Protein AF-A0A2E4ZX43-F1 (afdb_monomer_lite)

Structure (mmCIF, N/CA/C/O backbone):
data_AF-A0A2E4ZX43-F1
#
_entry.id   AF-A0A2E4ZX43-F1
#
loop_
_atom_site.group_PDB
_atom_site.id
_atom_site.type_symbol
_atom_site.label_atom_id
_atom_site.label_alt_id
_atom_site.label_comp_id
_atom_site.label_asym_id
_atom_site.label_entity_id
_atom_site.label_seq_id
_atom_site.pdbx_PDB_ins_code
_atom_site.Cartn_x
_atom_site.Cartn_y
_atom_site.Cartn_z
_atom_site.occupancy
_atom_site.B_iso_or_equiv
_atom_site.auth_seq_id
_atom_site.auth_comp_id
_atom_site.auth_asym_id
_atom_site.auth_atom_id
_atom_site.pdbx_PDB_model_num
ATOM 1 N N . MET A 1 1 ? -41.486 46.670 -38.176 1.00 28.69 1 MET A N 1
ATOM 2 C CA . MET A 1 1 ? -41.122 45.996 -39.442 1.00 28.69 1 MET A CA 1
ATOM 3 C C . MET A 1 1 ? -40.554 44.636 -39.029 1.00 28.69 1 MET A C 1
ATOM 5 O O . MET A 1 1 ? -39.597 44.654 -38.273 1.00 28.69 1 MET A O 1
ATOM 9 N N . ILE A 1 2 ? -41.232 43.485 -39.172 1.00 31.11 2 ILE A N 1
ATOM 10 C CA . ILE A 1 2 ? -41.860 42.867 -40.372 1.00 31.11 2 ILE A CA 1
ATOM 11 C C . ILE A 1 2 ? -40.733 42.406 -41.324 1.00 31.11 2 ILE A C 1
ATOM 13 O O . ILE A 1 2 ? -40.114 43.279 -41.915 1.00 31.11 2 ILE A O 1
ATOM 17 N N . GLN A 1 3 ? -40.245 41.152 -41.206 1.00 30.84 3 GLN A N 1
ATOM 18 C CA . GLN A 1 3 ? -40.627 39.916 -41.964 1.00 30.84 3 GLN A CA 1
ATOM 19 C C . GLN A 1 3 ? -39.987 39.871 -43.388 1.00 30.84 3 GLN A C 1
ATOM 21 O O . GLN A 1 3 ? -39.610 40.927 -43.877 1.00 30.84 3 GLN A O 1
ATOM 26 N N . LEU A 1 4 ? -39.759 38.751 -44.108 1.00 30.66 4 LEU A N 1
ATOM 27 C CA . LEU A 1 4 ? -40.326 37.381 -44.086 1.00 30.66 4 LEU A CA 1
ATOM 28 C C . LEU A 1 4 ? -39.347 36.320 -44.729 1.00 30.66 4 LEU A C 1
ATOM 30 O O . LEU A 1 4 ? -38.637 36.652 -45.668 1.00 30.66 4 LEU A O 1
ATOM 34 N N . GLU A 1 5 ? -39.369 35.062 -44.248 1.00 27.83 5 GLU A N 1
ATOM 35 C CA . GLU A 1 5 ? -39.270 33.727 -44.940 1.00 27.83 5 GLU A CA 1
ATOM 36 C C . GLU A 1 5 ? -38.151 33.146 -45.897 1.00 27.83 5 GLU A C 1
ATOM 38 O O . GLU A 1 5 ? -37.749 33.717 -46.900 1.00 27.83 5 GLU A O 1
ATOM 43 N N . MET A 1 6 ? -37.840 31.849 -45.627 1.00 25.09 6 MET A N 1
ATOM 44 C CA . MET A 1 6 ? -37.789 30.602 -46.474 1.00 25.09 6 MET A CA 1
ATOM 45 C C . MET A 1 6 ? -36.751 30.208 -47.591 1.00 25.09 6 MET A C 1
ATOM 47 O O . MET A 1 6 ? -36.843 30.610 -48.740 1.00 25.09 6 MET A O 1
ATOM 51 N N . ASN A 1 7 ? -36.017 29.107 -47.286 1.00 28.45 7 ASN A N 1
ATOM 52 C CA . ASN A 1 7 ? -35.895 27.779 -47.983 1.00 28.45 7 ASN A CA 1
ATOM 53 C C . ASN A 1 7 ? -35.082 27.458 -49.294 1.00 28.45 7 ASN A C 1
ATOM 55 O O . ASN A 1 7 ? -35.450 27.853 -50.392 1.00 28.45 7 ASN A O 1
ATOM 59 N N . ARG A 1 8 ? -34.238 26.398 -49.153 1.00 27.89 8 ARG A N 1
ATOM 60 C CA . ARG A 1 8 ? -34.050 25.155 -49.992 1.00 27.89 8 ARG A CA 1
ATOM 61 C C . ARG A 1 8 ? -32.945 24.984 -51.082 1.00 27.89 8 ARG A C 1
ATOM 63 O O . ARG A 1 8 ? -32.634 25.860 -51.873 1.00 27.89 8 ARG A O 1
ATOM 70 N N . PHE A 1 9 ? -32.418 23.741 -51.111 1.00 34.31 9 PHE A N 1
ATOM 71 C CA . PHE A 1 9 ? -31.457 23.064 -52.033 1.00 34.31 9 PHE A CA 1
ATOM 72 C C . PHE A 1 9 ? -32.093 22.604 -53.376 1.00 34.31 9 PHE A C 1
ATOM 74 O O . PHE A 1 9 ? -33.296 22.314 -53.342 1.00 34.31 9 PHE A O 1
ATOM 81 N N . PRO A 1 10 ? -31.359 22.381 -54.516 1.00 47.62 10 PRO A N 1
ATOM 82 C CA . PRO A 1 10 ? -30.753 21.040 -54.828 1.00 47.62 10 PRO A CA 1
ATOM 83 C C . PRO A 1 10 ? -29.672 20.904 -55.960 1.00 47.62 10 PRO A C 1
ATOM 85 O O . PRO A 1 10 ? -29.466 21.820 -56.745 1.00 47.62 10 PRO A O 1
ATOM 88 N N . THR A 1 11 ? -29.089 19.695 -56.154 1.00 30.86 11 THR A N 1
ATOM 89 C CA . THR A 1 11 ? -28.739 19.045 -57.472 1.00 30.86 11 THR A CA 1
ATOM 90 C C . THR A 1 11 ? -28.130 17.629 -57.286 1.00 30.86 11 THR A C 1
ATOM 92 O O . THR A 1 11 ? -27.439 17.434 -56.296 1.00 30.86 11 THR A O 1
ATOM 95 N N . LEU A 1 12 ? -28.393 16.637 -58.177 1.00 31.52 12 LEU A N 1
ATOM 96 C CA . LEU A 1 12 ? -27.940 15.208 -58.095 1.00 31.52 12 LEU A CA 1
ATOM 97 C C . LEU A 1 12 ? -28.338 14.349 -59.354 1.00 31.52 12 LEU A C 1
ATOM 99 O O . LEU A 1 12 ? -29.380 14.648 -59.934 1.00 31.52 12 LEU A O 1
ATOM 103 N N . PHE A 1 13 ? -27.679 13.210 -59.703 1.00 36.50 13 PHE A N 1
ATOM 104 C CA . PHE A 1 13 ? -28.215 12.173 -60.660 1.00 36.50 13 PHE A CA 1
ATOM 105 C C . PHE A 1 13 ? -27.248 11.479 -61.673 1.00 36.50 13 PHE A C 1
ATOM 107 O O . PHE A 1 13 ? -26.119 11.936 -61.792 1.00 36.50 13 PHE A O 1
ATOM 114 N N . VAL A 1 14 ? -27.763 10.475 -62.451 1.00 31.48 14 VAL A N 1
ATOM 115 C CA . VAL A 1 14 ? -27.136 9.503 -63.432 1.00 31.48 14 VAL A CA 1
ATOM 116 C C . VAL A 1 14 ? -26.656 8.152 -62.801 1.00 31.48 14 VAL A C 1
ATOM 118 O O . VAL A 1 14 ? -25.942 8.216 -61.810 1.00 31.48 14 VAL A O 1
ATOM 121 N N . ILE A 1 15 ? -26.927 6.896 -63.265 1.00 34.97 15 ILE A N 1
ATOM 122 C CA . ILE A 1 15 ? -27.957 6.256 -64.159 1.00 34.97 15 ILE A CA 1
ATOM 123 C C . ILE A 1 15 ? -28.069 4.693 -63.903 1.00 34.97 15 ILE A C 1
ATOM 125 O O . ILE A 1 15 ? -27.802 4.291 -62.772 1.00 34.97 15 ILE A O 1
ATOM 129 N N . LEU A 1 16 ? -28.512 3.811 -64.839 1.00 32.47 16 LEU A N 1
ATOM 130 C CA . LEU A 1 16 ? -29.117 2.455 -64.592 1.00 32.47 16 LEU A CA 1
ATOM 131 C C . LEU A 1 16 ? -28.646 1.253 -65.511 1.00 32.47 16 LEU A C 1
ATOM 133 O O . LEU A 1 16 ? -27.754 1.450 -66.328 1.00 32.47 16 LEU A O 1
ATOM 137 N N . ALA A 1 17 ? -29.321 0.068 -65.424 1.00 31.14 17 ALA A N 1
ATOM 138 C CA . ALA A 1 17 ? -29.287 -1.182 -66.273 1.00 31.14 17 ALA A CA 1
ATOM 139 C C . ALA A 1 17 ? -28.128 -2.220 -66.055 1.00 31.14 17 ALA A C 1
ATOM 141 O O . ALA A 1 17 ? -27.119 -1.830 -65.478 1.00 31.14 17 ALA A O 1
ATOM 142 N N . LEU A 1 18 ? -28.111 -3.525 -66.461 1.00 31.61 18 LEU A N 1
ATOM 143 C CA . LEU A 1 18 ? -29.035 -4.678 -66.802 1.00 31.61 18 LEU A CA 1
ATOM 144 C C . LEU A 1 18 ? -28.157 -5.997 -66.885 1.00 31.61 18 LEU A C 1
ATOM 146 O O . LEU A 1 18 ? -26.940 -5.855 -66.809 1.00 31.61 18 LEU A O 1
ATOM 150 N N . GLY A 1 19 ? -28.568 -7.283 -67.050 1.00 28.08 19 GLY A N 1
ATOM 151 C CA . GLY A 1 19 ? -29.857 -8.030 -67.051 1.00 28.08 19 GLY A CA 1
ATOM 152 C C . GLY A 1 19 ? -29.742 -9.550 -67.470 1.00 28.08 19 GLY A C 1
ATOM 153 O O . GLY A 1 19 ? -28.937 -9.868 -68.332 1.00 28.08 19 GLY A O 1
ATOM 154 N N . LEU A 1 20 ? -30.541 -10.455 -66.851 1.00 29.83 20 LEU A N 1
ATOM 155 C CA . LEU A 1 20 ? -30.989 -11.862 -67.180 1.00 29.83 20 LEU A CA 1
ATOM 156 C C . LEU A 1 20 ? -30.114 -12.960 -67.881 1.00 29.83 20 LEU A C 1
ATOM 158 O O . LEU A 1 20 ? -29.905 -12.897 -69.087 1.00 29.83 20 LEU A O 1
ATOM 162 N N . LEU A 1 21 ? -29.840 -14.100 -67.196 1.00 28.28 21 LEU A N 1
ATOM 163 C CA . LEU A 1 21 ? -30.566 -15.412 -67.283 1.00 28.28 21 LEU A CA 1
ATOM 164 C C . LEU A 1 21 ? -30.070 -16.406 -66.176 1.00 28.28 21 LEU A C 1
ATOM 166 O O . LEU A 1 21 ? -29.290 -15.999 -65.318 1.00 28.28 21 LEU A O 1
ATOM 170 N N . ALA A 1 22 ? -30.550 -17.663 -66.118 1.00 28.88 22 ALA A N 1
ATOM 171 C CA . ALA A 1 22 ? -30.563 -18.504 -64.899 1.00 28.88 22 ALA A CA 1
ATOM 172 C C . ALA A 1 22 ? -29.794 -19.849 -64.956 1.00 28.88 22 ALA A C 1
ATOM 174 O O . ALA A 1 22 ? -29.726 -20.472 -66.009 1.00 28.88 22 ALA A O 1
ATOM 175 N N . PHE A 1 23 ? -29.334 -20.347 -63.792 1.00 28.30 23 PHE A N 1
ATOM 176 C CA . PHE A 1 23 ? -29.848 -21.576 -63.134 1.00 28.30 23 PHE A CA 1
ATOM 177 C C . PHE A 1 23 ? -29.346 -21.677 -61.669 1.00 28.30 23 PHE A C 1
ATOM 179 O O . PHE A 1 23 ? -28.522 -20.868 -61.246 1.00 28.30 23 PHE A O 1
ATOM 186 N N . ALA A 1 24 ? -29.885 -22.603 -60.862 1.00 26.12 24 ALA A N 1
ATOM 187 C CA . ALA A 1 24 ? -29.797 -22.561 -59.392 1.00 26.12 24 ALA A CA 1
ATOM 188 C C . ALA A 1 24 ? -29.148 -23.792 -58.727 1.00 26.12 24 ALA A C 1
ATOM 190 O O . ALA A 1 24 ? -29.326 -24.911 -59.200 1.00 26.12 24 ALA A O 1
ATOM 191 N N . LEU A 1 25 ? -28.516 -23.584 -57.558 1.00 25.02 25 LEU A N 1
ATOM 192 C CA . LEU A 1 25 ? -28.437 -24.559 -56.453 1.00 25.02 25 LEU A CA 1
ATOM 193 C C . LEU A 1 25 ? -28.021 -23.879 -55.122 1.00 25.02 25 LEU A C 1
ATOM 195 O O . LEU A 1 25 ? -26.917 -23.362 -55.007 1.00 25.02 25 LEU A O 1
ATOM 199 N N . GLN A 1 26 ? -28.958 -23.872 -54.163 1.00 27.36 26 GLN A N 1
ATOM 200 C CA . GLN A 1 26 ? -28.878 -23.704 -52.690 1.00 27.36 26 GLN A CA 1
ATOM 201 C C . GLN A 1 26 ? -27.639 -23.060 -52.010 1.00 27.36 26 GLN A C 1
ATOM 203 O O . GLN A 1 26 ? -26.509 -23.501 -52.198 1.00 27.36 26 GLN A O 1
ATOM 208 N N . GLY A 1 27 ? -27.869 -22.192 -51.003 1.00 26.88 27 GLY A N 1
ATOM 209 C CA . GLY A 1 27 ? -26.936 -22.166 -49.857 1.00 26.88 27 GLY A CA 1
ATOM 210 C C . GLY A 1 27 ? -27.012 -21.040 -48.818 1.00 26.88 27 GLY A C 1
ATOM 211 O O . GLY A 1 27 ? -26.812 -21.318 -47.640 1.00 26.88 27 GLY A O 1
ATOM 212 N N . ILE A 1 28 ? -27.249 -19.781 -49.205 1.00 28.11 28 ILE A N 1
ATOM 213 C CA . ILE A 1 28 ? -27.236 -18.621 -48.284 1.00 28.11 28 ILE A CA 1
ATOM 214 C C . ILE A 1 28 ? -28.383 -17.673 -48.674 1.00 28.11 28 ILE A C 1
ATOM 216 O O . ILE A 1 28 ? -28.643 -17.498 -49.863 1.00 28.11 28 ILE A O 1
ATOM 220 N N . ALA A 1 29 ? -29.104 -17.125 -47.688 1.00 31.39 29 ALA A N 1
ATOM 221 C CA . ALA A 1 29 ? -30.361 -16.395 -47.901 1.00 31.39 29 ALA A CA 1
ATOM 222 C C . ALA A 1 29 ? -30.213 -15.147 -48.800 1.00 31.39 29 ALA A C 1
ATOM 224 O O . ALA A 1 29 ? -29.166 -14.502 -48.822 1.00 31.39 29 ALA A O 1
ATOM 225 N N . ALA A 1 30 ? -31.269 -14.832 -49.556 1.00 31.33 30 ALA A N 1
ATOM 226 C CA . ALA A 1 30 ? -31.199 -13.959 -50.726 1.00 31.33 30 ALA A CA 1
ATOM 227 C C . ALA A 1 30 ? -30.960 -12.466 -50.411 1.00 31.33 30 ALA A C 1
ATOM 229 O O . ALA A 1 30 ? -31.838 -11.782 -49.883 1.00 31.33 30 ALA A O 1
ATOM 230 N N . ASP A 1 31 ? -29.814 -11.937 -50.860 1.00 46.31 31 ASP A N 1
ATOM 231 C CA . ASP A 1 31 ? -29.555 -10.496 -51.026 1.00 46.31 31 ASP A CA 1
ATOM 232 C C . ASP A 1 31 ? -30.458 -9.953 -52.166 1.00 46.31 31 ASP A C 1
ATOM 234 O O . ASP A 1 31 ? -30.057 -9.850 -53.327 1.00 46.31 31 ASP A O 1
ATOM 238 N N . THR A 1 32 ? -31.722 -9.652 -51.848 1.00 60.25 32 THR A N 1
ATOM 239 C CA . THR A 1 32 ? -32.711 -9.164 -52.827 1.00 60.25 32 THR A CA 1
ATOM 240 C C . THR A 1 32 ? -32.464 -7.690 -53.154 1.00 60.25 32 THR A C 1
ATOM 242 O O . THR A 1 32 ? -32.556 -6.813 -52.293 1.00 60.25 32 THR A O 1
ATOM 245 N N . TYR A 1 33 ? -32.128 -7.403 -54.412 1.00 67.94 33 TYR A N 1
ATOM 246 C CA . TYR A 1 33 ? -31.902 -6.039 -54.887 1.00 67.94 33 TYR A CA 1
ATOM 247 C C . TYR A 1 33 ? -33.221 -5.334 -55.204 1.00 67.94 33 TYR A C 1
ATOM 249 O O . TYR A 1 33 ? -34.017 -5.820 -56.004 1.00 67.94 33 TYR A O 1
ATOM 257 N N . HIS A 1 34 ? -33.406 -4.147 -54.630 1.00 73.12 34 HIS A N 1
ATOM 258 C CA . HIS A 1 34 ? -34.569 -3.295 -54.860 1.00 73.12 34 HIS A CA 1
ATOM 259 C C . HIS A 1 34 ? -34.166 -2.020 -55.607 1.00 73.12 34 HIS A C 1
ATOM 261 O O . HIS A 1 34 ? -33.033 -1.544 -55.467 1.00 73.12 34 HIS A O 1
ATOM 267 N N . GLN A 1 35 ? -35.089 -1.459 -56.391 1.00 74.94 35 GLN A N 1
ATOM 268 C CA . GLN A 1 35 ? -34.921 -0.131 -56.977 1.00 74.94 35 GLN A CA 1
ATOM 269 C C . GLN A 1 35 ? -35.484 0.931 -56.033 1.00 74.94 35 GLN A C 1
ATOM 271 O O . GLN A 1 35 ? -36.647 0.877 -55.649 1.00 74.94 35 GLN A O 1
ATOM 276 N N . TRP A 1 36 ? -34.636 1.885 -55.658 1.00 74.00 36 TRP A N 1
ATOM 277 C CA . TRP A 1 36 ? -34.964 3.001 -54.778 1.00 74.00 36 TRP A CA 1
ATOM 278 C C . TRP A 1 36 ? -34.951 4.275 -55.611 1.00 74.00 36 TRP A C 1
ATOM 280 O O . TRP A 1 36 ? -33.892 4.708 -56.068 1.00 74.00 36 TRP A O 1
ATOM 290 N N . THR A 1 37 ? -36.125 4.853 -55.821 1.00 81.00 37 THR A N 1
ATOM 291 C CA . THR A 1 37 ? -36.329 6.096 -56.567 1.00 81.00 37 THR A CA 1
ATOM 292 C C . THR A 1 37 ? -36.593 7.229 -55.586 1.00 81.00 37 THR A C 1
ATOM 294 O O . THR A 1 37 ? -37.391 7.075 -54.661 1.00 81.00 37 THR A O 1
ATOM 297 N N . ASP A 1 38 ? -35.937 8.371 -55.767 1.00 79.94 38 ASP A N 1
ATOM 298 C CA . ASP A 1 38 ? -36.185 9.564 -54.952 1.00 79.94 38 ASP A CA 1
ATOM 299 C C . ASP A 1 38 ? -37.315 10.452 -55.509 1.00 79.94 38 ASP A C 1
ATOM 301 O O . ASP A 1 38 ? -37.792 10.250 -56.627 1.00 79.94 38 ASP A O 1
ATOM 305 N N . VAL A 1 39 ? -37.754 11.454 -54.738 1.00 77.25 39 VAL A N 1
ATOM 306 C CA . VAL A 1 39 ? -38.848 12.388 -55.093 1.00 77.25 39 VAL A CA 1
ATOM 307 C C . VAL A 1 39 ? -38.600 13.223 -56.360 1.00 77.25 39 VAL A C 1
ATOM 309 O O . VAL A 1 39 ? -39.428 14.058 -56.711 1.00 77.25 39 VAL A O 1
ATOM 312 N N . LYS A 1 40 ? -37.468 13.042 -57.052 1.00 71.62 40 LYS A N 1
ATOM 313 C CA . LYS A 1 40 ? -37.142 13.712 -58.322 1.00 71.62 40 LYS A CA 1
ATOM 314 C C . LYS A 1 40 ? -36.875 12.689 -59.436 1.00 71.62 40 LYS A C 1
ATOM 316 O O . LYS A 1 40 ? -36.151 12.988 -60.383 1.00 71.62 40 LYS A O 1
ATOM 321 N N . GLY A 1 41 ? -37.422 11.477 -59.300 1.00 66.38 41 GLY A N 1
ATOM 322 C CA . GLY A 1 41 ? -37.432 10.433 -60.329 1.00 66.38 41 GLY A CA 1
ATOM 323 C C . GLY A 1 41 ? -36.088 9.746 -60.576 1.00 66.38 41 GLY A C 1
ATOM 324 O O . GLY A 1 41 ? -35.935 9.053 -61.578 1.00 66.38 41 GLY A O 1
ATOM 325 N N . ARG A 1 42 ? -35.089 9.938 -59.706 1.00 71.56 42 ARG A N 1
ATOM 326 C CA . ARG A 1 42 ? -33.751 9.360 -59.892 1.00 71.56 42 ARG A CA 1
ATOM 327 C C . ARG A 1 42 ? -33.619 8.070 -59.084 1.00 71.56 42 ARG A C 1
ATOM 329 O O . ARG A 1 42 ? -33.868 8.063 -57.881 1.00 71.56 42 ARG A O 1
ATOM 336 N N . THR A 1 43 ? -33.236 6.991 -59.766 1.00 79.00 43 THR A N 1
ATOM 337 C CA . THR A 1 43 ? -33.318 5.611 -59.262 1.00 79.00 43 THR A CA 1
ATOM 338 C C . THR A 1 43 ? -31.940 4.985 -59.069 1.00 79.00 43 THR A C 1
ATOM 340 O O . THR A 1 43 ? -31.087 5.079 -59.950 1.00 79.00 43 THR A O 1
ATOM 343 N N . ILE A 1 44 ? -31.745 4.285 -57.950 1.00 78.62 44 ILE A N 1
ATOM 344 C CA . ILE A 1 44 ? -30.584 3.420 -57.683 1.00 78.62 44 ILE A CA 1
ATOM 345 C C . ILE A 1 44 ? -31.027 1.976 -57.436 1.00 78.62 44 ILE A C 1
ATOM 347 O O . ILE A 1 44 ? -32.161 1.735 -57.039 1.00 78.62 44 ILE A O 1
ATOM 351 N N . THR A 1 45 ? -30.131 1.004 -57.620 1.00 77.69 45 THR A N 1
ATOM 352 C CA . THR A 1 45 ? -30.390 -0.408 -57.276 1.00 77.69 45 THR A CA 1
ATOM 353 C C . THR A 1 45 ? -29.539 -0.824 -56.075 1.00 77.69 45 THR A C 1
ATOM 355 O O . THR A 1 45 ? -28.310 -0.763 -56.134 1.00 77.69 45 THR A O 1
ATOM 358 N N . ALA A 1 46 ? -30.180 -1.228 -54.974 1.00 76.44 46 ALA A N 1
ATOM 359 C CA . ALA A 1 46 ? -29.512 -1.557 -53.714 1.00 76.44 46 ALA A CA 1
ATOM 360 C C . ALA A 1 46 ? -30.318 -2.563 -52.870 1.00 76.44 46 ALA A C 1
ATOM 362 O O . ALA A 1 46 ? -31.549 -2.545 -52.856 1.00 76.44 46 ALA A O 1
ATOM 363 N N . THR A 1 47 ? -29.620 -3.423 -52.129 1.00 71.94 47 THR A N 1
ATOM 364 C CA . THR A 1 47 ? -30.217 -4.308 -51.110 1.00 71.94 47 THR A CA 1
ATOM 365 C C . THR A 1 47 ? -30.631 -3.503 -49.877 1.00 71.94 47 THR A C 1
ATOM 367 O O . THR A 1 47 ? -29.868 -2.645 -49.419 1.00 71.94 47 THR A O 1
ATOM 370 N N . PHE A 1 48 ? -31.805 -3.792 -49.315 1.00 70.50 48 PHE A N 1
ATOM 371 C CA . PHE A 1 48 ? -32.226 -3.272 -48.009 1.00 70.50 48 PHE A CA 1
ATOM 372 C C . PHE A 1 48 ? -31.309 -3.807 -46.892 1.00 70.50 48 PHE A C 1
ATOM 374 O O . PHE A 1 48 ? -30.779 -4.911 -47.004 1.00 70.50 48 PHE A O 1
ATOM 381 N N . VAL A 1 49 ? -31.097 -3.032 -45.823 1.00 62.28 49 VAL A N 1
ATOM 382 C CA . VAL A 1 49 ? -30.323 -3.481 -44.644 1.00 62.28 49 VAL A CA 1
ATOM 383 C C . VAL A 1 49 ? -31.084 -3.220 -43.350 1.00 62.28 49 VAL A C 1
ATOM 385 O O . VAL A 1 49 ? -31.170 -4.108 -42.507 1.00 62.28 49 VAL A O 1
ATOM 388 N N . LYS A 1 50 ? -31.611 -2.004 -43.187 1.00 59.44 50 LYS A N 1
ATOM 389 C CA . LYS A 1 50 ? -32.553 -1.606 -42.132 1.00 59.44 50 LYS A CA 1
ATOM 390 C C . LYS A 1 50 ? -33.156 -0.243 -42.475 1.00 59.44 50 LYS A C 1
ATOM 392 O O . LYS A 1 50 ? -32.639 0.449 -43.349 1.00 59.44 50 LYS A O 1
ATOM 397 N N . ALA A 1 51 ? -34.154 0.192 -41.722 1.00 55.81 51 ALA A N 1
ATOM 398 C CA . ALA A 1 51 ? -34.516 1.602 -41.611 1.00 55.81 51 ALA A CA 1
ATOM 399 C C . ALA A 1 51 ? -34.860 1.940 -40.153 1.00 55.81 51 ALA A C 1
ATOM 401 O O . ALA A 1 51 ? -34.877 1.058 -39.293 1.00 55.81 51 ALA A O 1
ATOM 402 N N . ASP A 1 52 ? -35.108 3.216 -39.909 1.00 64.06 52 ASP A N 1
ATOM 403 C CA . ASP A 1 52 ? -35.823 3.771 -38.764 1.00 64.06 52 ASP A CA 1
ATOM 404 C C . ASP A 1 52 ? -36.828 4.813 -39.287 1.00 64.06 52 ASP A C 1
ATOM 406 O O . ASP A 1 52 ? -36.962 4.992 -40.497 1.00 64.06 52 ASP A O 1
ATOM 410 N N . ASP A 1 53 ? -37.529 5.511 -38.397 1.00 58.75 53 ASP A N 1
ATOM 411 C CA . ASP A 1 53 ? -38.580 6.485 -38.722 1.00 58.75 53 ASP A CA 1
ATOM 412 C C . ASP A 1 53 ? -38.127 7.627 -39.661 1.00 58.75 53 ASP A C 1
ATOM 414 O O . ASP A 1 53 ? -38.963 8.369 -40.184 1.00 58.75 53 ASP A O 1
ATOM 418 N N . LYS A 1 54 ? -36.811 7.827 -39.843 1.00 62.91 54 LYS A N 1
ATOM 419 C CA . LYS A 1 54 ? -36.226 8.980 -40.547 1.00 62.91 54 LYS A CA 1
ATOM 420 C C . LYS A 1 54 ? -35.316 8.575 -41.709 1.00 62.91 54 LYS A C 1
ATOM 422 O O . LYS A 1 54 ? -35.327 9.265 -42.733 1.00 62.91 54 LYS A O 1
ATOM 427 N N . ILE A 1 55 ? -34.552 7.485 -41.599 1.00 66.06 55 ILE A N 1
ATOM 428 C CA . ILE A 1 55 ? -33.605 7.032 -42.634 1.00 66.06 55 ILE A CA 1
ATOM 429 C C . ILE A 1 55 ? -33.753 5.546 -42.984 1.00 66.06 55 ILE A C 1
ATOM 431 O O . ILE A 1 55 ? -33.907 4.694 -42.115 1.00 66.06 55 ILE A O 1
ATOM 435 N N . VAL A 1 56 ? -33.585 5.210 -44.267 1.00 74.25 56 VAL A N 1
ATOM 436 C CA . VAL A 1 56 ? -33.290 3.839 -44.710 1.00 74.25 56 VAL A CA 1
ATOM 437 C C . VAL A 1 56 ? -31.788 3.669 -44.936 1.00 74.25 56 VAL A C 1
ATOM 439 O O . VAL A 1 56 ? -31.154 4.467 -45.626 1.00 74.25 56 VAL A O 1
ATOM 442 N N . THR A 1 57 ? -31.207 2.612 -44.371 1.00 74.56 57 THR A N 1
ATOM 443 C CA . THR A 1 57 ? -29.861 2.139 -44.703 1.00 74.56 57 THR A CA 1
ATOM 444 C C . THR A 1 57 ? -29.967 1.077 -45.796 1.00 74.56 57 THR A C 1
ATOM 446 O O . THR A 1 57 ? -30.495 -0.015 -45.573 1.00 74.56 57 THR A O 1
ATOM 449 N N . VAL A 1 58 ? -29.402 1.369 -46.966 1.00 71.94 58 VAL A N 1
ATOM 450 C CA . VAL A 1 58 ? -29.279 0.431 -48.091 1.00 71.94 58 VAL A CA 1
ATOM 451 C C . VAL A 1 58 ? -27.814 0.067 -48.334 1.00 71.94 58 VAL A C 1
ATOM 453 O O . VAL A 1 58 ? -26.899 0.819 -47.992 1.00 71.94 58 VAL A O 1
ATOM 456 N N . ARG A 1 59 ? -27.563 -1.094 -48.944 1.00 63.16 59 ARG A N 1
ATOM 457 C CA . ARG A 1 59 ? -26.226 -1.543 -49.354 1.00 63.16 59 ARG A CA 1
ATOM 458 C C . ARG A 1 59 ? -26.106 -1.488 -50.874 1.00 63.16 59 ARG A C 1
ATOM 460 O O . ARG A 1 59 ? -26.739 -2.268 -51.580 1.00 63.16 59 ARG A O 1
ATOM 467 N N . MET A 1 60 ? -25.247 -0.600 -51.372 1.00 65.12 60 MET A N 1
ATOM 468 C CA . MET A 1 60 ? -24.955 -0.436 -52.798 1.00 65.12 60 MET A CA 1
ATOM 469 C C . MET A 1 60 ? -23.502 -0.842 -53.078 1.00 65.12 60 MET A C 1
ATOM 471 O O . MET A 1 60 ? -22.571 -0.345 -52.444 1.00 65.12 60 MET A O 1
ATOM 475 N N . GLN A 1 61 ? -23.303 -1.804 -53.988 1.00 60.66 61 GLN A N 1
ATOM 476 C CA . GLN A 1 61 ? -21.998 -2.354 -54.418 1.00 60.66 61 GLN A CA 1
ATOM 477 C C . GLN A 1 61 ? -21.051 -2.887 -53.307 1.00 60.66 61 GLN A C 1
ATOM 479 O O . GLN A 1 61 ? -19.910 -3.274 -53.595 1.00 60.66 61 GLN A O 1
ATOM 484 N N . GLY A 1 62 ? -21.522 -2.961 -52.055 1.00 56.19 62 GLY A N 1
ATOM 485 C CA . GLY A 1 62 ? -20.766 -3.384 -50.868 1.00 56.19 62 GLY A CA 1
ATOM 486 C C . GLY A 1 62 ? -20.510 -2.282 -49.829 1.00 56.19 62 GLY A C 1
ATOM 487 O O . GLY A 1 62 ? -19.953 -2.579 -48.776 1.00 56.19 62 GLY A O 1
ATOM 488 N N . LYS A 1 63 ? -20.923 -1.032 -50.081 1.00 52.00 63 LYS A N 1
ATOM 489 C CA . LYS A 1 63 ? -20.939 0.053 -49.082 1.00 52.00 63 LYS A CA 1
ATOM 490 C C . LYS A 1 63 ? -22.358 0.276 -48.558 1.00 52.00 63 LYS A C 1
ATOM 492 O O . LYS A 1 63 ? -23.322 0.042 -49.284 1.00 52.00 63 LYS A O 1
ATOM 497 N N . LEU A 1 64 ? -22.474 0.735 -47.313 1.00 61.03 64 LEU A N 1
ATOM 498 C CA . LEU A 1 64 ? -23.736 1.220 -46.750 1.00 61.03 64 LEU A CA 1
ATOM 499 C C . LEU A 1 64 ? -23.945 2.688 -47.140 1.00 61.03 64 LEU A C 1
ATOM 501 O O . LEU A 1 64 ? -22.991 3.466 -47.130 1.00 61.03 64 LEU A O 1
ATOM 505 N N . ALA A 1 65 ? -25.185 3.051 -47.452 1.00 63.56 65 ALA A N 1
ATOM 506 C CA . ALA A 1 65 ? -25.635 4.418 -47.677 1.00 63.56 65 ALA A CA 1
ATOM 507 C C . ALA A 1 65 ? -26.941 4.645 -46.904 1.00 63.56 65 ALA A C 1
ATOM 509 O O . ALA A 1 65 ? -27.813 3.777 -46.907 1.00 63.56 65 ALA A O 1
ATOM 510 N N . ASN A 1 66 ? -27.070 5.803 -46.255 1.00 74.62 66 ASN A N 1
ATOM 511 C CA . ASN A 1 66 ? -28.304 6.220 -45.594 1.00 74.62 66 ASN A CA 1
ATOM 512 C C . ASN A 1 66 ? -29.042 7.208 -46.500 1.00 74.62 66 ASN A C 1
ATOM 514 O O . ASN A 1 66 ? -28.429 8.152 -46.997 1.00 74.62 66 ASN A O 1
ATOM 518 N N . ILE A 1 67 ? -30.340 6.995 -46.693 1.00 72.38 67 ILE A N 1
ATOM 519 C CA . ILE A 1 67 ? -31.220 7.841 -47.502 1.00 72.38 67 ILE A CA 1
ATOM 520 C C . ILE A 1 67 ? -32.367 8.297 -46.592 1.00 72.38 67 ILE A C 1
ATOM 522 O O . ILE A 1 67 ? -33.018 7.436 -45.993 1.00 72.38 67 ILE A O 1
ATOM 526 N N . PRO A 1 68 ? -32.636 9.606 -46.443 1.00 77.25 68 PRO A N 1
ATOM 527 C CA . PRO A 1 68 ? -33.807 10.073 -45.711 1.00 77.25 68 PRO A CA 1
ATOM 528 C C . PRO A 1 68 ? -35.092 9.552 -46.356 1.00 77.25 68 PRO A C 1
ATOM 530 O O . PRO A 1 68 ? -35.281 9.669 -47.565 1.00 77.25 68 PRO A O 1
ATOM 533 N N . ILE A 1 69 ? -36.014 9.013 -45.558 1.00 73.75 69 ILE A N 1
ATOM 534 C CA . ILE A 1 69 ? -37.301 8.511 -46.075 1.00 73.75 69 ILE A CA 1
ATOM 535 C C . ILE A 1 69 ? -38.124 9.669 -46.665 1.00 73.75 69 ILE A C 1
ATOM 537 O O . ILE A 1 69 ? -38.852 9.494 -47.643 1.00 73.75 69 ILE A O 1
ATOM 541 N N . ALA A 1 70 ? -37.932 10.884 -46.142 1.00 75.38 70 ALA A N 1
ATOM 542 C CA . ALA A 1 70 ? -38.469 12.120 -46.704 1.00 75.38 70 ALA A CA 1
ATOM 543 C C . ALA A 1 70 ? -38.038 12.375 -48.165 1.00 75.38 70 ALA A C 1
ATOM 545 O O . ALA A 1 70 ? -38.820 12.956 -48.914 1.00 75.38 70 ALA A O 1
ATOM 546 N N . ASP A 1 71 ? -36.876 11.882 -48.606 1.00 77.19 71 ASP A N 1
ATOM 547 C CA . ASP A 1 71 ? -36.389 12.049 -49.982 1.00 77.19 71 ASP A CA 1
ATOM 548 C C . ASP A 1 71 ? -36.842 10.929 -50.938 1.00 77.19 71 ASP A C 1
ATOM 550 O O . ASP A 1 71 ? -36.692 11.077 -52.147 1.00 77.19 71 ASP A O 1
ATOM 554 N N . LEU A 1 72 ? -37.424 9.825 -50.454 1.00 79.38 72 LEU A N 1
ATOM 555 C CA . LEU A 1 72 ? -37.906 8.727 -51.309 1.00 79.38 72 LEU A CA 1
ATOM 556 C C . LEU A 1 72 ? -39.215 9.063 -52.046 1.00 79.38 72 LEU A C 1
ATOM 558 O O . LEU A 1 72 ? -40.104 9.709 -51.498 1.00 79.38 72 LEU A O 1
ATOM 562 N N . SER A 1 73 ? -39.362 8.559 -53.271 1.00 80.75 73 SER A N 1
ATOM 563 C CA . SER A 1 73 ? -40.629 8.548 -54.022 1.00 80.75 73 SER A CA 1
ATOM 564 C C . SER A 1 73 ? -41.748 7.809 -53.260 1.00 80.75 73 SER A C 1
ATOM 566 O O . SER A 1 73 ? -41.438 6.913 -52.465 1.00 80.75 73 SER A O 1
ATOM 568 N N . PRO A 1 74 ? -43.040 8.134 -53.476 1.00 73.75 74 PRO A N 1
ATOM 569 C CA . PRO A 1 74 ? -44.161 7.423 -52.851 1.00 73.75 74 PRO A CA 1
ATOM 570 C C . PRO A 1 74 ? -44.085 5.900 -53.019 1.00 73.75 74 PRO A C 1
ATOM 572 O O . PRO A 1 74 ? -44.275 5.164 -52.055 1.00 73.75 74 PRO A O 1
ATOM 575 N N . GLU A 1 75 ? -43.706 5.437 -54.207 1.00 71.12 75 GLU A N 1
ATOM 576 C CA . GLU A 1 75 ? -43.581 4.027 -54.578 1.00 71.12 75 GLU A CA 1
ATOM 577 C C . GLU A 1 75 ? -42.443 3.353 -53.798 1.00 71.12 75 GLU A C 1
ATOM 579 O O . GLU A 1 75 ? -42.590 2.240 -53.295 1.00 71.12 75 GLU A O 1
ATOM 584 N N . SER A 1 76 ? -41.317 4.054 -53.617 1.00 75.94 76 SER A N 1
ATOM 585 C CA . SER A 1 76 ? -40.203 3.559 -52.798 1.00 75.94 76 SER A CA 1
ATOM 586 C C . SER A 1 76 ? -40.497 3.612 -51.296 1.00 75.94 76 SER A C 1
ATOM 588 O O . SER A 1 76 ? -39.940 2.807 -50.551 1.00 75.94 76 SER A O 1
ATOM 590 N N . ARG A 1 77 ? -41.381 4.510 -50.831 1.00 72.31 77 ARG A N 1
ATOM 591 C CA . ARG A 1 77 ? -41.870 4.519 -49.439 1.00 72.31 77 ARG A CA 1
ATOM 592 C C . ARG A 1 77 ? -42.871 3.395 -49.170 1.00 72.31 77 ARG A C 1
ATOM 594 O O . ARG A 1 77 ? -42.793 2.781 -48.114 1.00 72.31 77 ARG A O 1
ATOM 601 N N . ASP A 1 78 ? -43.764 3.090 -50.108 1.00 67.81 78 ASP A N 1
ATOM 602 C CA . ASP A 1 78 ? -44.684 1.948 -50.012 1.00 67.81 78 ASP A CA 1
ATOM 603 C C . ASP A 1 78 ? -43.928 0.608 -50.092 1.00 67.81 78 ASP A C 1
ATOM 605 O O . ASP A 1 78 ? -44.131 -0.272 -49.254 1.00 67.81 78 ASP A O 1
ATOM 609 N N . MET A 1 79 ? -42.954 0.484 -51.002 1.00 74.88 79 MET A N 1
ATOM 610 C CA . MET A 1 79 ? -42.026 -0.653 -51.020 1.00 74.88 79 MET A CA 1
ATOM 611 C C . MET A 1 79 ? -41.247 -0.770 -49.700 1.00 74.88 79 MET A C 1
ATOM 613 O O . MET A 1 79 ? -41.136 -1.869 -49.158 1.00 74.88 79 MET A O 1
ATOM 617 N N . LEU A 1 80 ? -40.740 0.340 -49.148 1.00 62.38 80 LEU A N 1
ATOM 618 C CA . LEU A 1 80 ? -40.091 0.344 -47.835 1.00 62.38 80 LEU A CA 1
ATOM 619 C C . LEU A 1 80 ? -41.053 -0.116 -46.734 1.00 62.38 80 LEU A C 1
ATOM 621 O O . LEU A 1 80 ? -40.675 -0.961 -45.932 1.00 62.38 80 LEU A O 1
ATOM 625 N N . GLY A 1 81 ? -42.294 0.376 -46.725 1.00 59.38 81 GLY A N 1
ATOM 626 C CA . GLY A 1 81 ? -43.338 -0.040 -45.789 1.00 59.38 81 GLY A CA 1
ATOM 627 C C . GLY A 1 81 ? -43.638 -1.537 -45.870 1.00 59.38 81 GLY A C 1
ATOM 628 O O . GLY A 1 81 ? -43.772 -2.188 -44.835 1.00 59.38 81 GLY A O 1
ATOM 629 N N . LYS A 1 82 ? -43.650 -2.113 -47.077 1.00 61.91 82 LYS A N 1
ATOM 630 C CA . LYS A 1 82 ? -43.804 -3.559 -47.313 1.00 61.91 82 LYS A CA 1
ATOM 631 C C . LYS A 1 82 ? -42.583 -4.364 -46.863 1.00 61.91 82 LYS A C 1
ATOM 633 O O . LYS A 1 82 ? -42.756 -5.423 -46.274 1.00 61.91 82 LYS A O 1
ATOM 638 N N . LEU A 1 83 ? -41.366 -3.847 -47.045 1.00 52.25 83 LEU A N 1
ATOM 639 C CA . LEU A 1 83 ? -40.137 -4.458 -46.513 1.00 52.25 83 LEU A CA 1
ATOM 640 C C . LEU A 1 83 ? -40.038 -4.353 -44.980 1.00 52.25 83 LEU A C 1
ATOM 642 O O . LEU A 1 83 ? -39.482 -5.243 -44.345 1.00 52.25 83 LEU A O 1
ATOM 646 N N . PHE A 1 84 ? -40.618 -3.311 -44.378 1.00 48.44 84 PHE A N 1
ATOM 647 C CA . PHE A 1 84 ? -40.754 -3.162 -42.924 1.00 48.44 84 PHE A CA 1
ATOM 648 C C . PHE A 1 84 ? -41.854 -4.052 -42.332 1.00 48.44 84 PHE A C 1
ATOM 650 O O . PHE A 1 84 ? -41.717 -4.564 -41.226 1.00 48.44 84 PHE A O 1
ATOM 657 N N . SER A 1 85 ? -42.940 -4.251 -43.082 1.00 45.78 85 SER A N 1
ATOM 658 C CA . SER A 1 85 ? -44.110 -5.044 -42.675 1.00 45.78 85 SER A CA 1
ATOM 659 C C . SER A 1 85 ? -44.027 -6.513 -43.099 1.00 45.78 85 SER A C 1
ATOM 661 O O . SER A 1 85 ? -44.946 -7.275 -42.811 1.00 45.78 85 SER A O 1
ATOM 663 N N . GLY A 1 86 ? -42.944 -6.918 -43.772 1.00 37.88 86 GLY A N 1
ATOM 664 C CA . GLY A 1 86 ? -42.752 -8.221 -44.422 1.00 37.88 86 GLY A CA 1
ATOM 665 C C . GLY A 1 86 ? -42.572 -9.415 -43.480 1.00 37.88 86 GLY A C 1
ATOM 666 O O . GLY A 1 86 ? -41.864 -10.356 -43.823 1.00 37.88 86 GLY A O 1
ATOM 667 N N . ASN A 1 87 ? -43.165 -9.362 -42.286 1.00 32.53 87 ASN A N 1
ATOM 668 C CA . ASN A 1 87 ? -43.217 -10.467 -41.336 1.00 32.53 87 ASN A CA 1
ATOM 669 C C . ASN A 1 87 ? -44.466 -10.348 -40.432 1.00 32.53 87 ASN A C 1
ATOM 671 O O . ASN A 1 87 ? -44.368 -10.207 -39.212 1.00 32.53 87 ASN A O 1
ATOM 675 N N . LYS A 1 88 ? -45.656 -10.351 -41.049 1.00 28.58 88 LYS A N 1
ATOM 676 C CA . LYS A 1 88 ? -46.953 -10.468 -40.366 1.00 28.58 88 LYS A CA 1
ATOM 677 C C . LYS A 1 88 ? -47.911 -11.351 -41.157 1.00 28.58 88 LYS A C 1
ATOM 679 O O . LYS A 1 88 ? -48.145 -11.087 -42.329 1.00 28.58 88 LYS A O 1
ATOM 684 N N . ASP A 1 89 ? -48.555 -12.268 -40.445 1.00 27.48 89 ASP A N 1
ATOM 685 C CA . ASP A 1 89 ? -49.893 -12.760 -40.762 1.00 27.48 89 ASP A CA 1
ATOM 686 C C . ASP A 1 89 ? -50.740 -12.726 -39.481 1.00 27.48 89 ASP A C 1
ATOM 688 O O . ASP A 1 89 ? -50.237 -12.965 -38.383 1.00 27.48 89 ASP A O 1
ATOM 692 N N . THR A 1 90 ? -52.028 -12.406 -39.626 1.00 27.02 90 THR A N 1
ATOM 693 C CA . THR A 1 90 ? -53.009 -12.056 -38.567 1.00 27.02 90 THR A CA 1
ATOM 694 C C . THR A 1 90 ? -52.697 -10.828 -37.668 1.00 27.02 90 THR A C 1
ATOM 696 O O . THR A 1 90 ? -51.555 -10.581 -37.273 1.00 27.02 90 THR A O 1
ATOM 699 N N . PRO A 1 91 ? -53.714 -10.004 -37.324 1.00 38.88 91 PRO A N 1
ATOM 700 C CA . PRO A 1 91 ? -53.509 -8.725 -36.641 1.00 38.88 91 PRO A CA 1
ATOM 701 C C . PRO A 1 91 ? -53.500 -8.845 -35.107 1.00 38.88 91 PRO A C 1
ATOM 703 O O . PRO A 1 91 ? -54.522 -8.666 -34.448 1.00 38.88 91 PRO A O 1
ATOM 706 N N . SER A 1 92 ? -52.321 -9.044 -34.516 1.00 33.88 92 SER A N 1
ATOM 707 C CA . SER A 1 92 ? -52.109 -8.703 -33.101 1.00 33.88 92 SER A CA 1
ATOM 708 C C . SER A 1 92 ? -51.896 -7.191 -32.940 1.00 33.88 92 SER A C 1
ATOM 710 O O . SER A 1 92 ? -51.003 -6.615 -33.574 1.00 33.88 92 SER A O 1
ATOM 712 N N . LEU A 1 93 ? -52.683 -6.555 -32.066 1.00 43.03 93 LEU A N 1
ATOM 713 C CA . LEU A 1 93 ? -52.450 -5.191 -31.576 1.00 43.03 93 LEU A CA 1
ATOM 714 C C . LEU A 1 93 ? -51.311 -5.223 -30.546 1.00 43.03 93 LEU A C 1
ATOM 716 O O . LEU A 1 93 ? -51.526 -5.443 -29.356 1.00 43.03 93 LEU A O 1
ATOM 720 N N . ASP A 1 94 ? -50.078 -5.060 -31.027 1.00 46.75 94 ASP A N 1
ATOM 721 C CA . ASP A 1 94 ? -48.885 -5.027 -30.179 1.00 46.75 94 ASP A CA 1
ATOM 722 C C . ASP A 1 94 ? -48.916 -3.812 -29.238 1.00 46.75 94 ASP A C 1
ATOM 724 O O . ASP A 1 94 ? -48.897 -2.664 -29.684 1.00 46.75 94 ASP A O 1
ATOM 728 N N . ARG A 1 95 ? -48.927 -4.070 -27.924 1.00 43.00 95 ARG A N 1
ATOM 729 C CA . ARG A 1 95 ? -48.889 -3.028 -26.886 1.00 43.00 95 ARG A CA 1
ATOM 730 C C . ARG A 1 95 ? -47.605 -2.186 -26.947 1.00 43.00 95 ARG A C 1
ATOM 732 O O . ARG A 1 95 ? -47.629 -1.042 -26.511 1.00 43.00 95 ARG A O 1
ATOM 739 N N . ASN A 1 96 ? -46.519 -2.708 -27.527 1.00 46.91 96 ASN A N 1
ATOM 740 C CA . ASN A 1 96 ? -45.249 -1.991 -27.683 1.00 46.91 96 ASN A CA 1
ATOM 741 C C . ASN A 1 96 ? -45.209 -1.058 -28.911 1.00 46.91 96 ASN A C 1
ATOM 743 O O . ASN A 1 96 ? -44.192 -0.398 -29.143 1.00 46.91 96 ASN A O 1
ATOM 747 N N . ALA A 1 97 ? -46.278 -0.999 -29.710 1.00 52.16 97 ALA A N 1
ATOM 748 C CA . ALA A 1 97 ? -46.384 -0.053 -30.813 1.00 52.16 97 ALA A CA 1
ATOM 749 C C . ALA A 1 97 ? -46.534 1.392 -30.305 1.00 52.16 97 ALA A C 1
ATOM 751 O O . ALA A 1 97 ? -47.138 1.652 -29.263 1.00 52.16 97 ALA A O 1
ATOM 752 N N . PHE A 1 98 ? -46.019 2.352 -31.076 1.00 51.84 98 PHE A N 1
ATOM 753 C CA . PHE A 1 98 ? -46.339 3.764 -30.878 1.00 51.84 98 PHE A CA 1
ATOM 754 C C . PHE A 1 98 ? -47.790 4.025 -31.299 1.00 51.84 98 PHE A C 1
ATOM 756 O O . PHE A 1 98 ? -48.167 3.746 -32.437 1.00 51.84 98 PHE A O 1
ATOM 763 N N . LEU A 1 99 ? -48.583 4.575 -30.384 1.00 61.00 99 LEU A N 1
ATOM 764 C CA . LEU A 1 99 ? -50.002 4.875 -30.559 1.00 61.00 99 LEU A CA 1
ATOM 765 C C . LEU A 1 99 ? -50.255 6.375 -30.377 1.00 61.00 99 LEU A C 1
ATOM 767 O O . LEU A 1 99 ? -49.507 7.053 -29.670 1.00 61.00 99 LEU A O 1
ATOM 771 N N . ASP A 1 100 ? -51.308 6.878 -31.017 1.00 65.00 100 ASP A N 1
ATOM 772 C CA . ASP A 1 100 ? -51.734 8.272 -30.907 1.00 65.00 100 ASP A CA 1
ATOM 773 C C . ASP A 1 100 ? -52.736 8.438 -29.756 1.00 65.00 100 ASP A C 1
ATOM 775 O O . ASP A 1 100 ? -53.816 7.843 -29.747 1.00 65.00 100 ASP A O 1
ATOM 779 N N . TRP A 1 101 ? -52.368 9.260 -28.775 1.00 68.62 101 TRP A N 1
ATOM 780 C CA . TRP A 1 101 ? -53.161 9.560 -27.586 1.00 68.62 101 TRP A CA 1
ATOM 781 C C . TRP A 1 101 ? -53.640 11.009 -27.660 1.00 68.62 101 TRP A C 1
ATOM 783 O O . TRP A 1 101 ? -52.825 11.933 -27.638 1.00 68.62 101 TRP A O 1
ATOM 793 N N . THR A 1 102 ? -54.955 11.212 -27.743 1.00 70.69 102 THR A N 1
ATOM 794 C CA . THR A 1 102 ? -55.573 12.536 -27.910 1.00 70.69 102 THR A CA 1
ATOM 795 C C . THR A 1 102 ? -56.307 12.953 -26.640 1.00 70.69 102 THR A C 1
ATOM 797 O O . THR A 1 102 ? -57.036 12.153 -26.050 1.00 70.69 102 THR A O 1
ATOM 800 N N . ASP A 1 103 ? -56.146 14.205 -26.207 1.00 71.88 103 ASP A N 1
ATOM 801 C CA . ASP A 1 103 ? -56.858 14.760 -25.050 1.00 71.88 103 ASP A CA 1
ATOM 802 C C . ASP A 1 103 ? -58.256 15.311 -25.402 1.00 71.88 103 ASP A C 1
ATOM 804 O O . ASP A 1 103 ? -58.615 15.492 -26.567 1.00 71.88 103 ASP A O 1
ATOM 808 N N . LYS A 1 104 ? -59.065 15.632 -24.384 1.00 73.62 104 LYS A N 1
ATOM 809 C CA . LYS A 1 104 ? -60.384 16.281 -24.557 1.00 73.62 104 LYS A CA 1
ATOM 810 C C . LYS A 1 104 ? -60.345 17.684 -25.191 1.00 73.62 104 LYS A C 1
ATOM 812 O O . LYS A 1 104 ? -61.401 18.278 -25.384 1.00 73.62 104 LYS A O 1
ATOM 817 N N . LYS A 1 105 ? -59.163 18.227 -25.499 1.00 67.00 105 LYS A N 1
ATOM 818 C CA . LYS A 1 105 ? -58.955 19.509 -26.191 1.00 67.00 105 LYS A CA 1
ATOM 819 C C . LYS A 1 105 ? -58.429 19.314 -27.624 1.00 67.00 105 LYS A C 1
ATOM 821 O O . LYS A 1 105 ? -58.051 20.294 -28.259 1.00 67.00 105 LYS A O 1
ATOM 826 N N . GLY A 1 106 ? -58.401 18.077 -28.132 1.00 51.16 106 GLY A N 1
ATOM 827 C CA . GLY A 1 106 ? -57.967 17.743 -29.493 1.00 51.16 106 GLY A CA 1
ATOM 828 C C . GLY A 1 106 ? -56.448 17.710 -29.694 1.00 51.16 106 GLY A C 1
ATOM 829 O O . GLY A 1 106 ? -55.984 17.683 -30.832 1.00 51.16 106 GLY A O 1
ATOM 830 N N . ARG A 1 107 ? -55.651 17.722 -28.618 1.00 55.91 107 ARG A N 1
ATOM 831 C CA . ARG A 1 107 ? -54.182 17.676 -28.693 1.00 55.91 107 ARG A CA 1
ATOM 832 C C . ARG A 1 107 ? -53.716 16.225 -28.678 1.00 55.91 107 ARG A C 1
ATOM 834 O O . ARG A 1 107 ? -54.069 15.491 -27.760 1.00 55.91 107 ARG A O 1
ATOM 841 N N . THR A 1 108 ? -52.914 15.832 -29.665 1.00 60.91 108 THR A N 1
ATOM 842 C CA . THR A 1 108 ? -52.473 14.440 -29.867 1.00 60.91 108 THR A CA 1
ATOM 843 C C . THR A 1 108 ? -50.968 14.294 -29.668 1.00 60.91 108 THR A C 1
ATOM 845 O O . THR A 1 108 ? -50.201 15.117 -30.166 1.00 60.91 108 THR A O 1
ATOM 848 N N . ILE A 1 109 ? -50.548 13.234 -28.973 1.00 55.84 109 ILE A N 1
ATOM 849 C CA . ILE A 1 109 ? -49.144 12.824 -28.813 1.00 55.84 109 ILE A CA 1
ATOM 850 C C . ILE A 1 109 ? -48.963 11.363 -29.238 1.00 55.84 109 ILE A C 1
ATOM 852 O O . ILE A 1 109 ? -49.857 10.547 -29.027 1.00 55.84 109 ILE A O 1
ATOM 856 N N . ARG A 1 110 ? -47.799 11.017 -29.802 1.00 56.69 110 ARG A N 1
ATOM 857 C CA . ARG A 1 110 ? -47.483 9.652 -30.247 1.00 56.69 110 ARG A CA 1
ATOM 858 C C . ARG A 1 110 ? -46.510 8.977 -29.281 1.00 56.69 110 ARG A C 1
ATOM 860 O O . ARG A 1 110 ? -45.351 9.372 -29.209 1.00 56.69 110 ARG A O 1
ATOM 867 N N . ALA A 1 111 ? -46.974 7.970 -28.546 1.00 60.53 111 ALA A N 1
ATOM 868 C CA . ALA A 1 111 ? -46.231 7.331 -27.454 1.00 60.53 111 ALA A CA 1
ATOM 869 C C . ALA A 1 111 ? -46.571 5.834 -27.340 1.00 60.53 111 ALA A C 1
ATOM 871 O O . ALA A 1 111 ? -47.650 5.413 -27.762 1.00 60.53 111 ALA A O 1
ATOM 872 N N . LYS A 1 112 ? -45.681 5.012 -26.775 1.00 62.06 112 LYS A N 1
ATOM 873 C CA . LYS A 1 112 ? -45.978 3.581 -26.551 1.00 62.06 112 LYS A CA 1
ATOM 874 C C . LYS A 1 112 ? -46.776 3.367 -25.275 1.00 62.06 112 LYS A C 1
ATOM 876 O O . LYS A 1 112 ? -46.569 4.088 -24.302 1.00 62.06 112 LYS A O 1
ATOM 881 N N . LEU A 1 113 ? -47.605 2.325 -25.240 1.00 63.03 113 LEU A N 1
ATOM 882 C CA . LEU A 1 113 ? -48.255 1.866 -24.014 1.00 63.03 113 LEU A CA 1
ATOM 883 C C . LEU A 1 113 ? -47.289 1.014 -23.173 1.00 63.03 113 LEU A C 1
ATOM 885 O O . LEU A 1 113 ? -46.838 -0.032 -23.626 1.00 63.03 113 LEU A O 1
ATOM 889 N N . VAL A 1 114 ? -47.032 1.412 -21.924 1.00 62.16 114 VAL A N 1
ATOM 890 C CA . VAL A 1 114 ? -46.205 0.627 -20.986 1.00 62.16 114 VAL A CA 1
ATOM 891 C C . VAL A 1 114 ? -47.076 -0.195 -20.036 1.00 62.16 114 VAL A C 1
ATOM 893 O O . VAL A 1 114 ? -46.833 -1.384 -19.843 1.00 62.16 114 VAL A O 1
ATOM 896 N N . LYS A 1 115 ? -48.119 0.413 -19.457 1.00 64.38 115 LYS A N 1
ATOM 897 C CA . LYS A 1 115 ? -49.125 -0.274 -18.625 1.00 64.38 115 LYS A CA 1
ATOM 898 C C . LYS A 1 115 ? -50.408 0.557 -18.510 1.00 64.38 115 LYS A C 1
ATOM 900 O O . LYS A 1 115 ? -50.393 1.770 -18.697 1.00 64.38 115 LYS A O 1
ATOM 905 N N . ILE A 1 116 ? -51.505 -0.106 -18.154 1.00 62.94 116 ILE A N 1
ATOM 906 C CA . ILE A 1 116 ? -52.760 0.522 -17.715 1.00 62.94 116 ILE A CA 1
ATOM 907 C C . ILE A 1 116 ? -53.004 0.055 -16.279 1.00 62.94 116 ILE A C 1
ATOM 909 O O . ILE A 1 116 ? -52.905 -1.144 -16.012 1.00 62.94 116 ILE A O 1
ATOM 913 N N . VAL A 1 117 ? -53.277 0.978 -15.355 1.00 58.97 117 VAL A N 1
ATOM 914 C CA . VAL A 1 117 ? -53.514 0.674 -13.935 1.00 58.97 117 VAL A CA 1
ATOM 915 C C . VAL A 1 117 ? -54.662 1.539 -13.422 1.00 58.97 117 VAL A C 1
ATOM 917 O O . VAL A 1 117 ? -54.518 2.754 -13.300 1.00 58.97 117 VAL A O 1
ATOM 920 N N . ALA A 1 118 ? -55.794 0.897 -13.113 1.00 70.12 118 ALA A N 1
ATOM 921 C CA . ALA A 1 118 ? -57.054 1.566 -12.779 1.00 70.12 118 ALA A CA 1
ATOM 922 C C . ALA A 1 118 ? -57.388 2.674 -13.804 1.00 70.12 118 ALA A C 1
ATOM 924 O O . ALA A 1 118 ? -57.439 2.396 -15.003 1.00 70.12 118 ALA A O 1
ATOM 925 N N . ASP A 1 119 ? -57.576 3.913 -13.351 1.00 72.38 119 ASP A N 1
ATOM 926 C CA . ASP A 1 119 ? -57.957 5.059 -14.185 1.00 72.38 119 ASP A CA 1
ATOM 927 C C . ASP A 1 119 ? -56.774 5.768 -14.877 1.00 72.38 119 ASP A C 1
ATOM 929 O O . ASP A 1 119 ? -56.977 6.780 -15.554 1.00 72.38 119 ASP A O 1
ATOM 933 N N . ASN A 1 120 ? -55.544 5.255 -14.730 1.00 65.44 120 ASN A N 1
ATOM 934 C CA . ASN A 1 120 ? -54.323 5.853 -15.275 1.00 65.44 120 ASN A CA 1
ATOM 935 C C . ASN A 1 120 ? -53.643 4.977 -16.344 1.00 65.44 120 ASN A C 1
ATOM 937 O O . ASN A 1 120 ? -53.611 3.744 -16.287 1.00 65.44 120 ASN A O 1
ATOM 941 N N . LEU A 1 121 ? -53.055 5.666 -17.317 1.00 74.06 121 LEU A N 1
ATOM 942 C CA . LEU A 1 121 ? -52.330 5.150 -18.473 1.00 74.06 121 LEU A CA 1
ATOM 943 C C . LEU A 1 121 ? -50.852 5.552 -18.353 1.00 74.06 121 LEU A C 1
ATOM 945 O O . LEU A 1 121 ? -50.560 6.743 -18.387 1.00 74.06 121 LEU A O 1
ATOM 949 N N . THR A 1 122 ? -49.924 4.596 -18.274 1.00 72.31 122 THR A N 1
ATOM 950 C CA . THR A 1 122 ? -48.481 4.888 -18.354 1.00 72.31 122 THR A CA 1
ATOM 951 C C . THR A 1 122 ? -47.996 4.732 -19.790 1.00 72.31 122 THR A C 1
ATOM 953 O O . THR A 1 122 ? -48.106 3.643 -20.368 1.00 72.31 122 THR A O 1
ATOM 956 N N . ILE A 1 123 ? -47.402 5.788 -20.341 1.00 67.31 123 ILE A N 1
ATOM 957 C CA . ILE A 1 123 ? -46.802 5.804 -21.680 1.00 67.31 123 ILE A CA 1
ATOM 958 C C . ILE A 1 123 ? -45.290 6.052 -21.650 1.00 67.31 123 ILE A C 1
ATOM 960 O O . ILE A 1 123 ? -44.783 6.723 -20.754 1.00 67.31 123 ILE A O 1
ATOM 964 N N . GLU A 1 124 ? -44.586 5.543 -22.663 1.00 58.94 124 GLU A N 1
ATOM 965 C CA . GLU A 1 124 ? -43.194 5.898 -22.979 1.00 58.94 124 GLU A CA 1
ATOM 966 C C . GLU A 1 124 ? -43.184 6.924 -24.124 1.00 58.94 124 GLU A C 1
ATOM 968 O O . GLU A 1 124 ? -43.625 6.623 -25.240 1.00 58.94 124 GLU A O 1
ATOM 973 N N . LEU A 1 125 ? -42.658 8.121 -23.855 1.00 48.75 125 LEU A N 1
ATOM 974 C CA . LEU A 1 125 ? -42.434 9.186 -24.833 1.00 48.75 125 LEU A CA 1
ATOM 975 C C . LEU A 1 125 ? -40.965 9.622 -24.758 1.00 48.75 125 LEU A C 1
ATOM 977 O O . LEU A 1 125 ? -40.478 9.980 -23.689 1.00 48.75 125 LEU A O 1
ATOM 981 N N . GLU A 1 126 ? -40.253 9.541 -25.885 1.00 46.34 126 GLU A N 1
ATOM 982 C CA . GLU A 1 126 ? -38.823 9.891 -26.015 1.00 46.34 126 GLU A CA 1
ATOM 983 C C . GLU A 1 126 ? -37.900 9.246 -24.949 1.00 46.34 126 GLU A C 1
ATOM 985 O O . GLU A 1 126 ? -36.884 9.810 -24.550 1.00 46.34 126 GLU A O 1
ATOM 990 N N . GLY A 1 127 ? -38.244 8.032 -24.495 1.00 47.88 127 GLY A N 1
ATOM 991 C CA . GLY A 1 127 ? -37.497 7.275 -23.480 1.00 47.88 127 GLY A CA 1
ATOM 992 C C . GLY A 1 127 ? -37.820 7.639 -22.024 1.00 47.88 127 GLY A C 1
ATOM 993 O O . GLY A 1 127 ? -37.211 7.082 -21.114 1.00 47.88 127 GLY A O 1
ATOM 994 N N . SER A 1 128 ? -38.775 8.545 -21.788 1.00 49.47 128 SER A N 1
ATOM 995 C CA . SER A 1 128 ? -39.275 8.911 -20.455 1.00 49.47 128 SER A CA 1
ATOM 996 C C . SER A 1 128 ? -40.696 8.387 -20.225 1.00 49.47 128 SER A C 1
ATOM 998 O O . SER A 1 128 ? -41.493 8.281 -21.160 1.00 49.47 128 SER A O 1
ATOM 1000 N N . LEU A 1 129 ? -41.011 8.040 -18.973 1.00 60.81 129 LEU A N 1
ATOM 1001 C CA . LEU A 1 129 ? -42.316 7.504 -18.575 1.00 60.81 129 LEU A CA 1
ATOM 1002 C C . LEU A 1 129 ? -43.233 8.610 -18.042 1.00 60.81 129 LEU A C 1
ATOM 1004 O O . LEU A 1 129 ? -42.823 9.390 -17.184 1.00 60.81 129 LEU A O 1
ATOM 1008 N N . TYR A 1 130 ? -44.484 8.627 -18.505 1.00 60.16 130 TYR A N 1
ATOM 1009 C CA . TYR A 1 130 ? -45.507 9.586 -18.080 1.00 60.16 130 TYR A CA 1
ATOM 1010 C C . TYR A 1 130 ? -46.829 8.879 -17.774 1.00 60.16 130 TYR A C 1
ATOM 1012 O O . TYR A 1 130 ? -47.287 8.061 -18.572 1.00 60.16 130 TYR A O 1
ATOM 1020 N N . ASP A 1 131 ? -47.460 9.231 -16.652 1.00 71.81 131 ASP A N 1
ATOM 1021 C CA . ASP A 1 131 ? -48.803 8.772 -16.287 1.00 71.81 131 ASP A CA 1
ATOM 1022 C C . ASP A 1 131 ? -49.866 9.803 -16.706 1.00 71.81 131 ASP A C 1
ATOM 1024 O O . ASP A 1 131 ? -49.764 10.990 -16.392 1.00 71.81 131 ASP A O 1
ATOM 1028 N N . LEU A 1 132 ? -50.902 9.343 -17.411 1.00 66.19 132 LEU A N 1
ATOM 1029 C CA . LEU A 1 132 ? -52.010 10.145 -17.930 1.00 66.19 132 LEU A CA 1
ATOM 1030 C C . LEU A 1 132 ? -53.357 9.649 -17.372 1.00 66.19 132 LEU A C 1
ATOM 1032 O O . LEU A 1 132 ? -53.680 8.470 -17.547 1.00 66.19 132 LEU A O 1
ATOM 1036 N N . PRO A 1 133 ? -54.196 10.519 -16.779 1.00 76.19 133 PRO A N 1
ATOM 1037 C CA . PRO A 1 133 ? -55.548 10.143 -16.375 1.00 76.19 133 PRO A CA 1
ATOM 1038 C C . PRO A 1 133 ? -56.441 9.876 -17.589 1.00 76.19 133 PRO A C 1
ATOM 1040 O O . PRO A 1 133 ? -56.712 10.775 -18.390 1.00 76.19 133 PRO A O 1
ATOM 1043 N N . ILE A 1 134 ? -56.967 8.654 -17.703 1.00 75.06 134 ILE A N 1
ATOM 1044 C CA . ILE A 1 134 ? -57.782 8.202 -18.845 1.00 75.06 134 ILE A CA 1
ATOM 1045 C C . ILE A 1 134 ? -59.029 9.086 -19.009 1.00 75.06 134 ILE A C 1
ATOM 1047 O O . ILE A 1 134 ? -59.423 9.417 -20.127 1.00 75.06 134 ILE A O 1
ATOM 1051 N N . ALA A 1 135 ? -59.589 9.574 -17.898 1.00 77.12 135 ALA A N 1
ATOM 1052 C CA . ALA A 1 135 ? -60.724 10.496 -17.874 1.00 77.12 135 ALA A CA 1
ATOM 1053 C C . ALA A 1 135 ? -60.469 11.865 -18.550 1.00 77.12 135 ALA A C 1
ATOM 1055 O O . ALA A 1 135 ? -61.434 12.583 -18.830 1.00 77.12 135 ALA A O 1
ATOM 1056 N N . GLN A 1 136 ? -59.215 12.245 -18.831 1.00 72.38 136 GLN A N 1
ATOM 1057 C CA . GLN A 1 136 ? -58.862 13.480 -19.554 1.00 72.38 136 GLN A CA 1
ATOM 1058 C C . GLN A 1 136 ? -58.657 13.267 -21.068 1.00 72.38 136 GLN A C 1
ATOM 1060 O O . GLN A 1 136 ? -58.551 14.243 -21.816 1.00 72.38 136 GLN A O 1
ATOM 1065 N N . LEU A 1 137 ? -58.646 12.013 -21.531 1.00 77.75 137 LEU A N 1
ATOM 1066 C CA . LEU A 1 137 ? -58.451 11.640 -22.935 1.00 77.75 137 LEU A CA 1
ATOM 1067 C C . LEU A 1 137 ? -59.754 11.740 -23.748 1.00 77.75 137 LEU A C 1
ATOM 1069 O O . LEU A 1 137 ? -60.853 11.738 -23.184 1.00 77.75 137 LEU A O 1
ATOM 1073 N N . SER A 1 138 ? -59.635 11.826 -25.074 1.00 77.06 138 SER A N 1
ATOM 1074 C CA . SER A 1 138 ? -60.762 11.830 -26.015 1.00 77.06 138 SER A CA 1
ATOM 1075 C C . SER A 1 138 ? -61.574 10.527 -25.935 1.00 77.06 138 SER A C 1
ATOM 1077 O O . SER A 1 138 ? -61.070 9.499 -25.480 1.00 77.06 138 SER A O 1
ATOM 1079 N N . ALA A 1 139 ? -62.831 10.540 -26.391 1.00 69.12 139 ALA A N 1
ATOM 1080 C CA . ALA A 1 139 ? -63.686 9.347 -26.357 1.00 69.12 139 ALA A CA 1
ATOM 1081 C C . ALA A 1 139 ? -63.102 8.172 -27.170 1.00 69.12 139 ALA A C 1
ATOM 1083 O O . ALA A 1 139 ? -63.175 7.024 -26.735 1.00 69.12 139 ALA A O 1
ATOM 1084 N N . GLU A 1 140 ? -62.460 8.464 -28.304 1.00 63.53 140 GLU A N 1
ATOM 1085 C CA . GLU A 1 140 ? -61.792 7.481 -29.165 1.00 63.53 140 GLU A CA 1
ATOM 1086 C C . GLU A 1 140 ? -60.562 6.885 -28.465 1.00 63.53 140 GLU A C 1
ATOM 1088 O O . GLU A 1 140 ? -60.405 5.666 -28.376 1.00 63.53 140 GLU A O 1
ATOM 1093 N N . THR A 1 141 ? -59.732 7.735 -27.855 1.00 75.56 141 THR A N 1
ATOM 1094 C CA . THR A 1 141 ? -58.564 7.302 -27.077 1.00 75.56 141 THR A CA 1
ATOM 1095 C C . THR A 1 141 ? -58.971 6.481 -25.836 1.00 75.56 141 THR A C 1
ATOM 1097 O O . THR A 1 141 ? -58.294 5.514 -25.486 1.00 75.56 141 THR A O 1
ATOM 1100 N N . GLN A 1 142 ? -60.114 6.785 -25.208 1.00 74.81 142 GLN A N 1
ATOM 1101 C CA . GLN A 1 142 ? -60.698 5.975 -24.123 1.00 74.81 142 GLN A CA 1
ATOM 1102 C C . GLN A 1 142 ? -61.317 4.642 -24.592 1.00 74.81 142 GLN A C 1
ATOM 1104 O O . GLN A 1 142 ? -61.523 3.743 -23.774 1.00 74.81 142 GLN A O 1
ATOM 1109 N N . ALA A 1 143 ? -61.631 4.484 -25.881 1.00 70.44 143 ALA A N 1
ATOM 1110 C CA . ALA A 1 143 ? -62.018 3.195 -26.459 1.00 70.44 143 ALA A CA 1
ATOM 1111 C C . ALA A 1 143 ? -60.781 2.332 -26.779 1.00 70.44 143 ALA A C 1
ATOM 1113 O O . ALA A 1 143 ? -60.798 1.111 -26.579 1.00 70.44 143 ALA A O 1
ATOM 1114 N N . LEU A 1 144 ? -59.681 2.969 -27.198 1.00 68.69 144 LEU A N 1
ATOM 1115 C CA . LEU A 1 144 ? -58.396 2.317 -27.462 1.00 68.69 144 LEU A CA 1
ATOM 1116 C C . LEU A 1 144 ? -57.778 1.700 -26.192 1.00 68.69 144 LEU A C 1
ATOM 1118 O O . LEU A 1 144 ? -57.320 0.559 -26.223 1.00 68.69 144 LEU A O 1
ATOM 1122 N N . THR A 1 145 ? -57.827 2.386 -25.041 1.00 66.69 145 THR A N 1
ATOM 1123 C CA . THR A 1 145 ? -57.351 1.803 -23.766 1.00 66.69 145 THR A CA 1
ATOM 1124 C C . THR A 1 145 ? -58.129 0.543 -23.371 1.00 66.69 145 THR A C 1
ATOM 1126 O O . THR A 1 145 ? -57.530 -0.427 -22.908 1.00 66.69 145 THR A O 1
ATOM 1129 N N . LYS A 1 146 ? -59.450 0.512 -23.597 1.00 66.75 146 LYS A N 1
ATOM 1130 C CA . LYS A 1 146 ? -60.317 -0.635 -23.264 1.00 66.75 146 LYS A CA 1
ATOM 1131 C C . LYS A 1 146 ? -60.072 -1.848 -24.163 1.00 66.75 146 LYS A C 1
ATOM 1133 O O . LYS A 1 146 ? -60.018 -2.973 -23.667 1.00 66.75 146 LYS A O 1
ATOM 1138 N N . THR A 1 147 ? -59.877 -1.636 -25.465 1.00 63.69 147 THR A N 1
ATOM 1139 C CA . THR A 1 147 ? -59.522 -2.724 -26.397 1.00 63.69 147 THR A CA 1
ATOM 1140 C C . THR A 1 147 ? -58.138 -3.297 -26.096 1.00 63.69 147 THR A C 1
ATOM 1142 O O . THR A 1 147 ? -57.978 -4.515 -26.089 1.00 63.69 147 THR A O 1
ATOM 1145 N N . LEU A 1 148 ? -57.164 -2.458 -25.726 1.00 63.47 148 LEU A N 1
ATOM 1146 C CA . LEU A 1 148 ? -55.827 -2.909 -25.319 1.00 63.47 148 LEU A CA 1
ATOM 1147 C C . LEU A 1 148 ? -55.790 -3.624 -23.954 1.00 63.47 148 LEU A C 1
ATOM 1149 O O . LEU A 1 148 ? -54.798 -4.294 -23.661 1.00 63.47 148 LEU A O 1
ATOM 1153 N N . ALA A 1 149 ? -56.836 -3.524 -23.126 1.00 59.12 149 ALA A N 1
ATOM 1154 C CA . ALA A 1 149 ? -56.891 -4.127 -21.790 1.00 59.12 149 ALA A CA 1
ATOM 1155 C C . ALA A 1 149 ? -57.361 -5.601 -21.760 1.00 59.12 149 ALA A C 1
ATOM 1157 O O . ALA A 1 149 ? -57.051 -6.311 -20.803 1.00 59.12 149 ALA A O 1
ATOM 1158 N N . SER A 1 150 ? -58.078 -6.083 -22.781 1.00 41.31 150 SER A N 1
ATOM 1159 C CA . SER A 1 150 ? -58.762 -7.392 -22.740 1.00 41.31 150 SER A CA 1
ATOM 1160 C C . SER A 1 150 ? -57.862 -8.585 -23.142 1.00 41.31 150 SER A C 1
ATOM 1162 O O . SER A 1 150 ? -57.157 -8.486 -24.145 1.00 41.31 150 SER A O 1
ATOM 1164 N N . PRO A 1 151 ? -57.883 -9.729 -22.419 1.00 43.25 151 PRO A N 1
ATOM 1165 C CA . PRO A 1 151 ? -57.124 -10.940 -22.766 1.00 43.25 151 PRO A CA 1
ATOM 1166 C C . PRO A 1 151 ? -57.948 -11.984 -23.552 1.00 43.25 151 PRO A C 1
ATOM 1168 O O . PRO A 1 151 ? -59.147 -12.141 -23.330 1.00 43.25 151 PRO A O 1
ATOM 1171 N N . THR A 1 152 ? -57.300 -12.750 -24.439 1.00 29.55 152 THR A N 1
ATOM 1172 C CA . THR A 1 152 ? -57.931 -13.807 -25.271 1.00 29.55 152 THR A CA 1
ATOM 1173 C C . THR A 1 152 ? -57.666 -15.225 -24.722 1.00 29.55 152 THR A C 1
ATOM 1175 O O . THR A 1 152 ? -56.807 -15.417 -23.864 1.00 29.55 152 THR A O 1
ATOM 1178 N N . GLN A 1 153 ? -58.454 -16.224 -25.144 1.00 28.05 153 GLN A N 1
ATOM 1179 C CA . GLN A 1 153 ? -58.687 -17.460 -24.379 1.00 28.05 153 GLN A CA 1
ATOM 1180 C C . GLN A 1 153 ? -57.771 -18.673 -24.670 1.00 28.05 153 GLN A C 1
ATOM 1182 O O . GLN A 1 153 ? -57.527 -19.063 -25.807 1.00 28.05 153 GLN A O 1
ATOM 1187 N N . LYS A 1 154 ? -57.400 -19.325 -23.560 1.00 32.06 154 LYS A N 1
ATOM 1188 C CA . LYS A 1 154 ? -57.113 -20.755 -23.296 1.00 32.06 154 LYS A CA 1
ATOM 1189 C C . LYS A 1 154 ? -57.486 -21.787 -24.389 1.00 32.06 154 LYS A C 1
ATOM 1191 O O . LYS A 1 154 ? -58.665 -21.962 -24.692 1.00 32.06 154 LYS A O 1
ATOM 1196 N N . PRO A 1 155 ? -56.516 -22.627 -24.793 1.00 28.56 155 PRO A N 1
ATOM 1197 C CA . PRO A 1 155 ? -56.588 -24.085 -24.547 1.00 28.56 155 PRO A CA 1
ATOM 1198 C C . PRO A 1 155 ? -55.279 -24.620 -23.906 1.00 28.56 155 PRO A C 1
ATOM 1200 O O . PRO A 1 155 ? -54.246 -23.973 -24.010 1.00 28.56 155 PRO A O 1
ATOM 1203 N N . ALA A 1 156 ? -55.189 -25.769 -23.221 1.00 24.36 156 ALA A N 1
ATOM 1204 C CA . ALA A 1 156 ? -56.173 -26.772 -22.783 1.00 24.36 156 ALA A CA 1
ATOM 1205 C C . ALA A 1 156 ? -55.844 -27.230 -21.328 1.00 24.36 156 ALA A C 1
ATOM 1207 O O . ALA A 1 156 ? -55.181 -26.504 -20.590 1.00 24.36 156 ALA A O 1
ATOM 1208 N N . ALA A 1 157 ? -56.334 -28.392 -20.873 1.00 29.47 157 ALA A N 1
ATOM 1209 C CA . ALA A 1 157 ? -56.080 -28.911 -19.518 1.00 29.47 157 ALA A CA 1
ATOM 1210 C C . ALA A 1 157 ? -54.624 -29.419 -19.321 1.00 29.47 157 ALA A C 1
ATOM 1212 O O 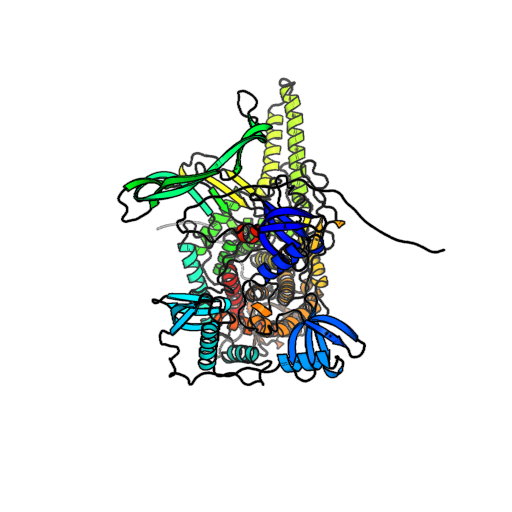. ALA A 1 157 ? -54.013 -29.884 -20.286 1.00 29.47 157 ALA A O 1
ATOM 1213 N N . PRO A 1 158 ? -54.054 -29.348 -18.098 1.00 30.19 158 PRO A N 1
ATOM 1214 C CA . PRO A 1 158 ? -52.646 -29.671 -17.852 1.00 30.19 158 PRO A CA 1
ATOM 1215 C C . PRO A 1 158 ? -52.355 -31.180 -17.850 1.00 30.19 158 PRO A C 1
ATOM 1217 O O . PRO A 1 158 ? -53.175 -31.988 -17.415 1.00 30.19 158 PRO A O 1
ATOM 1220 N N . LYS A 1 159 ? -51.135 -31.549 -18.263 1.00 29.08 159 LYS A N 1
ATOM 1221 C CA . LYS A 1 159 ? -50.541 -32.867 -17.975 1.00 29.08 159 LYS A CA 1
ATOM 1222 C C . LYS A 1 159 ? -49.918 -32.887 -16.558 1.00 29.08 159 LYS A C 1
ATOM 1224 O O . LYS A 1 159 ? -49.714 -31.812 -15.991 1.00 29.08 159 LYS A O 1
ATOM 1229 N N . PRO A 1 160 ? -49.654 -34.072 -15.965 1.00 31.75 160 PRO A N 1
ATOM 1230 C CA . PRO A 1 160 ? -49.219 -34.189 -14.569 1.00 31.75 160 PRO A CA 1
ATOM 1231 C C . PRO A 1 160 ? -47.873 -33.525 -14.242 1.00 31.75 160 PRO A C 1
ATOM 1233 O O . PRO A 1 160 ? -47.074 -33.218 -15.122 1.00 31.75 160 PRO A O 1
ATOM 1236 N N . VAL A 1 161 ? -47.642 -33.314 -12.944 1.00 41.34 161 VAL A N 1
ATOM 1237 C CA . VAL A 1 161 ? -46.508 -32.553 -12.396 1.00 41.34 161 VAL A CA 1
ATOM 1238 C C . VAL A 1 161 ? -45.207 -33.361 -12.434 1.00 41.34 161 VAL A C 1
ATOM 1240 O O . VAL A 1 161 ? -45.043 -34.292 -11.650 1.00 41.34 161 VAL A O 1
ATOM 1243 N N . THR A 1 162 ? -44.260 -32.942 -13.272 1.00 39.00 162 THR A N 1
ATOM 1244 C CA . THR A 1 162 ? -42.844 -33.334 -13.185 1.00 39.00 162 THR A CA 1
ATOM 1245 C C . THR A 1 162 ? -42.216 -32.740 -11.922 1.00 39.00 162 THR A C 1
ATOM 1247 O O . THR A 1 162 ? -42.475 -31.576 -11.591 1.00 39.00 162 THR A O 1
ATOM 1250 N N . LYS A 1 163 ? -41.385 -33.502 -11.202 1.00 50.94 163 LYS A N 1
ATOM 1251 C CA . LYS A 1 163 ? -40.661 -32.978 -10.026 1.00 50.94 163 LYS A CA 1
ATOM 1252 C C . LYS A 1 163 ? -39.421 -32.181 -10.457 1.00 50.94 163 LYS A C 1
ATOM 1254 O O . LYS A 1 163 ? -38.931 -32.327 -11.575 1.00 50.94 163 LYS A O 1
ATOM 1259 N N . ALA A 1 164 ? -38.895 -31.341 -9.560 1.00 53.88 164 ALA A N 1
ATOM 1260 C CA . ALA A 1 164 ? -37.682 -30.556 -9.826 1.00 53.88 164 ALA A CA 1
ATOM 1261 C C . ALA A 1 164 ? -36.444 -31.437 -10.105 1.00 53.88 164 ALA A C 1
ATOM 1263 O O . ALA A 1 164 ? -35.572 -31.036 -10.869 1.00 53.88 164 ALA A O 1
ATOM 1264 N N . ASP A 1 165 ? -36.411 -32.644 -9.530 1.00 54.94 165 ASP A N 1
ATOM 1265 C CA . ASP A 1 165 ? -35.305 -33.604 -9.642 1.00 54.94 165 ASP A CA 1
ATOM 1266 C C . ASP A 1 165 ? -35.292 -34.445 -10.934 1.00 54.94 165 ASP A C 1
ATOM 1268 O O . ASP A 1 165 ? -34.361 -35.212 -11.171 1.00 54.94 165 ASP A O 1
ATOM 1272 N N . GLU A 1 166 ? -36.311 -34.329 -11.785 1.00 65.62 166 GLU A N 1
ATOM 1273 C CA . GLU A 1 166 ? -36.407 -35.091 -13.036 1.00 65.62 166 GLU A CA 1
ATOM 1274 C C . GLU A 1 166 ? -35.882 -34.267 -14.233 1.00 65.62 166 GLU A C 1
ATOM 1276 O O . GLU A 1 166 ? -36.014 -33.039 -14.242 1.00 65.62 166 GLU A O 1
ATOM 1281 N N . PRO A 1 167 ? -35.298 -34.897 -15.275 1.00 72.06 167 PRO A N 1
ATOM 1282 C CA . PRO A 1 167 ? -34.908 -34.197 -16.498 1.00 72.06 167 PRO A CA 1
ATOM 1283 C C . PRO A 1 167 ? -36.122 -33.617 -17.236 1.00 72.06 167 PRO A C 1
ATOM 1285 O O . PRO A 1 167 ? -37.089 -34.322 -17.523 1.00 72.06 167 PRO A O 1
ATOM 1288 N N . GLN A 1 168 ? -36.057 -32.334 -17.586 1.00 74.56 168 GLN A N 1
ATOM 1289 C CA . GLN A 1 168 ? -37.146 -31.584 -18.217 1.00 74.56 168 GLN A CA 1
ATOM 1290 C C . GLN A 1 168 ? -36.735 -31.075 -19.601 1.00 74.56 168 GLN A C 1
ATOM 1292 O O . GLN A 1 168 ? -35.555 -30.825 -19.852 1.00 74.56 168 GLN A O 1
ATOM 1297 N N . GLU A 1 169 ? -37.706 -30.918 -20.506 1.00 76.94 169 GLU A N 1
ATOM 1298 C CA . GLU A 1 169 ? -37.479 -30.379 -21.851 1.00 76.94 169 GLU A CA 1
ATOM 1299 C C . GLU A 1 169 ? -37.594 -28.847 -21.858 1.00 76.94 169 GLU A C 1
ATOM 1301 O O . GLU A 1 169 ? -38.685 -28.274 -21.883 1.00 76.94 169 GLU A O 1
ATOM 1306 N N . TRP A 1 170 ? -36.442 -28.186 -21.880 1.00 78.38 170 TRP A N 1
ATOM 1307 C CA . TRP A 1 170 ? -36.301 -26.752 -22.112 1.00 78.38 170 TRP A CA 1
ATOM 1308 C C . TRP A 1 170 ? -36.209 -26.483 -23.614 1.00 78.38 170 TRP A C 1
ATOM 1310 O O . TRP A 1 170 ? -35.645 -27.284 -24.355 1.00 78.38 170 TRP A O 1
ATOM 1320 N N . LYS A 1 171 ? -36.706 -25.339 -24.080 1.00 81.06 171 LYS A N 1
ATOM 1321 C CA . LYS A 1 171 ? -36.570 -24.887 -25.472 1.00 81.06 171 LYS A CA 1
ATOM 1322 C C . LYS A 1 171 ? -35.894 -23.532 -25.518 1.00 81.06 171 LYS A C 1
ATOM 1324 O O . LYS A 1 171 ? -36.231 -22.659 -24.718 1.00 81.06 171 LYS A O 1
ATOM 1329 N N . ASP A 1 172 ? -34.966 -23.345 -26.453 1.00 74.31 172 ASP A N 1
ATOM 1330 C CA . ASP A 1 172 ? -34.372 -22.031 -26.711 1.00 74.31 172 ASP A CA 1
ATOM 1331 C C . ASP A 1 172 ? -35.364 -21.080 -27.421 1.00 74.31 172 ASP A C 1
ATOM 1333 O O . ASP A 1 172 ? -36.460 -21.480 -27.822 1.00 74.31 172 ASP A O 1
ATOM 1337 N N . VAL A 1 173 ? -34.997 -19.805 -27.584 1.00 65.19 173 VAL A N 1
ATOM 1338 C CA . VAL A 1 173 ? -35.799 -18.807 -28.330 1.00 65.19 173 VAL A CA 1
ATOM 1339 C C . VAL A 1 173 ? -36.031 -19.156 -29.809 1.00 65.19 173 VAL A C 1
ATOM 1341 O O . VAL A 1 173 ? -36.885 -18.545 -30.443 1.00 65.19 173 VAL A O 1
ATOM 1344 N N . ASN A 1 174 ? -35.313 -20.140 -30.357 1.00 62.47 174 ASN A N 1
ATOM 1345 C CA . ASN A 1 174 ? -35.486 -20.653 -31.718 1.00 62.47 174 ASN A CA 1
ATOM 1346 C C . ASN A 1 174 ? -36.345 -21.939 -31.746 1.00 62.47 174 ASN A C 1
ATOM 1348 O O . ASN A 1 174 ? -36.488 -22.562 -32.796 1.00 62.47 174 ASN A O 1
ATOM 1352 N N . GLY A 1 175 ? -36.889 -22.363 -30.597 1.00 61.38 175 GLY A N 1
ATOM 1353 C CA . GLY A 1 175 ? -37.705 -23.569 -30.441 1.00 61.38 175 GLY A CA 1
ATOM 1354 C C . GLY A 1 175 ? -36.917 -24.878 -30.307 1.00 61.38 175 GLY A C 1
ATOM 1355 O O . GLY A 1 175 ? -37.530 -25.946 -30.265 1.00 61.38 175 GLY A O 1
ATOM 1356 N N . LYS A 1 176 ? -35.580 -24.841 -30.228 1.00 69.38 176 LYS A N 1
ATOM 1357 C CA . LYS A 1 176 ? -34.745 -26.049 -30.160 1.00 69.38 176 LYS A CA 1
ATOM 1358 C C . LYS A 1 176 ? -34.811 -26.690 -28.761 1.00 69.38 176 LYS A C 1
ATOM 1360 O O . LYS A 1 176 ? -34.480 -26.003 -27.794 1.00 69.38 176 LYS A O 1
ATOM 1365 N N . PRO A 1 177 ? -35.148 -27.991 -28.636 1.00 76.44 177 PRO A N 1
ATOM 1366 C CA . PRO A 1 177 ? -35.237 -28.672 -27.347 1.00 76.44 177 PRO A CA 1
ATOM 1367 C C . PRO A 1 177 ? -33.867 -29.023 -26.739 1.00 76.44 177 PRO A C 1
ATOM 1369 O O . PRO A 1 177 ? -32.884 -29.270 -27.446 1.00 76.44 177 PRO A O 1
ATOM 1372 N N . ILE A 1 178 ? -33.836 -29.069 -25.407 1.00 79.94 178 ILE A N 1
ATOM 1373 C CA . ILE A 1 178 ? -32.711 -29.387 -24.521 1.00 79.94 178 ILE A CA 1
ATOM 1374 C C . ILE A 1 178 ? -33.294 -30.170 -23.334 1.00 79.94 178 ILE A C 1
ATOM 1376 O O . ILE A 1 178 ? -34.130 -29.628 -22.617 1.00 79.94 178 ILE A O 1
ATOM 1380 N N . GLN A 1 179 ? -32.862 -31.410 -23.085 1.00 81.44 179 GLN A N 1
ATOM 1381 C CA . GLN A 1 179 ? -33.237 -32.122 -21.854 1.00 81.44 179 GLN A CA 1
ATOM 1382 C C . GLN A 1 179 ? -32.194 -31.907 -20.754 1.00 81.44 179 GLN A C 1
ATOM 1384 O O . GLN A 1 179 ? -31.010 -32.172 -20.964 1.00 81.44 179 GLN A O 1
ATOM 1389 N N . ALA A 1 180 ? -32.635 -31.409 -19.595 1.00 80.19 180 ALA A N 1
ATOM 1390 C CA . ALA A 1 180 ? -31.781 -31.110 -18.445 1.00 80.19 180 ALA A CA 1
ATOM 1391 C C . ALA A 1 180 ? -32.592 -31.012 -17.139 1.00 80.19 180 ALA A C 1
ATOM 1393 O O . ALA A 1 180 ? -33.762 -30.625 -17.166 1.00 80.19 180 ALA A O 1
ATOM 1394 N N . ARG A 1 181 ? -31.977 -31.324 -15.994 1.00 80.00 181 ARG A N 1
ATOM 1395 C CA . ARG A 1 181 ? -32.589 -31.191 -14.657 1.00 80.00 181 ARG A CA 1
ATOM 1396 C C . ARG A 1 181 ? -32.546 -29.728 -14.191 1.00 80.00 181 ARG A C 1
ATOM 1398 O O . ARG A 1 181 ? -31.576 -29.021 -14.471 1.00 80.00 181 ARG A O 1
ATOM 1405 N N . PHE A 1 182 ? -33.584 -29.261 -13.495 1.00 82.62 182 PHE A N 1
ATOM 1406 C CA . PHE A 1 182 ? -33.593 -27.929 -12.878 1.00 82.62 182 PHE A CA 1
ATOM 1407 C C . PHE A 1 182 ? -32.678 -27.921 -11.647 1.00 82.62 182 PHE A C 1
ATOM 1409 O O . PHE A 1 182 ? -32.811 -28.794 -10.796 1.00 82.62 182 PHE A O 1
ATOM 1416 N N . ILE A 1 183 ? -31.787 -26.931 -11.517 1.00 76.75 183 ILE A N 1
ATOM 1417 C CA . ILE A 1 183 ? -30.950 -26.774 -10.313 1.00 76.75 183 ILE A CA 1
ATOM 1418 C C . ILE A 1 183 ? -31.368 -25.542 -9.508 1.00 76.75 183 ILE A C 1
ATOM 1420 O O . ILE A 1 183 ? -31.609 -25.650 -8.309 1.00 76.75 183 ILE A O 1
ATOM 1424 N N . LYS A 1 184 ? -31.465 -24.368 -10.143 1.00 78.88 184 LYS A N 1
ATOM 1425 C CA . LYS A 1 184 ? -31.976 -23.140 -9.507 1.00 78.88 184 LYS A CA 1
ATOM 1426 C C . LYS A 1 184 ? -32.313 -22.061 -10.530 1.00 78.88 184 LYS A C 1
ATOM 1428 O O . LYS A 1 184 ? -31.749 -22.034 -11.621 1.00 78.88 184 LYS A O 1
ATOM 1433 N N . LEU A 1 185 ? -33.131 -21.097 -10.117 1.00 76.31 185 LEU A N 1
ATOM 1434 C CA . LEU A 1 185 ? -33.294 -19.813 -10.795 1.00 76.31 185 LEU A CA 1
ATOM 1435 C C . LEU A 1 185 ? -32.708 -18.699 -9.912 1.00 76.31 185 LEU A C 1
ATOM 1437 O O . LEU A 1 185 ? -32.862 -18.717 -8.692 1.00 76.31 185 LEU A O 1
ATOM 1441 N N . SER A 1 186 ? -31.987 -17.744 -10.494 1.00 67.38 186 SER A N 1
ATOM 1442 C CA . SER A 1 186 ? -31.385 -16.619 -9.766 1.00 67.38 186 SER A CA 1
ATOM 1443 C C . SER A 1 186 ? -31.426 -15.359 -10.630 1.00 67.38 186 SER A C 1
ATOM 1445 O O . SER A 1 186 ? -30.642 -15.202 -11.568 1.00 67.38 186 SER A O 1
ATOM 1447 N N . GLY A 1 187 ? -32.381 -14.472 -10.334 1.00 77.12 187 GLY A N 1
ATOM 1448 C CA . GLY A 1 187 ? -32.717 -13.348 -11.210 1.00 77.12 187 GLY A CA 1
ATOM 1449 C C . GLY A 1 187 ? -33.124 -13.851 -12.597 1.00 77.12 187 GLY A C 1
ATOM 1450 O O . GLY A 1 187 ? -33.978 -14.724 -12.724 1.00 77.12 187 GLY A O 1
ATOM 1451 N N . GLU A 1 188 ? -32.470 -13.342 -13.640 1.00 79.56 188 GLU A N 1
ATOM 1452 C CA . GLU A 1 188 ? -32.700 -13.778 -15.022 1.00 79.56 188 GLU A CA 1
ATOM 1453 C C . GLU A 1 188 ? -31.838 -14.976 -15.463 1.00 79.56 188 GLU A C 1
ATOM 1455 O O . GLU A 1 188 ? -31.810 -15.286 -16.650 1.00 79.56 188 GLU A O 1
ATOM 1460 N N . THR A 1 189 ? -31.115 -15.655 -14.563 1.00 74.94 189 THR A N 1
ATOM 1461 C CA . THR A 1 189 ? -30.270 -16.813 -14.920 1.00 74.94 189 THR A CA 1
ATOM 1462 C C . THR A 1 189 ? -30.816 -18.109 -14.330 1.00 74.94 189 THR A C 1
ATOM 1464 O O . THR A 1 189 ? -30.947 -18.239 -13.113 1.00 74.94 189 THR A O 1
ATOM 1467 N N . LEU A 1 190 ? -31.112 -19.074 -15.201 1.00 81.75 190 LEU A N 1
ATOM 1468 C CA . LEU A 1 190 ? -31.477 -20.447 -14.867 1.00 81.75 190 LEU A CA 1
ATOM 1469 C C . LEU A 1 190 ? -30.219 -21.325 -14.886 1.00 81.75 190 LEU A C 1
ATOM 1471 O O . LEU A 1 190 ? -29.572 -21.438 -15.925 1.00 81.75 190 LEU A O 1
ATOM 1475 N N . THR A 1 191 ? -29.907 -21.992 -13.778 1.00 82.06 191 THR A N 1
ATOM 1476 C CA . THR A 1 191 ? -28.921 -23.079 -13.753 1.00 82.06 191 THR A CA 1
ATOM 1477 C C . THR A 1 191 ? -29.641 -24.405 -14.010 1.00 82.06 191 THR A C 1
ATOM 1479 O O . THR A 1 191 ? -30.547 -24.778 -13.257 1.00 82.06 191 THR A O 1
ATOM 1482 N N . ILE A 1 192 ? -29.213 -25.130 -15.043 1.00 81.62 192 ILE A N 1
ATOM 1483 C CA . ILE A 1 192 ? -29.655 -26.499 -15.356 1.00 81.62 192 ILE A CA 1
ATOM 1484 C C . ILE A 1 192 ? -28.483 -27.481 -15.287 1.00 81.62 192 ILE A C 1
ATOM 1486 O O . ILE A 1 192 ? -27.343 -27.098 -15.540 1.00 81.62 192 ILE A O 1
ATOM 1490 N N . GLU A 1 193 ? -28.754 -28.753 -15.013 1.00 75.69 193 GLU A N 1
ATOM 1491 C CA . GLU A 1 193 ? -27.770 -29.836 -15.103 1.00 75.69 193 GLU A CA 1
ATOM 1492 C C . GLU A 1 193 ? -28.045 -30.705 -16.336 1.00 75.69 193 GLU A C 1
ATOM 1494 O O . GLU A 1 193 ? -29.135 -31.254 -16.507 1.00 75.69 193 GLU A O 1
ATOM 1499 N N . MET A 1 194 ? -27.037 -30.853 -17.194 1.00 74.81 194 MET A N 1
ATOM 1500 C CA . MET A 1 194 ? -27.091 -31.663 -18.410 1.00 74.81 194 MET A CA 1
ATOM 1501 C C . MET A 1 194 ? -25.848 -32.555 -18.460 1.00 74.81 194 MET A C 1
ATOM 1503 O O . MET A 1 194 ? -24.724 -32.063 -18.378 1.00 74.81 194 MET A O 1
ATOM 1507 N N . ASN A 1 195 ? -26.037 -33.871 -18.590 1.00 73.38 195 ASN A N 1
ATOM 1508 C CA . ASN A 1 195 ? -24.956 -34.872 -18.597 1.00 73.38 195 ASN A CA 1
ATOM 1509 C C . ASN A 1 195 ? -24.004 -34.784 -17.377 1.00 73.38 195 ASN A C 1
ATOM 1511 O O . ASN A 1 195 ? -22.799 -34.990 -17.517 1.00 73.38 195 ASN A O 1
ATOM 1515 N N . GLY A 1 196 ? -24.528 -34.444 -16.192 1.00 61.97 196 GLY A N 1
ATOM 1516 C CA . GLY A 1 196 ? -23.735 -34.298 -14.962 1.00 61.97 196 GLY A CA 1
ATOM 1517 C C . GLY A 1 196 ? -22.863 -33.035 -14.899 1.00 61.97 196 GLY A C 1
ATOM 1518 O O . GLY A 1 196 ? -21.916 -32.984 -14.118 1.00 61.97 196 GLY A O 1
ATOM 1519 N N . GLN A 1 197 ? -23.144 -32.022 -15.727 1.00 57.59 197 GLN A N 1
ATOM 1520 C CA . GLN A 1 197 ? -22.508 -30.704 -15.657 1.00 57.59 197 GLN A CA 1
ATOM 1521 C C . GLN A 1 197 ? -23.557 -29.594 -15.567 1.00 57.59 197 GLN A C 1
ATOM 1523 O O . GLN A 1 197 ? -24.580 -29.635 -16.252 1.00 57.59 197 GLN A O 1
ATOM 1528 N N . ASN A 1 198 ? -23.276 -28.584 -14.741 1.00 77.94 198 ASN A N 1
ATOM 1529 C CA . ASN A 1 198 ? -24.149 -27.428 -14.550 1.00 77.94 198 ASN A CA 1
ATOM 1530 C C . ASN A 1 198 ? -23.877 -26.350 -15.609 1.00 77.94 198 ASN A C 1
ATOM 1532 O O . ASN A 1 198 ? -22.729 -25.968 -15.838 1.00 77.94 198 ASN A O 1
ATOM 1536 N N . PHE A 1 199 ? -24.944 -25.828 -16.211 1.00 73.56 199 PHE A N 1
ATOM 1537 C CA . PHE A 1 199 ? -24.922 -24.777 -17.223 1.00 73.56 199 PHE A CA 1
ATOM 1538 C C . PHE A 1 199 ? -25.843 -23.626 -16.814 1.00 73.56 199 PHE A C 1
ATOM 1540 O O . PHE A 1 199 ? -27.034 -23.827 -16.577 1.00 73.56 199 PHE A O 1
ATOM 1547 N N . ASP A 1 200 ? -25.296 -22.412 -16.788 1.00 79.44 200 ASP A N 1
ATOM 1548 C CA . ASP A 1 200 ? -26.054 -21.182 -16.558 1.00 79.44 200 ASP A CA 1
ATOM 1549 C C . ASP A 1 200 ? -26.591 -20.623 -17.887 1.00 79.44 200 ASP A C 1
ATOM 1551 O O . ASP A 1 200 ? -25.829 -20.257 -18.788 1.00 79.44 200 ASP A O 1
ATOM 1555 N N . LEU A 1 201 ? -27.917 -20.539 -18.005 1.00 75.94 201 LEU A N 1
ATOM 1556 C CA . LEU A 1 201 ? -28.637 -20.009 -19.160 1.00 75.94 201 LEU A CA 1
ATOM 1557 C C . LEU A 1 201 ? -29.423 -18.742 -18.780 1.00 75.94 201 LEU A C 1
ATOM 1559 O O . LEU A 1 201 ? -30.287 -18.797 -17.905 1.00 75.94 201 LEU A O 1
ATOM 1563 N N . PRO A 1 202 ? -29.212 -17.603 -19.466 1.00 79.81 202 PRO A N 1
ATOM 1564 C CA . PRO A 1 202 ? -30.112 -16.459 -19.353 1.00 79.81 202 PRO A CA 1
ATOM 1565 C C . PRO A 1 202 ? -31.529 -16.833 -19.814 1.00 79.81 202 PRO A C 1
ATOM 1567 O O . PRO A 1 202 ? -31.689 -17.356 -20.919 1.00 79.81 202 PRO A O 1
ATOM 1570 N N . LEU A 1 203 ? -32.556 -16.508 -19.023 1.00 77.12 203 LEU A N 1
ATOM 1571 C CA . LEU A 1 203 ? -33.970 -16.736 -19.349 1.00 77.12 203 LEU A CA 1
ATOM 1572 C C . LEU A 1 203 ? -34.342 -16.156 -20.718 1.00 77.12 203 LEU A C 1
ATOM 1574 O O . LEU A 1 203 ? -35.051 -16.803 -21.480 1.00 77.12 203 LEU A O 1
ATOM 1578 N N . ALA A 1 204 ? -33.790 -14.994 -21.078 1.00 74.50 204 ALA A N 1
ATOM 1579 C CA . ALA A 1 204 ? -33.983 -14.349 -22.379 1.00 74.50 204 ALA A CA 1
ATOM 1580 C C . ALA A 1 204 ? -33.451 -15.154 -23.592 1.00 74.50 204 ALA A C 1
ATOM 1582 O O . ALA A 1 204 ? -33.622 -14.726 -24.731 1.00 74.50 204 ALA A O 1
ATOM 1583 N N . ARG A 1 205 ? -32.794 -16.306 -23.379 1.00 73.94 205 ARG A N 1
ATOM 1584 C CA . ARG A 1 205 ? -32.422 -17.275 -24.429 1.00 73.94 205 ARG A CA 1
ATOM 1585 C C . ARG A 1 205 ? -33.333 -18.502 -24.489 1.00 73.94 205 ARG A C 1
ATOM 1587 O O . ARG A 1 205 ? -33.154 -19.324 -25.384 1.00 73.94 205 ARG A O 1
ATOM 1594 N N . LEU A 1 206 ? -34.297 -18.620 -23.580 1.00 76.44 206 LEU A N 1
ATOM 1595 C CA . LEU A 1 206 ? -35.303 -19.677 -23.551 1.00 76.44 206 LEU A CA 1
ATOM 1596 C C . LEU A 1 206 ? -36.634 -19.187 -24.134 1.00 76.44 206 LEU A C 1
ATOM 1598 O O . LEU A 1 206 ? -36.953 -17.998 -24.077 1.00 76.44 206 LEU A O 1
ATOM 1602 N N . SER A 1 207 ? -37.424 -20.115 -24.670 1.00 77.81 207 SER A N 1
ATOM 1603 C CA . SER A 1 207 ? -38.804 -19.864 -25.095 1.00 77.81 207 SER A CA 1
ATOM 1604 C C . SER A 1 207 ? -39.668 -19.346 -23.930 1.00 77.81 207 SER A C 1
ATOM 1606 O O . SER A 1 207 ? -39.375 -19.676 -22.775 1.00 77.81 207 SER A O 1
ATOM 1608 N N . PRO A 1 208 ? -40.750 -18.584 -24.187 1.00 70.38 208 PRO A N 1
ATOM 1609 C CA . PRO A 1 208 ? -41.659 -18.121 -23.136 1.00 70.38 208 PRO A CA 1
ATOM 1610 C C . PRO A 1 208 ? -42.185 -19.257 -22.247 1.00 70.38 208 PRO A C 1
ATOM 1612 O O . PRO A 1 208 ? -42.206 -19.111 -21.027 1.00 70.38 208 PRO A O 1
ATOM 1615 N N . ASP A 1 209 ? -42.503 -20.413 -22.836 1.00 70.31 209 ASP A N 1
ATOM 1616 C CA . ASP A 1 209 ? -42.959 -21.612 -22.121 1.00 70.31 209 ASP A CA 1
ATOM 1617 C C . ASP A 1 209 ? -41.895 -22.127 -21.143 1.00 70.31 209 ASP A C 1
ATOM 1619 O O . ASP A 1 209 ? -42.187 -22.441 -19.992 1.00 70.31 209 ASP A O 1
ATOM 1623 N N . SER A 1 210 ? -40.631 -22.173 -21.574 1.00 80.44 210 SER A N 1
ATOM 1624 C CA . SER A 1 210 ? -39.506 -22.594 -20.733 1.00 80.44 210 SER A CA 1
ATOM 1625 C C . SER A 1 210 ? -39.121 -21.552 -19.679 1.00 80.44 210 SER A C 1
ATOM 1627 O O . SER A 1 210 ? -38.686 -21.928 -18.594 1.00 80.44 210 SER A O 1
ATOM 1629 N N . GLN A 1 211 ? -39.327 -20.257 -19.942 1.00 80.50 211 GLN A N 1
ATOM 1630 C CA . GLN A 1 211 ? -39.208 -19.213 -18.918 1.00 80.50 211 GLN A CA 1
ATOM 1631 C C . GLN A 1 211 ? -40.323 -19.323 -17.866 1.00 80.50 211 GLN A C 1
ATOM 1633 O O . GLN A 1 211 ? -40.065 -19.154 -16.674 1.00 80.50 211 GLN A O 1
ATOM 1638 N N . ALA A 1 212 ? -41.553 -19.626 -18.291 1.00 76.44 212 ALA A N 1
ATOM 1639 C CA . ALA A 1 212 ? -42.686 -19.854 -17.400 1.00 76.44 212 ALA A CA 1
ATOM 1640 C C . ALA A 1 212 ? -42.493 -21.125 -16.557 1.00 76.44 212 ALA A C 1
ATOM 1642 O O . ALA A 1 212 ? -42.713 -21.079 -15.351 1.00 76.44 212 ALA A O 1
ATOM 1643 N N . LEU A 1 213 ? -42.004 -22.217 -17.155 1.00 78.25 213 LEU A N 1
ATOM 1644 C CA . LEU A 1 213 ? -41.653 -23.457 -16.458 1.00 78.25 213 LEU A CA 1
ATOM 1645 C C . LEU A 1 213 ? -40.543 -23.230 -15.417 1.00 78.25 213 LEU A C 1
ATOM 1647 O O . LEU A 1 213 ? -40.689 -23.633 -14.266 1.00 78.25 213 LEU A O 1
ATOM 1651 N N . ALA A 1 214 ? -39.473 -22.518 -15.791 1.00 76.50 214 ALA A N 1
ATOM 1652 C CA . ALA A 1 214 ? -38.372 -22.171 -14.889 1.00 76.50 214 ALA A CA 1
ATOM 1653 C C . ALA A 1 214 ? -38.849 -21.387 -13.656 1.00 76.50 214 ALA A C 1
ATOM 1655 O O . ALA A 1 214 ? -38.420 -21.675 -12.539 1.00 76.50 214 ALA A O 1
ATOM 1656 N N . ARG A 1 215 ? -39.752 -20.417 -13.857 1.00 78.50 215 ARG A N 1
ATOM 1657 C CA . ARG A 1 215 ? -40.385 -19.658 -12.770 1.00 78.50 215 ARG A CA 1
ATOM 1658 C C . ARG A 1 215 ? -41.303 -20.551 -11.940 1.00 78.50 215 ARG A C 1
ATOM 1660 O O . ARG A 1 215 ? -41.071 -20.681 -10.751 1.00 78.50 215 ARG A O 1
ATOM 1667 N N . GLN A 1 216 ? -42.226 -21.285 -12.563 1.00 78.25 216 GLN A N 1
ATOM 1668 C CA . GLN A 1 216 ? -43.182 -22.156 -11.868 1.00 78.25 216 GLN A CA 1
ATOM 1669 C C . GLN A 1 216 ? -42.516 -23.233 -10.990 1.00 78.25 216 GLN A C 1
ATOM 1671 O O . GLN A 1 216 ? -43.095 -23.650 -9.986 1.00 78.25 216 GLN A O 1
ATOM 1676 N N . ILE A 1 217 ? -41.321 -23.705 -11.356 1.00 75.56 217 ILE A N 1
ATOM 1677 C CA . ILE A 1 217 ? -40.544 -24.643 -10.535 1.00 75.56 217 ILE A CA 1
ATOM 1678 C C . ILE A 1 217 ? -39.827 -23.913 -9.398 1.00 75.56 217 ILE A C 1
ATOM 1680 O O . ILE A 1 217 ? -39.858 -24.403 -8.273 1.00 75.56 217 ILE A O 1
ATOM 1684 N N . ALA A 1 218 ? -39.255 -22.729 -9.641 1.00 73.62 218 ALA A N 1
ATOM 1685 C CA . ALA A 1 218 ? -38.689 -21.892 -8.581 1.00 73.62 218 ALA A CA 1
ATOM 1686 C C . ALA A 1 218 ? -39.754 -21.482 -7.539 1.00 73.62 218 ALA A C 1
ATOM 1688 O O . ALA A 1 218 ? -39.531 -21.646 -6.343 1.00 73.62 218 ALA A O 1
ATOM 1689 N N . ASP A 1 219 ? -40.938 -21.066 -7.998 1.00 66.38 219 ASP A N 1
ATOM 1690 C CA . ASP A 1 219 ? -42.106 -20.679 -7.189 1.00 66.38 219 ASP A CA 1
ATOM 1691 C C . ASP A 1 219 ? -42.703 -21.859 -6.389 1.00 66.38 219 ASP A C 1
ATOM 1693 O O . ASP A 1 219 ? -43.461 -21.660 -5.442 1.00 66.38 219 ASP A O 1
ATOM 1697 N N . LYS A 1 220 ? -42.383 -23.105 -6.772 1.00 59.50 220 LYS A N 1
ATOM 1698 C CA . LYS A 1 220 ? -42.731 -24.328 -6.023 1.00 59.50 220 LYS A CA 1
ATOM 1699 C C . LYS A 1 220 ? -41.593 -24.853 -5.149 1.00 59.50 220 LYS A C 1
ATOM 1701 O O . LYS A 1 220 ? -41.866 -25.581 -4.200 1.00 59.50 220 LYS A O 1
ATOM 1706 N N . ALA A 1 221 ? -40.346 -24.508 -5.462 1.00 56.47 221 ALA A N 1
ATOM 1707 C CA . ALA A 1 221 ? -39.178 -24.821 -4.643 1.00 56.47 221 ALA A CA 1
ATOM 1708 C C . ALA A 1 221 ? -39.042 -23.866 -3.442 1.00 56.47 221 ALA A C 1
ATOM 1710 O O . ALA A 1 221 ? -38.506 -24.269 -2.416 1.00 56.47 221 ALA A O 1
ATOM 1711 N N . ASN A 1 222 ? -39.571 -22.641 -3.550 1.00 40.50 222 ASN A N 1
ATOM 1712 C CA . ASN A 1 222 ? -39.702 -21.676 -2.459 1.00 40.50 222 ASN A CA 1
ATOM 1713 C C . ASN A 1 222 ? -41.166 -21.207 -2.332 1.00 40.50 222 ASN A C 1
ATOM 1715 O O . ASN A 1 222 ? -41.593 -20.385 -3.147 1.00 40.50 222 ASN A O 1
ATOM 1719 N N . PRO A 1 223 ? -41.940 -21.648 -1.318 1.00 30.88 223 PRO A N 1
ATOM 1720 C CA . PRO A 1 223 ? -43.196 -20.983 -0.982 1.00 30.88 223 PRO A CA 1
ATOM 1721 C C . PRO A 1 223 ? -42.916 -19.525 -0.580 1.00 30.88 223 PRO A C 1
ATOM 1723 O O . PRO A 1 223 ? -41.970 -19.241 0.155 1.00 30.88 223 PRO A O 1
ATOM 1726 N N . ALA A 1 224 ? -43.712 -18.591 -1.102 1.00 30.06 224 ALA A N 1
ATOM 1727 C CA . ALA A 1 224 ? -43.413 -17.163 -1.011 1.00 30.06 224 ALA A CA 1
ATOM 1728 C C . ALA A 1 224 ? -43.490 -16.613 0.433 1.00 30.06 224 ALA A C 1
ATOM 1730 O O . ALA A 1 224 ? -44.467 -16.899 1.130 1.00 30.06 224 ALA A O 1
ATOM 1731 N N . PRO A 1 225 ? -42.534 -15.763 0.864 1.00 30.38 225 PRO A N 1
ATOM 1732 C CA . PRO A 1 225 ? -42.661 -14.990 2.096 1.00 30.38 225 PRO A CA 1
ATOM 1733 C C . PRO A 1 225 ? -43.829 -14.000 2.029 1.00 30.38 225 PRO A C 1
ATOM 1735 O O . PRO A 1 225 ? -44.122 -13.426 0.976 1.00 30.38 225 PRO A O 1
ATOM 1738 N N . ASP A 1 226 ? -44.472 -13.775 3.173 1.00 27.88 226 ASP A N 1
ATOM 1739 C CA . ASP A 1 226 ? -45.590 -12.840 3.298 1.00 27.88 226 ASP A CA 1
ATOM 1740 C C . ASP A 1 226 ? -45.160 -11.366 3.111 1.00 27.88 226 ASP A C 1
ATOM 1742 O O . ASP A 1 226 ? -44.035 -10.967 3.428 1.00 27.88 226 ASP A O 1
ATOM 1746 N N . LYS A 1 227 ? -46.080 -10.524 2.619 1.00 31.58 227 LYS A N 1
ATOM 1747 C CA . LYS A 1 227 ? -45.859 -9.092 2.340 1.00 31.58 227 LYS A CA 1
ATOM 1748 C C . LYS A 1 227 ? -45.956 -8.222 3.598 1.00 31.58 227 LYS A C 1
ATOM 1750 O O . LYS A 1 227 ? -46.645 -7.205 3.619 1.00 31.58 227 LYS A O 1
ATOM 1755 N N . SER A 1 228 ? -45.209 -8.613 4.621 1.00 28.78 228 SER A N 1
ATOM 1756 C CA . SER A 1 228 ? -45.073 -7.908 5.899 1.00 28.78 228 SER A CA 1
ATOM 1757 C C . SER A 1 228 ? -43.612 -7.735 6.349 1.00 28.78 228 SER A C 1
ATOM 1759 O O . SER A 1 228 ? -43.360 -7.104 7.372 1.00 28.78 228 SER A O 1
ATOM 1761 N N . GLN A 1 229 ? -42.630 -8.235 5.583 1.00 29.80 229 GLN A N 1
ATOM 1762 C CA . GLN A 1 229 ? -41.199 -8.139 5.916 1.00 29.80 229 GLN A CA 1
ATOM 1763 C C . GLN A 1 229 ? -40.417 -7.172 5.012 1.00 29.80 229 GLN A C 1
ATOM 1765 O O . GLN A 1 229 ? -39.685 -7.581 4.114 1.00 29.80 229 GLN A O 1
ATOM 1770 N N . SER A 1 230 ? -40.529 -5.875 5.301 1.00 35.88 230 SER A N 1
ATOM 1771 C CA . SER A 1 230 ? -39.658 -4.827 4.746 1.00 35.88 230 SER A CA 1
ATOM 1772 C C . SER A 1 230 ? -38.599 -4.378 5.767 1.00 35.88 230 SER A C 1
ATOM 1774 O O . SER A 1 230 ? -38.515 -3.190 6.042 1.00 35.88 230 SER A O 1
ATOM 1776 N N . GLU A 1 231 ? -37.830 -5.319 6.340 1.00 35.38 231 GLU A N 1
ATOM 1777 C CA . GLU A 1 231 ? -36.603 -5.041 7.137 1.00 35.38 231 GLU A CA 1
ATOM 1778 C C . GLU A 1 231 ? -35.855 -6.331 7.550 1.00 35.38 231 GLU A C 1
ATOM 1780 O O . GLU A 1 231 ? -34.636 -6.407 7.459 1.00 35.38 231 GLU A O 1
ATOM 1785 N N . LYS A 1 232 ? -36.583 -7.399 7.908 1.00 34.22 232 LYS A N 1
ATOM 1786 C CA . LYS A 1 232 ? -36.045 -8.552 8.666 1.00 34.22 232 LYS A CA 1
ATOM 1787 C C . LYS A 1 232 ? -34.840 -9.364 8.131 1.00 34.22 232 LYS A C 1
ATOM 1789 O O . LYS A 1 232 ? -34.170 -9.946 8.982 1.00 34.22 232 LYS A O 1
ATOM 1794 N N . PRO A 1 233 ? -34.512 -9.472 6.824 1.00 35.78 233 PRO A N 1
ATOM 1795 C CA . PRO A 1 233 ? -33.414 -10.348 6.385 1.00 35.78 233 PRO A CA 1
ATOM 1796 C C . PRO A 1 233 ? -32.017 -9.967 6.900 1.00 35.78 233 PRO A C 1
ATOM 1798 O O . PRO A 1 233 ? -31.175 -10.851 7.045 1.00 35.78 233 PRO A O 1
ATOM 1801 N N . SER A 1 234 ? -31.756 -8.681 7.174 1.00 48.34 234 SER A N 1
ATOM 1802 C CA . SER A 1 234 ? -30.534 -8.255 7.875 1.00 48.34 234 SER A CA 1
ATOM 1803 C C . SER A 1 234 ? -30.585 -8.648 9.342 1.00 48.34 234 SER A C 1
ATOM 1805 O O . SER A 1 234 ? -29.625 -9.195 9.876 1.00 48.34 234 SER A O 1
ATOM 1807 N N . ASP A 1 235 ? -31.723 -8.397 9.978 1.00 44.84 235 ASP A N 1
ATOM 1808 C CA . ASP A 1 235 ? -31.892 -8.507 11.421 1.00 44.84 235 ASP A CA 1
ATOM 1809 C C . ASP A 1 235 ? -31.825 -9.963 11.875 1.00 44.84 235 ASP A C 1
ATOM 1811 O O . ASP A 1 235 ? -31.276 -10.239 12.931 1.00 44.84 235 ASP A O 1
ATOM 1815 N N . GLU A 1 236 ? -32.301 -10.908 11.060 1.00 48.78 236 GLU A N 1
ATOM 1816 C CA . GLU A 1 236 ? -32.185 -12.346 11.324 1.00 48.78 236 GLU A CA 1
ATOM 1817 C C . GLU A 1 236 ? -30.738 -12.856 11.169 1.00 48.78 236 GLU A C 1
ATOM 1819 O O . GLU A 1 236 ? -30.302 -13.709 11.940 1.00 48.78 236 GLU A O 1
ATOM 1824 N N . GLN A 1 237 ? -29.947 -12.301 10.239 1.00 49.53 237 GLN A N 1
ATOM 1825 C CA . GLN A 1 237 ? -28.520 -12.643 10.105 1.00 49.53 237 GLN A CA 1
ATOM 1826 C C . GLN A 1 237 ? -27.666 -12.003 11.206 1.00 49.53 237 GLN A C 1
ATOM 1828 O O . GLN A 1 237 ? -26.797 -12.669 11.768 1.00 49.53 237 GLN A O 1
ATOM 1833 N N . ILE A 1 238 ? -27.945 -10.745 11.557 1.00 50.53 238 ILE A N 1
ATOM 1834 C CA . ILE A 1 238 ? -27.311 -10.035 12.674 1.00 50.53 238 ILE A CA 1
ATOM 1835 C C . ILE A 1 238 ? -27.667 -10.726 13.996 1.00 50.53 238 ILE A C 1
ATOM 1837 O O . ILE A 1 238 ? -26.769 -11.030 14.777 1.00 50.53 238 ILE A O 1
ATOM 1841 N N . ALA A 1 239 ? -28.946 -11.043 14.225 1.00 53.44 239 ALA A N 1
ATOM 1842 C CA . ALA A 1 239 ? -29.391 -11.767 15.411 1.00 53.44 239 ALA A CA 1
ATOM 1843 C C . ALA A 1 239 ? -28.719 -13.136 15.509 1.00 53.44 239 ALA A C 1
ATOM 1845 O O . ALA A 1 239 ? -28.188 -13.446 16.565 1.00 53.44 239 ALA A O 1
ATOM 1846 N N . LYS A 1 240 ? -28.649 -13.914 14.422 1.00 54.56 240 LYS A N 1
ATOM 1847 C CA . LYS A 1 240 ? -28.007 -15.236 14.438 1.00 54.56 240 LYS A CA 1
ATOM 1848 C C . LYS A 1 240 ? -26.491 -15.179 14.665 1.00 54.56 240 LYS A C 1
ATOM 1850 O O . LYS A 1 240 ? -25.944 -16.019 15.374 1.00 54.56 240 LYS A O 1
ATOM 1855 N N . ALA A 1 241 ? -25.807 -14.172 14.120 1.00 49.41 241 ALA A N 1
ATOM 1856 C CA . ALA A 1 241 ? -24.401 -13.923 14.439 1.00 49.41 241 ALA A CA 1
ATOM 1857 C C . ALA A 1 241 ? -24.214 -13.523 15.918 1.00 49.41 241 ALA A C 1
ATOM 1859 O O . ALA A 1 241 ? -23.235 -13.913 16.545 1.00 49.41 241 ALA A O 1
ATOM 1860 N N . MET A 1 242 ? -25.162 -12.784 16.502 1.00 51.19 242 MET A N 1
ATOM 1861 C CA . MET A 1 242 ? -25.147 -12.423 17.925 1.00 51.19 242 MET A CA 1
ATOM 1862 C C . MET A 1 242 ? -25.610 -13.566 18.854 1.00 51.19 242 MET A C 1
ATOM 1864 O O . MET A 1 242 ? -25.193 -13.607 20.007 1.00 51.19 242 MET A O 1
ATOM 1868 N N . GLU A 1 243 ? -26.423 -14.503 18.360 1.00 55.00 243 GLU A N 1
ATOM 1869 C CA . GLU A 1 243 ? -26.936 -15.693 19.060 1.00 55.00 243 GLU A CA 1
ATOM 1870 C C . GLU A 1 243 ? -25.836 -16.741 19.286 1.00 55.00 243 GLU A C 1
ATOM 1872 O O . GLU A 1 243 ? -25.777 -17.346 20.353 1.00 55.00 243 GLU A O 1
ATOM 1877 N N . ASN A 1 244 ? -24.903 -16.874 18.336 1.00 61.06 244 ASN A N 1
ATOM 1878 C CA . ASN A 1 244 ? -23.675 -17.667 18.486 1.00 61.06 244 ASN A CA 1
ATOM 1879 C C . ASN A 1 244 ? -22.691 -17.099 19.538 1.00 61.06 244 ASN A C 1
ATOM 1881 O O . ASN A 1 244 ? -21.707 -17.760 19.863 1.00 61.06 244 ASN A O 1
ATOM 1885 N N . GLY A 1 245 ? -22.914 -15.881 20.047 1.00 63.34 245 GLY A N 1
ATOM 1886 C CA . GLY A 1 245 ? -22.021 -15.213 20.997 1.00 63.34 245 GLY A CA 1
ATOM 1887 C C . GLY A 1 245 ? -20.697 -14.701 20.395 1.00 63.34 245 GLY A C 1
ATOM 1888 O O . GLY A 1 245 ? -20.431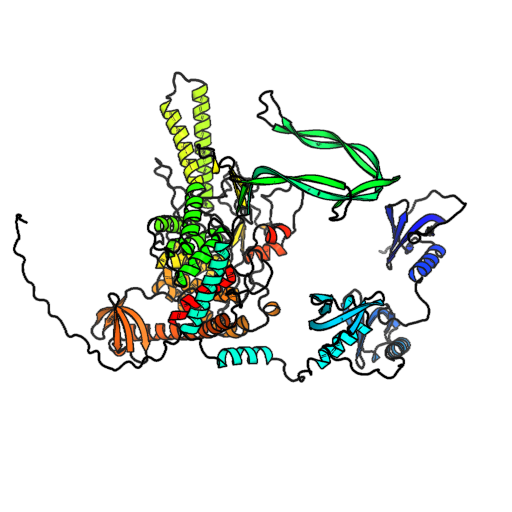 -14.856 19.197 1.00 63.34 245 GLY A O 1
ATOM 1889 N N . PRO A 1 246 ? -19.851 -14.038 21.210 1.00 68.81 246 PRO A N 1
ATOM 1890 C CA . PRO A 1 246 ? -18.493 -13.682 20.808 1.00 68.81 246 PRO A CA 1
ATOM 1891 C C . PRO A 1 246 ? -17.652 -14.957 20.615 1.00 68.81 246 PRO A C 1
ATOM 1893 O O . PRO A 1 246 ? -17.690 -15.813 21.498 1.00 68.81 246 PRO A O 1
ATOM 1896 N N . PRO A 1 247 ? -16.875 -15.092 19.522 1.00 76.50 247 PRO A N 1
ATOM 1897 C CA . PRO A 1 247 ? -15.995 -16.243 19.352 1.00 76.50 247 PRO A CA 1
ATOM 1898 C C . PRO A 1 247 ? -14.956 -16.358 20.468 1.00 76.50 247 PRO A C 1
ATOM 1900 O O . PRO A 1 247 ? -14.396 -15.346 20.907 1.00 76.50 247 PRO A O 1
ATOM 1903 N N . ASP A 1 248 ? -14.676 -17.587 20.894 1.00 81.31 248 ASP A N 1
ATOM 1904 C CA . ASP A 1 248 ? -13.615 -17.861 21.862 1.00 81.31 248 ASP A CA 1
ATOM 1905 C C . ASP A 1 248 ? -12.212 -17.849 21.214 1.00 81.31 248 ASP A C 1
ATOM 1907 O O . ASP A 1 248 ? -12.040 -17.764 19.990 1.00 81.31 248 ASP A O 1
ATOM 1911 N N . GLN A 1 249 ? -11.171 -17.916 22.048 1.00 80.75 249 GLN A N 1
ATOM 1912 C CA . GLN A 1 249 ? -9.783 -17.936 21.575 1.00 80.75 249 GLN A CA 1
ATOM 1913 C C . GLN A 1 249 ? -9.444 -19.174 20.719 1.00 80.75 249 GLN A C 1
ATOM 1915 O O . GLN A 1 249 ? -8.539 -19.098 19.883 1.00 80.75 249 GLN A O 1
ATOM 1920 N N . ALA A 1 250 ? -10.153 -20.297 20.874 1.00 85.75 250 ALA A N 1
ATOM 1921 C CA . ALA A 1 250 ? -9.941 -21.509 20.088 1.00 85.75 250 ALA A CA 1
ATOM 1922 C C . ALA A 1 250 ? -10.579 -21.407 18.692 1.00 85.75 250 ALA A C 1
ATOM 1924 O O . ALA A 1 250 ? -9.906 -21.736 17.715 1.00 85.75 250 ALA A O 1
ATOM 1925 N N . GLU A 1 251 ? -11.803 -20.878 18.558 1.00 88.00 251 GLU A N 1
ATOM 1926 C CA . GLU A 1 251 ? -12.420 -20.547 17.262 1.00 88.00 251 GLU A CA 1
ATOM 1927 C C . GLU A 1 251 ? -11.508 -19.622 16.441 1.00 88.00 251 GLU A C 1
ATOM 1929 O O . GLU A 1 251 ? -11.216 -19.896 15.273 1.00 88.00 251 GLU A O 1
ATOM 1934 N N . ILE A 1 252 ? -10.995 -18.558 17.071 1.00 87.88 252 ILE A N 1
ATOM 1935 C CA . ILE A 1 252 ? -10.078 -17.598 16.440 1.00 87.88 252 ILE A CA 1
ATOM 1936 C C . ILE A 1 252 ? -8.768 -18.283 16.024 1.00 87.88 252 ILE A C 1
ATOM 1938 O O . ILE A 1 252 ? -8.328 -18.126 14.884 1.00 87.88 252 ILE A O 1
ATOM 1942 N N . THR A 1 253 ? -8.167 -19.089 16.903 1.00 90.06 253 THR A N 1
ATOM 1943 C CA . THR A 1 253 ? -6.917 -19.817 16.614 1.00 90.06 253 THR A CA 1
ATOM 1944 C C . THR A 1 253 ? -7.092 -20.829 15.475 1.00 90.06 253 THR A C 1
ATOM 1946 O O . THR A 1 253 ? -6.236 -20.935 14.596 1.00 90.06 253 THR A O 1
ATOM 1949 N N . ILE A 1 254 ? -8.222 -21.543 15.430 1.00 93.12 254 ILE A N 1
ATOM 1950 C CA . ILE A 1 254 ? -8.568 -22.463 14.338 1.00 93.12 254 ILE A CA 1
ATOM 1951 C C . ILE A 1 254 ? -8.703 -21.700 13.014 1.00 93.12 254 ILE A C 1
ATOM 1953 O O . ILE A 1 254 ? -8.157 -22.144 12.000 1.00 93.12 254 ILE A O 1
ATOM 1957 N N . ALA A 1 255 ? -9.372 -20.544 13.015 1.00 93.56 255 ALA A N 1
ATOM 1958 C CA . ALA A 1 255 ? -9.539 -19.723 11.819 1.00 93.56 255 ALA A CA 1
ATOM 1959 C C . ALA A 1 255 ? -8.200 -19.158 11.303 1.00 93.56 255 ALA A C 1
ATOM 1961 O O . ALA A 1 255 ? -7.917 -19.224 10.101 1.00 93.56 255 ALA A O 1
ATOM 1962 N N . LEU A 1 256 ? -7.340 -18.667 12.205 1.00 93.94 256 LEU A N 1
ATOM 1963 C CA . LEU A 1 256 ? -5.985 -18.205 11.881 1.00 93.94 256 LEU A CA 1
ATOM 1964 C C . LEU A 1 256 ? -5.139 -19.327 11.263 1.00 93.94 256 LEU A C 1
ATOM 1966 O O . LEU A 1 256 ? -4.578 -19.136 10.183 1.00 93.94 256 LEU A O 1
ATOM 1970 N N . ASN A 1 257 ? -5.118 -20.514 11.878 1.00 94.88 257 ASN A N 1
ATOM 1971 C CA . ASN A 1 257 ? -4.382 -21.675 11.367 1.00 94.88 257 ASN A CA 1
ATOM 1972 C C . ASN A 1 257 ? -4.857 -22.103 9.968 1.00 94.88 257 ASN A C 1
ATOM 1974 O O . ASN A 1 257 ? -4.035 -22.362 9.090 1.00 94.88 257 ASN A O 1
ATOM 1978 N N . GLN A 1 258 ? -6.168 -22.101 9.701 1.00 96.12 258 GLN A N 1
ATOM 1979 C CA . GLN A 1 258 ? -6.688 -22.367 8.353 1.00 96.12 258 GLN A CA 1
ATOM 1980 C C . GLN A 1 258 ? -6.224 -21.314 7.326 1.00 96.12 258 GLN A C 1
ATOM 1982 O O . GLN A 1 258 ? -5.914 -21.660 6.182 1.00 96.12 258 GLN A O 1
ATOM 1987 N N . GLY A 1 259 ? -6.102 -20.045 7.732 1.00 96.38 259 GLY A N 1
ATOM 1988 C CA . GLY A 1 259 ? -5.511 -18.983 6.911 1.00 96.38 259 GLY A CA 1
ATOM 1989 C C . GLY A 1 259 ? -4.016 -19.193 6.628 1.00 96.38 259 GLY A C 1
ATOM 1990 O O . GLY A 1 259 ? -3.566 -18.977 5.498 1.00 96.38 259 GLY A O 1
ATOM 1991 N N . VAL A 1 260 ? -3.253 -19.682 7.614 1.00 96.62 260 VAL A N 1
ATOM 1992 C CA . VAL A 1 260 ? -1.839 -20.072 7.449 1.00 96.62 260 VAL A CA 1
ATOM 1993 C C . VAL A 1 260 ? -1.703 -21.221 6.446 1.00 96.62 260 VAL A C 1
ATOM 1995 O O . VAL A 1 260 ? -0.920 -21.101 5.503 1.00 96.62 260 VAL A O 1
ATOM 1998 N N . GLU A 1 261 ? -2.492 -22.297 6.571 1.00 96.94 261 GLU A N 1
ATOM 1999 C CA . GLU A 1 261 ? -2.432 -23.426 5.626 1.00 96.94 261 GLU A CA 1
ATOM 2000 C C . GLU A 1 261 ? -2.819 -23.023 4.200 1.00 96.94 261 GLU A C 1
ATOM 2002 O O . GLU A 1 261 ? -2.200 -23.481 3.236 1.00 96.94 261 GLU A O 1
ATOM 2007 N N . TYR A 1 262 ? -3.786 -22.117 4.035 1.00 96.81 262 TYR A N 1
ATOM 2008 C CA . TYR A 1 262 ? -4.114 -21.556 2.726 1.00 96.81 262 TYR A CA 1
ATOM 2009 C C . TYR A 1 262 ? -2.914 -20.837 2.088 1.00 96.81 262 TYR A C 1
ATOM 2011 O O . TYR A 1 262 ? -2.608 -21.058 0.910 1.00 96.81 262 TYR A O 1
ATOM 2019 N N . PHE A 1 263 ? -2.199 -20.008 2.854 1.00 97.38 263 PHE A N 1
ATOM 2020 C CA . PHE A 1 263 ? -1.013 -19.314 2.356 1.00 97.38 263 PHE A CA 1
ATOM 2021 C C . PHE A 1 263 ? 0.179 -20.254 2.139 1.00 97.38 263 PHE A C 1
ATOM 2023 O O . PHE A 1 263 ? 0.846 -20.129 1.110 1.00 97.38 263 PHE A O 1
ATOM 2030 N N . ARG A 1 264 ? 0.388 -21.264 2.993 1.00 95.62 264 ARG A N 1
ATOM 2031 C CA . ARG A 1 264 ? 1.364 -22.346 2.762 1.00 95.62 264 ARG A CA 1
ATOM 2032 C C . ARG A 1 264 ? 1.058 -23.103 1.469 1.00 95.62 264 ARG A C 1
ATOM 2034 O O . ARG A 1 264 ? 1.947 -23.316 0.645 1.00 95.62 264 ARG A O 1
ATOM 2041 N N . ALA A 1 265 ? -0.214 -23.408 1.218 1.00 95.62 265 ALA A N 1
ATOM 2042 C CA . ALA A 1 265 ? -0.669 -24.023 -0.021 1.00 95.62 265 ALA A CA 1
ATOM 2043 C C . ALA A 1 265 ? -0.553 -23.098 -1.248 1.00 95.62 265 ALA A C 1
ATOM 2045 O O . ALA A 1 265 ? -0.586 -23.607 -2.370 1.00 95.62 265 ALA A O 1
ATOM 2046 N N . LEU A 1 266 ? -0.426 -21.773 -1.099 1.00 94.69 266 LEU A N 1
ATOM 2047 C CA . LEU A 1 266 ? -0.049 -20.864 -2.192 1.00 94.69 266 LEU A CA 1
ATOM 2048 C C . LEU A 1 266 ? 1.469 -20.834 -2.406 1.00 94.69 266 LEU A C 1
ATOM 2050 O O . LEU A 1 266 ? 1.902 -21.057 -3.534 1.00 94.69 266 LEU A O 1
ATOM 2054 N N . ALA A 1 267 ? 2.258 -20.635 -1.347 1.00 92.19 267 ALA A N 1
ATOM 2055 C CA . ALA A 1 267 ? 3.720 -20.591 -1.402 1.00 92.19 267 ALA A CA 1
ATOM 2056 C C . ALA A 1 267 ? 4.327 -21.871 -2.000 1.00 92.19 267 ALA A C 1
ATOM 2058 O O . ALA A 1 267 ? 5.194 -21.797 -2.864 1.00 92.19 267 ALA A O 1
ATOM 2059 N N . ALA A 1 268 ? 3.795 -23.048 -1.645 1.00 90.69 268 ALA A N 1
ATOM 2060 C CA . ALA A 1 268 ? 4.222 -24.344 -2.183 1.00 90.69 268 ALA A CA 1
ATOM 2061 C C . ALA A 1 268 ? 3.978 -24.533 -3.701 1.00 90.69 268 ALA A C 1
ATOM 2063 O O . ALA A 1 268 ? 4.362 -25.556 -4.267 1.00 90.69 268 ALA A O 1
ATOM 2064 N N . LYS A 1 269 ? 3.327 -23.573 -4.377 1.00 89.94 269 LYS A N 1
ATOM 2065 C CA . LYS A 1 269 ? 3.177 -23.544 -5.842 1.00 89.94 269 LYS A CA 1
ATOM 2066 C C . LYS A 1 269 ? 4.287 -22.746 -6.538 1.00 89.94 269 LYS A C 1
ATOM 2068 O O . LYS A 1 269 ? 4.272 -22.674 -7.767 1.00 89.94 269 LYS A O 1
ATOM 2073 N N . ASP A 1 270 ? 5.215 -22.153 -5.785 1.00 86.88 270 ASP A N 1
ATOM 2074 C CA . ASP A 1 270 ? 6.279 -21.303 -6.305 1.00 86.88 270 ASP A CA 1
ATOM 2075 C C . ASP A 1 270 ? 7.670 -21.659 -5.759 1.00 86.88 270 ASP A C 1
ATOM 2077 O O . ASP A 1 270 ? 7.851 -21.955 -4.583 1.00 86.88 270 ASP A O 1
ATOM 2081 N N . GLU A 1 271 ? 8.674 -21.582 -6.629 1.00 76.75 271 GLU A N 1
ATOM 2082 C CA . GLU A 1 271 ? 10.079 -21.875 -6.309 1.00 76.75 271 GLU A CA 1
ATOM 2083 C C . GLU A 1 271 ? 10.711 -20.883 -5.313 1.00 76.75 271 GLU A C 1
ATOM 2085 O O . GLU A 1 271 ? 11.549 -21.285 -4.513 1.00 76.75 271 GLU A O 1
ATOM 2090 N N . GLU A 1 272 ? 10.281 -19.615 -5.315 1.00 74.38 272 GLU A N 1
ATOM 2091 C CA . GLU A 1 272 ? 10.747 -18.566 -4.389 1.00 74.38 272 GLU A CA 1
ATOM 2092 C C . GLU A 1 272 ? 9.811 -18.440 -3.159 1.00 74.38 272 GLU A C 1
ATOM 2094 O O . GLU A 1 272 ? 9.913 -17.487 -2.389 1.00 74.38 272 GLU A O 1
ATOM 2099 N N . GLY A 1 273 ? 8.856 -19.367 -2.977 1.00 82.81 273 GLY A N 1
ATOM 2100 C CA . GLY A 1 273 ? 7.867 -19.337 -1.887 1.00 82.81 273 GLY A CA 1
ATOM 2101 C C . GLY A 1 273 ? 6.799 -18.238 -2.009 1.00 82.81 273 GLY A C 1
ATOM 2102 O O . GLY A 1 273 ? 6.075 -17.966 -1.054 1.00 82.81 273 GLY A O 1
ATOM 2103 N N . MET A 1 274 ? 6.681 -17.581 -3.166 1.00 92.31 274 MET A N 1
ATOM 2104 C CA . MET A 1 274 ? 5.809 -16.416 -3.346 1.00 92.31 274 MET A CA 1
ATOM 2105 C C . MET A 1 274 ? 4.318 -16.782 -3.401 1.00 92.31 274 MET A C 1
ATOM 2107 O O . MET A 1 274 ? 3.873 -17.526 -4.274 1.00 92.31 274 MET A O 1
ATOM 2111 N N . PHE A 1 275 ? 3.510 -16.149 -2.548 1.00 94.25 275 PHE A N 1
ATOM 2112 C CA . PHE A 1 275 ? 2.043 -16.276 -2.521 1.00 94.25 275 PHE A CA 1
ATOM 2113 C C . PHE A 1 275 ? 1.363 -15.745 -3.796 1.00 94.25 275 PHE A C 1
ATOM 2115 O O . PHE A 1 275 ? 0.306 -16.227 -4.208 1.00 94.25 275 PHE A O 1
ATOM 2122 N N . TYR A 1 276 ? 1.972 -14.737 -4.426 1.00 92.62 276 TYR A N 1
ATOM 2123 C CA . TYR A 1 276 ? 1.595 -14.175 -5.720 1.00 92.62 276 TYR A CA 1
ATOM 2124 C C . TYR A 1 276 ? 2.861 -13.943 -6.562 1.00 92.62 276 TYR A C 1
ATOM 2126 O O . TYR A 1 276 ? 3.407 -12.833 -6.556 1.00 92.62 276 TYR A O 1
ATOM 2134 N N . PRO A 1 277 ? 3.344 -14.969 -7.285 1.00 90.00 277 PRO A N 1
ATOM 2135 C CA . PRO A 1 277 ? 4.643 -14.931 -7.949 1.00 90.00 277 PRO A CA 1
ATOM 2136 C C . PRO A 1 277 ? 4.684 -14.030 -9.192 1.00 90.00 277 PRO A C 1
ATOM 2138 O O . PRO A 1 277 ? 3.674 -13.878 -9.895 1.00 90.00 277 PRO A O 1
ATOM 2141 N N . PRO A 1 278 ? 5.849 -13.433 -9.508 1.00 87.81 278 PRO A N 1
ATOM 2142 C CA . PRO A 1 278 ? 6.044 -12.642 -10.718 1.00 87.81 278 PRO A CA 1
ATOM 2143 C C . PRO A 1 278 ? 5.890 -13.493 -11.983 1.00 87.81 278 PRO A C 1
ATOM 2145 O O . PRO A 1 278 ? 6.065 -14.712 -11.985 1.00 87.81 278 PRO A O 1
ATOM 2148 N N . ILE A 1 279 ? 5.612 -12.848 -13.117 1.00 84.75 279 ILE A N 1
ATOM 2149 C CA . ILE A 1 279 ? 5.474 -13.555 -14.395 1.00 84.75 279 ILE A CA 1
ATOM 2150 C C . ILE A 1 279 ? 6.876 -13.901 -14.925 1.00 84.75 279 ILE A C 1
ATOM 2152 O O . ILE A 1 279 ? 7.495 -13.109 -15.640 1.00 84.75 279 ILE A O 1
ATOM 2156 N N . ARG A 1 280 ? 7.385 -15.091 -14.573 1.00 80.81 280 ARG A N 1
ATOM 2157 C CA . ARG A 1 280 ? 8.698 -15.607 -15.006 1.00 80.81 280 ARG A CA 1
ATOM 2158 C C . ARG A 1 280 ? 8.621 -16.265 -16.398 1.00 80.81 280 ARG A C 1
ATOM 2160 O O . ARG A 1 280 ? 8.202 -17.408 -16.560 1.00 80.81 280 ARG A O 1
ATOM 2167 N N . LYS A 1 281 ? 9.050 -15.541 -17.434 1.00 78.56 281 LYS A N 1
ATOM 2168 C CA . LYS A 1 281 ? 9.182 -15.990 -18.836 1.00 78.56 281 LYS A CA 1
ATOM 2169 C C . LYS A 1 281 ? 10.583 -16.560 -19.077 1.00 78.56 281 LYS A C 1
ATOM 2171 O O . LYS A 1 281 ? 11.483 -15.830 -19.494 1.00 78.56 281 LYS A O 1
ATOM 2176 N N . ARG A 1 282 ? 10.748 -17.855 -18.805 1.00 73.25 282 ARG A N 1
ATOM 2177 C CA . ARG A 1 282 ? 12.013 -18.605 -18.918 1.00 73.25 282 ARG A CA 1
ATOM 2178 C C . ARG A 1 282 ? 12.641 -18.581 -20.323 1.00 73.25 282 ARG A C 1
ATOM 2180 O O . ARG A 1 282 ? 11.939 -18.470 -21.331 1.00 73.25 282 ARG A O 1
ATOM 2187 N N . LYS A 1 283 ? 13.969 -18.723 -20.387 1.00 69.00 283 LYS A N 1
ATOM 2188 C CA . LYS A 1 283 ? 14.766 -18.837 -21.626 1.00 69.00 283 LYS A CA 1
ATOM 2189 C C . LYS A 1 283 ? 14.467 -20.165 -22.328 1.00 69.00 283 LYS A C 1
ATOM 2191 O O . LYS A 1 283 ? 14.322 -21.189 -21.666 1.00 69.00 283 LYS A O 1
ATOM 2196 N N . VAL A 1 284 ? 14.396 -20.173 -23.661 1.00 65.50 284 VAL A N 1
ATOM 2197 C CA . VAL A 1 284 ? 14.316 -21.425 -24.436 1.00 65.50 284 VAL A CA 1
ATOM 2198 C C . VAL A 1 284 ? 15.720 -22.018 -24.538 1.00 65.50 284 VAL A C 1
ATOM 2200 O O . VAL A 1 284 ? 16.591 -21.402 -25.148 1.00 65.50 284 VAL A O 1
ATOM 2203 N N . ILE A 1 285 ? 15.930 -23.193 -23.943 1.00 74.25 285 ILE A N 1
ATOM 2204 C CA . ILE A 1 285 ? 17.229 -23.893 -23.900 1.00 74.25 285 ILE A CA 1
ATOM 2205 C C . ILE A 1 285 ? 17.319 -25.065 -24.889 1.00 74.25 285 ILE A C 1
ATOM 2207 O O . ILE A 1 285 ? 18.410 -25.510 -25.224 1.00 74.25 285 ILE A O 1
ATOM 2211 N N . GLY A 1 286 ? 16.181 -25.558 -25.381 1.00 75.50 286 GLY A N 1
ATOM 2212 C CA . GLY A 1 286 ? 16.099 -26.721 -26.265 1.00 75.50 286 GLY A CA 1
ATOM 2213 C C . GLY A 1 286 ? 14.727 -26.823 -26.926 1.00 75.50 286 GLY A C 1
ATOM 2214 O O . GLY A 1 286 ? 13.907 -25.914 -26.797 1.00 75.50 286 GLY A O 1
ATOM 2215 N N . HIS A 1 287 ? 14.459 -27.918 -27.636 1.00 76.62 287 HIS A N 1
ATOM 2216 C CA . HIS A 1 287 ? 13.132 -28.215 -28.182 1.00 76.62 287 HIS A CA 1
ATOM 2217 C C . HIS A 1 287 ? 12.854 -29.724 -28.151 1.00 76.62 287 HIS A C 1
ATOM 2219 O O . HIS A 1 287 ? 13.658 -30.498 -28.664 1.00 76.62 287 HIS A O 1
ATOM 2225 N N . VAL A 1 288 ? 11.683 -30.134 -27.649 1.00 76.38 288 VAL A N 1
ATOM 2226 C CA . VAL A 1 288 ? 11.179 -31.510 -27.808 1.00 76.38 288 VAL A CA 1
ATOM 2227 C C . VAL A 1 288 ? 10.375 -31.613 -29.099 1.00 76.38 288 VAL A C 1
ATOM 2229 O O . VAL A 1 288 ? 9.457 -30.824 -29.336 1.00 76.38 288 VAL A O 1
ATOM 2232 N N . ASP A 1 289 ? 10.667 -32.628 -29.904 1.00 80.88 289 ASP A N 1
ATOM 2233 C CA . ASP A 1 289 ? 9.887 -32.987 -31.086 1.00 80.88 289 ASP A CA 1
ATOM 2234 C C . ASP A 1 289 ? 8.584 -33.704 -30.685 1.00 80.88 289 ASP A C 1
ATOM 2236 O O . ASP A 1 289 ? 8.519 -34.928 -30.566 1.00 80.88 289 ASP A O 1
ATOM 2240 N N . LYS A 1 290 ? 7.500 -32.942 -30.478 1.00 70.88 290 LYS A N 1
ATOM 2241 C CA . LYS A 1 290 ? 6.175 -33.519 -30.209 1.00 70.88 290 LYS A CA 1
ATOM 2242 C C . LYS A 1 290 ? 5.479 -33.883 -31.517 1.00 70.88 290 LYS A C 1
ATOM 2244 O O . LYS A 1 290 ? 5.043 -33.002 -32.261 1.00 70.88 290 LYS A O 1
ATOM 2249 N N . LYS A 1 291 ? 5.304 -35.183 -31.764 1.00 78.19 291 LYS A N 1
ATOM 2250 C CA . LYS A 1 291 ? 4.386 -35.701 -32.790 1.00 78.19 291 LYS A CA 1
ATOM 2251 C C . LYS A 1 291 ? 2.964 -35.191 -32.518 1.00 78.19 291 LYS A C 1
ATOM 2253 O O . LYS A 1 291 ? 2.453 -35.308 -31.403 1.00 78.19 291 LYS A O 1
ATOM 2258 N N . VAL A 1 292 ? 2.325 -34.607 -33.528 1.00 63.06 292 VAL A N 1
ATOM 2259 C CA . VAL A 1 292 ? 0.923 -34.175 -33.494 1.00 63.06 292 VAL A CA 1
ATOM 2260 C C . VAL A 1 292 ? 0.247 -34.631 -34.778 1.00 63.06 292 VAL A C 1
ATOM 2262 O O . VAL A 1 292 ? 0.722 -34.332 -35.873 1.00 63.06 292 VAL A O 1
ATOM 2265 N N . MET A 1 293 ? -0.879 -35.324 -34.638 1.00 66.62 293 MET A N 1
ATOM 2266 C CA . MET A 1 293 ? -1.672 -35.795 -35.768 1.00 66.62 293 MET A CA 1
ATOM 2267 C C . MET A 1 293 ? -2.592 -34.686 -36.303 1.00 66.62 293 MET A C 1
ATOM 2269 O O . MET A 1 293 ? -3.096 -33.830 -35.563 1.00 66.62 293 MET A O 1
ATOM 2273 N N . TYR A 1 294 ? -2.772 -34.676 -37.621 1.00 64.56 294 TYR A N 1
ATOM 2274 C CA . TYR A 1 294 ? -3.572 -33.708 -38.362 1.00 64.56 294 TYR A CA 1
ATOM 2275 C C . TYR A 1 294 ? -4.465 -34.414 -39.378 1.00 64.56 294 TYR A C 1
ATOM 2277 O O . TYR A 1 294 ? -4.048 -35.371 -40.030 1.00 64.56 294 TYR A O 1
ATOM 2285 N N . ARG A 1 295 ? -5.664 -33.869 -39.602 1.00 69.31 295 ARG A N 1
ATOM 2286 C CA . ARG A 1 295 ? -6.447 -34.155 -40.809 1.00 69.31 295 ARG A CA 1
ATOM 2287 C C . ARG A 1 295 ? -6.385 -32.989 -41.792 1.00 69.31 295 ARG A C 1
ATOM 2289 O O . ARG A 1 295 ? -6.296 -31.821 -41.405 1.00 69.31 295 ARG A O 1
ATOM 2296 N N . LYS A 1 296 ? -6.435 -33.315 -43.082 1.00 79.06 296 LYS A N 1
ATOM 2297 C CA . LYS A 1 296 ? -6.515 -32.359 -44.193 1.00 79.06 296 LYS A CA 1
ATOM 2298 C C . LYS A 1 296 ? -7.983 -32.022 -44.437 1.00 79.06 296 LYS A C 1
ATOM 2300 O O . LYS A 1 296 ? -8.753 -32.904 -44.793 1.00 79.06 296 LYS A O 1
ATOM 2305 N N . ILE A 1 297 ? -8.359 -30.758 -44.263 1.00 68.19 297 ILE A N 1
ATOM 2306 C CA . ILE A 1 297 ? -9.673 -30.246 -44.668 1.00 68.19 297 ILE A CA 1
ATOM 2307 C C . ILE A 1 297 ? -9.507 -29.232 -45.800 1.00 68.19 297 ILE A C 1
ATOM 2309 O O . ILE A 1 297 ? -8.529 -28.480 -45.839 1.00 68.19 297 ILE A O 1
ATOM 2313 N N . VAL A 1 298 ? -10.465 -29.193 -46.723 1.00 73.69 298 VAL A N 1
ATOM 2314 C CA . VAL A 1 298 ? -10.542 -28.134 -47.733 1.00 73.69 298 VAL A CA 1
ATOM 2315 C C . VAL A 1 298 ? -11.299 -26.965 -47.115 1.00 73.69 298 VAL A C 1
ATOM 2317 O O . VAL A 1 298 ? -12.458 -27.106 -46.741 1.00 73.69 298 VAL A O 1
ATOM 2320 N N . VAL A 1 299 ? -10.645 -25.811 -46.989 1.00 58.09 299 VAL A N 1
ATOM 2321 C CA . VAL A 1 299 ? -11.277 -24.575 -46.512 1.00 58.09 299 VAL A CA 1
ATOM 2322 C C . VAL A 1 299 ? -11.350 -23.603 -47.677 1.00 58.09 299 VAL A C 1
ATOM 2324 O O . VAL A 1 299 ? -10.336 -23.330 -48.319 1.00 58.09 299 VAL A O 1
ATOM 2327 N N . GLN A 1 300 ? -12.536 -23.060 -47.942 1.00 71.06 300 GLN A N 1
ATOM 2328 C CA . GLN A 1 300 ? -12.695 -21.966 -48.895 1.00 71.06 300 GLN A CA 1
ATOM 2329 C C . GLN A 1 300 ? -12.108 -20.693 -48.282 1.00 71.06 300 GLN A C 1
ATOM 2331 O O . GLN A 1 300 ? -12.669 -20.127 -47.346 1.00 71.06 300 GLN A O 1
ATOM 2336 N N . ILE A 1 301 ? -10.942 -20.266 -48.770 1.00 57.28 301 ILE A N 1
ATOM 2337 C CA . ILE A 1 301 ? -10.267 -19.062 -48.279 1.00 57.28 301 ILE A CA 1
ATOM 2338 C C . ILE A 1 301 ? -10.611 -17.890 -49.206 1.00 57.28 301 ILE A C 1
ATOM 2340 O O . ILE A 1 301 ? -10.429 -18.016 -50.421 1.00 57.28 301 ILE A O 1
ATOM 2344 N N . PRO A 1 302 ? -11.094 -16.753 -48.669 1.00 57.97 302 PRO A N 1
ATOM 2345 C CA . PRO A 1 302 ? -11.426 -15.582 -49.471 1.00 57.97 302 PRO A CA 1
ATOM 2346 C C . PRO A 1 302 ? -10.191 -15.034 -50.193 1.00 57.97 302 PRO A C 1
ATOM 2348 O O . PRO A 1 302 ? -9.152 -14.761 -49.583 1.00 57.97 302 PRO A O 1
ATOM 2351 N N . VAL A 1 303 ? -10.322 -14.879 -51.509 1.00 65.75 303 VAL A N 1
ATOM 2352 C CA . VAL A 1 303 ? -9.338 -14.222 -52.368 1.00 65.75 303 VAL A CA 1
ATOM 2353 C C . VAL A 1 303 ? -9.706 -12.750 -52.435 1.00 65.75 303 VAL A C 1
ATOM 2355 O O . VAL A 1 303 ? -10.859 -12.399 -52.677 1.00 65.75 303 VAL A O 1
ATOM 2358 N N . PHE A 1 304 ? -8.723 -11.890 -52.201 1.00 67.81 304 PHE A N 1
ATOM 2359 C CA . PHE A 1 304 ? -8.882 -10.446 -52.272 1.00 67.81 304 PHE A CA 1
ATOM 2360 C C . PHE A 1 304 ? -7.987 -9.890 -53.364 1.00 67.81 304 PHE A C 1
ATOM 2362 O O . PHE A 1 304 ? -6.886 -10.399 -53.592 1.00 67.81 304 PHE A O 1
ATOM 2369 N N . GLU A 1 305 ? -8.437 -8.805 -53.973 1.00 72.00 305 GLU A N 1
ATOM 2370 C CA . GLU A 1 305 ? -7.577 -7.926 -54.747 1.00 72.00 305 GLU A CA 1
ATOM 2371 C C . GLU A 1 305 ? -6.547 -7.248 -53.823 1.00 72.00 305 GLU A C 1
ATOM 2373 O O . GLU A 1 305 ? -6.824 -6.995 -52.645 1.00 72.00 305 GLU A O 1
ATOM 2378 N N . TRP A 1 306 ? -5.344 -6.960 -54.326 1.00 63.97 306 TRP A N 1
ATOM 2379 C CA . TRP A 1 306 ? -4.263 -6.363 -53.531 1.00 63.97 306 TRP A CA 1
ATOM 2380 C C . TRP A 1 306 ? -3.636 -5.175 -54.253 1.00 63.97 306 TRP A C 1
ATOM 2382 O O . TRP A 1 306 ? -2.659 -5.321 -54.988 1.00 63.97 306 TRP A O 1
ATOM 2392 N N . THR A 1 307 ? -4.159 -3.981 -53.994 1.00 66.31 307 THR A N 1
ATOM 2393 C CA . THR A 1 307 ? -3.567 -2.731 -54.478 1.00 66.31 307 THR A CA 1
ATOM 2394 C C . THR A 1 307 ? -2.351 -2.363 -53.629 1.00 66.31 307 THR A C 1
ATOM 2396 O O . THR A 1 307 ? -2.454 -2.187 -52.409 1.00 66.31 307 THR A O 1
ATOM 2399 N N . THR A 1 308 ? -1.187 -2.231 -54.261 1.00 66.81 308 THR A N 1
ATOM 2400 C CA . THR A 1 308 ? 0.022 -1.708 -53.614 1.00 66.81 308 THR A CA 1
ATOM 2401 C C . THR A 1 308 ? -0.080 -0.190 -53.511 1.00 66.81 308 THR A C 1
ATOM 2403 O O . THR A 1 308 ? -0.081 0.485 -54.535 1.00 66.81 308 THR A O 1
ATOM 2406 N N . ILE A 1 309 ? -0.125 0.355 -52.293 1.00 70.88 309 ILE A N 1
ATOM 2407 C CA . ILE A 1 309 ? -0.047 1.804 -52.071 1.00 70.88 309 ILE A CA 1
ATOM 2408 C C . ILE A 1 309 ? 1.180 2.162 -51.235 1.00 70.88 309 ILE A C 1
ATOM 2410 O O . ILE A 1 309 ? 1.513 1.489 -50.258 1.00 70.88 309 ILE A O 1
ATOM 2414 N N . ASN A 1 310 ? 1.860 3.241 -51.616 1.00 72.88 310 ASN A N 1
ATOM 2415 C CA . ASN A 1 310 ? 3.034 3.733 -50.905 1.00 72.88 310 ASN A CA 1
ATOM 2416 C C . ASN A 1 310 ? 2.596 4.481 -49.641 1.00 72.88 310 ASN A C 1
ATOM 2418 O O . ASN A 1 310 ? 2.221 5.650 -49.705 1.00 72.88 310 ASN A O 1
ATOM 2422 N N . LYS A 1 311 ? 2.644 3.810 -48.485 1.00 56.75 311 LYS A N 1
ATOM 2423 C CA . LYS A 1 311 ? 2.404 4.455 -47.188 1.00 56.75 311 LYS A CA 1
ATOM 2424 C C . LYS A 1 311 ? 3.713 4.985 -46.625 1.00 56.75 311 LYS A C 1
ATOM 2426 O O . LYS A 1 311 ? 4.696 4.251 -46.541 1.00 56.75 311 LYS A O 1
ATOM 2431 N N . GLU A 1 312 ? 3.707 6.237 -46.178 1.00 60.00 312 GLU A N 1
ATOM 2432 C CA . GLU A 1 312 ? 4.749 6.722 -45.278 1.00 60.00 312 GLU A CA 1
ATOM 2433 C C . GLU A 1 312 ? 4.622 6.001 -43.938 1.00 60.00 312 GLU A C 1
ATOM 2435 O O . GLU A 1 312 ? 3.611 6.102 -43.243 1.00 60.00 312 GLU A O 1
ATOM 2440 N N . VAL A 1 313 ? 5.661 5.253 -43.583 1.00 51.88 313 VAL A N 1
ATOM 2441 C CA . VAL A 1 313 ? 5.807 4.625 -42.274 1.00 51.88 313 VAL A CA 1
ATOM 2442 C C . VAL A 1 313 ? 7.110 5.094 -41.651 1.00 51.88 313 VAL A C 1
ATOM 2444 O O . VAL A 1 313 ? 8.158 5.116 -42.297 1.00 51.88 313 VAL A O 1
ATOM 2447 N N . VAL A 1 314 ? 7.046 5.483 -40.381 1.00 53.34 314 VAL A N 1
ATOM 2448 C CA . VAL A 1 314 ? 8.245 5.797 -39.605 1.00 53.34 314 VAL A CA 1
ATOM 2449 C C . VAL A 1 314 ? 8.955 4.480 -39.305 1.00 53.34 314 VAL A C 1
ATOM 2451 O O . VAL A 1 314 ? 8.409 3.625 -38.608 1.00 53.34 314 VAL A O 1
ATOM 2454 N N . ARG A 1 315 ? 10.157 4.304 -39.856 1.00 55.12 315 ARG A N 1
ATOM 2455 C CA . ARG A 1 315 ? 11.033 3.163 -39.572 1.00 55.12 315 ARG A CA 1
ATOM 2456 C C . ARG A 1 315 ? 12.287 3.642 -38.857 1.00 55.12 315 ARG A C 1
ATOM 2458 O O . ARG A 1 315 ? 12.821 4.703 -39.169 1.00 55.12 315 ARG A O 1
ATOM 2465 N N . ASN A 1 316 ? 12.768 2.818 -37.935 1.00 49.97 316 ASN A N 1
ATOM 2466 C CA . ASN A 1 316 ? 14.112 2.940 -37.391 1.00 49.97 316 ASN A CA 1
ATOM 2467 C C . ASN A 1 316 ? 15.092 2.521 -38.503 1.00 49.97 316 ASN A C 1
ATOM 2469 O O . ASN A 1 316 ? 15.079 1.366 -38.927 1.00 49.97 316 ASN A O 1
ATOM 2473 N N . VAL A 1 317 ? 15.899 3.457 -38.998 1.00 58.12 317 VAL A N 1
ATOM 2474 C CA . VAL A 1 317 ? 16.929 3.237 -40.024 1.00 58.12 317 VAL A CA 1
ATOM 2475 C C . VAL A 1 317 ? 18.296 3.428 -39.370 1.00 58.12 317 VAL A C 1
ATOM 2477 O O . VAL A 1 317 ? 18.513 4.440 -38.703 1.00 58.12 317 VAL A O 1
ATOM 2480 N N . LYS A 1 318 ? 19.201 2.455 -39.530 1.00 55.78 318 LYS A N 1
ATOM 2481 C CA . LYS A 1 318 ? 20.590 2.582 -39.064 1.00 55.78 318 LYS A CA 1
ATOM 2482 C C . LYS A 1 318 ? 21.336 3.617 -39.907 1.00 55.78 318 LYS A C 1
ATOM 2484 O O . LYS A 1 318 ? 21.125 3.673 -41.116 1.00 55.78 318 LYS A O 1
ATOM 2489 N N . VAL A 1 319 ? 22.190 4.415 -39.274 1.00 48.75 319 VAL A N 1
ATOM 2490 C CA . VAL A 1 319 ? 23.043 5.414 -39.935 1.00 48.75 319 VAL A CA 1
ATOM 2491 C C . VAL A 1 319 ? 24.478 5.255 -39.433 1.00 48.75 319 VAL A C 1
ATOM 2493 O O . VAL A 1 319 ? 24.694 5.120 -38.229 1.00 48.75 319 VAL A O 1
ATOM 2496 N N . GLY A 1 320 ? 25.431 5.269 -40.369 1.00 49.16 320 GLY A N 1
ATOM 2497 C CA . GLY A 1 320 ? 26.840 4.940 -40.137 1.00 49.16 320 GLY A CA 1
ATOM 2498 C C . GLY A 1 320 ? 27.107 3.430 -40.139 1.00 49.16 320 GLY A C 1
ATOM 2499 O O . GLY A 1 320 ? 26.278 2.638 -39.684 1.00 49.16 320 GLY A O 1
ATOM 2500 N N . ASP A 1 321 ? 28.278 3.031 -40.638 1.00 47.56 321 ASP A N 1
ATOM 2501 C CA . ASP A 1 321 ? 28.645 1.621 -40.856 1.00 47.56 321 ASP A CA 1
ATOM 2502 C C . ASP A 1 321 ? 28.805 0.825 -39.552 1.00 47.56 321 ASP A C 1
ATOM 2504 O O . ASP A 1 321 ? 28.551 -0.377 -39.508 1.00 47.56 321 ASP A O 1
ATOM 2508 N N . SER A 1 322 ? 29.119 1.510 -38.447 1.00 49.72 322 SER A N 1
ATOM 2509 C CA . SER A 1 322 ? 29.132 0.939 -37.093 1.00 49.72 322 SER A CA 1
ATOM 2510 C C . SER A 1 322 ? 27.736 0.583 -36.559 1.00 49.72 322 SER A C 1
ATOM 2512 O O . SER A 1 322 ? 27.612 -0.092 -35.538 1.00 49.72 322 SER A O 1
ATOM 2514 N N . GLY A 1 323 ? 26.661 1.025 -37.225 1.00 42.06 323 GLY A N 1
ATOM 2515 C CA . GLY A 1 323 ? 25.285 0.599 -36.966 1.00 42.06 323 GLY A CA 1
ATOM 2516 C C . GLY A 1 323 ? 24.723 0.926 -35.576 1.00 42.06 323 GLY A C 1
ATOM 2517 O O . GLY A 1 323 ? 23.685 0.357 -35.219 1.00 42.06 323 GLY A O 1
ATOM 2518 N N . ALA A 1 324 ? 25.399 1.795 -34.814 1.00 45.78 324 ALA A N 1
ATOM 2519 C CA . ALA A 1 324 ? 25.089 2.152 -33.428 1.00 45.78 324 ALA A CA 1
ATOM 2520 C C . ALA A 1 324 ? 23.962 3.195 -33.296 1.00 45.78 324 ALA A C 1
ATOM 2522 O O . ALA A 1 324 ? 23.232 3.197 -32.306 1.00 45.78 324 ALA A O 1
ATOM 2523 N N . VAL A 1 325 ? 23.778 4.058 -34.301 1.00 37.84 325 VAL A N 1
ATOM 2524 C CA . VAL A 1 325 ? 22.724 5.084 -34.314 1.00 37.84 325 VAL A CA 1
ATOM 2525 C C . VAL A 1 325 ? 21.555 4.614 -35.173 1.00 37.84 325 VAL A C 1
ATOM 2527 O O . VAL A 1 325 ? 21.735 4.223 -36.327 1.00 37.84 325 VAL A O 1
ATOM 2530 N N . THR A 1 326 ? 20.336 4.673 -34.626 1.00 41.75 326 THR A N 1
ATOM 2531 C CA . THR A 1 326 ? 19.115 4.303 -35.359 1.00 41.75 326 THR A CA 1
ATOM 2532 C C . THR A 1 326 ? 18.087 5.434 -35.316 1.00 41.75 326 THR A C 1
ATOM 2534 O O . THR A 1 326 ? 17.453 5.668 -34.290 1.00 41.75 326 THR A O 1
ATOM 2537 N N . VAL A 1 327 ? 17.898 6.136 -36.436 1.00 47.62 327 VAL A N 1
ATOM 2538 C CA . VAL A 1 327 ? 17.001 7.300 -36.540 1.00 47.62 327 VAL A CA 1
ATOM 2539 C C . VAL A 1 327 ? 15.637 6.934 -37.123 1.00 47.62 327 VAL A C 1
ATOM 2541 O O . VAL A 1 327 ? 15.514 6.105 -38.025 1.00 47.62 327 VAL A O 1
ATOM 2544 N N . LYS A 1 328 ? 14.585 7.580 -36.613 1.00 44.66 328 LYS A N 1
ATOM 2545 C CA . LYS A 1 328 ? 13.193 7.402 -37.050 1.00 44.66 328 LYS A CA 1
ATOM 2546 C C . LYS A 1 328 ? 12.914 8.206 -38.324 1.00 44.66 328 LYS A C 1
ATOM 2548 O O . LYS A 1 328 ? 12.436 9.334 -38.258 1.00 44.66 328 LYS A O 1
ATOM 2553 N N . LYS A 1 329 ? 13.190 7.628 -39.497 1.00 54.50 329 LYS A N 1
ATOM 2554 C CA . LYS A 1 329 ? 12.922 8.271 -40.796 1.00 54.50 329 LYS A CA 1
ATOM 2555 C C . LYS A 1 329 ? 11.532 7.886 -41.313 1.00 54.50 329 LYS A C 1
ATOM 2557 O O . LYS A 1 329 ? 11.145 6.717 -41.258 1.00 54.50 329 LYS A O 1
ATOM 2562 N N . LYS A 1 330 ? 10.781 8.853 -41.854 1.00 53.06 330 LYS A N 1
ATOM 2563 C CA . LYS A 1 330 ? 9.606 8.568 -42.693 1.00 53.06 330 LYS A CA 1
ATOM 2564 C C . LYS A 1 330 ? 10.094 7.920 -43.990 1.00 53.06 330 LYS A C 1
ATOM 2566 O O . LYS A 1 330 ? 10.823 8.548 -44.753 1.00 53.06 330 LYS A O 1
ATOM 2571 N N . VAL A 1 331 ? 9.704 6.673 -44.235 1.00 66.38 331 VAL A N 1
ATOM 2572 C CA . VAL A 1 331 ? 10.028 5.942 -45.467 1.00 66.38 331 VAL A CA 1
ATOM 2573 C C . VAL A 1 331 ? 8.724 5.588 -46.171 1.00 66.38 331 VAL A C 1
ATOM 2575 O O . VAL A 1 331 ? 7.824 5.014 -45.557 1.00 66.38 331 VAL A O 1
ATOM 2578 N N . LYS A 1 332 ? 8.615 5.918 -47.462 1.00 62.09 332 LYS A N 1
ATOM 2579 C CA . LYS A 1 332 ? 7.519 5.441 -48.314 1.00 62.09 332 LYS A CA 1
ATOM 2580 C C . LYS A 1 332 ? 7.755 3.963 -48.598 1.00 62.09 332 LYS A C 1
ATOM 2582 O O . LYS A 1 332 ? 8.684 3.611 -49.315 1.00 62.09 332 LYS A O 1
ATOM 2587 N N . VAL A 1 333 ? 6.945 3.103 -47.988 1.00 66.94 333 VAL A N 1
ATOM 2588 C CA . VAL A 1 333 ? 7.010 1.650 -48.174 1.00 66.94 333 VAL A CA 1
ATOM 2589 C C . VAL A 1 333 ? 5.803 1.213 -49.008 1.00 66.94 333 VAL A C 1
ATOM 2591 O O . VAL A 1 333 ? 4.676 1.586 -48.660 1.00 66.94 333 VAL A O 1
ATOM 2594 N N . PRO A 1 334 ? 5.993 0.407 -50.069 1.00 58.66 334 PRO A N 1
ATOM 2595 C CA . PRO A 1 334 ? 4.886 -0.204 -50.792 1.00 58.66 334 PRO A CA 1
ATOM 2596 C C . PRO A 1 334 ? 4.169 -1.200 -49.875 1.00 58.66 334 PRO A C 1
ATOM 2598 O O . PRO A 1 334 ? 4.672 -2.283 -49.576 1.00 58.66 334 PRO A O 1
ATOM 2601 N N . VAL A 1 335 ? 2.979 -0.829 -49.407 1.00 59.97 335 VAL A N 1
ATOM 2602 C CA . VAL A 1 335 ? 2.113 -1.683 -48.593 1.00 59.97 335 VAL A CA 1
ATOM 2603 C C . VAL A 1 335 ? 0.996 -2.206 -49.487 1.00 59.97 335 VAL A C 1
ATOM 2605 O O . VAL A 1 335 ? 0.153 -1.442 -49.955 1.00 59.97 335 VAL A O 1
ATOM 2608 N N . ARG A 1 336 ? 0.959 -3.527 -49.696 1.00 59.16 336 ARG A N 1
ATOM 2609 C CA . ARG A 1 336 ? -0.209 -4.201 -50.275 1.00 59.16 336 ARG A CA 1
ATOM 2610 C C . ARG A 1 336 ? -1.388 -4.058 -49.316 1.00 59.16 336 ARG A C 1
ATOM 2612 O O . ARG A 1 336 ? -1.410 -4.676 -48.253 1.00 59.16 336 ARG A O 1
ATOM 2619 N N . VAL A 1 337 ? -2.356 -3.232 -49.693 1.00 60.06 337 VAL A N 1
ATOM 2620 C CA . VAL A 1 337 ? -3.627 -3.089 -48.983 1.00 60.06 337 VAL A CA 1
ATOM 2621 C C . VAL A 1 337 ? -4.634 -4.053 -49.595 1.00 60.06 337 VAL A C 1
ATOM 2623 O O . VAL A 1 337 ? -4.692 -4.226 -50.811 1.00 60.06 337 VAL A O 1
ATOM 2626 N N . ARG A 1 338 ? -5.402 -4.712 -48.727 1.00 54.53 338 ARG A N 1
ATOM 2627 C CA . ARG A 1 338 ? -6.458 -5.643 -49.115 1.00 54.53 338 ARG A CA 1
ATOM 2628 C C . ARG A 1 338 ? -7.642 -4.852 -49.676 1.00 54.53 338 ARG A C 1
ATOM 2630 O O . ARG A 1 338 ? -8.246 -4.073 -48.942 1.00 54.53 338 ARG A O 1
ATOM 2637 N N . GLY A 1 339 ? -7.930 -5.048 -50.958 1.00 65.06 339 GLY A N 1
ATOM 2638 C CA . GLY A 1 339 ? -9.084 -4.492 -51.656 1.00 65.06 339 GLY A CA 1
ATOM 2639 C C . GLY A 1 339 ? -10.347 -5.331 -51.453 1.00 65.06 339 GLY A C 1
ATOM 2640 O O . GLY A 1 339 ? -10.499 -6.033 -50.448 1.00 65.06 339 GLY A O 1
ATOM 2641 N N . LYS A 1 340 ? -11.264 -5.265 -52.424 1.00 64.50 340 LYS A N 1
ATOM 2642 C CA . LYS A 1 340 ? -12.510 -6.042 -52.412 1.00 64.50 340 LYS A CA 1
ATOM 2643 C C . LYS A 1 340 ? -12.202 -7.546 -52.490 1.00 64.50 340 LYS A C 1
ATOM 2645 O O . LYS A 1 340 ? -11.192 -7.964 -53.060 1.00 64.50 340 LYS A O 1
ATOM 2650 N N . GLN A 1 341 ? -13.064 -8.366 -51.892 1.00 71.94 341 GLN A N 1
ATOM 2651 C CA . GLN A 1 341 ? -13.002 -9.814 -52.079 1.00 71.94 341 GLN A CA 1
ATOM 2652 C C . GLN A 1 341 ? -13.435 -10.137 -53.515 1.00 71.94 341 GLN A C 1
ATOM 2654 O O . GLN A 1 341 ? -14.544 -9.788 -53.912 1.00 71.94 341 GLN A O 1
ATOM 2659 N N . THR A 1 342 ? -12.555 -10.774 -54.282 1.00 71.31 342 THR A N 1
ATOM 2660 C CA . THR A 1 342 ? -12.767 -11.137 -55.693 1.00 71.31 342 THR A CA 1
ATOM 2661 C C . THR A 1 342 ? -13.221 -12.585 -55.873 1.00 71.31 342 THR A C 1
ATOM 2663 O O . THR A 1 342 ? -13.630 -12.965 -56.963 1.00 71.31 342 THR A O 1
ATOM 2666 N N . GLY A 1 343 ? -13.201 -13.390 -54.807 1.00 77.94 343 GLY A N 1
ATOM 2667 C CA . GLY A 1 343 ? -13.796 -14.725 -54.792 1.00 77.94 343 GLY A CA 1
ATOM 2668 C C . GLY A 1 343 ? -13.441 -15.516 -53.536 1.00 77.94 343 GLY A C 1
ATOM 2669 O O . GLY A 1 343 ? -13.020 -14.962 -52.517 1.00 77.94 343 GLY A O 1
ATOM 2670 N N . THR A 1 344 ? -13.571 -16.832 -53.617 1.00 71.44 344 THR A N 1
ATOM 2671 C CA . THR A 1 344 ? -12.972 -17.805 -52.694 1.00 71.44 344 THR A CA 1
ATOM 2672 C C . THR A 1 344 ? -12.154 -18.801 -53.506 1.00 71.44 344 THR A C 1
ATOM 2674 O O . THR A 1 344 ? -12.401 -18.998 -54.694 1.00 71.44 344 THR A O 1
ATOM 2677 N N . ARG A 1 345 ? -11.153 -19.427 -52.882 1.00 72.81 345 ARG A N 1
ATOM 2678 C CA . ARG A 1 345 ? -10.455 -20.574 -53.473 1.00 72.81 345 ARG A CA 1
ATOM 2679 C C . ARG A 1 345 ? -10.330 -21.711 -52.459 1.00 72.81 345 ARG A C 1
ATOM 2681 O O . ARG A 1 345 ? -10.051 -21.430 -51.286 1.00 72.81 345 ARG A O 1
ATOM 2688 N N . PRO A 1 346 ? -10.453 -22.978 -52.886 1.00 72.75 346 PRO A N 1
ATOM 2689 C CA . PRO A 1 346 ? -10.214 -24.109 -52.008 1.00 72.75 346 PRO A CA 1
ATOM 2690 C C . PRO A 1 346 ? -8.730 -24.142 -51.635 1.00 72.75 346 PRO A C 1
ATOM 2692 O O . PRO A 1 346 ? -7.856 -24.279 -52.492 1.00 72.75 346 PRO A O 1
ATOM 2695 N N . GLN A 1 347 ? -8.428 -24.025 -50.344 1.00 66.75 347 GLN A N 1
ATOM 2696 C CA . GLN A 1 347 ? -7.088 -24.244 -49.818 1.00 66.75 347 GLN A CA 1
ATOM 2697 C C . GLN A 1 347 ? -7.108 -25.378 -48.796 1.00 66.75 347 GLN A C 1
ATOM 2699 O O . GLN A 1 347 ? -7.838 -25.355 -47.805 1.00 66.75 347 GLN A O 1
ATOM 2704 N N . ASN A 1 348 ? -6.246 -26.366 -49.030 1.00 72.81 348 ASN A N 1
ATOM 2705 C CA . ASN A 1 348 ? -5.987 -27.440 -48.083 1.00 72.81 348 ASN A CA 1
ATOM 2706 C C . ASN A 1 348 ? -5.390 -26.861 -46.793 1.00 72.81 348 ASN A C 1
ATOM 2708 O O . ASN A 1 348 ? -4.295 -26.292 -46.811 1.00 72.81 348 ASN A O 1
ATOM 2712 N N . ARG A 1 349 ? -6.099 -27.021 -45.675 1.00 59.91 349 ARG A N 1
ATOM 2713 C CA . ARG A 1 349 ? -5.651 -26.637 -44.335 1.00 59.91 349 ARG A CA 1
ATOM 2714 C C . ARG A 1 349 ? -5.537 -27.887 -43.473 1.00 59.91 349 ARG A C 1
ATOM 2716 O O . ARG A 1 349 ? -6.450 -28.706 -43.423 1.00 59.91 349 ARG A O 1
ATOM 2723 N N . LEU A 1 350 ? -4.411 -28.024 -42.782 1.00 67.06 350 LEU A N 1
ATOM 2724 C CA . LEU A 1 350 ? -4.238 -29.049 -41.759 1.00 67.06 350 LEU A CA 1
ATOM 2725 C C . LEU A 1 350 ? -4.865 -28.547 -40.452 1.00 67.06 350 LEU A C 1
ATOM 2727 O O . LEU A 1 350 ? -4.548 -27.445 -39.998 1.00 67.06 350 LEU A O 1
ATOM 2731 N N . VAL A 1 351 ? -5.745 -29.349 -39.857 1.00 55.59 351 VAL A N 1
ATOM 2732 C CA . VAL A 1 351 ? -6.338 -29.114 -38.530 1.00 55.59 351 VAL A CA 1
ATOM 2733 C C . VAL A 1 351 ? -5.932 -30.256 -37.605 1.00 55.59 351 VAL A C 1
ATOM 2735 O O . VAL A 1 351 ? -5.906 -31.408 -38.037 1.00 55.59 351 VAL A O 1
ATOM 2738 N N . ARG A 1 352 ? -5.558 -29.926 -36.361 1.00 57.09 352 ARG A N 1
ATOM 2739 C CA . ARG A 1 352 ? -5.144 -30.914 -35.355 1.00 57.09 352 ARG A CA 1
ATOM 2740 C C . ARG A 1 352 ? -6.299 -31.860 -35.067 1.00 57.09 352 ARG A C 1
ATOM 2742 O O . ARG A 1 352 ? -7.397 -31.406 -34.760 1.00 57.09 352 ARG A O 1
ATOM 2749 N N . ASP A 1 353 ? -6.025 -33.150 -35.148 1.00 58.94 353 ASP A N 1
ATOM 2750 C CA . ASP A 1 353 ? -6.992 -34.215 -34.921 1.00 58.94 353 ASP A CA 1
ATOM 2751 C C . ASP A 1 353 ? -6.223 -35.437 -34.422 1.00 58.94 353 ASP A C 1
ATOM 2753 O O . ASP A 1 353 ? -5.296 -35.877 -35.099 1.00 58.94 353 ASP A O 1
ATOM 2757 N N . LYS A 1 354 ? -6.590 -35.975 -33.252 1.00 63.22 354 LYS A N 1
ATOM 2758 C CA . LYS A 1 354 ? -5.922 -37.150 -32.666 1.00 63.22 354 LYS A CA 1
ATOM 2759 C C . LYS A 1 354 ? -5.987 -38.368 -33.595 1.00 63.22 354 LYS A C 1
ATOM 2761 O O . LYS A 1 354 ? -5.055 -39.162 -33.588 1.00 63.22 354 LYS A O 1
ATOM 2766 N N . ASN A 1 355 ? -7.034 -38.457 -34.418 1.00 70.81 355 ASN A N 1
ATOM 2767 C CA . ASN A 1 355 ? -7.285 -39.563 -35.342 1.00 70.81 355 ASN A CA 1
ATOM 2768 C C . ASN A 1 355 ? -6.947 -39.181 -36.800 1.00 70.81 355 ASN A C 1
ATOM 2770 O O . ASN A 1 355 ? -7.321 -39.882 -37.738 1.00 70.81 355 ASN A O 1
ATOM 2774 N N . GLY A 1 356 ? -6.278 -38.042 -37.016 1.00 69.50 356 GLY A N 1
ATOM 2775 C CA . GLY A 1 356 ? -5.899 -37.570 -38.345 1.00 69.50 356 GLY A CA 1
ATOM 2776 C C . GLY A 1 356 ? -4.736 -38.363 -38.947 1.00 69.50 356 GLY A C 1
ATOM 2777 O O . GLY A 1 356 ? -3.765 -38.669 -38.266 1.00 69.50 356 GLY A O 1
ATOM 2778 N N . THR A 1 357 ? -4.797 -38.655 -40.246 1.00 74.81 357 THR A N 1
ATOM 2779 C CA . THR A 1 357 ? -3.832 -39.523 -40.950 1.00 74.81 357 THR A CA 1
ATOM 2780 C C . THR A 1 357 ? -2.494 -38.866 -41.313 1.00 74.81 357 THR A C 1
ATOM 2782 O O . THR A 1 357 ? -1.647 -39.511 -41.925 1.00 74.81 357 THR A O 1
ATOM 2785 N N . ILE A 1 358 ? -2.274 -37.592 -40.971 1.00 73.81 358 ILE A N 1
ATOM 2786 C CA . ILE A 1 358 ? -1.053 -36.849 -41.318 1.00 73.81 358 ILE A CA 1
ATOM 2787 C C . ILE A 1 358 ? -0.293 -36.505 -40.036 1.00 73.81 358 ILE A C 1
ATOM 2789 O O . ILE A 1 358 ? -0.672 -35.582 -39.313 1.00 73.81 358 ILE A O 1
ATOM 2793 N N . GLU A 1 359 ? 0.805 -37.210 -39.767 1.00 76.94 359 GLU A N 1
ATOM 2794 C CA . GLU A 1 359 ? 1.720 -36.832 -38.688 1.00 76.94 359 GLU A CA 1
ATOM 2795 C C . GLU A 1 359 ? 2.458 -35.530 -39.041 1.00 76.94 359 GLU A C 1
ATOM 2797 O O . GLU A 1 359 ? 2.948 -35.350 -40.159 1.00 76.94 359 GLU A O 1
ATOM 2802 N N . LYS A 1 360 ? 2.586 -34.621 -38.069 1.00 67.69 360 LYS A N 1
ATOM 2803 C CA . LYS A 1 360 ? 3.619 -33.583 -38.082 1.00 67.69 360 LYS A CA 1
ATOM 2804 C C . LYS A 1 360 ? 4.340 -33.494 -36.750 1.00 67.69 360 LYS A C 1
ATOM 2806 O O . LYS A 1 360 ? 3.722 -33.370 -35.694 1.00 67.69 360 LYS A O 1
ATOM 2811 N N . ILE A 1 361 ? 5.663 -33.460 -36.827 1.00 75.44 361 ILE A N 1
ATOM 2812 C CA . ILE A 1 361 ? 6.530 -33.144 -35.699 1.00 75.44 361 ILE A CA 1
ATOM 2813 C C . ILE A 1 361 ? 6.479 -31.632 -35.447 1.00 75.44 361 ILE A C 1
ATOM 2815 O O . ILE A 1 361 ? 6.696 -30.823 -36.350 1.00 75.44 361 ILE A O 1
ATOM 2819 N N . HIS A 1 362 ? 6.173 -31.250 -34.209 1.00 59.50 362 HIS A N 1
ATOM 2820 C CA . HIS A 1 362 ? 6.232 -29.878 -33.726 1.00 59.50 362 HIS A CA 1
ATOM 2821 C C . HIS A 1 362 ? 7.324 -29.744 -32.672 1.00 59.50 362 HIS A C 1
ATOM 2823 O O . HIS A 1 362 ? 7.186 -30.280 -31.574 1.00 59.50 362 HIS A O 1
ATOM 2829 N N . LYS A 1 363 ? 8.350 -28.947 -32.981 1.00 68.25 363 LYS A N 1
ATOM 2830 C CA . LYS A 1 363 ? 9.336 -28.483 -32.002 1.00 68.25 363 LYS A CA 1
ATOM 2831 C C . LYS A 1 363 ? 8.644 -27.618 -30.956 1.00 68.25 363 LYS A C 1
ATOM 2833 O O . LYS A 1 363 ? 8.235 -26.495 -31.247 1.00 68.25 363 LYS A O 1
ATOM 2838 N N . ILE A 1 364 ? 8.477 -28.163 -29.755 1.00 60.72 364 ILE A N 1
ATOM 2839 C CA . ILE A 1 364 ? 7.989 -27.446 -28.577 1.00 60.72 364 ILE A CA 1
ATOM 2840 C C . ILE A 1 364 ? 9.211 -26.965 -27.796 1.00 60.72 364 ILE A C 1
ATOM 2842 O O . ILE A 1 364 ? 10.057 -27.799 -27.479 1.00 60.72 364 ILE A O 1
ATOM 2846 N N . PRO A 1 365 ? 9.332 -25.663 -27.484 1.00 60.31 365 PRO A N 1
ATOM 2847 C CA . PRO A 1 365 ? 10.459 -25.150 -26.713 1.00 60.31 365 PRO A CA 1
ATOM 2848 C C . PRO A 1 365 ? 10.553 -25.821 -25.338 1.00 60.31 365 PRO A C 1
ATOM 2850 O O . PRO A 1 365 ? 9.565 -25.914 -24.610 1.00 60.31 365 PRO A O 1
ATOM 2853 N N . GLN A 1 366 ? 11.760 -26.259 -24.986 1.00 62.38 366 GLN A N 1
ATOM 2854 C CA . GLN A 1 366 ? 12.149 -26.569 -23.612 1.00 62.38 366 GLN A CA 1
ATOM 2855 C C . GLN A 1 366 ? 12.647 -25.288 -22.958 1.00 62.38 366 GLN A C 1
ATOM 2857 O O . GLN A 1 366 ? 13.406 -24.530 -23.567 1.00 62.38 366 GLN A O 1
ATOM 2862 N N . TYR A 1 367 ? 12.232 -25.065 -21.719 1.00 64.06 367 TYR A N 1
ATOM 2863 C CA . TYR A 1 367 ? 12.531 -23.858 -20.965 1.00 64.06 367 TYR A CA 1
ATOM 2864 C C . TYR A 1 367 ? 13.526 -24.146 -19.837 1.00 64.06 367 TYR A C 1
ATOM 2866 O O . TYR A 1 367 ? 13.491 -25.226 -19.255 1.00 64.06 367 TYR A O 1
ATOM 2874 N N . GLY A 1 368 ? 14.398 -23.183 -19.540 1.00 59.22 368 GLY A N 1
ATOM 2875 C CA . GLY A 1 368 ? 15.422 -23.279 -18.497 1.00 59.22 368 GLY A CA 1
ATOM 2876 C C . GLY A 1 368 ? 15.783 -21.918 -17.884 1.00 59.22 368 GLY A C 1
ATOM 2877 O O . GLY A 1 368 ? 15.042 -20.951 -18.098 1.00 59.22 368 GLY A O 1
ATOM 2878 N N . PRO A 1 369 ? 16.893 -21.835 -17.123 1.00 55.69 369 PRO A N 1
ATOM 2879 C CA . PRO A 1 369 ? 17.308 -20.632 -16.394 1.00 55.69 369 PRO A CA 1
ATOM 2880 C C . PRO A 1 369 ? 17.449 -19.362 -17.253 1.00 55.69 369 PRO A C 1
ATOM 2882 O O . PRO A 1 369 ? 17.635 -19.412 -18.472 1.00 55.69 369 PRO A O 1
ATOM 2885 N N . GLY A 1 370 ? 17.342 -18.203 -16.599 1.00 60.03 370 GLY A N 1
ATOM 2886 C CA . GLY A 1 370 ? 17.273 -16.886 -17.237 1.00 60.03 370 GLY A CA 1
ATOM 2887 C C . GLY A 1 370 ? 15.921 -16.564 -17.900 1.00 60.03 370 GLY A C 1
ATOM 2888 O O . GLY A 1 370 ? 14.961 -17.337 -17.843 1.00 60.03 370 GLY A O 1
ATOM 2889 N N . GLY A 1 371 ? 15.836 -15.396 -18.549 1.00 67.50 371 GLY A N 1
ATOM 2890 C CA . GLY A 1 371 ? 14.612 -14.882 -19.185 1.00 67.50 371 GLY A CA 1
ATOM 2891 C C . GLY A 1 371 ? 13.978 -13.680 -18.463 1.00 67.50 371 GLY A C 1
ATOM 2892 O O . GLY A 1 371 ? 14.602 -13.048 -17.619 1.00 67.50 371 GLY A O 1
ATOM 2893 N N . THR A 1 372 ? 12.750 -13.292 -18.821 1.00 71.38 372 THR A N 1
ATOM 2894 C CA . THR A 1 372 ? 12.120 -12.079 -18.248 1.00 71.38 372 THR A CA 1
ATOM 2895 C C . THR A 1 372 ? 11.319 -12.396 -16.987 1.00 71.38 372 THR A C 1
ATOM 2897 O O . THR A 1 372 ? 10.367 -13.162 -17.067 1.00 71.38 372 THR A O 1
ATOM 2900 N N . VAL A 1 373 ? 11.638 -11.763 -15.859 1.00 80.38 373 VAL A N 1
ATOM 2901 C CA . VAL A 1 373 ? 10.815 -11.750 -14.640 1.00 80.38 373 VAL A CA 1
ATOM 2902 C C . VAL A 1 373 ? 10.027 -10.442 -14.622 1.00 80.38 373 VAL A C 1
ATOM 2904 O O . VAL A 1 373 ? 10.616 -9.368 -14.701 1.00 80.38 373 VAL A O 1
ATOM 2907 N N . GLU A 1 374 ? 8.698 -10.506 -14.578 1.00 81.88 374 GLU A N 1
ATOM 2908 C CA . GLU A 1 374 ? 7.838 -9.320 -14.673 1.00 81.88 374 GLU A CA 1
ATOM 2909 C C . GLU A 1 374 ? 6.955 -9.164 -13.430 1.00 81.88 374 GLU A C 1
ATOM 2911 O O . GLU A 1 374 ? 6.033 -9.954 -13.209 1.00 81.88 374 GLU A O 1
ATOM 2916 N N . TRP A 1 375 ? 7.262 -8.133 -12.637 1.00 84.38 375 TRP A N 1
ATOM 2917 C CA . TRP A 1 375 ? 6.539 -7.730 -11.430 1.00 84.38 375 TRP A CA 1
ATOM 2918 C C . TRP A 1 375 ? 5.487 -6.671 -11.765 1.00 84.38 375 TRP A C 1
ATOM 2920 O O . TRP A 1 375 ? 5.779 -5.656 -12.410 1.00 84.38 375 TRP A O 1
ATOM 2930 N N . LYS A 1 376 ? 4.256 -6.892 -11.300 1.00 81.56 376 LYS A N 1
ATOM 2931 C CA . LYS A 1 376 ? 3.162 -5.921 -11.397 1.00 81.56 376 LYS A CA 1
ATOM 2932 C C . LYS A 1 376 ? 3.207 -4.913 -10.250 1.00 81.56 376 LYS A C 1
ATOM 2934 O O . LYS A 1 376 ? 3.760 -5.188 -9.188 1.00 81.56 376 LYS A O 1
ATOM 2939 N N . SER A 1 377 ? 2.603 -3.747 -10.456 1.00 77.69 377 SER A N 1
ATOM 2940 C CA . SER A 1 377 ? 2.500 -2.738 -9.399 1.00 77.69 377 SER A CA 1
ATOM 2941 C C . SER A 1 377 ? 1.601 -3.249 -8.266 1.00 77.69 377 SER A C 1
ATOM 2943 O O . SER A 1 377 ? 0.580 -3.891 -8.527 1.00 77.69 377 SER A O 1
ATOM 2945 N N . GLY A 1 378 ? 2.004 -3.029 -7.012 1.00 84.06 378 GLY A N 1
ATOM 2946 C CA . GLY A 1 378 ? 1.316 -3.559 -5.837 1.00 84.06 378 GLY A CA 1
ATOM 2947 C C . GLY A 1 378 ? 1.559 -5.047 -5.554 1.00 84.06 378 GLY A C 1
ATOM 2948 O O . GLY A 1 378 ? 1.028 -5.569 -4.573 1.00 84.06 378 GLY A O 1
ATOM 2949 N N . GLN A 1 379 ? 2.309 -5.762 -6.401 1.00 88.81 379 GLN A N 1
ATOM 2950 C CA . GLN A 1 379 ? 2.542 -7.201 -6.247 1.00 88.81 379 GLN A CA 1
ATOM 2951 C C . GLN A 1 379 ? 3.525 -7.522 -5.114 1.00 88.81 379 GLN A C 1
ATOM 2953 O O . GLN A 1 379 ? 3.359 -8.535 -4.435 1.00 88.81 379 GLN A O 1
ATOM 2958 N N . LEU A 1 380 ? 4.517 -6.661 -4.878 1.00 92.00 380 LEU A N 1
ATOM 2959 C CA . LEU A 1 380 ? 5.485 -6.836 -3.793 1.00 92.00 380 LEU A CA 1
ATOM 2960 C C . LEU A 1 380 ? 4.783 -6.631 -2.447 1.00 92.00 380 LEU A C 1
ATOM 2962 O O . LEU A 1 380 ? 4.804 -7.516 -1.597 1.00 92.00 380 LEU A O 1
ATOM 2966 N N . GLY A 1 381 ? 4.029 -5.537 -2.313 1.00 93.56 381 GLY A N 1
ATOM 2967 C CA . GLY A 1 381 ? 3.219 -5.248 -1.132 1.00 93.56 381 GLY A CA 1
ATOM 2968 C C . GLY A 1 381 ? 2.106 -6.267 -0.890 1.00 93.56 381 GLY A C 1
ATOM 2969 O O . GLY A 1 381 ? 1.784 -6.538 0.257 1.00 93.56 381 GLY A O 1
ATOM 2970 N N . GLN A 1 382 ? 1.539 -6.887 -1.934 1.00 93.06 382 GLN A N 1
ATOM 2971 C CA . GLN A 1 382 ? 0.596 -8.002 -1.756 1.00 93.06 382 GLN A CA 1
ATOM 2972 C C . GLN A 1 382 ? 1.255 -9.234 -1.122 1.00 93.06 382 GLN A C 1
ATOM 2974 O O . GLN A 1 382 ? 0.625 -9.853 -0.274 1.00 93.06 382 GLN A O 1
ATOM 2979 N N . ASN A 1 383 ? 2.496 -9.581 -1.480 1.00 96.31 383 ASN A N 1
ATOM 2980 C CA . ASN A 1 383 ? 3.204 -10.684 -0.820 1.00 96.31 383 ASN A CA 1
ATOM 2981 C C . ASN A 1 383 ? 3.698 -10.278 0.583 1.00 96.31 383 ASN A C 1
ATOM 2983 O O . ASN A 1 383 ? 3.546 -11.049 1.525 1.00 96.31 383 ASN A O 1
ATOM 2987 N N . ALA A 1 384 ? 4.219 -9.060 0.757 1.00 97.38 384 ALA A N 1
ATOM 2988 C CA . ALA A 1 384 ? 4.661 -8.558 2.061 1.00 97.38 384 ALA A CA 1
ATOM 2989 C C . ALA A 1 384 ? 3.503 -8.439 3.075 1.00 97.38 384 ALA A C 1
ATOM 2991 O O . ALA A 1 384 ? 3.674 -8.765 4.245 1.00 97.38 384 ALA A O 1
ATOM 2992 N N . LEU A 1 385 ? 2.298 -8.069 2.627 1.00 96.75 385 LEU A N 1
ATOM 2993 C CA . LEU A 1 385 ? 1.080 -8.100 3.444 1.00 96.75 385 LEU A CA 1
ATOM 2994 C C . LEU A 1 385 ? 0.767 -9.517 3.956 1.00 96.75 385 LEU A C 1
ATOM 2996 O O . LEU A 1 385 ? 0.337 -9.662 5.098 1.00 96.75 385 LEU A O 1
ATOM 3000 N N . VAL A 1 386 ? 1.005 -10.559 3.148 1.00 97.50 386 VAL A N 1
ATOM 3001 C CA . VAL A 1 386 ? 0.864 -11.949 3.610 1.00 97.50 386 VAL A CA 1
ATOM 3002 C C . VAL A 1 386 ? 1.905 -12.264 4.677 1.00 97.50 386 VAL A C 1
ATOM 3004 O O . VAL A 1 386 ? 1.525 -12.738 5.738 1.00 97.50 386 VAL A O 1
ATOM 3007 N N . VAL A 1 387 ? 3.184 -11.943 4.450 1.00 97.38 387 VAL A N 1
ATOM 3008 C CA . VAL A 1 387 ? 4.250 -12.163 5.447 1.00 97.38 387 VAL A CA 1
ATOM 3009 C C . VAL A 1 387 ? 3.921 -11.480 6.779 1.00 97.38 387 VAL A C 1
ATOM 3011 O O . VAL A 1 387 ? 3.996 -12.105 7.833 1.00 97.38 387 VAL A O 1
ATOM 3014 N N . TYR A 1 388 ? 3.488 -10.218 6.738 1.00 97.12 388 TYR A N 1
ATOM 3015 C CA . TYR A 1 388 ? 3.065 -9.476 7.925 1.00 97.12 388 TYR A CA 1
ATOM 3016 C C . TYR A 1 388 ? 1.872 -10.139 8.637 1.00 97.12 388 TYR A C 1
ATOM 3018 O O . TYR A 1 388 ? 1.900 -10.299 9.858 1.00 97.12 388 TYR A O 1
ATOM 3026 N N . ALA A 1 389 ? 0.856 -10.578 7.887 1.00 95.69 389 ALA A N 1
ATOM 3027 C CA . ALA A 1 389 ? -0.295 -11.286 8.443 1.00 95.69 389 ALA A CA 1
ATOM 3028 C C . ALA A 1 389 ? 0.083 -12.645 9.058 1.00 95.69 389 ALA A C 1
ATOM 3030 O O . ALA A 1 389 ? -0.434 -12.977 10.120 1.00 95.69 389 ALA A O 1
ATOM 3031 N N . LEU A 1 390 ? 1.000 -13.403 8.446 1.00 95.88 390 LEU A N 1
ATOM 3032 C CA . LEU A 1 390 ? 1.507 -14.672 8.981 1.00 95.88 390 LEU A CA 1
ATOM 3033 C C . LEU A 1 390 ? 2.232 -14.462 10.317 1.00 95.88 390 LEU A C 1
ATOM 3035 O O . LEU A 1 390 ? 1.859 -15.091 11.305 1.00 95.88 390 LEU A O 1
ATOM 3039 N N . ILE A 1 391 ? 3.184 -13.521 10.375 1.00 92.12 391 ILE A N 1
ATOM 3040 C CA . ILE A 1 391 ? 3.927 -13.189 11.604 1.00 92.12 391 ILE A CA 1
ATOM 3041 C C . ILE A 1 391 ? 2.965 -12.795 12.733 1.00 92.12 391 ILE A C 1
ATOM 3043 O O . ILE A 1 391 ? 3.060 -13.303 13.847 1.00 92.12 391 ILE A O 1
ATOM 3047 N N . LYS A 1 392 ? 1.994 -11.910 12.461 1.00 89.69 392 LYS A N 1
ATOM 3048 C CA . LYS A 1 392 ? 1.014 -11.499 13.483 1.00 89.69 392 LYS A CA 1
ATOM 3049 C C . LYS A 1 392 ? -0.009 -12.593 13.823 1.00 89.69 392 LYS A C 1
ATOM 3051 O O . LYS A 1 392 ? -0.614 -12.522 14.885 1.00 89.69 392 LYS A O 1
ATOM 3056 N N . SER A 1 393 ? -0.147 -13.630 12.996 1.00 89.81 393 SER A N 1
ATOM 3057 C CA . SER A 1 393 ? -0.937 -14.838 13.297 1.00 89.81 393 SER A CA 1
ATOM 3058 C C . SER A 1 393 ? -0.149 -15.916 14.056 1.00 89.81 393 SER A C 1
ATOM 3060 O O . SER A 1 393 ? -0.638 -17.033 14.187 1.00 89.81 393 SER A O 1
ATOM 3062 N N . GLY A 1 394 ? 1.064 -15.613 14.535 1.00 85.31 394 GLY A N 1
ATOM 3063 C CA . GLY A 1 394 ? 1.879 -16.538 15.329 1.00 85.31 394 GLY A CA 1
ATOM 3064 C C . GLY A 1 394 ? 2.777 -17.482 14.523 1.00 85.31 394 GLY A C 1
ATOM 3065 O O . GLY A 1 394 ? 3.352 -18.397 15.107 1.00 85.31 394 GLY A O 1
ATOM 3066 N N . VAL A 1 395 ? 2.933 -17.277 13.209 1.00 86.06 395 VAL A N 1
ATOM 3067 C CA . VAL A 1 395 ? 3.959 -17.989 12.428 1.00 86.06 395 VAL A CA 1
ATOM 3068 C C . VAL A 1 395 ? 5.338 -17.450 12.803 1.00 86.06 395 VAL A C 1
ATOM 3070 O O . VAL A 1 395 ? 5.547 -16.236 12.820 1.00 86.06 395 VAL A O 1
ATOM 3073 N N . ASP A 1 396 ? 6.275 -18.358 13.081 1.00 80.56 396 ASP A N 1
ATOM 3074 C CA . ASP A 1 396 ? 7.654 -18.028 13.442 1.00 80.56 396 ASP A CA 1
ATOM 3075 C C . ASP A 1 396 ? 8.311 -17.142 12.355 1.00 80.56 396 ASP A C 1
ATOM 3077 O O . ASP A 1 396 ? 8.309 -17.522 11.178 1.00 80.56 396 ASP A O 1
ATOM 3081 N N . PRO A 1 397 ? 8.896 -15.975 12.702 1.00 77.12 397 PRO A N 1
ATOM 3082 C CA . PRO A 1 397 ? 9.640 -15.140 11.760 1.00 77.12 397 PRO A CA 1
ATOM 3083 C C . PRO A 1 397 ? 10.836 -15.814 11.065 1.00 77.12 397 PRO A C 1
ATOM 3085 O O . PRO A 1 397 ? 11.384 -15.234 10.123 1.00 77.12 397 PRO A O 1
ATOM 3088 N N . PHE A 1 398 ? 11.251 -17.001 11.515 1.00 76.38 398 PHE A N 1
ATOM 3089 C CA . PHE A 1 398 ? 12.292 -17.832 10.911 1.00 76.38 398 PHE A CA 1
ATOM 3090 C C . PHE A 1 398 ? 11.748 -19.011 10.068 1.00 76.38 398 PHE A C 1
ATOM 3092 O O . PHE A 1 398 ? 12.543 -19.698 9.427 1.00 76.38 398 PHE A O 1
ATOM 3099 N N . ASP A 1 399 ? 10.425 -19.231 9.994 1.00 82.25 399 ASP A N 1
ATOM 3100 C CA . ASP A 1 399 ? 9.803 -20.221 9.089 1.00 82.25 399 ASP A CA 1
ATOM 3101 C C . ASP A 1 399 ? 10.141 -19.894 7.615 1.00 82.25 399 ASP A C 1
ATOM 3103 O O . ASP A 1 399 ? 10.205 -18.726 7.217 1.00 82.25 399 ASP A O 1
ATOM 3107 N N . GLU A 1 400 ? 10.340 -20.912 6.769 1.00 79.69 400 GLU A N 1
ATOM 3108 C CA . GLU A 1 400 ? 10.591 -20.749 5.324 1.00 79.69 400 GLU A CA 1
ATOM 3109 C C . GLU A 1 400 ? 9.490 -19.954 4.600 1.00 79.69 400 GLU A C 1
ATOM 3111 O O . GLU A 1 400 ? 9.751 -19.288 3.594 1.00 79.69 400 GLU A O 1
ATOM 3116 N N . LEU A 1 401 ? 8.262 -20.009 5.124 1.00 85.19 401 LEU A N 1
ATOM 3117 C CA . LEU A 1 401 ? 7.091 -19.274 4.654 1.00 85.19 401 LEU A CA 1
ATOM 3118 C C . LEU A 1 401 ? 7.213 -17.755 4.882 1.00 85.19 401 LEU A C 1
ATOM 3120 O O . LEU A 1 401 ? 6.572 -16.975 4.177 1.00 85.19 401 LEU A O 1
ATOM 3124 N N . VAL A 1 402 ? 8.038 -17.332 5.844 1.00 87.38 402 VAL A N 1
ATOM 3125 C CA . VAL A 1 402 ? 8.334 -15.924 6.153 1.00 87.38 402 VAL A CA 1
ATOM 3126 C C . VAL A 1 402 ? 9.678 -15.497 5.559 1.00 87.38 402 VAL A C 1
ATOM 3128 O O . VAL A 1 402 ? 9.757 -14.447 4.920 1.00 87.38 402 VAL A O 1
ATOM 3131 N N . THR A 1 403 ? 10.726 -16.303 5.728 1.00 80.25 403 THR A N 1
ATOM 3132 C CA . THR A 1 403 ? 12.106 -15.939 5.366 1.00 80.25 403 THR A CA 1
ATOM 3133 C C . THR A 1 403 ? 12.316 -15.812 3.858 1.00 80.25 403 THR A C 1
ATOM 3135 O O . THR A 1 403 ? 12.737 -14.748 3.405 1.00 80.25 403 THR A O 1
ATOM 3138 N N . ARG A 1 404 ? 11.952 -16.819 3.049 1.00 81.06 404 ARG A N 1
ATOM 3139 C CA . ARG A 1 404 ? 12.227 -16.815 1.594 1.00 81.06 404 ARG A CA 1
ATOM 3140 C C . ARG A 1 404 ? 11.614 -15.607 0.848 1.00 81.06 404 ARG A C 1
ATOM 3142 O O . ARG A 1 404 ? 12.307 -15.012 0.011 1.00 81.06 404 ARG A O 1
ATOM 3149 N N . PRO A 1 405 ? 10.372 -15.157 1.146 1.00 88.75 405 PRO A N 1
ATOM 3150 C CA . PRO A 1 405 ? 9.858 -13.897 0.608 1.00 88.75 405 PRO A CA 1
ATOM 3151 C C . PRO A 1 405 ? 10.648 -12.659 1.067 1.00 88.75 405 PRO A C 1
ATOM 3153 O O . PRO A 1 405 ? 10.931 -11.791 0.241 1.00 88.75 405 PRO A O 1
ATOM 3156 N N . LEU A 1 406 ? 11.034 -12.566 2.348 1.00 86.94 406 LEU A N 1
ATOM 3157 C CA . LEU A 1 406 ? 11.789 -11.420 2.881 1.00 86.94 406 LEU A CA 1
ATOM 3158 C C . LEU A 1 406 ? 13.207 -11.327 2.301 1.00 86.94 406 LEU A C 1
ATOM 3160 O O . LEU A 1 406 ? 13.626 -10.238 1.906 1.00 86.94 406 LEU A O 1
ATOM 3164 N N . GLU A 1 407 ? 13.912 -12.452 2.168 1.00 82.56 407 GLU A N 1
ATOM 3165 C CA . GLU A 1 407 ? 15.205 -12.544 1.478 1.00 82.56 407 GLU A CA 1
ATOM 3166 C C . GLU A 1 407 ? 15.090 -12.037 0.038 1.00 82.56 407 GLU A C 1
ATOM 3168 O O . GLU A 1 407 ? 15.867 -11.184 -0.401 1.00 82.56 407 GLU A O 1
ATOM 3173 N N . SER A 1 408 ? 14.059 -12.498 -0.674 1.00 83.44 408 SER A N 1
ATOM 3174 C CA . SER A 1 408 ? 13.771 -12.089 -2.048 1.00 83.44 408 SER A CA 1
ATOM 3175 C C . SER A 1 408 ? 13.493 -10.586 -2.153 1.00 83.44 408 SER A C 1
ATOM 3177 O O . SER A 1 408 ? 14.051 -9.917 -3.026 1.00 83.44 408 SER A O 1
ATOM 3179 N N . PHE A 1 409 ? 12.685 -10.005 -1.258 1.00 91.44 409 PHE A N 1
ATOM 3180 C CA . PHE A 1 409 ? 12.452 -8.555 -1.237 1.00 91.44 409 PHE A CA 1
ATOM 3181 C C . PHE A 1 409 ? 13.721 -7.782 -0.862 1.00 91.44 409 PHE A C 1
ATOM 3183 O O . PHE A 1 409 ? 14.005 -6.754 -1.474 1.00 91.44 409 PHE A O 1
ATOM 3190 N N . SER A 1 410 ? 14.523 -8.282 0.081 1.00 85.12 410 SER A N 1
ATOM 3191 C CA . SER A 1 410 ? 15.785 -7.658 0.487 1.00 85.12 410 SER A CA 1
ATOM 3192 C C . SER A 1 410 ? 16.776 -7.626 -0.678 1.00 85.12 410 SER A C 1
ATOM 3194 O O . SER A 1 410 ? 17.342 -6.571 -0.978 1.00 85.12 410 SER A O 1
ATOM 3196 N N . TYR A 1 411 ? 16.914 -8.733 -1.415 1.00 82.44 411 TYR A N 1
ATOM 3197 C CA . TYR A 1 411 ? 17.692 -8.786 -2.652 1.00 82.44 411 TYR A CA 1
ATOM 3198 C C . TYR A 1 411 ? 17.181 -7.772 -3.684 1.00 82.44 411 TYR A C 1
ATOM 3200 O O . TYR A 1 411 ? 17.968 -6.978 -4.207 1.00 82.44 411 TYR A O 1
ATOM 3208 N N . LEU A 1 412 ? 15.869 -7.745 -3.955 1.00 84.94 412 LEU A N 1
ATOM 3209 C CA . LEU A 1 412 ? 15.279 -6.812 -4.918 1.00 84.94 412 LEU A CA 1
ATOM 3210 C C . LEU A 1 412 ? 15.518 -5.348 -4.521 1.00 84.94 412 LEU A C 1
ATOM 3212 O O . LEU A 1 412 ? 15.877 -4.543 -5.378 1.00 84.94 412 LEU A O 1
ATOM 3216 N N . TYR A 1 413 ? 15.351 -4.987 -3.248 1.00 90.25 413 TYR A N 1
ATOM 3217 C CA . TYR A 1 413 ? 15.392 -3.588 -2.808 1.00 90.25 413 TYR A CA 1
ATOM 3218 C C . TYR A 1 413 ? 16.828 -3.073 -2.670 1.00 90.25 413 TYR A C 1
ATOM 3220 O O . TYR A 1 413 ? 17.098 -1.920 -3.008 1.00 90.25 413 TYR A O 1
ATOM 3228 N N . ASN A 1 414 ? 17.774 -3.926 -2.265 1.00 82.00 414 ASN A N 1
ATOM 3229 C CA . ASN A 1 414 ? 19.198 -3.582 -2.269 1.00 82.00 414 ASN A CA 1
ATOM 3230 C C . ASN A 1 414 ? 19.780 -3.520 -3.696 1.00 82.00 414 ASN A C 1
ATOM 3232 O O . ASN A 1 414 ? 20.613 -2.658 -3.974 1.00 82.00 414 ASN A O 1
ATOM 3236 N N . THR A 1 415 ? 19.319 -4.377 -4.618 1.00 79.81 415 THR A N 1
ATOM 3237 C CA . THR A 1 415 ? 19.804 -4.414 -6.014 1.00 79.81 415 THR A CA 1
ATOM 3238 C C . THR A 1 415 ? 19.179 -3.322 -6.885 1.00 79.81 415 THR A C 1
ATOM 3240 O O . THR A 1 415 ? 19.867 -2.686 -7.687 1.00 79.81 415 THR A O 1
ATOM 3243 N N . PHE A 1 416 ? 17.869 -3.096 -6.757 1.00 81.69 416 PHE A N 1
ATOM 3244 C CA . PHE A 1 416 ? 17.108 -2.214 -7.644 1.00 81.69 416 PHE A CA 1
ATOM 3245 C C . PHE A 1 416 ? 16.624 -0.919 -6.985 1.00 81.69 416 PHE A C 1
ATOM 3247 O O . PHE A 1 416 ? 16.170 -0.049 -7.721 1.00 81.69 416 PHE A O 1
ATOM 3254 N N . GLY A 1 417 ? 16.762 -0.738 -5.671 1.00 88.62 417 GLY A N 1
ATOM 3255 C CA . GLY A 1 417 ? 16.272 0.435 -4.937 1.00 88.62 417 GLY A CA 1
ATOM 3256 C C . GLY A 1 417 ? 14.896 0.219 -4.303 1.00 88.62 417 GLY A C 1
ATOM 3257 O O . GLY A 1 417 ? 14.171 -0.713 -4.648 1.00 88.62 417 GLY A O 1
ATOM 3258 N N . LEU A 1 418 ? 14.532 1.094 -3.361 1.00 92.69 418 LEU A N 1
ATOM 3259 C CA . LEU A 1 418 ? 13.297 0.955 -2.577 1.00 92.69 418 LEU A CA 1
ATOM 3260 C C . LEU A 1 418 ? 12.036 1.109 -3.457 1.00 92.69 418 LEU A C 1
ATOM 3262 O O . LEU A 1 418 ? 12.015 2.019 -4.296 1.00 92.69 418 LEU A O 1
ATOM 3266 N N . PRO A 1 419 ? 10.957 0.322 -3.236 1.00 92.00 419 PRO A N 1
ATOM 3267 C CA . PRO A 1 419 ? 9.702 0.431 -3.987 1.00 92.00 419 PRO A CA 1
ATOM 3268 C C . PRO A 1 419 ? 9.120 1.845 -4.002 1.00 92.00 419 PRO A C 1
ATOM 3270 O O . PRO A 1 419 ? 9.366 2.631 -3.091 1.00 92.00 419 PRO A O 1
ATOM 3273 N N . ASP A 1 420 ? 8.338 2.182 -5.029 1.00 89.69 420 ASP A N 1
ATOM 3274 C CA . ASP A 1 420 ? 7.803 3.542 -5.212 1.00 89.69 420 ASP A CA 1
ATOM 3275 C C . ASP A 1 420 ? 6.275 3.639 -5.183 1.00 89.69 420 ASP A C 1
ATOM 3277 O O . ASP A 1 420 ? 5.740 4.747 -5.223 1.00 89.69 420 ASP A O 1
ATOM 3281 N N . SER A 1 421 ? 5.555 2.515 -5.127 1.00 89.31 421 SER A N 1
ATOM 3282 C CA . SER A 1 421 ? 4.129 2.552 -4.804 1.00 89.31 421 SER A CA 1
ATOM 3283 C C . SER A 1 421 ? 3.968 2.559 -3.287 1.00 89.31 421 SER A C 1
ATOM 3285 O O . SER A 1 421 ? 4.695 1.871 -2.564 1.00 89.31 421 SER A O 1
ATOM 3287 N N . THR A 1 422 ? 3.012 3.342 -2.802 1.00 93.56 422 THR A N 1
ATOM 3288 C CA . THR A 1 422 ? 2.733 3.463 -1.367 1.00 93.56 422 THR A CA 1
ATOM 3289 C C . THR A 1 422 ? 2.306 2.129 -0.761 1.00 93.56 422 THR A C 1
ATOM 3291 O O . THR A 1 422 ? 2.694 1.813 0.359 1.00 93.56 422 THR A O 1
ATOM 3294 N N . TRP A 1 423 ? 1.587 1.307 -1.530 1.00 92.06 423 TRP A N 1
ATOM 3295 C CA . TRP A 1 423 ? 1.204 -0.050 -1.145 1.00 92.06 423 TRP A CA 1
ATOM 3296 C C . TRP A 1 423 ? 2.414 -0.983 -1.004 1.00 92.06 423 TRP A C 1
ATOM 3298 O O . TRP A 1 423 ? 2.522 -1.715 -0.024 1.00 92.06 423 TRP A O 1
ATOM 3308 N N . ASP A 1 424 ? 3.337 -0.950 -1.972 1.00 93.56 424 ASP A N 1
ATOM 3309 C CA . ASP A 1 424 ? 4.533 -1.797 -1.950 1.00 93.56 424 ASP A CA 1
ATOM 3310 C C . ASP A 1 424 ? 5.474 -1.406 -0.797 1.00 93.56 424 ASP A C 1
ATOM 3312 O O . ASP A 1 424 ? 6.012 -2.290 -0.133 1.00 93.56 424 ASP A O 1
ATOM 3316 N N . LEU A 1 425 ? 5.623 -0.108 -0.496 1.00 95.06 425 LEU A N 1
ATOM 3317 C CA . LEU A 1 425 ? 6.391 0.366 0.663 1.00 95.06 425 LEU A CA 1
ATOM 3318 C C . LEU A 1 425 ? 5.730 0.027 2.001 1.00 95.06 425 LEU A C 1
ATOM 3320 O O . LEU A 1 425 ? 6.393 -0.544 2.863 1.00 95.06 425 LEU A O 1
ATOM 3324 N N . ALA A 1 426 ? 4.455 0.382 2.188 1.00 96.88 426 ALA A N 1
ATOM 3325 C CA . ALA A 1 426 ? 3.766 0.255 3.473 1.00 96.88 426 ALA A CA 1
ATOM 3326 C C . ALA A 1 426 ? 3.791 -1.190 3.989 1.00 96.88 426 ALA A C 1
ATOM 3328 O O . ALA A 1 426 ? 4.258 -1.444 5.097 1.00 96.88 426 ALA A O 1
ATOM 3329 N N . TRP A 1 427 ? 3.397 -2.151 3.151 1.00 97.25 427 TRP A N 1
ATOM 3330 C CA . TRP A 1 427 ? 3.387 -3.558 3.550 1.00 97.25 427 TRP A CA 1
ATOM 3331 C C . TRP A 1 427 ? 4.784 -4.166 3.675 1.00 97.25 427 TRP A C 1
ATOM 3333 O O . TRP A 1 427 ? 4.985 -5.032 4.525 1.00 97.25 427 TRP A O 1
ATOM 3343 N N . SER A 1 428 ? 5.771 -3.674 2.915 1.00 98.06 428 SER A N 1
ATOM 3344 C CA . SER A 1 428 ? 7.174 -4.054 3.130 1.00 98.06 428 SER A CA 1
ATOM 3345 C C . SER A 1 428 ? 7.687 -3.589 4.492 1.00 98.06 428 SER A C 1
ATOM 3347 O O . SER A 1 428 ? 8.359 -4.356 5.173 1.00 98.06 428 SER A O 1
ATOM 3349 N N . ILE A 1 429 ? 7.356 -2.364 4.919 1.00 97.81 429 ILE A N 1
ATOM 3350 C CA . ILE A 1 429 ? 7.710 -1.861 6.255 1.00 97.81 429 ILE A CA 1
ATOM 3351 C C . ILE A 1 429 ? 7.071 -2.747 7.324 1.00 97.81 429 ILE A C 1
ATOM 3353 O O . ILE A 1 429 ? 7.789 -3.214 8.201 1.00 97.81 429 ILE A O 1
ATOM 3357 N N . CYS A 1 430 ? 5.769 -3.041 7.226 1.00 96.94 430 CYS A N 1
ATOM 3358 C CA . CYS A 1 430 ? 5.082 -3.909 8.185 1.00 96.94 430 CYS A CA 1
ATOM 3359 C C . CYS A 1 430 ? 5.749 -5.292 8.307 1.00 96.94 430 CYS A C 1
ATOM 3361 O O . CYS A 1 430 ? 6.004 -5.748 9.422 1.00 96.94 430 CYS A O 1
ATOM 3363 N N . ALA A 1 431 ? 6.070 -5.932 7.176 1.00 97.00 431 ALA A N 1
ATOM 3364 C CA . ALA A 1 431 ? 6.687 -7.256 7.135 1.00 97.00 431 ALA A CA 1
ATOM 3365 C C . ALA A 1 431 ? 8.118 -7.262 7.698 1.00 97.00 431 ALA A C 1
ATOM 3367 O O . ALA A 1 431 ? 8.414 -8.014 8.625 1.00 97.00 431 ALA A O 1
ATOM 3368 N N . PHE A 1 432 ? 8.994 -6.390 7.189 1.00 96.81 432 PHE A N 1
ATOM 3369 C CA . PHE A 1 432 ? 10.389 -6.331 7.631 1.00 96.81 432 PHE A CA 1
ATOM 3370 C C . PHE A 1 432 ? 10.526 -5.862 9.084 1.00 96.81 432 PHE A C 1
ATOM 3372 O O . PHE A 1 432 ? 11.326 -6.434 9.820 1.00 96.81 432 PHE A O 1
ATOM 3379 N N . ALA A 1 433 ? 9.732 -4.881 9.528 1.00 94.75 433 ALA A N 1
ATOM 3380 C CA . ALA A 1 433 ? 9.746 -4.425 10.919 1.00 94.75 433 ALA A CA 1
ATOM 3381 C C . ALA A 1 433 ? 9.300 -5.534 11.887 1.00 94.75 433 ALA A C 1
ATOM 3383 O O . ALA A 1 433 ? 9.965 -5.767 12.892 1.00 94.75 433 ALA A O 1
ATOM 3384 N N . SER A 1 434 ? 8.220 -6.252 11.552 1.00 91.81 434 SER A N 1
ATOM 3385 C CA . SER A 1 434 ? 7.669 -7.316 12.405 1.00 91.81 434 SER A CA 1
ATOM 3386 C C . SER A 1 434 ? 8.510 -8.593 12.424 1.00 91.81 434 SER A C 1
ATOM 3388 O O . SER A 1 434 ? 8.301 -9.427 13.296 1.00 91.81 434 SER A O 1
ATOM 3390 N N . SER A 1 435 ? 9.438 -8.769 11.477 1.00 86.12 435 SER A N 1
ATOM 3391 C CA . SER A 1 435 ? 10.283 -9.970 11.395 1.00 86.12 435 SER A CA 1
ATOM 3392 C C . SER A 1 435 ? 11.261 -10.127 12.566 1.00 86.12 435 SER A C 1
ATOM 3394 O O . SER A 1 435 ? 11.799 -11.209 12.767 1.00 86.12 435 SER A O 1
ATOM 3396 N N . GLY A 1 436 ? 11.554 -9.051 13.305 1.00 71.56 436 GLY A N 1
ATOM 3397 C CA . GLY A 1 436 ? 12.557 -9.042 14.377 1.00 71.56 436 GLY A CA 1
ATOM 3398 C C . GLY A 1 436 ? 14.019 -9.160 13.913 1.00 71.56 436 GLY A C 1
ATOM 3399 O O . GLY A 1 436 ? 14.920 -8.883 14.700 1.00 71.56 436 GLY A O 1
ATOM 3400 N N . GLN A 1 437 ? 14.278 -9.509 12.648 1.00 75.81 437 GLN A N 1
ATOM 3401 C CA . GLN A 1 437 ? 15.621 -9.769 12.123 1.00 75.81 437 GLN A CA 1
ATOM 3402 C C . GLN A 1 437 ? 16.417 -8.462 11.934 1.00 75.81 437 GLN A C 1
ATOM 3404 O O . GLN A 1 437 ? 15.994 -7.565 11.201 1.00 75.81 437 GLN A O 1
ATOM 3409 N N . GLU A 1 438 ? 17.585 -8.350 12.578 1.00 73.75 438 GLU A N 1
ATOM 3410 C CA . GLU A 1 438 ? 18.374 -7.105 12.646 1.00 73.75 438 GLU A CA 1
ATOM 3411 C C . GLU A 1 438 ? 18.762 -6.558 11.259 1.00 73.75 438 GLU A C 1
ATOM 3413 O O . GLU A 1 438 ? 18.578 -5.368 10.988 1.00 73.75 438 GLU A O 1
ATOM 3418 N N . ASP A 1 439 ? 19.180 -7.434 10.338 1.00 70.88 439 ASP A N 1
ATOM 3419 C CA . ASP A 1 439 ? 19.538 -7.080 8.954 1.00 70.88 439 ASP A CA 1
ATOM 3420 C C . ASP A 1 439 ? 18.409 -6.341 8.210 1.00 70.88 439 ASP A C 1
ATOM 3422 O O . ASP A 1 439 ? 18.651 -5.501 7.335 1.00 70.88 439 ASP A O 1
ATOM 3426 N N . TYR A 1 440 ? 17.156 -6.610 8.584 1.00 87.75 440 TYR A N 1
ATOM 3427 C CA . TYR A 1 440 ? 15.968 -6.016 7.984 1.00 87.75 440 TYR A CA 1
ATOM 3428 C C . TYR A 1 440 ? 15.477 -4.755 8.704 1.00 87.75 440 TYR A C 1
ATOM 3430 O O . TYR A 1 440 ? 14.835 -3.910 8.069 1.00 87.75 440 TYR A O 1
ATOM 3438 N N . ARG A 1 441 ? 15.826 -4.546 9.983 1.00 89.50 441 ARG A N 1
ATOM 3439 C CA . ARG A 1 441 ? 15.436 -3.345 10.754 1.00 89.50 441 ARG A CA 1
ATOM 3440 C C . ARG A 1 441 ? 15.912 -2.059 10.082 1.00 89.50 441 ARG A C 1
ATOM 3442 O O . ARG A 1 441 ? 15.164 -1.082 9.979 1.00 89.50 441 ARG A O 1
ATOM 3449 N N . LYS A 1 442 ? 17.133 -2.068 9.540 1.00 89.88 442 LYS A N 1
ATOM 3450 C CA . LYS A 1 442 ? 17.685 -0.949 8.762 1.00 89.88 442 LYS A CA 1
ATOM 3451 C C . LYS A 1 442 ? 16.882 -0.678 7.487 1.00 89.88 442 LYS A C 1
ATOM 3453 O O . LYS A 1 442 ? 16.579 0.478 7.198 1.00 89.88 442 LYS A O 1
ATOM 3458 N N . LEU A 1 443 ? 16.524 -1.722 6.737 1.00 92.00 443 LEU A N 1
ATOM 3459 C CA . LEU A 1 443 ? 15.759 -1.594 5.494 1.00 92.00 443 LEU A CA 1
ATOM 3460 C C . LEU A 1 443 ? 14.345 -1.056 5.773 1.00 92.00 443 LEU A C 1
ATOM 3462 O O . LEU A 1 443 ? 13.893 -0.138 5.088 1.00 92.00 443 LEU A O 1
ATOM 3466 N N . ALA A 1 444 ? 13.692 -1.545 6.833 1.00 96.00 444 ALA A N 1
ATOM 3467 C CA . ALA A 1 444 ? 12.423 -1.008 7.324 1.00 96.00 444 ALA A CA 1
ATOM 3468 C C . ALA A 1 444 ? 12.539 0.476 7.725 1.00 96.00 444 ALA A C 1
ATOM 3470 O O . ALA A 1 444 ? 11.687 1.275 7.336 1.00 96.00 444 ALA A O 1
ATOM 3471 N N . THR A 1 445 ? 13.619 0.870 8.411 1.00 95.81 445 THR A N 1
ATOM 3472 C CA . THR A 1 445 ? 13.883 2.273 8.792 1.00 95.81 445 THR A CA 1
ATOM 3473 C C . THR A 1 445 ? 14.061 3.180 7.566 1.00 95.81 445 THR A C 1
ATOM 3475 O O . THR A 1 445 ? 13.454 4.251 7.487 1.00 95.81 445 THR A O 1
ATOM 3478 N N . GLU A 1 446 ? 14.859 2.759 6.574 1.00 94.06 446 GLU A N 1
ATOM 3479 C CA . GLU A 1 446 ? 15.063 3.521 5.330 1.00 94.06 446 GLU A CA 1
ATOM 3480 C C . GLU A 1 446 ? 13.758 3.657 4.515 1.00 94.06 446 GLU A C 1
ATOM 3482 O O . GLU A 1 446 ? 13.476 4.734 3.978 1.00 94.06 446 GLU A O 1
ATOM 3487 N N . MET A 1 447 ? 12.916 2.615 4.474 1.00 96.94 447 MET A N 1
ATOM 3488 C CA . MET A 1 447 ? 11.593 2.676 3.836 1.00 96.94 447 MET A CA 1
ATOM 3489 C C . MET A 1 447 ? 10.593 3.542 4.609 1.00 96.94 447 MET A C 1
ATOM 3491 O O . MET A 1 447 ? 9.876 4.323 3.983 1.00 96.94 447 MET A O 1
ATOM 3495 N N . ALA A 1 448 ? 10.560 3.478 5.942 1.00 97.31 448 ALA A N 1
ATOM 3496 C CA . ALA A 1 448 ? 9.700 4.330 6.766 1.00 97.31 448 ALA A CA 1
ATOM 3497 C C . ALA A 1 448 ? 10.060 5.819 6.607 1.00 97.31 448 ALA A C 1
ATOM 3499 O O . ALA A 1 448 ? 9.169 6.663 6.485 1.00 97.31 448 ALA A O 1
ATOM 3500 N N . ALA A 1 449 ? 11.355 6.141 6.497 1.00 96.50 449 ALA A N 1
ATOM 3501 C CA . ALA A 1 449 ? 11.830 7.498 6.215 1.00 96.50 449 ALA A CA 1
ATOM 3502 C C . ALA A 1 449 ? 11.354 8.001 4.840 1.00 96.50 449 ALA A C 1
ATOM 3504 O O . ALA A 1 449 ? 10.963 9.168 4.710 1.00 96.50 449 ALA A O 1
ATOM 3505 N N . LYS A 1 450 ? 11.351 7.118 3.826 1.00 96.50 450 LYS A N 1
ATOM 3506 C CA . LYS A 1 450 ? 10.868 7.418 2.468 1.00 96.50 450 LYS A CA 1
ATOM 3507 C C . LYS A 1 450 ? 9.355 7.632 2.462 1.00 96.50 450 LYS A C 1
ATOM 3509 O O . LYS A 1 450 ? 8.881 8.616 1.895 1.00 96.50 450 LYS A O 1
ATOM 3514 N N . LEU A 1 451 ? 8.614 6.752 3.134 1.00 97.50 451 LEU A N 1
ATOM 3515 C CA . LEU A 1 451 ? 7.155 6.790 3.205 1.00 97.50 451 LEU A CA 1
ATOM 3516 C C . LEU A 1 451 ? 6.647 8.035 3.948 1.00 97.50 451 LEU A C 1
ATOM 3518 O O . LEU A 1 451 ? 5.736 8.707 3.469 1.00 97.50 451 LEU A O 1
ATOM 3522 N N . ALA A 1 452 ? 7.282 8.410 5.062 1.00 97.19 452 ALA A N 1
ATOM 3523 C CA . ALA A 1 452 ? 6.994 9.665 5.759 1.00 97.19 452 ALA A CA 1
ATOM 3524 C C . ALA A 1 452 ? 7.329 10.903 4.899 1.00 97.19 452 ALA A C 1
ATOM 3526 O O . ALA A 1 452 ? 6.596 11.893 4.922 1.00 97.19 452 ALA A O 1
ATOM 3527 N N . GLY A 1 453 ? 8.405 10.841 4.103 1.00 95.75 453 GLY A N 1
ATOM 3528 C CA . GLY A 1 453 ? 8.778 11.892 3.148 1.00 95.75 453 GLY A CA 1
ATOM 3529 C C . GLY A 1 453 ? 7.715 12.143 2.076 1.00 95.75 453 GLY A C 1
ATOM 3530 O O . GLY A 1 453 ? 7.416 13.301 1.782 1.00 95.75 453 GLY A O 1
ATOM 3531 N N . ALA A 1 454 ? 7.096 11.071 1.569 1.00 95.62 454 ALA A N 1
ATOM 3532 C CA . ALA A 1 454 ? 6.104 11.073 0.488 1.00 95.62 454 ALA A CA 1
ATOM 3533 C C . ALA A 1 454 ? 4.759 11.766 0.802 1.00 95.62 454 ALA A C 1
ATOM 3535 O O . ALA A 1 454 ? 3.883 11.830 -0.060 1.00 95.62 454 ALA A O 1
ATOM 3536 N N . GLN A 1 455 ? 4.571 12.294 2.015 1.00 96.88 455 GLN A N 1
ATOM 3537 C CA . GLN A 1 455 ? 3.397 13.096 2.353 1.00 96.88 455 GLN A CA 1
ATOM 3538 C C . GLN A 1 455 ? 3.388 14.400 1.548 1.00 96.88 455 GLN A C 1
ATOM 3540 O O . GLN A 1 455 ? 4.352 15.171 1.626 1.00 96.88 455 GLN A O 1
ATOM 3545 N N . VAL A 1 456 ? 2.280 14.704 0.865 1.00 95.81 456 VAL A N 1
ATOM 3546 C CA . VAL A 1 456 ? 2.141 15.933 0.073 1.00 95.81 456 VAL A CA 1
ATOM 3547 C C . VAL A 1 456 ? 2.248 17.171 0.973 1.00 95.81 456 VAL A C 1
ATOM 3549 O O . VAL A 1 456 ? 1.655 17.243 2.051 1.00 95.81 456 VAL A O 1
ATOM 3552 N N . LYS A 1 457 ? 3.052 18.146 0.533 1.00 93.25 457 LYS A N 1
ATOM 3553 C CA . LYS A 1 457 ? 3.560 19.258 1.361 1.00 93.25 457 LYS A CA 1
ATOM 3554 C C . LYS A 1 457 ? 2.750 20.555 1.257 1.00 93.25 457 LYS A C 1
ATOM 3556 O O . LYS A 1 457 ? 2.899 21.431 2.104 1.00 93.25 457 LYS A O 1
ATOM 3561 N N . SER A 1 458 ? 1.933 20.704 0.217 1.00 92.44 458 SER A N 1
ATOM 3562 C CA . SER A 1 458 ? 1.275 21.964 -0.154 1.00 92.44 458 SER A CA 1
ATOM 3563 C C . SER A 1 458 ? -0.048 21.719 -0.892 1.00 92.44 458 SER A C 1
ATOM 3565 O O . SER A 1 458 ? -0.355 20.591 -1.277 1.00 92.44 458 SER A O 1
ATOM 3567 N N . GLY A 1 459 ? -0.842 22.776 -1.089 1.00 91.38 459 GLY A N 1
ATOM 3568 C CA . GLY A 1 459 ? -2.141 22.695 -1.766 1.00 91.38 459 GLY A CA 1
ATOM 3569 C C . GLY A 1 459 ? -3.239 22.032 -0.925 1.00 91.38 459 GLY A C 1
ATOM 3570 O O . GLY A 1 459 ? -3.118 21.895 0.292 1.00 91.38 459 GLY A O 1
ATOM 3571 N N . GLN A 1 460 ? -4.329 21.628 -1.581 1.00 89.81 460 GLN A N 1
ATOM 3572 C CA . GLN A 1 460 ? -5.481 20.986 -0.929 1.00 89.81 460 GLN A CA 1
ATOM 3573 C C . GLN A 1 460 ? -5.165 19.582 -0.387 1.00 89.81 460 GLN A C 1
ATOM 3575 O O . GLN A 1 460 ? -5.782 19.141 0.577 1.00 89.81 460 GLN A O 1
ATOM 3580 N N . ALA A 1 461 ? -4.166 18.909 -0.965 1.00 93.00 461 ALA A N 1
ATOM 3581 C CA . ALA A 1 461 ? -3.686 17.598 -0.538 1.00 93.00 461 ALA A CA 1
ATOM 3582 C C . ALA A 1 461 ? -2.686 17.639 0.640 1.00 93.00 461 ALA A C 1
ATOM 3584 O O . ALA A 1 461 ? -2.214 16.586 1.072 1.00 93.00 461 ALA A O 1
ATOM 3585 N N . ALA A 1 462 ? -2.320 18.825 1.146 1.00 96.06 462 ALA A N 1
ATOM 3586 C CA . ALA A 1 462 ? -1.283 18.974 2.167 1.00 96.06 462 ALA A CA 1
ATOM 3587 C C . ALA A 1 462 ? -1.585 18.160 3.440 1.00 96.06 462 ALA A C 1
ATOM 3589 O O . ALA A 1 462 ? -2.627 18.340 4.070 1.00 96.06 462 ALA A O 1
ATOM 3590 N N . GLY A 1 463 ? -0.645 17.297 3.837 1.00 96.31 463 GLY A N 1
ATOM 3591 C CA . GLY A 1 463 ? -0.776 16.396 4.986 1.00 96.31 463 GLY A CA 1
ATOM 3592 C C . GLY A 1 463 ? -1.218 14.965 4.646 1.00 96.31 463 GLY A C 1
ATOM 3593 O O . GLY A 1 463 ? -1.155 14.101 5.518 1.00 96.31 463 GLY A O 1
ATOM 3594 N N . LEU A 1 464 ? -1.616 14.686 3.402 1.00 97.62 464 LEU A N 1
ATOM 3595 C CA . LEU A 1 464 ? -2.117 13.375 2.968 1.00 97.62 464 LEU A CA 1
ATOM 3596 C C . LEU A 1 464 ? -1.115 12.627 2.075 1.00 97.62 464 LEU A C 1
ATOM 3598 O O . LEU A 1 464 ? -0.134 13.199 1.589 1.00 97.62 464 LEU A O 1
ATOM 3602 N N . TRP A 1 465 ? -1.393 11.343 1.841 1.00 97.06 465 TRP A N 1
ATOM 3603 C CA . TRP A 1 465 ? -0.625 10.473 0.950 1.00 97.06 465 TRP A CA 1
ATOM 3604 C C . TRP A 1 465 ? -1.462 9.969 -0.226 1.00 97.06 465 TRP A C 1
ATOM 3606 O O . TRP A 1 465 ? -2.683 9.824 -0.147 1.00 97.06 465 TRP A O 1
ATOM 3616 N N . GLY A 1 466 ? -0.767 9.695 -1.326 1.00 92.81 466 GLY A N 1
ATOM 3617 C CA . GLY A 1 466 ? -1.315 9.126 -2.554 1.00 92.81 466 GLY A CA 1
ATOM 3618 C C . GLY A 1 466 ? -0.725 7.758 -2.875 1.00 92.81 466 GLY A C 1
ATOM 3619 O O . GLY A 1 466 ? 0.158 7.294 -2.153 1.00 92.81 466 GLY A O 1
ATOM 3620 N N . PRO A 1 467 ? -1.130 7.119 -3.987 1.00 88.19 467 PRO A N 1
ATOM 3621 C CA . PRO A 1 467 ? -0.610 5.811 -4.404 1.00 88.19 467 PRO A CA 1
ATOM 3622 C C . PRO A 1 467 ? 0.891 5.811 -4.766 1.00 88.19 467 PRO A C 1
ATOM 3624 O O . PRO A 1 467 ? 1.476 4.743 -4.951 1.00 88.19 467 PRO A O 1
ATOM 3627 N N . VAL A 1 468 ? 1.518 6.989 -4.868 1.00 89.62 468 VAL A N 1
ATOM 3628 C CA . VAL A 1 468 ? 2.950 7.181 -5.133 1.00 89.62 468 VAL A CA 1
ATOM 3629 C C . VAL A 1 468 ? 3.686 7.470 -3.822 1.00 89.62 468 VAL A C 1
ATOM 3631 O O . VAL A 1 468 ? 3.471 8.505 -3.199 1.00 89.62 468 VAL A O 1
ATOM 3634 N N . GLY A 1 469 ? 4.586 6.571 -3.432 1.00 91.69 469 GLY A N 1
ATOM 3635 C CA . GLY A 1 469 ? 5.364 6.628 -2.194 1.00 91.69 469 GLY A CA 1
ATOM 3636 C C . GLY A 1 469 ? 6.719 7.311 -2.381 1.00 91.69 469 GLY A C 1
ATOM 3637 O O . GLY A 1 469 ? 7.750 6.754 -2.008 1.00 91.69 469 GLY A O 1
ATOM 3638 N N . LEU A 1 470 ? 6.736 8.489 -3.008 1.00 91.62 470 LEU A N 1
ATOM 3639 C CA . LEU A 1 470 ? 7.943 9.278 -3.275 1.00 91.62 470 LEU A CA 1
ATOM 3640 C C . LEU A 1 470 ? 7.786 10.710 -2.765 1.00 91.62 470 LEU A C 1
ATOM 3642 O O . LEU A 1 470 ? 6.758 11.344 -2.983 1.00 91.62 470 LEU A O 1
ATOM 3646 N N . ASP A 1 471 ? 8.843 11.242 -2.154 1.00 93.38 471 ASP A N 1
ATOM 3647 C CA . ASP A 1 471 ? 8.983 12.677 -1.922 1.00 93.38 471 ASP A CA 1
ATOM 3648 C C . ASP A 1 471 ? 9.420 13.334 -3.243 1.00 93.38 471 ASP A C 1
ATOM 3650 O O . ASP A 1 471 ? 10.537 13.122 -3.725 1.00 93.38 471 ASP A O 1
ATOM 3654 N N . THR A 1 472 ? 8.516 14.100 -3.853 1.00 90.00 472 THR A N 1
ATOM 3655 C CA . THR A 1 472 ? 8.718 14.748 -5.155 1.00 90.00 472 THR A CA 1
ATOM 3656 C C . THR A 1 472 ? 9.745 15.882 -5.105 1.00 90.00 472 THR A C 1
ATOM 3658 O O . THR A 1 472 ? 10.522 16.019 -6.047 1.00 90.00 472 THR A O 1
ATOM 3661 N N . GLU A 1 473 ? 9.850 16.616 -3.991 1.00 90.12 473 GLU A N 1
ATOM 3662 C CA . GLU A 1 473 ? 10.890 17.637 -3.764 1.00 90.12 473 GLU A CA 1
ATOM 3663 C C . GLU A 1 473 ? 12.279 16.984 -3.673 1.00 90.12 473 GLU A C 1
ATOM 3665 O O . GLU A 1 473 ? 13.236 17.434 -4.308 1.00 90.12 473 GLU A O 1
ATOM 3670 N N . LEU A 1 474 ? 12.395 15.884 -2.916 1.00 90.81 474 LEU A N 1
ATOM 3671 C CA . LEU A 1 474 ? 13.649 15.136 -2.796 1.00 90.81 474 LEU A CA 1
ATOM 3672 C C . LEU A 1 474 ? 14.037 14.488 -4.131 1.00 90.81 474 LEU A C 1
ATOM 3674 O O . LEU A 1 474 ? 15.197 14.574 -4.532 1.00 90.81 474 LEU A O 1
ATOM 3678 N N . LEU A 1 475 ? 13.087 13.890 -4.857 1.00 88.81 475 LEU A N 1
ATOM 3679 C CA . LEU A 1 475 ? 13.345 13.334 -6.187 1.00 88.81 475 LEU A CA 1
ATOM 3680 C C . LEU A 1 475 ? 13.755 14.427 -7.188 1.00 88.81 475 LEU A C 1
ATOM 3682 O O . LEU A 1 475 ? 14.705 14.224 -7.944 1.00 88.81 475 LEU A O 1
ATOM 3686 N N . GLY A 1 476 ? 13.113 15.598 -7.154 1.00 85.38 476 GLY A N 1
ATOM 3687 C CA . GLY A 1 476 ? 13.501 16.773 -7.938 1.00 85.38 476 GLY A CA 1
ATOM 3688 C C . GLY A 1 476 ? 14.931 17.228 -7.636 1.00 85.38 476 GLY A C 1
ATOM 3689 O O . GLY A 1 476 ? 15.713 17.459 -8.561 1.00 85.38 476 GLY A O 1
ATOM 3690 N N . ALA A 1 477 ? 15.323 17.256 -6.358 1.00 85.81 477 ALA A N 1
ATOM 3691 C CA . ALA A 1 477 ? 16.687 17.569 -5.934 1.00 85.81 477 ALA A CA 1
ATOM 3692 C C . ALA A 1 477 ? 17.717 16.512 -6.388 1.00 85.81 477 ALA A C 1
ATOM 3694 O O . ALA A 1 477 ? 18.785 16.876 -6.880 1.00 85.81 477 ALA A O 1
ATOM 3695 N N . ILE A 1 478 ? 17.399 15.213 -6.290 1.00 84.69 478 ILE A N 1
ATOM 3696 C CA . ILE A 1 478 ? 18.256 14.118 -6.789 1.00 84.69 478 ILE A CA 1
ATOM 3697 C C . ILE A 1 478 ? 18.454 14.230 -8.307 1.00 84.69 478 ILE A C 1
ATOM 3699 O O . ILE A 1 478 ? 19.579 14.106 -8.794 1.00 84.69 478 ILE A O 1
ATOM 3703 N N . LEU A 1 479 ? 17.376 14.460 -9.065 1.00 82.06 479 LEU A N 1
ATOM 3704 C CA . LEU A 1 479 ? 17.434 14.576 -10.524 1.00 82.06 479 LEU A CA 1
ATOM 3705 C C . LEU A 1 479 ? 18.195 15.833 -10.966 1.00 82.06 479 LEU A C 1
ATOM 3707 O O . LEU A 1 479 ? 18.992 15.747 -11.898 1.00 82.06 479 LEU A O 1
ATOM 3711 N N . SER A 1 480 ? 18.019 16.957 -10.264 1.00 80.81 480 SER A N 1
ATOM 3712 C CA . SER A 1 480 ? 18.759 18.201 -10.522 1.00 80.81 480 SER A CA 1
ATOM 3713 C C . SER A 1 480 ? 20.258 18.010 -10.278 1.00 80.81 480 SER A C 1
ATOM 3715 O O . SER A 1 480 ? 21.047 18.194 -11.200 1.00 80.81 480 SER A O 1
ATOM 3717 N N . ALA A 1 481 ? 20.653 17.494 -9.107 1.00 80.31 481 ALA A N 1
ATOM 3718 C CA . ALA A 1 481 ? 22.057 17.211 -8.797 1.00 80.31 481 ALA A CA 1
ATOM 3719 C C . ALA A 1 481 ? 22.684 16.186 -9.767 1.00 80.31 481 ALA A C 1
ATOM 3721 O O . ALA A 1 481 ? 23.859 16.290 -10.128 1.00 80.31 481 ALA A O 1
ATOM 3722 N N . SER A 1 482 ? 21.905 15.201 -10.230 1.00 79.62 482 SER A N 1
ATOM 3723 C CA . SER A 1 482 ? 22.340 14.230 -11.243 1.00 79.62 482 SER A CA 1
ATOM 3724 C C . SER A 1 482 ? 22.538 14.854 -12.629 1.00 79.62 482 SER A C 1
ATOM 3726 O O . SER A 1 482 ? 23.386 14.373 -13.381 1.00 79.62 482 SER A O 1
ATOM 3728 N N . ALA A 1 483 ? 21.766 15.882 -12.987 1.00 78.19 483 ALA A N 1
ATOM 3729 C CA . ALA A 1 483 ? 21.921 16.616 -14.240 1.00 78.19 483 ALA A CA 1
ATOM 3730 C C . ALA A 1 483 ? 23.091 17.612 -14.164 1.00 78.19 483 ALA A C 1
ATOM 3732 O O . ALA A 1 483 ? 23.898 17.677 -15.089 1.00 78.19 483 ALA A O 1
ATOM 3733 N N . GLU A 1 484 ? 23.226 18.326 -13.044 1.00 78.94 484 GLU A N 1
ATOM 3734 C CA . GLU A 1 484 ? 24.304 19.283 -12.772 1.00 78.94 484 GLU A CA 1
ATOM 3735 C C . GLU A 1 484 ? 25.679 18.605 -12.776 1.00 78.94 484 GLU A C 1
ATOM 3737 O O . GLU A 1 484 ? 26.541 18.985 -13.567 1.00 78.94 484 GLU A O 1
ATOM 3742 N N . THR A 1 485 ? 25.867 17.544 -11.980 1.00 79.25 485 THR A N 1
ATOM 3743 C CA . THR A 1 485 ? 27.141 16.793 -11.946 1.00 79.25 485 THR A CA 1
ATOM 3744 C C . THR A 1 485 ? 27.459 16.120 -13.285 1.00 79.25 485 THR A C 1
ATOM 3746 O O . THR A 1 485 ? 28.622 16.048 -13.678 1.00 79.25 485 THR A O 1
ATOM 3749 N N . GLY A 1 486 ? 26.441 15.679 -14.034 1.00 80.25 486 GLY A N 1
ATOM 3750 C CA . GLY A 1 486 ? 26.613 15.171 -15.397 1.00 80.25 486 GLY A CA 1
ATOM 3751 C C . GLY A 1 486 ? 27.073 16.250 -16.386 1.00 80.25 486 GLY A C 1
ATOM 3752 O O . GLY A 1 486 ? 27.985 16.011 -17.176 1.00 80.25 486 GLY A O 1
ATOM 3753 N N . ALA A 1 487 ? 26.486 17.447 -16.327 1.00 81.00 487 ALA A N 1
ATOM 3754 C CA . ALA A 1 487 ? 26.857 18.577 -17.179 1.00 81.00 487 ALA A CA 1
ATOM 3755 C C . ALA A 1 487 ? 28.243 19.148 -16.829 1.00 81.00 487 ALA A C 1
ATOM 3757 O O . ALA A 1 487 ? 28.998 19.521 -17.726 1.00 81.00 487 ALA A O 1
ATOM 3758 N N . GLU A 1 488 ? 28.603 19.184 -15.544 1.00 78.19 488 GLU A N 1
ATOM 3759 C CA . GLU A 1 488 ? 29.948 19.542 -15.089 1.00 78.19 488 GLU A CA 1
ATOM 3760 C C . GLU A 1 488 ? 30.990 18.533 -15.588 1.00 78.19 488 GLU A C 1
ATOM 3762 O O . GLU A 1 488 ? 31.979 18.939 -16.196 1.00 78.19 488 GLU A O 1
ATOM 3767 N N . TYR A 1 489 ? 30.732 17.228 -15.439 1.00 82.81 489 TYR A N 1
ATOM 3768 C CA . TYR A 1 489 ? 31.603 16.177 -15.973 1.00 82.81 489 TYR A CA 1
ATOM 3769 C C . TYR A 1 489 ? 31.788 16.278 -17.495 1.00 82.81 489 TYR A C 1
ATOM 3771 O O . TYR A 1 489 ? 32.905 16.111 -17.981 1.00 82.81 489 TYR A O 1
ATOM 3779 N N . LEU A 1 490 ? 30.734 16.593 -18.257 1.00 82.56 490 LEU A N 1
ATOM 3780 C CA . LEU A 1 490 ? 30.841 16.783 -19.708 1.00 82.56 490 LEU A CA 1
ATOM 3781 C C . LEU A 1 490 ? 31.715 17.994 -20.071 1.00 82.56 490 LEU A C 1
ATOM 3783 O O . LEU A 1 490 ? 32.625 17.842 -20.880 1.00 82.56 490 LEU A O 1
ATOM 3787 N N . ARG A 1 491 ? 31.519 19.152 -19.424 1.00 82.62 491 ARG A N 1
ATOM 3788 C CA . ARG A 1 491 ? 32.367 20.352 -19.614 1.00 82.62 491 ARG A CA 1
ATOM 3789 C C . ARG A 1 491 ? 33.820 20.126 -19.191 1.00 82.62 491 ARG A C 1
ATOM 3791 O O . ARG A 1 491 ? 34.737 20.689 -19.780 1.00 82.62 491 ARG A O 1
ATOM 3798 N N . PHE A 1 492 ? 34.031 19.337 -18.139 1.00 80.19 492 PHE A N 1
ATOM 3799 C CA . PHE A 1 492 ? 35.357 18.937 -17.678 1.00 80.19 492 PHE A CA 1
ATOM 3800 C C . PHE A 1 492 ? 36.028 18.019 -18.708 1.00 80.19 492 PHE A C 1
ATOM 3802 O O . PHE A 1 492 ? 37.200 18.200 -19.031 1.00 80.19 492 PHE A O 1
ATOM 3809 N N . LYS A 1 493 ? 35.276 17.054 -19.251 1.00 84.06 493 LYS A N 1
ATOM 3810 C CA . LYS A 1 493 ? 35.763 16.124 -20.268 1.00 84.06 493 LYS A CA 1
ATOM 3811 C C . LYS A 1 493 ? 36.106 16.817 -21.583 1.00 84.06 493 LYS A C 1
ATOM 3813 O O . LYS A 1 493 ? 37.159 16.525 -22.129 1.00 84.06 493 LYS A O 1
ATOM 3818 N N . GLU A 1 494 ? 35.266 17.729 -22.056 1.00 85.88 494 GLU A N 1
ATOM 3819 C CA . GLU A 1 494 ? 35.503 18.521 -23.269 1.00 85.88 494 GLU A CA 1
ATOM 3820 C C . GLU A 1 494 ? 36.885 19.201 -23.214 1.00 85.88 494 GLU A C 1
ATOM 3822 O O . GLU A 1 494 ? 37.743 18.930 -24.049 1.00 85.88 494 GLU A O 1
ATOM 3827 N N . LYS A 1 495 ? 37.172 19.918 -22.119 1.00 82.50 495 LYS A N 1
ATOM 3828 C CA . LYS A 1 495 ? 38.473 20.570 -21.875 1.00 82.50 495 LYS A CA 1
ATOM 3829 C C . LYS A 1 495 ? 39.649 19.605 -21.684 1.00 82.50 495 LYS A C 1
ATOM 3831 O O . LYS A 1 495 ? 40.785 19.946 -22.008 1.00 82.50 495 LYS A O 1
ATOM 3836 N N . PHE A 1 496 ? 39.401 18.418 -21.130 1.00 82.31 496 PHE A N 1
ATOM 3837 C CA . PHE A 1 496 ? 40.417 17.371 -20.982 1.00 82.31 496 PHE A CA 1
ATOM 3838 C C . PHE A 1 496 ? 40.784 16.743 -22.333 1.00 82.31 496 PHE A C 1
ATOM 3840 O O . PHE A 1 496 ? 41.959 16.482 -22.587 1.00 82.31 496 PHE A O 1
ATOM 3847 N N . ASP A 1 497 ? 39.791 16.495 -23.190 1.00 82.25 497 ASP A N 1
ATOM 3848 C CA . ASP A 1 497 ? 39.991 15.934 -24.527 1.00 82.25 497 ASP A CA 1
ATOM 3849 C C . ASP A 1 497 ? 40.654 16.969 -25.469 1.00 82.25 497 ASP A C 1
ATOM 3851 O O . ASP A 1 497 ? 41.427 16.576 -26.341 1.00 82.25 497 ASP A O 1
ATOM 3855 N N . GLU A 1 498 ? 40.440 18.275 -25.241 1.00 82.56 498 GLU A N 1
ATOM 3856 C CA . GLU A 1 498 ? 41.185 19.384 -25.867 1.00 82.56 498 GLU A CA 1
ATOM 3857 C C . GLU A 1 498 ? 42.652 19.465 -25.380 1.00 82.56 498 GLU A C 1
ATOM 3859 O O . GLU A 1 498 ? 43.582 19.240 -26.157 1.00 82.56 498 GLU A O 1
ATOM 3864 N N . ASN A 1 499 ? 42.884 19.748 -24.088 1.00 76.19 499 ASN A N 1
ATOM 3865 C CA . ASN A 1 499 ? 44.212 20.064 -23.528 1.00 76.19 499 ASN A CA 1
ATOM 3866 C C . ASN A 1 499 ? 44.758 18.962 -22.597 1.00 76.19 499 ASN A C 1
ATOM 3868 O O . ASN A 1 499 ? 45.220 19.216 -21.481 1.00 76.19 499 ASN A O 1
ATOM 3872 N N . LYS A 1 500 ? 44.784 17.713 -23.078 1.00 69.94 500 LYS A N 1
ATOM 3873 C CA . LYS A 1 500 ? 45.170 16.514 -22.299 1.00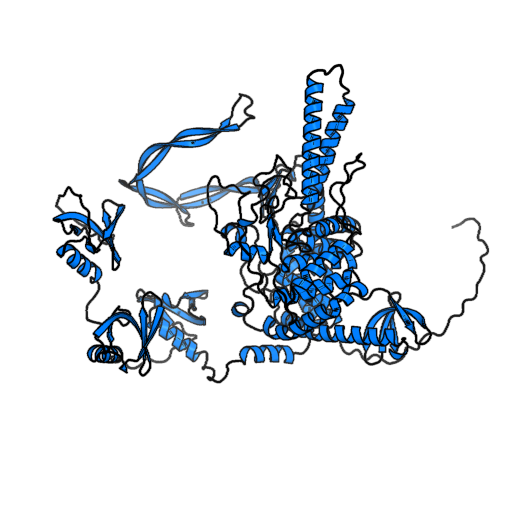 69.94 500 LYS A CA 1
ATOM 3874 C C . LYS A 1 500 ? 46.533 16.576 -21.574 1.00 69.94 500 LYS A C 1
ATOM 3876 O O . LYS A 1 500 ? 46.760 15.805 -20.647 1.00 69.94 500 LYS A O 1
ATOM 3881 N N . LYS A 1 501 ? 47.455 17.466 -21.965 1.00 65.81 501 LYS A N 1
ATOM 3882 C CA . LYS A 1 501 ? 48.761 17.650 -21.289 1.00 65.81 501 LYS A CA 1
ATOM 3883 C C . LYS A 1 501 ? 48.727 18.559 -20.054 1.00 65.81 501 LYS A C 1
ATOM 3885 O O . LYS A 1 501 ? 49.634 18.460 -19.236 1.00 65.81 501 LYS A O 1
ATOM 3890 N N . GLU A 1 502 ? 47.730 19.429 -19.917 1.00 63.88 502 GLU A N 1
ATOM 3891 C CA . GLU A 1 502 ? 47.607 20.360 -18.779 1.00 63.88 502 GLU A CA 1
ATOM 3892 C C . GLU A 1 502 ? 46.649 19.844 -17.694 1.00 63.88 502 GLU A C 1
ATOM 3894 O O . GLU A 1 502 ? 46.540 20.429 -16.615 1.00 63.88 502 GLU A O 1
ATOM 3899 N N . TYR A 1 503 ? 45.931 18.754 -17.978 1.00 66.75 503 TYR A N 1
ATOM 3900 C CA . TYR A 1 503 ? 44.767 18.335 -17.210 1.00 66.75 503 TYR A CA 1
ATOM 3901 C C . TYR A 1 503 ? 45.020 17.087 -16.352 1.00 66.75 503 TYR A C 1
ATOM 3903 O O . TYR A 1 503 ? 45.442 16.036 -16.825 1.00 66.75 503 TYR A O 1
ATOM 3911 N N . ASP A 1 504 ? 44.709 17.203 -15.061 1.00 74.00 504 ASP A N 1
ATOM 3912 C CA . ASP A 1 504 ? 44.934 16.169 -14.048 1.00 74.00 504 ASP A CA 1
ATOM 3913 C C . ASP A 1 504 ? 43.955 14.986 -14.194 1.00 74.00 504 ASP A C 1
ATOM 3915 O O . ASP A 1 504 ? 42.747 15.113 -13.961 1.00 74.00 504 ASP A O 1
ATOM 3919 N N . GLU A 1 505 ? 44.486 13.807 -14.536 1.00 76.69 505 GLU A N 1
ATOM 3920 C CA . GLU A 1 505 ? 43.710 12.567 -14.660 1.00 76.69 505 GLU A CA 1
ATOM 3921 C C . GLU A 1 505 ? 43.023 12.135 -13.357 1.00 76.69 505 GLU A C 1
ATOM 3923 O O . GLU A 1 505 ? 42.052 11.378 -13.399 1.00 76.69 505 GLU A O 1
ATOM 3928 N N . ASN A 1 506 ? 43.492 12.576 -12.188 1.00 81.12 506 ASN A N 1
ATOM 3929 C CA . ASN A 1 506 ? 42.856 12.224 -10.920 1.00 81.12 506 ASN A CA 1
ATOM 3930 C C . ASN A 1 506 ? 41.574 13.029 -10.714 1.00 81.12 506 ASN A C 1
ATOM 3932 O O . ASN A 1 506 ? 40.550 12.442 -10.380 1.00 81.12 506 ASN A O 1
ATOM 3936 N N . LYS A 1 507 ? 41.561 14.313 -11.094 1.00 78.19 507 LYS A N 1
ATOM 3937 C CA . LYS A 1 507 ? 40.327 15.117 -11.142 1.00 78.19 507 LYS A CA 1
ATOM 3938 C C . LYS A 1 507 ? 39.302 14.547 -12.133 1.00 78.19 507 LYS A C 1
ATOM 3940 O O . LYS A 1 507 ? 38.109 14.575 -11.845 1.00 78.19 507 LYS A O 1
ATOM 3945 N N . MET A 1 508 ? 39.744 13.952 -13.250 1.00 78.25 508 MET A N 1
ATOM 3946 C CA . MET A 1 508 ? 38.857 13.200 -14.158 1.00 78.25 508 MET A CA 1
ATOM 3947 C C . MET A 1 508 ? 38.227 11.977 -13.467 1.00 78.25 508 MET A C 1
ATOM 3949 O O . MET A 1 508 ? 37.025 11.735 -13.607 1.00 78.25 508 MET A O 1
ATOM 3953 N N . LYS A 1 509 ? 39.023 11.207 -12.709 1.00 82.00 509 LYS A N 1
ATOM 3954 C CA . LYS A 1 509 ? 38.540 10.049 -11.934 1.00 82.00 509 LYS A CA 1
ATOM 3955 C C . LYS A 1 509 ? 37.560 10.491 -10.844 1.00 82.00 509 LYS A C 1
ATOM 3957 O O . LYS A 1 509 ? 36.492 9.896 -10.741 1.00 82.00 509 LYS A O 1
ATOM 3962 N N . ASP A 1 510 ? 37.875 11.554 -10.104 1.00 80.31 510 ASP A N 1
ATOM 3963 C CA . ASP A 1 510 ? 37.028 12.109 -9.042 1.00 80.31 510 ASP A CA 1
ATOM 3964 C C . ASP A 1 510 ? 35.698 12.658 -9.576 1.00 80.31 510 ASP A C 1
ATOM 3966 O O . ASP A 1 510 ? 34.650 12.393 -8.988 1.00 80.31 510 ASP A O 1
ATOM 3970 N N . ALA A 1 511 ? 35.701 13.353 -10.719 1.00 76.25 511 ALA A N 1
ATOM 3971 C CA . ALA A 1 511 ? 34.479 13.840 -11.361 1.00 76.25 511 ALA A CA 1
ATOM 3972 C C . ALA A 1 511 ? 33.588 12.683 -11.857 1.00 76.25 511 ALA A C 1
ATOM 3974 O O . ALA A 1 511 ? 32.381 12.665 -11.603 1.00 76.25 511 ALA A O 1
ATOM 3975 N N . LEU A 1 512 ? 34.176 11.666 -12.501 1.00 79.81 512 LEU A N 1
ATOM 3976 C CA . LEU A 1 512 ? 33.455 10.455 -12.916 1.00 79.81 512 LEU A CA 1
ATOM 3977 C C . LEU A 1 512 ? 32.877 9.692 -11.710 1.00 79.81 512 LEU A C 1
ATOM 3979 O O . LEU A 1 512 ? 31.760 9.174 -11.755 1.00 79.81 512 LEU A O 1
ATOM 3983 N N . GLU A 1 513 ? 33.631 9.631 -10.618 1.00 81.56 513 GLU A N 1
ATOM 3984 C CA . GLU A 1 513 ? 33.243 8.989 -9.367 1.00 81.56 513 GLU A CA 1
ATOM 3985 C C . GLU A 1 513 ? 32.155 9.780 -8.614 1.00 81.56 513 GLU A C 1
ATOM 3987 O O . GLU A 1 513 ? 31.232 9.181 -8.058 1.00 81.56 513 GLU A O 1
ATOM 3992 N N . LEU A 1 514 ? 32.164 11.116 -8.669 1.00 79.06 514 LEU A N 1
ATOM 3993 C CA . LEU A 1 514 ? 31.068 11.962 -8.186 1.00 79.06 514 LEU A CA 1
ATOM 3994 C C . LEU A 1 514 ? 29.770 11.709 -8.970 1.00 79.06 514 LEU A C 1
ATOM 3996 O O . LEU A 1 514 ? 28.705 11.549 -8.364 1.00 79.06 514 LEU A O 1
ATOM 4000 N N . VAL A 1 515 ? 29.851 11.587 -10.300 1.00 78.44 515 VAL A N 1
ATOM 4001 C CA . VAL A 1 515 ? 28.704 11.218 -11.150 1.00 78.44 515 VAL A CA 1
ATOM 4002 C C . VAL A 1 515 ? 28.177 9.824 -10.789 1.00 78.44 515 VAL A C 1
ATOM 4004 O O . VAL A 1 515 ? 26.962 9.644 -10.667 1.00 78.44 515 VAL A O 1
ATOM 4007 N N . ARG A 1 516 ? 29.050 8.835 -10.544 1.00 79.50 516 ARG A N 1
ATOM 4008 C CA . ARG A 1 516 ? 28.639 7.499 -10.064 1.00 79.50 516 ARG A CA 1
ATOM 4009 C C . ARG A 1 516 ? 27.933 7.565 -8.710 1.00 79.50 516 ARG A C 1
ATOM 4011 O O . ARG A 1 516 ? 26.866 6.973 -8.560 1.00 79.50 516 ARG A O 1
ATOM 4018 N N . ARG A 1 517 ? 28.481 8.307 -7.742 1.00 77.56 517 ARG A N 1
ATOM 4019 C CA . ARG A 1 517 ? 27.902 8.479 -6.395 1.00 77.56 517 ARG A CA 1
ATOM 4020 C C . ARG A 1 517 ? 26.527 9.143 -6.444 1.00 77.56 517 ARG A C 1
ATOM 4022 O O . ARG A 1 517 ? 25.599 8.662 -5.800 1.00 77.56 517 ARG A O 1
ATOM 4029 N N . THR A 1 518 ? 26.366 10.189 -7.250 1.00 75.88 518 THR A N 1
ATOM 4030 C CA . THR A 1 518 ? 25.078 10.887 -7.412 1.00 75.88 518 THR A CA 1
ATOM 4031 C C . THR A 1 518 ? 24.035 9.992 -8.091 1.00 75.88 518 THR A C 1
ATOM 4033 O O . THR A 1 518 ? 22.889 9.926 -7.647 1.00 75.88 518 THR A O 1
ATOM 4036 N N . ASN A 1 519 ? 24.438 9.195 -9.087 1.00 77.56 519 ASN A N 1
ATOM 4037 C CA . ASN A 1 519 ? 23.562 8.179 -9.679 1.00 77.56 519 ASN A CA 1
ATOM 4038 C C . ASN A 1 519 ? 23.223 7.031 -8.708 1.00 77.56 519 ASN A C 1
ATOM 4040 O O . ASN A 1 519 ? 22.106 6.517 -8.757 1.00 77.56 519 ASN A O 1
ATOM 4044 N N . ASN A 1 520 ? 24.126 6.651 -7.796 1.00 81.62 520 ASN A N 1
ATOM 4045 C CA . ASN A 1 520 ? 23.850 5.653 -6.756 1.00 81.62 520 ASN A CA 1
ATOM 4046 C C . ASN A 1 520 ? 22.768 6.133 -5.769 1.00 81.62 520 ASN A C 1
ATOM 4048 O O . ASN A 1 520 ? 21.892 5.345 -5.420 1.00 81.62 520 ASN A O 1
ATOM 4052 N N . LEU A 1 521 ? 22.745 7.425 -5.406 1.00 81.25 521 LEU A N 1
ATOM 4053 C CA . LEU A 1 521 ? 21.659 8.005 -4.598 1.00 81.25 521 LEU A CA 1
ATOM 4054 C C . LEU A 1 521 ? 20.288 7.808 -5.267 1.00 81.25 521 LEU A C 1
ATOM 4056 O O . LEU A 1 521 ? 19.360 7.325 -4.619 1.00 81.25 521 LEU A O 1
ATOM 4060 N N . LYS A 1 522 ? 20.174 8.089 -6.576 1.00 83.06 522 LYS A N 1
ATOM 4061 C CA . LYS A 1 522 ? 18.957 7.786 -7.357 1.00 83.06 522 LYS A CA 1
ATOM 4062 C C . LYS A 1 522 ? 18.667 6.281 -7.396 1.00 83.06 522 LYS A C 1
ATOM 4064 O O . LYS A 1 522 ? 17.520 5.875 -7.252 1.00 83.06 522 LYS A O 1
ATOM 4069 N N . GLY A 1 523 ? 19.708 5.467 -7.580 1.00 81.81 523 GLY A N 1
ATOM 4070 C CA . GLY A 1 523 ? 19.630 4.008 -7.653 1.00 81.81 523 GLY A CA 1
ATOM 4071 C C . GLY A 1 523 ? 19.090 3.342 -6.387 1.00 81.81 523 GLY A C 1
ATOM 4072 O O . GLY A 1 523 ? 18.330 2.389 -6.513 1.00 81.81 523 GLY A O 1
ATOM 4073 N N . ARG A 1 524 ? 19.439 3.860 -5.200 1.00 84.06 524 ARG A N 1
ATOM 4074 C CA . ARG A 1 524 ? 18.916 3.400 -3.903 1.00 84.06 524 ARG A CA 1
ATOM 4075 C C . ARG A 1 524 ? 17.539 3.976 -3.581 1.00 84.06 524 ARG A C 1
ATOM 4077 O O . ARG A 1 524 ? 16.668 3.241 -3.125 1.00 84.06 524 ARG A O 1
ATOM 4084 N N . TYR A 1 525 ? 17.341 5.281 -3.791 1.00 89.12 525 TYR A N 1
ATOM 4085 C CA . TYR A 1 525 ? 16.133 5.972 -3.330 1.00 89.12 525 TYR A CA 1
ATOM 4086 C C . TYR A 1 525 ? 14.856 5.486 -4.022 1.00 89.12 525 TYR A C 1
ATOM 4088 O O . TYR A 1 525 ? 13.815 5.377 -3.377 1.00 89.12 525 TYR A O 1
ATOM 4096 N N . THR A 1 526 ? 14.920 5.189 -5.320 1.00 87.81 526 THR A N 1
ATOM 4097 C CA . THR A 1 526 ? 13.759 4.788 -6.122 1.00 87.81 526 THR A CA 1
ATOM 4098 C C . THR A 1 526 ? 14.047 3.529 -6.926 1.00 87.81 526 THR A C 1
ATOM 4100 O O . THR A 1 526 ? 15.163 3.348 -7.406 1.00 87.81 526 THR A O 1
ATOM 4103 N N . MET A 1 527 ? 13.044 2.667 -7.099 1.00 86.44 527 MET A N 1
ATOM 4104 C CA . MET A 1 527 ? 13.144 1.461 -7.920 1.00 86.44 527 MET A CA 1
ATOM 4105 C C . MET A 1 527 ? 12.895 1.759 -9.406 1.00 86.44 527 MET A C 1
ATOM 4107 O O . MET A 1 527 ? 13.619 1.259 -10.270 1.00 86.44 527 MET A O 1
ATOM 4111 N N . THR A 1 528 ? 11.909 2.615 -9.692 1.00 78.44 528 THR A N 1
ATOM 4112 C CA . THR A 1 528 ? 11.266 2.800 -11.004 1.00 78.44 528 THR A CA 1
ATOM 4113 C C . THR A 1 528 ? 11.240 4.248 -11.511 1.00 78.44 528 THR A C 1
ATOM 4115 O O . THR A 1 528 ? 11.297 4.437 -12.723 1.00 78.44 528 THR A O 1
ATOM 4118 N N . ALA A 1 529 ? 11.253 5.283 -10.654 1.00 76.75 529 ALA A N 1
ATOM 4119 C CA . ALA A 1 529 ? 11.218 6.703 -11.066 1.00 76.75 529 ALA A CA 1
ATOM 4120 C C . ALA A 1 529 ? 12.571 7.237 -11.589 1.00 76.75 529 ALA A C 1
ATOM 4122 O O . ALA A 1 529 ? 12.967 8.379 -11.338 1.00 76.75 529 ALA A O 1
ATOM 4123 N N . LYS A 1 530 ? 13.322 6.389 -12.298 1.00 67.94 530 LYS A N 1
ATOM 4124 C CA . LYS A 1 530 ? 14.686 6.662 -12.778 1.00 67.94 530 LYS A CA 1
ATOM 4125 C C . LYS A 1 530 ? 14.718 7.372 -14.131 1.00 67.94 530 LYS A C 1
ATOM 4127 O O . LYS A 1 530 ? 15.744 7.986 -14.441 1.00 67.94 530 LYS A O 1
ATOM 4132 N N . GLU A 1 531 ? 13.628 7.278 -14.891 1.00 60.66 531 GLU A N 1
ATOM 4133 C CA . GLU A 1 531 ? 13.418 7.777 -16.256 1.00 60.66 531 GLU A CA 1
ATOM 4134 C C . GLU A 1 531 ? 11.935 8.157 -16.458 1.00 60.66 531 GLU A C 1
ATOM 4136 O O . GLU A 1 531 ? 11.073 7.678 -15.725 1.00 60.66 531 GLU A O 1
ATOM 4141 N N . ASN A 1 532 ? 11.615 8.940 -17.497 1.00 54.28 532 ASN A N 1
ATOM 4142 C CA . ASN A 1 532 ? 10.244 9.375 -17.832 1.00 54.28 532 ASN A CA 1
ATOM 4143 C C . ASN A 1 532 ? 9.374 8.246 -18.454 1.00 54.28 532 ASN A C 1
ATOM 4145 O O . ASN A 1 532 ? 8.687 8.466 -19.454 1.00 54.28 532 ASN A O 1
ATOM 4149 N N . SER A 1 533 ? 9.439 7.013 -17.939 1.00 52.41 533 SER A N 1
ATOM 4150 C CA . SER A 1 533 ? 8.834 5.821 -18.549 1.00 52.41 533 SER A CA 1
ATOM 4151 C C . SER A 1 533 ? 7.844 5.100 -17.622 1.00 52.41 533 SER A C 1
ATOM 4153 O O . SER A 1 533 ? 8.079 4.908 -16.435 1.00 52.41 533 SER A O 1
ATOM 4155 N N . VAL A 1 534 ? 6.717 4.644 -18.185 1.00 51.16 534 VAL A N 1
ATOM 4156 C CA . VAL A 1 534 ? 5.674 3.874 -17.461 1.00 51.16 534 VAL A CA 1
ATOM 4157 C C . VAL A 1 534 ? 6.078 2.392 -17.270 1.00 51.16 534 VAL A C 1
ATOM 4159 O O . VAL A 1 534 ? 5.361 1.596 -16.666 1.00 51.16 534 VAL A O 1
ATOM 4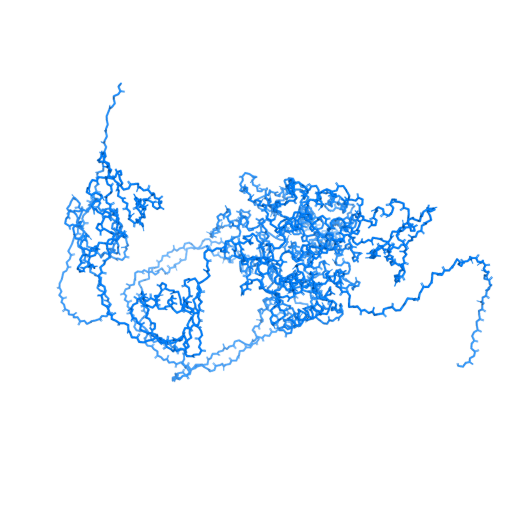162 N N . TYR A 1 535 ? 7.235 1.996 -17.803 1.00 51.78 535 TYR A N 1
ATOM 4163 C CA . TYR A 1 535 ? 7.740 0.625 -17.817 1.00 51.78 535 TYR A CA 1
ATOM 4164 C C . TYR A 1 535 ? 9.255 0.657 -17.620 1.00 51.78 535 TYR A C 1
ATOM 4166 O O . TYR A 1 535 ? 9.981 1.096 -18.515 1.00 51.78 535 TYR A O 1
ATOM 4174 N N . PHE A 1 536 ? 9.732 0.169 -16.477 1.00 54.50 536 PHE A N 1
ATOM 4175 C CA . PHE A 1 536 ? 11.158 0.100 -16.177 1.00 54.50 536 PHE A CA 1
ATOM 4176 C C . PHE A 1 536 ? 11.690 -1.312 -16.459 1.00 54.50 536 PHE A C 1
ATOM 4178 O O . PHE A 1 536 ? 11.058 -2.309 -16.102 1.00 54.50 536 PHE A O 1
ATOM 4185 N N . ARG A 1 537 ? 12.833 -1.414 -17.149 1.00 52.69 537 ARG A N 1
ATOM 4186 C CA . ARG A 1 537 ? 13.383 -2.686 -17.647 1.00 52.69 537 ARG A CA 1
ATOM 4187 C C . ARG A 1 537 ? 14.878 -2.783 -17.370 1.00 52.69 537 ARG A C 1
ATOM 4189 O O . ARG A 1 537 ? 15.670 -2.119 -18.035 1.00 52.69 537 ARG A O 1
ATOM 4196 N N . VAL A 1 538 ? 15.260 -3.664 -16.450 1.00 54.31 538 VAL A N 1
ATOM 4197 C CA . VAL A 1 538 ? 16.654 -3.886 -16.048 1.00 54.31 538 VAL A CA 1
ATOM 4198 C C . VAL A 1 538 ? 17.132 -5.247 -16.555 1.00 54.31 538 VAL A C 1
ATOM 4200 O O . VAL A 1 538 ? 16.704 -6.271 -16.021 1.00 54.31 538 VAL A O 1
ATOM 4203 N N . PRO A 1 539 ? 18.006 -5.318 -17.574 1.00 51.56 539 PRO A N 1
ATOM 4204 C CA . PRO A 1 539 ? 18.777 -6.531 -17.808 1.00 51.56 539 PRO A CA 1
ATOM 4205 C C . PRO A 1 539 ? 19.790 -6.698 -16.669 1.00 51.56 539 PRO A C 1
ATOM 4207 O O . PRO A 1 539 ? 20.500 -5.743 -16.345 1.00 51.56 539 PRO A O 1
ATOM 4210 N N . LEU A 1 540 ? 19.888 -7.895 -16.086 1.00 43.47 540 LEU A N 1
ATOM 4211 C CA . LEU A 1 540 ? 21.058 -8.216 -15.272 1.00 43.47 540 LEU A CA 1
ATOM 4212 C C . LEU A 1 540 ? 22.293 -8.199 -16.180 1.00 43.47 540 LEU A C 1
ATOM 4214 O O . LEU A 1 540 ? 22.250 -8.679 -17.319 1.00 43.47 540 LEU A O 1
ATOM 4218 N N . LYS A 1 541 ? 23.387 -7.613 -15.688 1.00 42.62 541 LYS A N 1
ATOM 4219 C CA . LYS A 1 541 ? 24.692 -7.760 -16.331 1.00 42.62 541 LYS A CA 1
ATOM 4220 C C . LYS A 1 541 ? 25.243 -9.143 -16.011 1.00 42.62 541 LYS A C 1
ATOM 4222 O O . LYS A 1 541 ? 25.019 -9.668 -14.926 1.00 42.62 541 LYS A O 1
ATOM 4227 N N . ASP A 1 542 ? 25.940 -9.715 -16.980 1.00 41.00 542 ASP A N 1
ATOM 4228 C CA . ASP A 1 542 ? 26.588 -11.009 -16.827 1.00 41.00 542 ASP A CA 1
ATOM 4229 C C . ASP A 1 542 ? 27.900 -10.818 -16.054 1.00 41.00 542 ASP A C 1
ATOM 4231 O O . ASP A 1 542 ? 28.886 -10.328 -16.605 1.00 41.00 542 ASP A O 1
ATOM 4235 N N . GLU A 1 543 ? 27.878 -11.136 -14.759 1.00 35.84 543 GLU A N 1
ATOM 4236 C CA . GLU A 1 543 ? 29.056 -11.122 -13.876 1.00 35.84 543 GLU A CA 1
ATOM 4237 C C . GLU A 1 543 ? 29.680 -12.529 -13.735 1.00 35.84 543 GLU A C 1
ATOM 4239 O O . GLU A 1 543 ? 30.431 -12.791 -12.801 1.00 35.84 543 GLU A O 1
ATOM 4244 N N . GLY A 1 544 ? 29.390 -13.442 -14.676 1.00 33.41 544 GLY A N 1
ATOM 4245 C CA . GLY A 1 544 ? 29.999 -14.776 -14.772 1.00 33.41 544 GLY A CA 1
ATOM 4246 C C . GLY A 1 544 ? 29.135 -15.933 -14.252 1.00 33.41 544 GLY A C 1
ATOM 4247 O O . GLY A 1 544 ? 29.494 -17.096 -14.436 1.00 33.41 544 GLY A O 1
ATOM 4248 N N . PHE A 1 545 ? 27.978 -15.648 -13.651 1.00 36.41 545 PHE A N 1
ATOM 4249 C CA . PHE A 1 545 ? 27.038 -16.666 -13.175 1.00 36.41 545 PHE A CA 1
ATOM 4250 C C . PHE A 1 545 ? 26.123 -17.144 -14.313 1.00 36.41 545 PHE A C 1
ATOM 4252 O O . PHE A 1 545 ? 25.174 -16.464 -14.704 1.00 36.41 545 PHE A O 1
ATOM 4259 N N . SER A 1 546 ? 26.388 -18.344 -14.842 1.00 46.12 546 SER A N 1
ATOM 4260 C CA . SER A 1 546 ? 25.722 -18.850 -16.058 1.00 46.12 546 SER A CA 1
ATOM 4261 C C . SER A 1 546 ? 24.186 -18.966 -15.975 1.00 46.12 546 SER A C 1
ATOM 4263 O O . SER A 1 546 ? 23.506 -18.907 -17.001 1.00 46.12 546 SER A O 1
ATOM 4265 N N . GLU A 1 547 ? 23.626 -19.084 -14.769 1.00 41.53 547 GLU A N 1
ATOM 4266 C CA . GLU A 1 547 ? 22.196 -19.323 -14.530 1.00 41.53 547 GLU A CA 1
ATOM 4267 C C . GLU A 1 547 ? 21.332 -18.058 -14.668 1.00 41.53 547 GLU A C 1
ATOM 4269 O O . GLU A 1 547 ? 20.188 -18.131 -15.127 1.00 41.53 547 GLU A O 1
ATOM 4274 N N . THR A 1 548 ? 21.889 -16.882 -14.356 1.00 42.19 548 THR A N 1
ATOM 4275 C CA . THR A 1 548 ? 21.218 -15.578 -14.514 1.00 42.19 548 THR A CA 1
ATOM 4276 C C . THR A 1 548 ? 21.456 -14.957 -15.897 1.00 42.19 548 THR A C 1
ATOM 4278 O O . THR A 1 548 ? 20.916 -13.892 -16.212 1.00 42.19 548 THR A O 1
ATOM 4281 N N . GLN A 1 549 ? 22.221 -15.621 -16.776 1.00 43.62 549 GLN A N 1
ATOM 4282 C CA . GLN A 1 549 ? 22.641 -15.074 -18.066 1.00 43.62 549 GLN A CA 1
ATOM 4283 C C . GLN A 1 549 ? 21.462 -14.735 -18.998 1.00 43.62 549 GLN A C 1
ATOM 4285 O O . GLN A 1 549 ? 20.815 -15.604 -19.606 1.00 43.62 549 GLN A O 1
ATOM 4290 N N . GLY A 1 550 ? 21.261 -13.430 -19.205 1.00 49.25 550 GLY A N 1
ATOM 4291 C CA . GLY A 1 550 ? 20.173 -12.879 -20.015 1.00 49.25 550 GLY A CA 1
ATOM 4292 C C . GLY A 1 550 ? 18.846 -12.762 -19.261 1.00 49.25 550 GLY A C 1
ATOM 4293 O O . GLY A 1 550 ? 17.795 -12.646 -19.895 1.00 49.25 550 GLY A O 1
ATOM 4294 N N . GLN A 1 551 ? 18.872 -12.809 -17.927 1.00 55.59 551 GLN A N 1
ATOM 4295 C CA . GLN A 1 551 ? 17.724 -12.489 -17.089 1.00 55.59 551 GLN A CA 1
ATOM 4296 C C . GLN A 1 551 ? 17.419 -10.986 -17.120 1.00 55.59 551 GLN A C 1
ATOM 4298 O O . GLN A 1 551 ? 18.316 -10.142 -17.147 1.00 55.59 551 GLN A O 1
ATOM 4303 N N . VAL A 1 552 ? 16.132 -10.640 -17.157 1.00 58.44 552 VAL A N 1
ATOM 4304 C CA . VAL A 1 552 ? 15.663 -9.254 -17.271 1.00 58.44 552 VAL A CA 1
ATOM 4305 C C . VAL A 1 552 ? 14.485 -9.031 -16.339 1.00 58.44 552 VAL A C 1
ATOM 4307 O O . VAL A 1 552 ? 13.470 -9.707 -16.472 1.00 58.44 552 VAL A O 1
ATOM 4310 N N . PHE A 1 553 ? 14.587 -8.055 -15.445 1.00 58.38 553 PHE A N 1
ATOM 4311 C CA . PHE A 1 553 ? 13.480 -7.638 -14.594 1.00 58.38 553 PHE A CA 1
ATOM 4312 C C . PHE A 1 553 ? 12.682 -6.518 -15.271 1.00 58.38 553 PHE A C 1
ATOM 4314 O O . PHE A 1 553 ? 13.234 -5.491 -15.669 1.00 58.38 553 PHE A O 1
ATOM 4321 N N . ASN A 1 554 ? 11.375 -6.729 -15.412 1.00 68.62 554 ASN A N 1
ATOM 4322 C CA . ASN A 1 554 ? 10.400 -5.720 -15.811 1.00 68.62 554 ASN A CA 1
ATOM 4323 C C . ASN A 1 554 ? 9.617 -5.286 -14.564 1.00 68.62 554 ASN A C 1
ATOM 4325 O O . ASN A 1 554 ? 8.994 -6.128 -13.915 1.00 68.62 554 ASN A O 1
ATOM 4329 N N . PHE A 1 555 ? 9.575 -3.983 -14.294 1.00 63.00 555 PHE A N 1
ATOM 4330 C CA . PHE A 1 555 ? 8.705 -3.380 -13.286 1.00 63.00 555 PHE A CA 1
ATOM 4331 C C . PHE A 1 555 ? 7.721 -2.431 -13.974 1.00 63.00 555 PHE A C 1
ATOM 4333 O O . PHE A 1 555 ? 8.118 -1.529 -14.719 1.00 63.00 555 PHE A O 1
ATOM 4340 N N . ILE A 1 556 ? 6.428 -2.640 -13.734 1.00 64.31 556 ILE A N 1
ATOM 4341 C CA . ILE A 1 556 ? 5.371 -1.726 -14.180 1.00 64.31 556 ILE A CA 1
ATOM 4342 C C . ILE A 1 556 ? 5.297 -0.553 -13.199 1.00 64.31 556 ILE A C 1
ATOM 4344 O O . ILE A 1 556 ? 5.205 -0.765 -11.990 1.00 64.31 556 ILE A O 1
ATOM 4348 N N . ALA A 1 557 ? 5.363 0.672 -13.721 1.00 64.69 557 ALA A N 1
ATOM 4349 C CA . ALA A 1 557 ? 5.468 1.878 -12.908 1.00 64.69 557 ALA A CA 1
ATOM 4350 C C . ALA A 1 557 ? 4.086 2.472 -12.538 1.00 64.69 557 ALA A C 1
ATOM 4352 O O . ALA A 1 557 ? 3.063 1.785 -12.452 1.00 64.69 557 ALA A O 1
ATOM 4353 N N . PHE A 1 558 ? 4.083 3.771 -12.257 1.00 68.00 558 PHE A N 1
ATOM 4354 C CA . PHE A 1 558 ? 3.010 4.520 -11.608 1.00 68.00 558 PHE A CA 1
ATOM 4355 C C . PHE A 1 558 ? 1.670 4.542 -12.369 1.00 68.00 558 PHE A C 1
ATOM 4357 O O . PHE A 1 558 ? 1.664 4.632 -13.597 1.00 68.00 558 PHE A O 1
ATOM 4364 N N . PRO A 1 559 ? 0.527 4.591 -11.652 1.00 61.06 559 PRO A N 1
ATOM 4365 C CA . PRO A 1 559 ? -0.798 4.803 -12.248 1.00 61.06 559 PRO A CA 1
ATOM 4366 C C . PRO A 1 559 ? -1.068 6.264 -12.680 1.00 61.06 559 PRO A C 1
ATOM 4368 O O . PRO A 1 559 ? -2.169 6.615 -13.117 1.00 61.06 559 PRO A O 1
ATOM 4371 N N . LEU A 1 560 ? -0.079 7.148 -12.533 1.00 71.62 560 LEU A N 1
ATOM 4372 C CA . LEU A 1 560 ? -0.140 8.573 -12.855 1.00 71.62 560 LEU A CA 1
ATOM 4373 C C . LEU A 1 560 ? 1.267 9.098 -13.185 1.00 71.62 560 LEU A C 1
ATOM 4375 O O . LEU A 1 560 ? 2.258 8.560 -12.694 1.00 71.62 560 LEU A O 1
ATOM 4379 N N . TYR A 1 561 ? 1.371 10.151 -13.997 1.00 78.12 561 TYR A N 1
ATOM 4380 C CA . TYR A 1 561 ? 2.662 10.754 -14.340 1.00 78.12 561 TYR A CA 1
ATOM 4381 C C . TYR A 1 561 ? 3.140 11.678 -13.205 1.00 78.12 561 TYR A C 1
ATOM 4383 O O . TYR A 1 561 ? 2.824 12.865 -13.176 1.00 78.12 561 TYR A O 1
ATOM 4391 N N . LEU A 1 562 ? 3.879 11.110 -12.243 1.00 82.06 562 LEU A N 1
ATOM 4392 C CA . LEU A 1 562 ? 4.215 11.750 -10.954 1.00 82.06 562 LEU A CA 1
ATOM 4393 C C . LEU A 1 562 ? 4.896 13.121 -11.069 1.00 82.06 562 LEU A C 1
ATOM 4395 O O . LEU A 1 562 ? 4.862 13.909 -10.129 1.00 82.06 562 LEU A O 1
ATOM 4399 N N . TYR A 1 563 ? 5.540 13.394 -12.204 1.00 81.50 563 TYR A N 1
ATOM 4400 C CA . TYR A 1 563 ? 6.362 14.582 -12.380 1.00 81.50 563 TYR A CA 1
ATOM 4401 C C . TYR A 1 563 ? 5.567 15.869 -12.635 1.00 81.50 563 TYR A C 1
ATOM 4403 O O . TYR A 1 563 ? 6.166 16.938 -12.620 1.00 81.50 563 TYR A O 1
ATOM 4411 N N . ASN A 1 564 ? 4.253 15.795 -12.885 1.00 81.31 564 ASN A N 1
ATOM 4412 C CA . ASN A 1 564 ? 3.419 16.987 -13.088 1.00 81.31 564 ASN A CA 1
ATOM 4413 C C . ASN A 1 564 ? 2.105 17.007 -12.297 1.00 81.31 564 ASN A C 1
ATOM 4415 O O . ASN A 1 564 ? 1.463 18.054 -12.225 1.00 81.31 564 ASN A O 1
ATOM 4419 N N . GLN A 1 565 ? 1.700 15.884 -11.703 1.00 83.69 565 GLN A N 1
ATOM 4420 C CA . GLN A 1 565 ? 0.437 15.744 -10.984 1.00 83.69 565 GLN A CA 1
ATOM 4421 C C . GLN A 1 565 ? 0.542 14.712 -9.863 1.00 83.69 565 GLN A C 1
ATOM 4423 O O . GLN A 1 565 ? 1.319 13.763 -9.946 1.00 83.69 565 GLN A O 1
ATOM 4428 N N . THR A 1 566 ? -0.308 14.853 -8.850 1.00 88.19 566 THR A N 1
ATOM 4429 C CA . THR A 1 566 ? -0.495 13.855 -7.795 1.00 88.19 566 THR A CA 1
ATOM 4430 C C . THR A 1 566 ? -1.964 13.767 -7.390 1.00 88.19 566 THR A C 1
ATOM 4432 O O . THR A 1 566 ? -2.713 14.742 -7.517 1.00 88.19 566 THR A O 1
ATOM 4435 N N . THR A 1 567 ? -2.383 12.603 -6.896 1.00 89.50 567 THR A N 1
ATOM 4436 C CA . THR A 1 567 ? -3.649 12.451 -6.170 1.00 89.50 567 THR A CA 1
ATOM 4437 C C . THR A 1 567 ? -3.388 11.919 -4.775 1.00 89.50 567 THR A C 1
ATOM 4439 O O . THR A 1 567 ? -2.389 11.242 -4.549 1.00 89.50 567 THR A O 1
ATOM 4442 N N . VAL A 1 568 ? -4.297 12.206 -3.850 1.00 94.06 568 VAL A N 1
ATOM 4443 C CA . VAL A 1 568 ? -4.285 11.668 -2.484 1.00 94.06 568 VAL A CA 1
ATOM 4444 C C . VAL A 1 568 ? -5.676 11.188 -2.100 1.00 94.06 568 VAL A C 1
ATOM 4446 O O . VAL A 1 568 ? -6.668 11.631 -2.685 1.00 94.06 568 VAL A O 1
ATOM 4449 N N . ASP A 1 569 ? -5.734 10.301 -1.112 1.00 93.88 569 ASP A N 1
ATOM 4450 C CA . ASP A 1 569 ? -6.976 9.839 -0.501 1.00 93.88 569 ASP A CA 1
ATOM 4451 C C . ASP A 1 569 ? -6.766 9.304 0.926 1.00 93.88 569 ASP A C 1
ATOM 4453 O O . ASP A 1 569 ? -5.646 9.019 1.366 1.00 93.88 569 ASP A O 1
ATOM 4457 N N . LEU A 1 570 ? -7.872 9.191 1.666 1.00 93.06 570 LEU A N 1
ATOM 4458 C CA . LEU A 1 570 ? -7.912 8.674 3.033 1.00 93.06 570 LEU A CA 1
ATOM 4459 C C . LEU A 1 570 ? -7.600 7.169 3.092 1.00 93.06 570 LEU A C 1
ATOM 4461 O O . LEU A 1 570 ? -6.980 6.718 4.049 1.00 93.06 570 LEU A O 1
ATOM 4465 N N . GLU A 1 571 ? -7.953 6.414 2.050 1.00 89.94 571 GLU A N 1
ATOM 4466 C CA . GLU A 1 571 ? -7.641 4.986 1.903 1.00 89.94 571 GLU A CA 1
ATOM 4467 C C . GLU A 1 571 ? -6.128 4.740 1.925 1.00 89.94 571 GLU A C 1
ATOM 4469 O O . GLU A 1 571 ? -5.627 3.967 2.742 1.00 89.94 571 GLU A O 1
ATOM 4474 N N . THR A 1 572 ? -5.382 5.463 1.090 1.00 92.38 572 THR A N 1
ATOM 4475 C CA . THR A 1 572 ? -3.922 5.355 1.043 1.00 92.38 572 THR A CA 1
ATOM 4476 C C . THR A 1 572 ? -3.262 5.985 2.272 1.00 92.38 572 THR A C 1
ATOM 4478 O O . THR A 1 572 ? -2.279 5.452 2.787 1.00 92.38 572 THR A O 1
ATOM 4481 N N . THR A 1 573 ? -3.822 7.082 2.793 1.00 95.94 573 THR A N 1
ATOM 4482 C CA . THR A 1 573 ? -3.346 7.732 4.027 1.00 95.94 573 THR A CA 1
ATOM 4483 C C . THR A 1 573 ? -3.448 6.802 5.243 1.00 95.94 573 THR A C 1
ATOM 4485 O O . THR A 1 573 ? -2.485 6.702 6.002 1.00 95.94 573 THR A O 1
ATOM 4488 N N . ALA A 1 574 ? -4.550 6.061 5.404 1.00 92.75 574 ALA A N 1
ATOM 4489 C CA . ALA A 1 574 ? -4.720 5.102 6.497 1.00 92.75 574 ALA A CA 1
ATOM 4490 C C . ALA A 1 574 ? -3.698 3.952 6.425 1.00 92.75 574 ALA A C 1
ATOM 4492 O O . ALA A 1 574 ? -3.101 3.598 7.440 1.00 92.75 574 ALA A O 1
ATOM 4493 N N . VAL A 1 575 ? -3.427 3.420 5.224 1.00 92.69 575 VAL A N 1
ATOM 4494 C CA . VAL A 1 575 ? -2.402 2.377 5.007 1.00 92.69 575 VAL A CA 1
ATOM 4495 C C . VAL A 1 575 ? -0.993 2.879 5.355 1.00 92.69 575 VAL A C 1
ATOM 4497 O O . VAL A 1 575 ? -0.211 2.141 5.956 1.00 92.69 575 VAL A O 1
ATOM 4500 N N . VAL A 1 576 ? -0.663 4.140 5.047 1.00 96.38 576 VAL A N 1
ATOM 4501 C CA . VAL A 1 576 ? 0.620 4.737 5.460 1.00 96.38 576 VAL A CA 1
ATOM 4502 C C . VAL A 1 576 ? 0.717 4.879 6.974 1.00 96.38 576 VAL A C 1
ATOM 4504 O O . VAL A 1 576 ? 1.732 4.505 7.558 1.00 96.38 576 VAL A O 1
ATOM 4507 N N . LEU A 1 577 ? -0.323 5.406 7.619 1.00 94.69 577 LEU A N 1
ATOM 4508 C CA . LEU A 1 577 ? -0.320 5.610 9.065 1.00 94.69 577 LEU A CA 1
ATOM 4509 C C . LEU A 1 577 ? -0.265 4.278 9.821 1.00 94.69 577 LEU A C 1
ATOM 4511 O O . LEU A 1 577 ? 0.476 4.179 10.796 1.00 94.69 577 LEU A O 1
ATOM 4515 N N . HIS A 1 578 ? -0.929 3.233 9.317 1.00 92.75 578 HIS A N 1
ATOM 4516 C CA . HIS A 1 578 ? -0.747 1.864 9.796 1.00 92.75 578 HIS A CA 1
ATOM 4517 C C . HIS A 1 578 ? 0.728 1.434 9.733 1.00 92.75 578 HIS A C 1
ATOM 4519 O O . HIS A 1 578 ? 1.303 1.107 10.770 1.00 92.75 578 HIS A O 1
ATOM 4525 N N . ALA A 1 579 ? 1.380 1.523 8.567 1.00 95.81 579 ALA A N 1
ATOM 4526 C CA . ALA A 1 579 ? 2.786 1.135 8.425 1.00 95.81 579 ALA A CA 1
ATOM 4527 C C . ALA A 1 579 ? 3.753 1.955 9.302 1.00 95.81 579 ALA A C 1
ATOM 4529 O O . ALA A 1 579 ? 4.720 1.404 9.828 1.00 95.81 579 ALA A O 1
ATOM 4530 N N . LEU A 1 580 ? 3.484 3.249 9.517 1.00 95.69 580 LEU A N 1
ATOM 4531 C CA . LEU A 1 580 ? 4.259 4.080 10.445 1.00 95.69 580 LEU A CA 1
ATOM 4532 C C . LEU A 1 580 ? 3.992 3.714 11.918 1.00 95.69 580 LEU A C 1
ATOM 4534 O O . LEU A 1 580 ? 4.919 3.773 12.722 1.00 95.69 580 LEU A O 1
ATOM 4538 N N . SER A 1 581 ? 2.777 3.282 12.275 1.00 91.69 581 SER A N 1
ATOM 4539 C CA . SER A 1 581 ? 2.460 2.799 13.629 1.00 91.69 581 SER A CA 1
ATOM 4540 C C . SER A 1 581 ? 3.147 1.467 13.942 1.00 91.69 581 SER A C 1
ATOM 4542 O O . SER A 1 581 ? 3.757 1.347 15.001 1.00 91.69 581 SER A O 1
ATOM 4544 N N . VAL A 1 582 ? 3.196 0.534 12.982 1.00 91.50 582 VAL A N 1
ATOM 4545 C CA . VAL A 1 582 ? 3.999 -0.699 13.089 1.00 91.50 582 VAL A CA 1
ATOM 4546 C C . VAL A 1 582 ? 5.493 -0.371 13.188 1.00 91.50 582 VAL A C 1
ATOM 4548 O O . VAL A 1 582 ? 6.170 -0.859 14.086 1.00 91.50 582 VAL A O 1
ATOM 4551 N N . ALA A 1 583 ? 6.020 0.522 12.343 1.00 93.81 583 ALA A N 1
ATOM 4552 C CA . ALA A 1 583 ? 7.411 0.971 12.464 1.00 93.81 583 ALA A CA 1
ATOM 4553 C C . ALA A 1 583 ? 7.717 1.589 13.844 1.00 93.81 583 ALA A C 1
ATOM 4555 O O . ALA A 1 583 ? 8.825 1.431 14.355 1.00 93.81 583 ALA A O 1
ATOM 4556 N N . SER A 1 584 ? 6.741 2.268 14.458 1.00 92.56 584 SER A N 1
ATOM 4557 C CA . SER A 1 584 ? 6.844 2.814 15.816 1.00 92.56 584 SER A CA 1
ATOM 4558 C C . SER A 1 584 ? 6.891 1.703 16.868 1.00 92.56 584 SER A C 1
ATOM 4560 O O . SER A 1 584 ? 7.825 1.669 17.667 1.00 92.56 584 SER A O 1
ATOM 4562 N N . SER A 1 585 ? 5.946 0.753 16.837 1.00 87.62 585 SER A N 1
ATOM 4563 C CA . SER A 1 585 ? 5.862 -0.328 17.829 1.00 87.62 585 SER A CA 1
ATOM 4564 C C . SER A 1 585 ? 7.028 -1.316 17.770 1.00 87.62 585 SER A C 1
ATOM 4566 O O . SER A 1 585 ? 7.413 -1.848 18.804 1.00 87.62 585 SER A O 1
ATOM 4568 N N . GLU A 1 586 ? 7.606 -1.544 16.588 1.00 89.50 586 GLU A N 1
ATOM 4569 C CA . GLU A 1 586 ? 8.786 -2.408 16.409 1.00 89.50 586 GLU A CA 1
ATOM 4570 C C . GLU A 1 586 ? 10.120 -1.642 16.590 1.00 89.50 586 GLU A C 1
ATOM 4572 O O . GLU A 1 586 ? 11.204 -2.205 16.409 1.00 89.50 586 GLU A O 1
ATOM 4577 N N . GLY A 1 587 ? 10.082 -0.343 16.923 1.00 90.12 587 GLY A N 1
ATOM 4578 C CA . GLY A 1 587 ? 11.267 0.473 17.216 1.00 90.12 587 GLY A CA 1
ATOM 4579 C C . GLY A 1 587 ? 12.157 0.802 16.007 1.00 90.12 587 GLY A C 1
ATOM 4580 O O . GLY A 1 587 ? 13.370 0.938 16.165 1.00 90.12 587 GLY A O 1
ATOM 4581 N N . VAL A 1 588 ? 11.580 0.900 14.804 1.00 93.25 588 VAL A N 1
ATOM 4582 C CA . VAL A 1 588 ? 12.273 1.234 13.536 1.00 93.25 588 VAL A CA 1
ATOM 4583 C C . VAL A 1 588 ? 11.770 2.535 12.885 1.00 93.25 588 VAL A C 1
ATOM 4585 O O . VAL A 1 588 ? 12.151 2.867 11.762 1.00 93.25 588 VAL A O 1
ATOM 4588 N N . LEU A 1 589 ? 10.917 3.304 13.568 1.00 93.62 589 LEU A N 1
ATOM 4589 C CA . LEU A 1 589 ? 10.462 4.611 13.091 1.00 93.62 589 LEU A CA 1
ATOM 4590 C C . LEU A 1 589 ? 11.605 5.651 13.163 1.00 93.62 589 LEU A C 1
ATOM 4592 O O . LEU A 1 589 ? 12.172 5.875 14.237 1.00 93.62 589 LEU A O 1
ATOM 4596 N N . PRO A 1 590 ? 11.944 6.336 12.055 1.00 93.06 590 PRO A N 1
ATOM 4597 C CA . PRO A 1 590 ? 12.991 7.351 12.043 1.00 93.06 590 PRO A CA 1
ATOM 4598 C C . PRO A 1 590 ? 12.532 8.667 12.693 1.00 93.06 590 PRO A C 1
ATOM 4600 O O . PRO A 1 590 ? 11.347 8.986 12.761 1.00 93.06 590 PRO A O 1
ATOM 4603 N N . LYS A 1 591 ? 13.498 9.488 13.124 1.00 91.94 591 LYS A N 1
ATOM 4604 C CA . LYS A 1 591 ? 13.237 10.819 13.708 1.00 91.94 591 LYS A CA 1
ATOM 4605 C C . LYS A 1 591 ? 12.817 11.862 12.659 1.00 91.94 591 LYS A C 1
ATOM 4607 O O . LYS A 1 591 ? 12.061 12.785 12.970 1.00 91.94 591 LYS A O 1
ATOM 4612 N N . GLU A 1 592 ? 13.289 11.704 11.423 1.00 93.88 592 GLU A N 1
ATOM 4613 C CA . GLU A 1 592 ? 13.030 12.593 10.287 1.00 93.88 592 GLU A CA 1
ATOM 4614 C C . GLU A 1 592 ? 12.751 11.812 8.991 1.00 93.88 592 GLU A C 1
ATOM 4616 O O . GLU A 1 592 ? 13.064 10.626 8.871 1.00 93.88 592 GLU A O 1
ATOM 4621 N N . THR A 1 593 ? 12.152 12.491 8.013 1.00 93.94 593 THR A N 1
ATOM 4622 C CA . THR A 1 593 ? 12.004 12.010 6.628 1.00 93.94 593 THR A CA 1
ATOM 4623 C C . THR A 1 593 ? 13.365 11.835 5.944 1.00 93.94 593 THR A C 1
ATOM 4625 O O . THR A 1 593 ? 14.299 12.554 6.289 1.00 93.94 593 THR A O 1
ATOM 4628 N N . THR A 1 594 ? 13.474 10.965 4.928 1.00 89.75 594 THR A N 1
ATOM 4629 C CA . THR A 1 594 ? 14.749 10.646 4.243 1.00 89.75 594 THR A CA 1
ATOM 4630 C C . THR A 1 594 ? 15.615 11.873 3.934 1.00 89.75 594 THR A C 1
ATOM 4632 O O . THR A 1 594 ? 15.254 12.707 3.106 1.00 89.75 594 THR A O 1
ATOM 4635 N N . THR A 1 595 ? 16.815 11.919 4.512 1.00 78.88 595 THR A N 1
ATOM 4636 C CA . THR A 1 595 ? 17.882 12.846 4.128 1.00 78.88 595 THR A CA 1
ATOM 4637 C C . THR A 1 595 ? 18.929 12.131 3.278 1.00 78.88 595 THR A C 1
ATOM 4639 O O . THR A 1 595 ? 19.438 11.072 3.640 1.00 78.88 595 THR A O 1
ATOM 4642 N N . LEU A 1 596 ? 19.275 12.709 2.122 1.00 80.38 596 LEU A N 1
ATOM 4643 C CA . LEU A 1 596 ? 20.372 12.225 1.278 1.00 80.38 596 LEU A CA 1
ATOM 4644 C C . LEU A 1 596 ? 21.470 13.283 1.194 1.00 80.38 596 LEU A C 1
ATOM 4646 O O . LEU A 1 596 ? 21.199 14.471 1.024 1.00 80.38 596 LEU A O 1
ATOM 4650 N N . ARG A 1 597 ? 22.730 12.851 1.278 1.00 74.75 597 ARG A N 1
ATOM 4651 C CA . ARG A 1 597 ? 23.900 13.734 1.216 1.00 74.75 597 ARG A CA 1
ATOM 4652 C C . ARG A 1 597 ? 24.914 13.187 0.208 1.00 74.75 597 ARG A C 1
ATOM 4654 O O . ARG A 1 597 ? 25.432 12.091 0.426 1.00 74.75 597 ARG A O 1
ATOM 4661 N N . PRO A 1 598 ? 25.233 13.913 -0.878 1.00 67.94 598 PRO A N 1
ATOM 4662 C CA . PRO A 1 598 ? 26.333 13.545 -1.764 1.00 67.94 598 PRO A CA 1
ATOM 4663 C C . PRO A 1 598 ? 27.643 13.474 -0.968 1.00 67.94 598 PRO A C 1
ATOM 4665 O O . PRO A 1 598 ? 27.980 14.408 -0.239 1.00 67.94 598 PRO A O 1
ATOM 4668 N N . LYS A 1 599 ? 28.383 12.362 -1.073 1.00 56.50 599 LYS A N 1
ATOM 4669 C CA . LYS A 1 599 ? 29.610 12.132 -0.289 1.00 56.50 599 LYS A CA 1
ATOM 4670 C C . LYS A 1 599 ? 30.681 13.167 -0.661 1.00 56.50 599 LYS A C 1
ATOM 4672 O O . LYS A 1 599 ? 31.256 13.088 -1.742 1.00 56.50 599 LYS A O 1
ATOM 4677 N N . GLY A 1 600 ? 30.934 14.108 0.251 1.00 57.62 600 GLY A N 1
ATOM 4678 C CA . GLY A 1 600 ? 31.817 15.268 0.060 1.00 57.62 600 GLY A CA 1
ATOM 4679 C C . GLY A 1 600 ? 31.086 16.619 0.105 1.00 57.62 600 GLY A C 1
ATOM 4680 O O . GLY A 1 600 ? 31.706 17.633 0.409 1.00 57.62 600 GLY A O 1
ATOM 4681 N N . SER A 1 601 ? 29.765 16.645 -0.107 1.00 63.75 601 SER A N 1
ATOM 4682 C CA . SER A 1 601 ? 28.966 17.870 -0.006 1.00 63.75 601 SER A CA 1
ATOM 4683 C C . SER A 1 601 ? 28.589 18.197 1.439 1.00 63.75 601 SER A C 1
ATOM 4685 O O . SER A 1 601 ? 28.123 17.344 2.203 1.00 63.75 601 SER A O 1
ATOM 4687 N N . ARG A 1 602 ? 28.709 19.477 1.810 1.00 61.66 602 ARG A N 1
ATOM 4688 C CA . ARG A 1 602 ? 28.135 19.995 3.062 1.00 61.66 602 ARG A CA 1
ATOM 4689 C C . ARG A 1 602 ? 26.608 20.119 2.990 1.00 61.66 602 ARG A C 1
ATOM 4691 O O . ARG A 1 602 ? 25.976 20.083 4.041 1.00 61.66 602 ARG A O 1
ATOM 4698 N N . GLN A 1 603 ? 26.023 20.194 1.797 1.00 69.44 603 GLN A N 1
ATOM 4699 C CA . GLN A 1 603 ? 24.587 20.370 1.575 1.00 69.44 603 GLN A CA 1
ATOM 4700 C C . GLN A 1 603 ? 23.849 19.024 1.475 1.00 69.44 603 GLN A C 1
ATOM 4702 O O . GLN A 1 603 ? 24.318 18.087 0.826 1.00 69.44 603 GLN A O 1
ATOM 4707 N N . THR A 1 604 ? 22.687 18.934 2.121 1.00 77.31 604 THR A N 1
ATOM 4708 C CA . THR A 1 604 ? 21.720 17.836 1.966 1.00 77.31 604 THR A CA 1
ATOM 4709 C C . THR A 1 604 ? 20.802 18.085 0.769 1.00 77.31 604 THR A C 1
ATOM 4711 O O . THR A 1 604 ? 20.473 19.230 0.462 1.00 77.31 604 THR A O 1
ATOM 4714 N N . LEU A 1 605 ? 20.367 17.014 0.108 1.00 81.19 605 LEU A N 1
ATOM 4715 C CA . LEU A 1 605 ? 19.294 17.049 -0.886 1.00 81.19 605 LEU A CA 1
ATOM 4716 C C . LEU A 1 605 ? 17.938 16.956 -0.176 1.00 81.19 605 LEU A C 1
ATOM 4718 O O . LEU A 1 605 ? 17.791 16.185 0.773 1.00 81.19 605 LEU A O 1
ATOM 4722 N N . GLY A 1 606 ? 16.960 17.728 -0.656 1.00 74.69 606 GLY A N 1
ATOM 4723 C CA . GLY A 1 606 ? 15.657 17.884 -0.006 1.00 74.69 606 GLY A CA 1
ATOM 4724 C C . GLY A 1 606 ? 15.723 18.640 1.328 1.00 74.69 606 GLY A C 1
ATOM 4725 O O . GLY A 1 606 ? 16.784 19.085 1.777 1.00 74.69 606 GLY A O 1
ATOM 4726 N N . ARG A 1 607 ? 14.558 18.793 1.964 1.00 83.94 607 ARG A N 1
ATOM 4727 C CA . ARG A 1 607 ? 14.397 19.408 3.288 1.00 83.94 607 ARG A CA 1
ATOM 4728 C C . ARG A 1 607 ? 13.850 18.364 4.269 1.00 83.94 607 ARG A C 1
ATOM 4730 O O . ARG A 1 607 ? 12.714 17.931 4.070 1.00 83.94 607 ARG A O 1
ATOM 4737 N N . PRO A 1 608 ? 14.601 17.951 5.310 1.00 86.56 608 PRO A N 1
ATOM 4738 C CA . PRO A 1 608 ? 14.051 17.074 6.338 1.00 86.56 608 PRO A CA 1
ATOM 4739 C C . PRO A 1 608 ? 12.849 17.714 7.033 1.00 86.56 608 PRO A C 1
ATOM 4741 O O . PRO A 1 608 ? 12.852 18.907 7.342 1.00 86.56 608 PRO A O 1
ATOM 4744 N N . ARG A 1 609 ? 11.845 16.888 7.323 1.00 93.62 609 ARG A N 1
ATOM 4745 C CA . ARG A 1 609 ? 10.765 17.182 8.268 1.00 93.62 609 ARG A CA 1
ATOM 4746 C C . ARG A 1 609 ? 10.870 16.204 9.429 1.00 93.62 609 ARG A C 1
ATOM 4748 O O . ARG A 1 609 ? 11.148 15.025 9.205 1.00 93.62 609 ARG A O 1
ATOM 4755 N N . SER A 1 610 ? 10.619 16.659 10.654 1.00 94.38 610 SER A N 1
ATOM 4756 C CA . SER A 1 610 ? 10.496 15.731 11.783 1.00 94.38 610 SER A CA 1
ATOM 4757 C C . SER A 1 610 ? 9.231 14.885 11.624 1.00 94.38 610 SER A C 1
ATOM 4759 O O . SER A 1 610 ? 8.221 15.358 11.092 1.00 94.38 610 SER A O 1
ATOM 4761 N N . LEU A 1 611 ? 9.232 13.651 12.135 1.00 92.44 611 LEU A N 1
ATOM 4762 C CA . LEU A 1 611 ? 8.019 12.822 12.104 1.00 92.44 611 LEU A CA 1
ATOM 4763 C C . LEU A 1 611 ? 6.848 13.493 12.847 1.00 92.44 611 LEU A C 1
ATOM 4765 O O . LEU A 1 611 ? 5.710 13.418 12.393 1.00 92.44 611 LEU A O 1
ATOM 4769 N N . SER A 1 612 ? 7.120 14.274 13.898 1.00 90.50 612 SER A N 1
ATOM 4770 C CA . SER A 1 612 ? 6.107 15.093 14.580 1.00 90.50 612 SER A CA 1
ATOM 4771 C C . SER A 1 612 ? 5.453 16.157 13.681 1.00 90.50 612 SER A C 1
ATOM 4773 O O . SER A 1 612 ? 4.249 16.384 13.798 1.00 90.50 612 SER A O 1
ATOM 4775 N N . GLN A 1 613 ? 6.187 16.775 12.745 1.00 93.44 613 GLN A N 1
ATOM 4776 C CA . GLN A 1 613 ? 5.619 17.708 11.759 1.00 93.44 613 GLN A CA 1
ATOM 4777 C C . GLN A 1 613 ? 4.760 16.980 10.716 1.00 93.44 613 GLN A C 1
ATOM 4779 O O . GLN A 1 613 ? 3.688 17.469 10.351 1.00 93.44 613 GLN A O 1
ATOM 4784 N N . VAL A 1 614 ? 5.205 15.804 10.260 1.00 95.56 614 VAL A N 1
ATOM 4785 C CA . VAL A 1 614 ? 4.460 14.949 9.319 1.00 95.56 614 VAL A CA 1
ATOM 4786 C C . VAL A 1 614 ? 3.130 14.508 9.942 1.00 95.56 614 VAL A C 1
ATOM 4788 O O . VAL A 1 614 ? 2.069 14.731 9.358 1.00 95.56 614 VAL A O 1
ATOM 4791 N N . LEU A 1 615 ? 3.154 13.980 11.168 1.00 93.62 615 LEU A N 1
ATOM 4792 C CA . LEU A 1 615 ? 1.963 13.510 11.887 1.00 93.62 615 LEU A CA 1
ATOM 4793 C C . LEU A 1 615 ? 0.999 14.653 12.244 1.00 93.62 615 LEU A C 1
ATOM 4795 O O . LEU A 1 615 ? -0.210 14.509 12.076 1.00 93.62 615 LEU A O 1
ATOM 4799 N N . ALA A 1 616 ? 1.507 15.818 12.664 1.00 91.62 616 ALA A N 1
ATOM 4800 C CA . ALA A 1 616 ? 0.669 16.996 12.909 1.00 91.62 616 ALA A CA 1
ATOM 4801 C C . ALA A 1 616 ? -0.036 17.493 11.632 1.00 91.62 616 ALA A C 1
ATOM 4803 O O . ALA A 1 616 ? -1.212 17.863 11.676 1.00 91.62 616 ALA A O 1
ATOM 4804 N N . SER A 1 617 ? 0.660 17.448 10.490 1.00 94.81 617 SER A N 1
ATOM 4805 C CA . SER A 1 617 ? 0.085 17.780 9.179 1.00 94.81 617 SER A CA 1
ATOM 4806 C C . SER A 1 617 ? -1.005 16.779 8.780 1.00 94.81 617 SER A C 1
ATOM 4808 O O . SER A 1 617 ? -2.078 17.193 8.341 1.00 94.81 617 SER A O 1
ATOM 4810 N N . ALA A 1 618 ? -0.773 15.482 9.015 1.00 95.56 618 ALA A N 1
ATOM 4811 C CA . ALA A 1 618 ? -1.747 14.420 8.767 1.00 95.56 618 ALA A CA 1
ATOM 4812 C C . ALA A 1 618 ? -3.018 14.595 9.610 1.00 95.56 618 ALA A C 1
ATOM 4814 O O . ALA A 1 618 ? -4.109 14.665 9.047 1.00 95.56 618 ALA A O 1
ATOM 4815 N N . MET A 1 619 ? -2.894 14.764 10.935 1.00 91.31 619 MET A N 1
ATOM 4816 C CA . MET A 1 619 ? -4.049 15.008 11.815 1.00 91.31 619 MET A CA 1
ATOM 4817 C C . MET A 1 619 ? -4.862 16.225 11.367 1.00 91.31 619 MET A C 1
ATOM 4819 O O . MET A 1 619 ? -6.087 16.157 11.312 1.00 91.31 619 MET A O 1
ATOM 4823 N N . SER A 1 620 ? -4.196 17.326 10.993 1.00 93.25 620 SER A N 1
ATOM 4824 C CA . SER A 1 620 ? -4.884 18.532 10.519 1.00 93.25 620 SER A CA 1
ATOM 4825 C C . SER A 1 620 ? -5.640 18.310 9.205 1.00 93.25 620 SER A C 1
ATOM 4827 O O . SER A 1 620 ? -6.683 18.928 8.998 1.00 93.25 620 SER A O 1
ATOM 4829 N N . ALA A 1 621 ? -5.142 17.456 8.308 1.00 95.38 621 ALA A N 1
ATOM 4830 C CA . ALA A 1 621 ? -5.823 17.114 7.060 1.00 95.38 621 ALA A CA 1
ATOM 4831 C C . ALA A 1 621 ? -7.000 16.149 7.289 1.00 95.38 621 ALA A C 1
ATOM 4833 O O . ALA A 1 621 ? -8.103 16.396 6.805 1.00 95.38 621 ALA A O 1
ATOM 4834 N N . ILE A 1 622 ? -6.794 15.102 8.092 1.00 94.81 622 ILE A N 1
ATOM 4835 C CA . ILE A 1 622 ? -7.806 14.089 8.428 1.00 94.81 622 ILE A CA 1
ATOM 4836 C C . ILE A 1 622 ? -8.976 14.711 9.201 1.00 94.81 622 ILE A C 1
ATOM 4838 O O . ILE A 1 622 ? -10.130 14.483 8.846 1.00 94.81 622 ILE A O 1
ATOM 4842 N N . ALA A 1 623 ? -8.703 15.570 10.190 1.00 93.62 623 ALA A N 1
ATOM 4843 C CA . ALA A 1 623 ? -9.742 16.248 10.968 1.00 93.62 623 ALA A CA 1
ATOM 4844 C C . ALA A 1 623 ? -10.625 17.186 10.118 1.00 93.62 623 ALA A C 1
ATOM 4846 O O . ALA A 1 623 ? -11.811 17.329 10.404 1.00 93.62 623 ALA A O 1
ATOM 4847 N N . LYS A 1 624 ? -10.089 17.783 9.038 1.00 93.12 624 LYS A N 1
ATOM 4848 C CA . LYS A 1 624 ? -10.879 18.560 8.056 1.00 93.12 624 LYS A CA 1
ATOM 4849 C C . LYS A 1 624 ? -11.762 17.676 7.168 1.00 93.12 624 LYS A C 1
ATOM 4851 O O . LYS A 1 624 ? -12.706 18.181 6.569 1.00 93.12 624 LYS A O 1
ATOM 4856 N N . GLY A 1 625 ? -11.456 16.382 7.068 1.00 92.75 625 GLY A N 1
ATOM 4857 C CA . GLY A 1 625 ? -12.258 15.390 6.352 1.00 92.75 625 GLY A CA 1
ATOM 4858 C C . GLY A 1 625 ? -13.456 14.855 7.131 1.00 92.75 625 GLY A C 1
ATOM 4859 O O . GLY A 1 625 ? -14.257 14.123 6.548 1.00 92.75 625 GLY A O 1
ATOM 4860 N N . GLN A 1 626 ? -13.582 15.195 8.418 1.00 95.56 626 GLN A N 1
ATOM 4861 C CA . GLN A 1 626 ? -14.638 14.686 9.284 1.00 95.56 626 GLN A CA 1
ATOM 4862 C C . GLN A 1 626 ? -15.867 15.609 9.302 1.00 95.56 626 GLN A C 1
ATOM 4864 O O . GLN A 1 626 ? -15.773 16.816 9.524 1.00 95.56 626 GLN A O 1
ATOM 4869 N N . SER A 1 627 ? -17.041 15.017 9.109 1.00 94.25 627 SER A N 1
ATOM 4870 C CA . SER A 1 627 ? -18.345 15.654 9.275 1.00 94.25 627 SER A CA 1
ATOM 4871 C C . SER A 1 627 ? -18.765 15.730 10.749 1.00 94.25 627 SER A C 1
ATOM 4873 O O . SER A 1 627 ? -18.268 15.000 11.606 1.00 94.25 627 SER A O 1
ATOM 4875 N N . LYS A 1 628 ? -19.726 16.612 11.061 1.00 90.12 628 LYS A N 1
ATOM 4876 C CA . LYS A 1 628 ? -20.224 16.836 12.437 1.00 90.12 628 LYS A CA 1
ATOM 4877 C C . LYS A 1 628 ? -20.864 15.601 13.089 1.00 90.12 628 LYS A C 1
ATOM 4879 O O . LYS A 1 628 ? -20.988 15.571 14.307 1.00 90.12 628 LYS A O 1
ATOM 4884 N N . ASP A 1 629 ? -21.279 14.615 12.297 1.00 89.94 629 ASP A N 1
ATOM 4885 C CA . ASP A 1 629 ? -21.821 13.333 12.763 1.00 89.94 629 ASP A CA 1
ATOM 4886 C C . ASP A 1 629 ? -20.731 12.287 13.070 1.00 89.94 629 ASP A C 1
ATOM 4888 O O . ASP A 1 629 ? -21.056 11.163 13.432 1.00 89.94 629 ASP A O 1
ATOM 4892 N N . GLY A 1 630 ? -19.450 12.635 12.901 1.00 89.50 630 GLY A N 1
ATOM 4893 C CA . GLY A 1 630 ? -18.305 11.746 13.092 1.00 89.50 630 GLY A CA 1
ATOM 4894 C C . GLY A 1 630 ? -17.861 10.981 11.842 1.00 89.50 630 GLY A C 1
ATOM 4895 O O . GLY A 1 630 ? -16.787 10.379 11.869 1.00 89.50 630 GLY A O 1
ATOM 4896 N N . SER A 1 631 ? -18.636 11.017 10.752 1.00 90.94 631 SER A N 1
ATOM 4897 C CA . SER A 1 631 ? -18.309 10.335 9.491 1.00 90.94 631 SER A CA 1
ATOM 4898 C C . SER A 1 631 ? -17.219 11.061 8.691 1.00 90.94 631 SER A C 1
ATOM 4900 O O . SER A 1 631 ? -16.966 12.242 8.921 1.00 90.94 631 SER A O 1
ATOM 4902 N N . PHE A 1 632 ? -16.567 10.380 7.742 1.00 92.62 632 PHE A N 1
ATOM 4903 C CA . PHE A 1 632 ? -15.473 10.969 6.950 1.00 92.62 632 PHE A CA 1
ATOM 4904 C C . PHE A 1 632 ? -15.698 10.897 5.441 1.00 92.62 632 PHE A C 1
ATOM 4906 O O . PHE A 1 632 ? -16.107 9.862 4.902 1.00 92.62 632 PHE A O 1
ATOM 4913 N N . HIS A 1 633 ? -15.309 11.968 4.751 1.00 92.12 633 HIS A N 1
ATOM 4914 C CA . HIS A 1 633 ? -15.087 11.980 3.306 1.00 92.12 633 HIS A CA 1
ATOM 4915 C C . HIS A 1 633 ? -13.862 11.134 2.923 1.00 92.12 633 HIS A C 1
ATOM 4917 O O . HIS A 1 633 ? -12.908 11.029 3.690 1.00 92.12 633 HIS A O 1
ATOM 4923 N N . GLN A 1 634 ? -13.828 10.599 1.701 1.00 90.69 634 GLN A N 1
ATOM 4924 C CA . GLN A 1 634 ? -12.665 9.862 1.172 1.00 90.69 634 GLN A CA 1
ATOM 4925 C C . GLN A 1 634 ? -11.385 10.703 0.975 1.00 90.69 634 GLN A C 1
ATOM 4927 O O . GLN A 1 634 ? -10.343 10.145 0.644 1.00 90.69 634 GLN A O 1
ATOM 4932 N N . LEU A 1 635 ? -11.442 12.028 1.159 1.00 94.44 635 LEU A N 1
ATOM 4933 C CA . LEU A 1 635 ? -10.339 12.976 0.922 1.00 94.44 635 LEU A CA 1
ATOM 4934 C C . LEU A 1 635 ? -9.686 12.846 -0.472 1.00 94.44 635 LEU A C 1
ATOM 4936 O O . LEU A 1 635 ? -8.499 13.113 -0.635 1.00 94.44 635 LEU A O 1
ATOM 4940 N N . ASN A 1 636 ? -10.477 12.462 -1.481 1.00 93.25 636 ASN A N 1
ATOM 4941 C CA . ASN A 1 636 ? -10.028 12.342 -2.867 1.00 93.25 636 ASN A CA 1
ATOM 4942 C C . ASN A 1 636 ? -9.675 13.733 -3.423 1.00 93.25 636 ASN A C 1
ATOM 4944 O O . ASN A 1 636 ? -10.570 14.507 -3.767 1.00 93.25 636 ASN A O 1
ATOM 4948 N N . PHE A 1 637 ? -8.384 14.038 -3.559 1.00 92.25 637 PHE A N 1
ATOM 4949 C CA . PHE A 1 637 ? -7.907 15.271 -4.196 1.00 92.25 637 PHE A CA 1
ATOM 4950 C C . PHE A 1 637 ? -6.972 14.970 -5.370 1.00 92.25 637 PHE A C 1
ATOM 4952 O O . PHE A 1 637 ? -6.261 13.968 -5.374 1.00 92.25 637 PHE A O 1
ATOM 4959 N N . HIS A 1 638 ? -6.944 15.878 -6.348 1.00 89.00 638 HIS A N 1
ATOM 4960 C CA . HIS A 1 638 ? -6.017 15.904 -7.488 1.00 89.00 638 HIS A CA 1
ATOM 4961 C C . HIS A 1 638 ? -5.412 17.311 -7.543 1.00 89.00 638 HIS A C 1
ATOM 4963 O O . HIS A 1 638 ? -6.135 18.289 -7.343 1.00 89.00 638 HIS A O 1
ATOM 4969 N N . GLN A 1 639 ? -4.102 17.435 -7.736 1.00 89.44 639 GLN A N 1
ATOM 4970 C CA . GLN A 1 639 ? -3.425 18.733 -7.855 1.00 89.44 639 GLN A CA 1
ATOM 4971 C C . GLN A 1 639 ? -2.125 18.600 -8.673 1.00 89.44 639 GLN A C 1
ATOM 4973 O O . GLN A 1 639 ? -1.625 17.477 -8.823 1.00 89.44 639 GLN A O 1
ATOM 4978 N N . PRO A 1 640 ? -1.557 19.703 -9.202 1.00 88.56 640 PRO A N 1
ATOM 4979 C CA . PRO A 1 640 ? -0.270 19.646 -9.884 1.00 88.56 640 PRO A CA 1
ATOM 4980 C C . PRO A 1 640 ? 0.878 19.348 -8.913 1.00 88.56 640 PRO A C 1
ATOM 4982 O O . PRO A 1 640 ? 0.760 19.515 -7.695 1.00 88.56 640 PRO A O 1
ATOM 4985 N N . VAL A 1 641 ? 2.001 18.917 -9.482 1.00 88.25 641 VAL A N 1
ATOM 4986 C CA . VAL A 1 641 ? 3.294 18.791 -8.806 1.00 88.25 641 VAL A CA 1
ATOM 4987 C C . VAL A 1 641 ? 4.257 19.760 -9.478 1.00 88.25 641 VAL A C 1
ATOM 4989 O O . VAL A 1 641 ? 4.548 19.613 -10.663 1.00 88.25 641 VAL A O 1
ATOM 4992 N N . ASN A 1 642 ? 4.744 20.727 -8.699 1.00 87.69 642 ASN A N 1
ATOM 4993 C CA . ASN A 1 642 ? 5.596 21.822 -9.176 1.00 87.69 642 ASN A CA 1
ATOM 4994 C C . ASN A 1 642 ? 7.083 21.619 -8.805 1.00 87.69 642 ASN A C 1
ATOM 4996 O O . ASN A 1 642 ? 7.949 22.428 -9.134 1.00 87.69 642 ASN A O 1
ATOM 5000 N N . ASP A 1 643 ? 7.405 20.527 -8.104 1.00 86.50 643 ASP A N 1
ATOM 5001 C CA . ASP A 1 643 ? 8.762 20.223 -7.619 1.00 86.50 643 ASP A CA 1
ATOM 5002 C C . ASP A 1 643 ? 9.775 19.985 -8.755 1.00 86.50 643 ASP A C 1
ATOM 5004 O O . ASP A 1 643 ? 10.989 19.995 -8.541 1.00 86.50 643 ASP A O 1
ATOM 5008 N N . PHE A 1 644 ? 9.274 19.789 -9.978 1.00 84.38 644 PHE A N 1
ATOM 5009 C CA . PHE A 1 644 ? 10.052 19.496 -11.176 1.00 84.38 644 PHE A CA 1
ATOM 5010 C C . PHE A 1 644 ? 10.099 20.664 -12.181 1.00 84.38 644 PHE A C 1
ATOM 5012 O O . PHE A 1 644 ? 10.754 20.519 -13.210 1.00 84.38 644 PHE A O 1
ATOM 5019 N N . ASP A 1 645 ? 9.491 21.826 -11.890 1.00 80.62 645 ASP A N 1
ATOM 5020 C CA . ASP A 1 645 ? 9.349 22.984 -12.808 1.00 80.62 645 ASP A CA 1
ATOM 5021 C C . ASP A 1 645 ? 10.679 23.505 -13.387 1.00 80.62 645 ASP A C 1
ATOM 5023 O O . ASP A 1 645 ? 10.718 24.132 -14.443 1.00 80.62 645 ASP A O 1
ATOM 5027 N N . LYS A 1 646 ? 11.793 23.252 -12.691 1.00 70.56 646 LYS A N 1
ATOM 5028 C CA . LYS A 1 646 ? 13.150 23.657 -13.101 1.00 70.56 646 LYS A CA 1
ATOM 5029 C C . LYS A 1 646 ? 13.882 22.593 -13.931 1.00 70.56 646 LYS A C 1
ATOM 5031 O O . LYS A 1 646 ? 15.016 22.818 -14.350 1.00 70.56 646 LYS A O 1
ATOM 5036 N N . SER A 1 647 ? 13.276 21.425 -14.150 1.00 70.06 647 SER A N 1
ATOM 5037 C CA . SER A 1 647 ? 13.922 20.286 -14.799 1.00 70.06 647 SER A CA 1
ATOM 5038 C C . SER A 1 647 ? 13.781 20.331 -16.318 1.00 70.06 647 SER A C 1
ATOM 5040 O O . SER A 1 647 ? 12.774 19.916 -16.887 1.00 70.06 647 SER A O 1
ATOM 5042 N N . LEU A 1 648 ? 14.855 20.739 -16.996 1.00 61.16 648 LEU A N 1
ATOM 5043 C CA . LEU A 1 648 ? 14.953 20.774 -18.465 1.00 61.16 648 LEU A CA 1
ATOM 5044 C C . LEU A 1 648 ? 14.852 19.387 -19.147 1.00 61.16 648 LEU A C 1
ATOM 5046 O O . LEU A 1 648 ? 14.894 19.301 -20.373 1.00 61.16 648 LEU A O 1
ATOM 5050 N N . LEU A 1 649 ? 14.756 18.299 -18.373 1.00 66.00 649 LEU A N 1
ATOM 5051 C CA . LEU A 1 649 ? 14.726 16.910 -18.850 1.00 66.00 649 LEU A CA 1
ATOM 5052 C C . LEU A 1 649 ? 13.339 16.252 -18.751 1.00 66.00 649 LEU A C 1
ATOM 5054 O O . LEU A 1 649 ? 13.182 15.095 -19.152 1.00 66.00 649 LEU A O 1
ATOM 5058 N N . ILE A 1 650 ? 12.336 16.949 -18.211 1.00 71.88 650 ILE A N 1
ATOM 5059 C CA . ILE A 1 650 ? 11.000 16.397 -17.967 1.00 71.88 650 ILE A CA 1
ATOM 5060 C C . ILE A 1 650 ? 9.967 17.196 -18.767 1.00 71.88 650 ILE A C 1
ATOM 5062 O O . ILE A 1 650 ? 10.012 18.420 -18.833 1.00 71.88 650 ILE A O 1
ATOM 5066 N N . GLN A 1 651 ? 9.055 16.488 -19.434 1.00 65.56 651 GLN A N 1
ATOM 5067 C CA . GLN A 1 651 ? 8.059 17.084 -20.329 1.00 65.56 651 GLN A CA 1
ATOM 5068 C C . GLN A 1 651 ? 6.713 17.262 -19.617 1.00 65.56 651 GLN A C 1
ATOM 5070 O O . GLN A 1 651 ? 6.359 16.452 -18.759 1.00 65.56 651 GLN A O 1
ATOM 5075 N N . GLY A 1 652 ? 5.975 18.315 -19.991 1.00 66.50 652 GLY A N 1
ATOM 5076 C CA . GLY A 1 652 ? 4.621 18.596 -19.499 1.00 66.50 652 GLY A CA 1
ATOM 5077 C C . GLY A 1 652 ? 4.539 19.017 -18.028 1.00 66.50 652 GLY A C 1
ATOM 5078 O O . GLY A 1 652 ? 3.578 18.640 -17.363 1.00 66.50 652 GLY A O 1
ATOM 5079 N N . VAL A 1 653 ? 5.539 19.739 -17.514 1.00 75.75 653 VAL A N 1
ATOM 5080 C CA . VAL A 1 653 ? 5.638 20.165 -16.106 1.00 75.75 653 VAL A CA 1
ATOM 5081 C C . VAL A 1 653 ? 5.557 21.698 -15.989 1.00 75.75 653 VAL A C 1
ATOM 5083 O O . VAL A 1 653 ? 6.232 22.371 -16.772 1.00 75.75 653 VAL A O 1
ATOM 5086 N N . PRO A 1 654 ? 4.804 22.255 -15.018 1.00 73.38 654 PRO A N 1
ATOM 5087 C CA . PRO A 1 654 ? 3.758 21.592 -14.233 1.00 73.38 654 PRO A CA 1
ATOM 5088 C C . PRO A 1 654 ? 2.510 21.339 -15.098 1.00 73.38 654 PRO A C 1
ATOM 5090 O O . PRO A 1 654 ? 2.368 21.882 -16.194 1.00 73.38 654 PRO A O 1
ATOM 5093 N N . ALA A 1 655 ? 1.577 20.521 -14.610 1.00 76.31 655 ALA A N 1
ATOM 5094 C CA . ALA A 1 655 ? 0.268 20.382 -15.245 1.00 76.31 655 ALA A CA 1
ATOM 5095 C C . ALA A 1 655 ? -0.619 21.601 -14.929 1.00 76.31 655 ALA A C 1
ATOM 5097 O O . ALA A 1 655 ? -0.578 22.138 -13.820 1.00 76.31 655 ALA A O 1
ATOM 5098 N N . ALA A 1 656 ? -1.437 22.038 -15.890 1.00 78.38 656 ALA A N 1
ATOM 5099 C CA . ALA A 1 656 ? -2.247 23.246 -15.745 1.00 78.38 656 ALA A CA 1
ATOM 5100 C C . ALA A 1 656 ? -3.384 23.036 -14.707 1.00 78.38 656 ALA A C 1
ATOM 5102 O O . ALA A 1 656 ? -4.175 22.099 -14.871 1.00 78.38 656 ALA A O 1
ATOM 5103 N N . PRO A 1 657 ? -3.488 23.847 -13.628 1.00 77.81 657 PRO A N 1
ATOM 5104 C CA . PRO A 1 657 ? -4.402 23.579 -12.508 1.00 77.81 657 PRO A CA 1
ATOM 5105 C C . PRO A 1 657 ? -5.891 23.501 -12.882 1.00 77.81 657 PRO A C 1
ATOM 5107 O O . PRO A 1 657 ? -6.661 22.789 -12.247 1.00 77.81 657 PRO A O 1
ATOM 5110 N N . ASP A 1 658 ? -6.285 24.235 -13.917 1.00 77.81 658 ASP A N 1
ATOM 5111 C CA . ASP A 1 658 ? -7.625 24.316 -14.499 1.00 77.81 658 ASP A CA 1
ATOM 5112 C C . ASP A 1 658 ? -8.030 23.066 -15.299 1.00 77.81 658 ASP A C 1
ATOM 5114 O O . ASP A 1 658 ? -9.216 22.835 -15.526 1.00 77.81 658 ASP A O 1
ATOM 5118 N N . THR A 1 659 ? -7.062 22.231 -15.689 1.00 71.94 659 THR A N 1
ATOM 5119 C CA . THR A 1 659 ? -7.313 20.988 -16.440 1.00 71.94 659 THR A CA 1
ATOM 5120 C C . THR A 1 659 ? -7.526 19.750 -15.554 1.00 71.94 659 THR A C 1
ATOM 5122 O O . THR A 1 659 ? -7.848 18.676 -16.066 1.00 71.94 659 THR A O 1
ATOM 5125 N N . PHE A 1 660 ? -7.444 19.887 -14.223 1.00 75.75 660 PHE A N 1
ATOM 5126 C CA . PHE A 1 660 ? -7.858 18.839 -13.281 1.00 75.75 660 PHE A CA 1
ATOM 5127 C C . PHE A 1 660 ? -9.382 18.847 -13.062 1.00 75.75 660 PHE A C 1
ATOM 5129 O O . PHE A 1 660 ? -9.928 19.862 -12.625 1.00 75.75 660 PHE A O 1
ATOM 5136 N N . PRO A 1 661 ? -10.095 17.722 -13.262 1.00 73.38 661 PRO A N 1
ATOM 5137 C CA . PRO A 1 661 ? -11.486 17.620 -12.843 1.00 73.38 661 PRO A CA 1
ATOM 5138 C C . PRO A 1 661 ? -11.570 17.548 -11.316 1.00 73.38 661 PRO A C 1
ATOM 5140 O O . PRO A 1 661 ? -10.727 16.941 -10.648 1.00 73.38 661 PRO A O 1
ATOM 5143 N N . LYS A 1 662 ? -12.640 18.106 -10.747 1.00 83.31 662 LYS A N 1
ATOM 5144 C CA . LYS A 1 662 ? -12.940 17.924 -9.326 1.00 83.31 662 LYS A CA 1
ATOM 5145 C C . LYS A 1 662 ? -13.317 16.463 -9.072 1.00 83.31 662 LYS A C 1
ATOM 5147 O O . LYS A 1 662 ? -14.362 16.010 -9.531 1.00 83.31 662 LYS A O 1
ATOM 5152 N N . LEU A 1 663 ? -12.492 15.742 -8.315 1.00 87.06 663 LEU A N 1
ATOM 5153 C CA . LEU A 1 663 ? -12.827 14.389 -7.878 1.00 87.06 663 LEU A CA 1
ATOM 5154 C C . LEU A 1 663 ? -13.982 14.427 -6.865 1.00 87.06 663 LEU A C 1
ATOM 5156 O O . LEU A 1 663 ? -13.993 15.234 -5.933 1.00 87.06 663 LEU A O 1
ATOM 5160 N N . GLU A 1 664 ? -14.943 13.522 -7.025 1.00 88.69 664 GLU A N 1
ATOM 5161 C CA . GLU A 1 664 ? -15.906 13.198 -5.975 1.00 88.69 664 GLU A CA 1
ATOM 5162 C C . GLU A 1 664 ? -15.196 12.578 -4.767 1.00 88.69 664 GLU A C 1
ATOM 5164 O O . GLU A 1 664 ? -14.345 11.695 -4.900 1.00 88.69 664 GLU A O 1
ATOM 5169 N N . SER A 1 665 ? -15.574 13.034 -3.575 1.00 90.88 665 SER A N 1
ATOM 5170 C CA . SER A 1 665 ? -15.006 12.617 -2.291 1.00 90.88 665 SER A CA 1
ATOM 5171 C C . SER A 1 665 ? -16.148 12.223 -1.343 1.00 90.88 665 SER A C 1
ATOM 5173 O O . SER A 1 665 ? -16.466 12.959 -0.404 1.00 90.88 665 SER A O 1
ATOM 5175 N N . PRO A 1 666 ? -16.867 11.121 -1.640 1.00 88.94 666 PRO A N 1
ATOM 5176 C CA . PRO A 1 666 ? -18.077 10.756 -0.915 1.00 88.94 666 PRO A CA 1
ATOM 5177 C C . PRO A 1 666 ? -17.779 10.408 0.545 1.00 88.94 666 PRO A C 1
ATOM 5179 O O . PRO A 1 666 ? -16.705 9.901 0.880 1.00 88.94 666 PRO A O 1
ATOM 5182 N N . THR A 1 667 ? -18.762 10.647 1.410 1.00 88.12 667 THR A N 1
ATOM 5183 C CA . THR A 1 667 ? -18.799 10.061 2.752 1.00 88.12 667 THR A CA 1
ATOM 5184 C C . THR A 1 667 ? -19.260 8.616 2.637 1.00 88.12 667 THR A C 1
ATOM 5186 O O . THR A 1 667 ? -20.282 8.338 2.013 1.00 88.12 667 THR A O 1
ATOM 5189 N N . THR A 1 668 ? -18.510 7.684 3.219 1.00 82.62 668 THR A N 1
ATOM 5190 C CA . THR A 1 668 ? -18.805 6.246 3.160 1.00 82.62 668 THR A CA 1
ATOM 5191 C C . THR A 1 668 ? -18.497 5.587 4.502 1.00 82.62 668 THR A C 1
ATOM 5193 O O . THR A 1 668 ? -17.758 6.142 5.322 1.00 82.62 668 THR A O 1
ATOM 5196 N N . ILE A 1 669 ? -19.031 4.386 4.738 1.00 80.81 669 ILE A N 1
ATOM 5197 C CA . ILE A 1 669 ? -18.717 3.634 5.961 1.00 80.81 669 ILE A CA 1
ATOM 5198 C C . ILE A 1 669 ? -17.218 3.290 5.993 1.00 80.81 669 ILE A C 1
ATOM 5200 O O . ILE A 1 669 ? -16.559 3.498 7.006 1.00 80.81 669 ILE A O 1
ATOM 5204 N N . VAL A 1 670 ? -16.646 2.855 4.861 1.00 80.88 670 VAL A N 1
ATOM 5205 C CA . VAL A 1 670 ? -15.218 2.495 4.763 1.00 80.88 670 VAL A CA 1
ATOM 5206 C C . VAL A 1 670 ? -14.306 3.703 4.983 1.00 80.88 670 VAL A C 1
ATOM 5208 O O . VAL A 1 670 ? -13.357 3.596 5.751 1.00 80.88 670 VAL A O 1
ATOM 5211 N N . SER A 1 671 ? -14.614 4.874 4.413 1.00 86.25 671 SER A N 1
ATOM 5212 C CA . SER A 1 671 ? -13.845 6.093 4.713 1.00 86.25 671 SER A CA 1
ATOM 5213 C C . SER A 1 671 ? -13.990 6.532 6.172 1.00 86.25 671 SER A C 1
ATOM 5215 O O . SER A 1 671 ? -13.032 7.034 6.751 1.00 86.25 671 SER A O 1
ATOM 5217 N N . THR A 1 672 ? -15.142 6.282 6.804 1.00 87.88 672 THR A N 1
ATOM 5218 C CA . THR A 1 672 ? -15.330 6.534 8.243 1.00 87.88 672 THR A CA 1
ATOM 5219 C C . THR A 1 672 ? -14.445 5.623 9.098 1.00 87.88 672 THR A C 1
ATOM 5221 O O . THR A 1 672 ? -13.760 6.112 9.996 1.00 87.88 672 THR A O 1
ATOM 5224 N N . ALA A 1 673 ? -14.373 4.331 8.767 1.00 84.56 673 ALA A N 1
ATOM 5225 C CA . ALA A 1 673 ? -13.467 3.384 9.414 1.00 84.56 673 ALA A CA 1
ATOM 5226 C C . ALA A 1 673 ? -11.985 3.755 9.191 1.00 84.56 673 ALA A C 1
ATOM 5228 O O . ALA A 1 673 ? -11.203 3.762 10.136 1.00 84.56 673 ALA A O 1
ATOM 5229 N N . GLN A 1 674 ? -11.601 4.149 7.972 1.00 88.50 674 GLN A N 1
ATOM 5230 C CA . GLN A 1 674 ? -10.241 4.611 7.649 1.00 88.50 674 GLN A CA 1
ATOM 5231 C C . GLN A 1 674 ? -9.855 5.893 8.408 1.00 88.50 674 GLN A C 1
ATOM 5233 O O . GLN A 1 674 ? -8.706 6.035 8.826 1.00 88.50 674 GLN A O 1
ATOM 5238 N N . GLY A 1 675 ? -10.799 6.816 8.625 1.00 90.75 675 GLY A N 1
ATOM 5239 C CA . GLY A 1 675 ? -10.597 8.021 9.435 1.00 90.75 675 GLY A CA 1
ATOM 5240 C C . GLY A 1 675 ? -10.379 7.716 10.920 1.00 90.75 675 GLY A C 1
ATOM 5241 O O . GLY A 1 675 ? -9.441 8.241 11.520 1.00 90.75 675 GLY A O 1
ATOM 5242 N N . LEU A 1 676 ? -11.185 6.809 11.487 1.00 86.81 676 LEU A N 1
ATOM 5243 C CA . LEU A 1 676 ? -11.005 6.275 12.843 1.00 86.81 676 LEU A CA 1
ATOM 5244 C C . LEU A 1 676 ? -9.632 5.600 13.004 1.00 86.81 676 LEU A C 1
ATOM 5246 O O . LEU A 1 676 ? -8.841 5.993 13.861 1.00 86.81 676 LEU A O 1
ATOM 5250 N N . ALA A 1 677 ? -9.315 4.655 12.118 1.00 85.62 677 ALA A N 1
ATOM 5251 C CA . ALA A 1 677 ? -8.050 3.926 12.098 1.00 85.62 677 ALA A CA 1
ATOM 5252 C C . ALA A 1 677 ? -6.836 4.868 11.983 1.00 85.62 677 ALA A C 1
ATOM 5254 O O . ALA A 1 677 ? -5.822 4.675 12.652 1.00 85.62 677 ALA A O 1
ATOM 5255 N N . SER A 1 678 ? -6.955 5.941 11.193 1.00 90.31 678 SER A N 1
ATOM 5256 C CA . SER A 1 678 ? -5.911 6.964 11.058 1.00 90.31 678 SER A CA 1
ATOM 5257 C C . SER A 1 678 ? -5.670 7.753 12.352 1.00 90.31 678 SER A C 1
ATOM 5259 O O . SER A 1 678 ? -4.522 8.078 12.653 1.00 90.31 678 SER A O 1
ATOM 5261 N N . PHE A 1 679 ? -6.713 8.049 13.139 1.00 86.00 679 PHE A N 1
ATOM 5262 C CA . PHE A 1 679 ? -6.538 8.662 14.462 1.00 86.00 679 PHE A CA 1
ATOM 5263 C C . PHE A 1 679 ? -5.894 7.692 15.463 1.00 86.00 679 PHE A C 1
ATOM 5265 O O . PHE A 1 679 ? -4.954 8.098 16.147 1.00 86.00 679 PHE A O 1
ATOM 5272 N N . ASN A 1 680 ? -6.316 6.421 15.494 1.00 82.12 680 ASN A N 1
ATOM 5273 C CA . ASN A 1 680 ? -5.687 5.384 16.326 1.00 82.12 680 ASN A CA 1
ATOM 5274 C C . ASN A 1 680 ? -4.194 5.229 16.006 1.00 82.12 680 ASN A C 1
ATOM 5276 O O . ASN A 1 680 ? -3.357 5.304 16.904 1.00 82.12 680 ASN A O 1
ATOM 5280 N N . ALA A 1 681 ? -3.850 5.106 14.721 1.00 86.62 681 ALA A N 1
ATOM 5281 C CA . ALA A 1 681 ? -2.471 4.973 14.265 1.00 86.62 681 ALA A CA 1
ATOM 5282 C C . ALA A 1 681 ? -1.596 6.167 14.679 1.00 86.62 681 ALA A C 1
ATOM 5284 O O . ALA A 1 681 ? -0.477 5.970 15.143 1.00 86.62 681 ALA A O 1
ATOM 5285 N N . ILE A 1 682 ? -2.090 7.408 14.562 1.00 86.69 682 ILE A N 1
ATOM 5286 C CA . ILE A 1 682 ? -1.316 8.581 14.997 1.00 86.69 682 ILE A CA 1
ATOM 5287 C C . ILE A 1 682 ? -1.219 8.647 16.528 1.00 86.69 682 ILE A C 1
ATOM 5289 O O . ILE A 1 682 ? -0.157 8.999 17.041 1.00 86.69 682 ILE A O 1
ATOM 5293 N N . GLY A 1 683 ? -2.264 8.254 17.264 1.00 78.88 683 GLY A N 1
ATOM 5294 C CA . GLY A 1 683 ? -2.213 8.121 18.723 1.00 78.88 683 GLY A CA 1
ATOM 5295 C C . GLY A 1 683 ? -1.150 7.119 19.187 1.00 78.88 683 GLY A C 1
ATOM 5296 O O . GLY A 1 683 ? -0.380 7.427 20.092 1.00 78.88 683 GLY A O 1
ATOM 5297 N N . ALA A 1 684 ? -1.030 5.978 18.504 1.00 79.44 684 ALA A N 1
ATOM 5298 C CA . ALA A 1 684 ? -0.013 4.957 18.762 1.00 79.44 684 ALA A CA 1
ATOM 5299 C C . ALA A 1 684 ? 1.430 5.371 18.387 1.00 79.44 684 ALA A C 1
ATOM 5301 O O . ALA A 1 684 ? 2.376 4.710 18.806 1.00 79.44 684 ALA A O 1
ATOM 5302 N N . ILE A 1 685 ? 1.622 6.447 17.609 1.00 85.44 685 ILE A N 1
ATOM 5303 C CA . ILE A 1 685 ? 2.956 6.983 17.262 1.00 85.44 685 ILE A CA 1
ATOM 5304 C C . ILE A 1 685 ? 3.326 8.202 18.121 1.00 85.44 685 ILE A C 1
ATOM 5306 O O . ILE A 1 685 ? 4.487 8.392 18.476 1.00 85.44 685 ILE A O 1
ATOM 5310 N N . ALA A 1 686 ? 2.357 9.076 18.406 1.00 81.06 686 ALA A N 1
ATOM 5311 C CA . ALA A 1 686 ? 2.585 10.3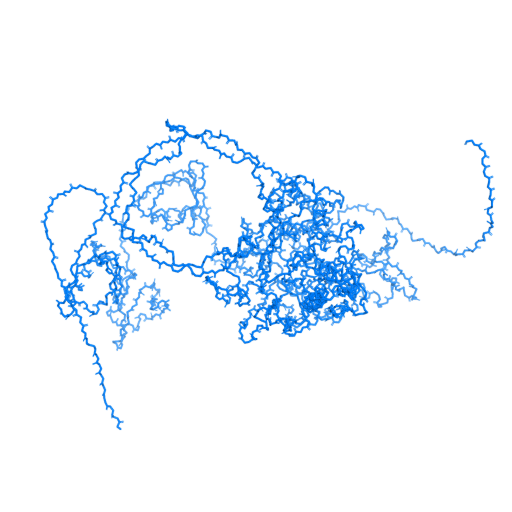84 19.026 1.00 81.06 686 ALA A CA 1
ATOM 5312 C C . ALA A 1 686 ? 2.139 10.472 20.501 1.00 81.06 686 ALA A C 1
ATOM 5314 O O . ALA A 1 686 ? 2.327 11.517 21.130 1.00 81.06 686 ALA A O 1
ATOM 5315 N N . GLY A 1 687 ? 1.564 9.396 21.045 1.00 71.56 687 GLY A N 1
ATOM 5316 C CA . GLY A 1 687 ? 1.145 9.268 22.439 1.00 71.56 687 GLY A CA 1
ATOM 5317 C C . GLY A 1 687 ? -0.146 10.017 22.795 1.00 71.56 687 GLY A C 1
ATOM 5318 O O . GLY A 1 687 ? -0.659 10.860 22.049 1.00 71.56 687 GLY A O 1
ATOM 5319 N N . GLU A 1 688 ? -0.660 9.736 23.996 1.00 62.00 688 GLU A N 1
ATOM 5320 C CA . GLU A 1 688 ? -1.933 10.271 24.509 1.00 62.00 688 GLU A CA 1
ATOM 5321 C C . GLU A 1 688 ? -2.034 11.806 24.426 1.00 62.00 688 GLU A C 1
ATOM 5323 O O . GLU A 1 688 ? -3.093 12.343 24.111 1.00 62.00 688 GLU A O 1
ATOM 5328 N N . GLN A 1 689 ? -0.938 12.540 24.661 1.00 65.00 689 GLN A N 1
ATOM 5329 C CA . GLN A 1 689 ? -0.940 14.013 24.658 1.00 65.00 689 GLN A CA 1
ATOM 5330 C C . GLN A 1 689 ? -1.104 14.625 23.249 1.00 65.00 689 GLN A C 1
ATOM 5332 O O . GLN A 1 689 ? -1.497 15.790 23.110 1.00 65.00 689 GLN A O 1
ATOM 5337 N N . ALA A 1 690 ? -0.806 13.862 22.195 1.00 67.44 690 ALA A N 1
ATOM 5338 C CA . ALA A 1 690 ? -1.120 14.242 20.822 1.00 67.44 690 ALA A CA 1
ATOM 5339 C C . ALA A 1 690 ? -2.559 13.845 20.458 1.00 67.44 690 ALA A C 1
ATOM 5341 O O . ALA A 1 690 ? -3.280 14.656 19.871 1.00 67.44 690 ALA A O 1
ATOM 5342 N N . ALA A 1 691 ? -2.986 12.642 20.860 1.00 66.25 691 ALA A N 1
ATOM 5343 C CA . ALA A 1 691 ? -4.329 12.119 20.614 1.00 66.25 691 ALA A CA 1
ATOM 5344 C C . ALA A 1 691 ? -5.432 12.941 21.307 1.00 66.25 691 ALA A C 1
ATOM 5346 O O . ALA A 1 691 ? -6.457 13.235 20.692 1.00 66.25 691 ALA A O 1
ATOM 5347 N N . SER A 1 692 ? -5.211 13.388 22.549 1.00 69.19 692 SER A N 1
ATOM 5348 C CA . SER A 1 692 ? -6.208 14.105 23.362 1.00 69.19 692 SER A CA 1
ATOM 5349 C C . SER A 1 692 ? -6.714 15.400 22.716 1.00 69.19 692 SER A C 1
ATOM 5351 O O . SER A 1 692 ? -7.886 15.753 22.856 1.00 69.19 692 SER A O 1
ATOM 5353 N N . ARG A 1 693 ? -5.876 16.060 21.903 1.00 76.75 693 ARG A N 1
ATOM 5354 C CA . ARG A 1 693 ? -6.241 17.238 21.089 1.00 76.75 693 ARG A CA 1
ATOM 5355 C C . ARG A 1 693 ? -7.391 16.964 20.114 1.00 76.75 693 ARG A C 1
ATOM 5357 O O . ARG A 1 693 ? -8.094 17.895 19.732 1.00 76.75 693 ARG A O 1
ATOM 5364 N N . TYR A 1 694 ? -7.573 15.701 19.736 1.00 79.88 694 TYR A N 1
ATOM 5365 C CA . TYR A 1 694 ? -8.589 15.207 18.813 1.00 79.88 694 TYR A CA 1
ATOM 5366 C C . TYR A 1 694 ? -9.512 14.163 19.468 1.00 79.88 694 TYR A C 1
ATOM 5368 O O . TYR A 1 694 ? -10.259 13.487 18.763 1.00 79.88 694 TYR A O 1
ATOM 5376 N N . ALA A 1 695 ? -9.544 14.056 20.805 1.00 75.19 695 ALA A N 1
ATOM 5377 C CA . ALA A 1 695 ? -10.390 13.088 21.517 1.00 75.19 695 ALA A CA 1
ATOM 5378 C C . ALA A 1 695 ? -11.878 13.193 21.128 1.00 75.19 695 ALA A C 1
ATOM 5380 O O . ALA A 1 695 ? -12.551 12.181 20.964 1.00 75.19 695 ALA A O 1
ATOM 5381 N N . ARG A 1 696 ? -12.384 14.410 20.876 1.00 82.38 696 ARG A N 1
ATOM 5382 C CA . ARG A 1 696 ? -13.756 14.635 20.377 1.00 82.38 696 ARG A CA 1
ATOM 5383 C C . ARG A 1 696 ? -13.975 14.078 18.965 1.00 82.38 696 ARG A C 1
ATOM 5385 O O . ARG A 1 696 ? -15.030 13.518 18.687 1.00 82.38 696 ARG A O 1
ATOM 5392 N N . ASN A 1 697 ? -12.986 14.220 18.082 1.00 87.69 697 ASN A N 1
ATOM 5393 C CA . ASN A 1 697 ? -13.016 13.672 16.725 1.00 87.69 697 ASN A CA 1
ATOM 5394 C C . ASN A 1 697 ? -12.987 12.136 16.754 1.00 87.69 697 ASN A C 1
ATOM 5396 O O . ASN A 1 697 ? -13.776 11.493 16.060 1.00 87.69 697 ASN A O 1
ATOM 5400 N N . LEU A 1 698 ? -12.135 11.562 17.610 1.00 81.00 698 LEU A N 1
ATOM 5401 C CA . LEU A 1 698 ? -12.035 10.124 17.854 1.00 81.00 698 LEU A CA 1
ATOM 5402 C C . LEU A 1 698 ? -13.335 9.548 18.441 1.00 81.00 698 LEU A C 1
ATOM 5404 O O . LEU A 1 698 ? -13.855 8.556 17.932 1.00 81.00 698 LEU A O 1
ATOM 5408 N N . GLN A 1 699 ? -13.905 10.196 19.461 1.00 79.44 699 GLN A N 1
ATOM 5409 C CA . GLN A 1 699 ? -15.167 9.795 20.090 1.00 79.44 699 GLN A CA 1
ATOM 5410 C C . GLN A 1 699 ? -16.338 9.844 19.094 1.00 79.44 699 GLN A C 1
ATOM 5412 O O . GLN A 1 699 ? -17.130 8.902 19.028 1.00 79.44 699 GLN A O 1
ATOM 5417 N N . ALA A 1 700 ? -16.426 10.901 18.277 1.00 85.38 700 ALA A N 1
ATOM 5418 C CA . ALA A 1 700 ? -17.434 11.016 17.225 1.00 85.38 700 ALA A CA 1
ATOM 5419 C C . ALA A 1 700 ? -17.274 9.921 16.154 1.00 85.38 700 ALA A C 1
ATOM 5421 O O . ALA A 1 700 ? -18.259 9.283 15.788 1.00 85.38 700 ALA A O 1
ATOM 5422 N N . ALA A 1 701 ? -16.042 9.650 15.708 1.00 85.81 701 ALA A N 1
ATOM 5423 C CA . ALA A 1 701 ? -15.739 8.577 14.760 1.00 85.81 701 ALA A CA 1
ATOM 5424 C C . ALA A 1 701 ? -16.136 7.198 15.313 1.00 85.81 701 ALA A C 1
ATOM 5426 O O . ALA A 1 701 ? -16.851 6.446 14.656 1.00 85.81 701 ALA A O 1
ATOM 5427 N N . SER A 1 702 ? -15.734 6.898 16.551 1.00 80.38 702 SER A N 1
ATOM 5428 C CA . SER A 1 702 ? -16.004 5.621 17.223 1.00 80.38 702 SER A CA 1
ATOM 5429 C C . SER A 1 702 ? -17.496 5.407 17.488 1.00 80.38 702 SER A C 1
ATOM 5431 O O . SER A 1 702 ? -17.994 4.293 17.334 1.00 80.38 702 SER A O 1
ATOM 5433 N N . LYS A 1 703 ? -18.245 6.466 17.838 1.00 81.81 703 LYS A N 1
ATOM 5434 C CA . LYS A 1 703 ? -19.712 6.398 17.943 1.00 81.81 703 LYS A CA 1
ATOM 5435 C C . LYS A 1 703 ? -20.338 6.107 16.579 1.00 81.81 703 LYS A C 1
ATOM 5437 O O . LYS A 1 703 ? -21.131 5.179 16.454 1.00 81.81 703 LYS A O 1
ATOM 5442 N N . ARG A 1 704 ? -19.965 6.876 15.552 1.00 85.31 704 ARG A N 1
ATOM 5443 C CA . ARG A 1 704 ? -20.555 6.762 14.214 1.00 85.31 704 ARG A CA 1
ATOM 5444 C C . ARG A 1 704 ? -20.251 5.422 13.554 1.00 85.31 704 ARG A C 1
ATOM 5446 O O . ARG A 1 704 ? -21.097 4.869 12.861 1.00 85.31 704 ARG A O 1
ATOM 5453 N N . MET A 1 705 ? -19.072 4.867 13.816 1.00 80.44 705 MET A N 1
ATOM 5454 C CA . MET A 1 705 ? -18.707 3.540 13.341 1.00 80.44 705 MET A CA 1
ATOM 5455 C C . MET A 1 705 ? -19.499 2.429 14.052 1.00 80.44 705 MET A C 1
ATOM 5457 O O . MET A 1 705 ? -19.883 1.465 13.396 1.00 80.44 705 MET A O 1
ATOM 5461 N N . ALA A 1 706 ? -19.829 2.584 15.341 1.00 75.44 706 ALA A N 1
ATOM 5462 C CA . ALA A 1 706 ? -20.686 1.635 16.061 1.00 75.44 706 ALA A CA 1
ATOM 5463 C C . ALA A 1 706 ? -22.131 1.620 15.526 1.00 75.44 706 ALA A C 1
ATOM 5465 O O . ALA A 1 706 ? -22.752 0.563 15.479 1.00 75.44 706 ALA A O 1
ATOM 5466 N N . GLU A 1 707 ? -22.643 2.767 15.065 1.00 79.81 707 GLU A N 1
ATOM 5467 C CA . GLU A 1 707 ? -23.941 2.863 14.377 1.00 79.81 707 GLU A CA 1
ATOM 5468 C C . GLU A 1 707 ? -23.928 2.159 13.006 1.00 79.81 707 GLU A C 1
ATOM 5470 O O . GLU A 1 707 ? -24.931 1.577 12.600 1.00 79.81 707 GLU A O 1
ATOM 5475 N N . TYR A 1 708 ? -22.805 2.201 12.279 1.00 78.00 708 TYR A N 1
ATOM 5476 C CA . TYR A 1 708 ? -22.703 1.625 10.934 1.00 78.00 708 TYR A CA 1
ATOM 5477 C C . TYR A 1 708 ? -22.338 0.133 10.896 1.00 78.00 708 TYR A C 1
ATOM 5479 O O . TYR A 1 708 ? -22.697 -0.544 9.932 1.00 78.00 708 TYR A O 1
ATOM 5487 N N . LEU A 1 709 ? -21.586 -0.375 11.879 1.00 73.56 709 LEU A N 1
ATOM 5488 C CA . LEU A 1 709 ? -20.917 -1.677 11.778 1.00 73.56 709 LEU A CA 1
ATOM 5489 C C . LEU A 1 709 ? -21.853 -2.874 11.492 1.00 73.56 709 LEU A C 1
ATOM 5491 O O . LEU A 1 709 ? -21.509 -3.646 10.595 1.00 73.56 709 LEU A O 1
ATOM 5495 N N . PRO A 1 710 ? -23.020 -3.047 12.153 1.00 70.38 710 PRO A N 1
ATOM 5496 C CA . PRO A 1 710 ? -23.888 -4.202 11.894 1.00 70.38 710 PRO A CA 1
ATOM 5497 C C . PRO A 1 710 ? -24.355 -4.251 10.430 1.00 70.38 710 PRO A C 1
ATOM 5499 O O . PRO A 1 710 ? -24.191 -5.255 9.738 1.00 70.38 710 PRO A O 1
ATOM 5502 N N . THR A 1 711 ? -24.827 -3.117 9.911 1.00 67.88 711 THR A N 1
ATOM 5503 C CA . THR A 1 711 ? -25.260 -2.948 8.515 1.00 67.88 711 THR A CA 1
ATOM 5504 C C . THR A 1 711 ? -24.110 -3.131 7.517 1.00 67.88 711 THR A C 1
ATOM 5506 O O . THR A 1 711 ? -24.321 -3.549 6.380 1.00 67.88 711 THR A O 1
ATOM 5509 N N . ALA A 1 712 ? -22.881 -2.806 7.923 1.00 71.38 712 ALA A N 1
ATOM 5510 C CA . ALA A 1 712 ? -21.697 -2.842 7.070 1.00 71.38 712 ALA A CA 1
ATOM 5511 C C . ALA A 1 712 ? -21.114 -4.252 6.865 1.00 71.38 712 ALA A C 1
ATOM 5513 O O . ALA A 1 712 ? -20.473 -4.498 5.841 1.00 71.38 712 ALA A O 1
ATOM 5514 N N . LEU A 1 713 ? -21.330 -5.157 7.824 1.00 70.44 713 LEU A N 1
ATOM 5515 C CA . LEU A 1 713 ? -20.854 -6.543 7.778 1.00 70.44 713 LEU A CA 1
ATOM 5516 C C . LEU A 1 713 ? -21.890 -7.503 7.170 1.00 70.44 713 LEU A C 1
ATOM 5518 O O . LEU A 1 713 ? -21.519 -8.378 6.390 1.00 70.44 713 LEU A O 1
ATOM 5522 N N . PHE A 1 714 ? -23.179 -7.329 7.493 1.00 64.25 714 PHE A N 1
ATOM 5523 C CA . PHE A 1 714 ? -24.211 -8.358 7.274 1.00 64.25 714 PHE A CA 1
ATOM 5524 C C . PHE A 1 714 ? -25.245 -8.052 6.165 1.00 64.25 714 PHE A C 1
ATOM 5526 O O . PHE A 1 714 ? -26.176 -8.827 5.967 1.00 64.25 714 PHE A O 1
ATOM 5533 N N . VAL A 1 715 ? -25.106 -6.959 5.402 1.00 59.84 715 VAL A N 1
ATOM 5534 C CA . VAL A 1 715 ? -25.981 -6.648 4.243 1.00 59.84 715 VAL A CA 1
ATOM 5535 C C . VAL A 1 715 ? -25.290 -7.004 2.916 1.00 59.84 715 VAL A C 1
ATOM 5537 O O . VAL A 1 715 ? -24.065 -6.937 2.826 1.00 59.84 715 VAL A O 1
ATOM 5540 N N . ASP A 1 716 ? -26.051 -7.366 1.863 1.00 52.44 716 ASP A N 1
ATOM 5541 C CA . ASP A 1 716 ? -25.490 -7.746 0.549 1.00 52.44 716 ASP A CA 1
ATOM 5542 C C . ASP A 1 716 ? -24.501 -6.689 0.033 1.00 52.44 716 ASP A C 1
ATOM 5544 O O . ASP A 1 716 ? -24.869 -5.585 -0.378 1.00 52.44 716 ASP A O 1
ATOM 5548 N N . THR A 1 717 ? -23.232 -7.096 -0.008 1.00 48.56 717 THR A N 1
ATOM 5549 C CA . THR A 1 717 ? -22.074 -6.332 -0.489 1.00 48.56 717 THR A CA 1
ATOM 5550 C C . THR A 1 717 ? -22.266 -5.656 -1.853 1.00 48.56 717 THR A C 1
ATOM 5552 O O . THR A 1 717 ? -21.578 -4.677 -2.141 1.00 48.56 717 THR A O 1
ATOM 5555 N N . LYS A 1 718 ? -23.197 -6.136 -2.692 1.00 45.66 718 LYS A N 1
ATOM 5556 C CA . LYS A 1 718 ? -23.555 -5.512 -3.980 1.00 45.66 718 LYS A CA 1
ATOM 5557 C C . LYS A 1 718 ? -24.352 -4.213 -3.845 1.00 45.66 718 LYS A C 1
ATOM 5559 O O . LYS A 1 718 ? -24.394 -3.455 -4.809 1.00 45.66 718 LYS A O 1
ATOM 5564 N N . GLN A 1 719 ? -25.013 -3.983 -2.710 1.00 41.31 719 GLN A N 1
ATOM 5565 C CA . GLN A 1 719 ? -25.908 -2.843 -2.491 1.00 41.31 719 GLN A CA 1
ATOM 5566 C C . GLN A 1 719 ? -25.288 -1.777 -1.576 1.00 41.31 719 GLN A C 1
ATOM 5568 O O . GLN A 1 719 ? -25.453 -0.588 -1.833 1.00 41.31 719 GLN A O 1
ATOM 5573 N N . THR A 1 720 ? -24.541 -2.176 -0.540 1.00 44.72 720 THR A N 1
ATOM 5574 C CA . THR A 1 720 ? -24.045 -1.256 0.505 1.00 44.72 720 THR A CA 1
ATOM 5575 C C . THR A 1 720 ? -22.605 -0.770 0.327 1.00 44.72 720 THR A C 1
ATOM 5577 O O . THR A 1 720 ? -22.266 0.296 0.839 1.00 44.72 720 THR A O 1
ATOM 5580 N N . ILE A 1 721 ? -21.745 -1.498 -0.400 1.00 48.78 721 ILE A N 1
ATOM 5581 C CA . ILE A 1 721 ? -20.294 -1.220 -0.457 1.00 48.78 721 ILE A CA 1
ATOM 5582 C C . ILE A 1 721 ? -19.829 -0.848 -1.878 1.00 48.78 721 ILE A C 1
ATOM 5584 O O . ILE A 1 721 ? -18.806 -1.315 -2.379 1.00 48.78 721 ILE A O 1
ATOM 5588 N N . ALA A 1 722 ? -20.574 0.042 -2.538 1.00 43.28 722 ALA A N 1
ATOM 5589 C CA . ALA A 1 722 ? -20.323 0.477 -3.920 1.00 43.28 722 ALA A CA 1
ATOM 5590 C C . ALA A 1 722 ? -18.994 1.242 -4.147 1.00 43.28 722 ALA A C 1
ATOM 5592 O O . ALA A 1 722 ? -18.669 1.586 -5.282 1.00 43.28 722 ALA A O 1
ATOM 5593 N N . SER A 1 723 ? -18.229 1.535 -3.090 1.00 48.22 723 SER A N 1
ATOM 5594 C CA . SER A 1 723 ? -17.069 2.436 -3.121 1.00 48.22 723 SER A CA 1
ATOM 5595 C C . SER A 1 723 ? -15.729 1.809 -2.721 1.00 48.22 723 SER A C 1
ATOM 5597 O O . SER A 1 723 ? -14.699 2.471 -2.887 1.00 48.22 723 SER A O 1
ATOM 5599 N N . SER A 1 724 ? -15.711 0.581 -2.184 1.00 58.62 724 SER A N 1
ATOM 5600 C CA . SER A 1 724 ? -14.527 0.004 -1.526 1.00 58.62 724 SER A CA 1
ATOM 5601 C C . SER A 1 724 ? -13.808 -1.069 -2.345 1.00 58.62 724 SER A C 1
ATOM 5603 O O . SER A 1 724 ? -14.338 -1.635 -3.307 1.00 58.62 724 SER A O 1
ATOM 5605 N N . LEU A 1 725 ? -12.553 -1.324 -1.975 1.00 61.91 725 LEU A N 1
ATOM 5606 C CA . LEU A 1 725 ? -11.642 -2.141 -2.758 1.00 61.91 725 LEU A CA 1
ATOM 5607 C C . LEU A 1 725 ? -11.827 -3.630 -2.455 1.00 61.91 725 LEU A C 1
ATOM 5609 O O . LEU A 1 725 ? -12.033 -4.425 -3.375 1.00 61.91 725 LEU A O 1
ATOM 5613 N N . PHE A 1 726 ? -11.875 -4.021 -1.183 1.00 60.50 726 PHE A N 1
ATOM 5614 C CA . PHE A 1 726 ? -12.009 -5.409 -0.737 1.00 60.50 726 PHE A CA 1
ATOM 5615 C C . PHE A 1 726 ? -13.313 -5.712 0.020 1.00 60.50 726 PHE A C 1
ATOM 5617 O O . PHE A 1 726 ? -13.481 -6.821 0.526 1.00 60.50 726 PHE A O 1
ATOM 5624 N N . GLY A 1 727 ? -14.310 -4.828 -0.041 1.00 66.06 727 GLY A N 1
ATOM 5625 C CA . GLY A 1 727 ? -15.623 -5.058 0.573 1.00 66.06 727 GLY A CA 1
ATOM 5626 C C . GLY A 1 727 ? -15.536 -5.003 2.104 1.00 66.06 727 GLY A C 1
ATOM 5627 O O . GLY A 1 727 ? -14.785 -4.174 2.617 1.00 66.06 727 GLY A O 1
ATOM 5628 N N . PRO A 1 728 ? -16.234 -5.878 2.854 1.00 67.88 728 PRO A N 1
ATOM 5629 C CA . PRO A 1 728 ? -16.244 -5.798 4.317 1.00 67.88 728 PRO A CA 1
ATOM 5630 C C . PRO A 1 728 ? -14.858 -6.030 4.945 1.00 67.88 728 PRO A C 1
ATOM 5632 O O . PRO A 1 728 ? -14.579 -5.547 6.036 1.00 67.88 728 PRO A O 1
ATOM 5635 N N . TYR A 1 729 ? -13.935 -6.682 4.232 1.00 74.25 729 TYR A N 1
ATOM 5636 C CA . TYR A 1 729 ? -12.559 -6.869 4.696 1.00 74.25 729 TYR A CA 1
ATOM 5637 C C . TYR A 1 729 ? -11.740 -5.563 4.730 1.00 74.25 729 TYR A C 1
ATOM 5639 O O . TYR A 1 729 ? -10.738 -5.513 5.433 1.00 74.25 729 TYR A O 1
ATOM 5647 N N . ASP A 1 730 ? -12.172 -4.482 4.063 1.00 71.56 730 ASP A N 1
ATOM 5648 C CA . ASP A 1 730 ? -11.559 -3.155 4.260 1.00 71.56 730 ASP A CA 1
ATOM 5649 C C . ASP A 1 730 ? -11.818 -2.613 5.684 1.00 71.56 730 ASP A C 1
ATOM 5651 O O . ASP A 1 730 ? -11.015 -1.833 6.198 1.00 71.56 730 ASP A O 1
ATOM 5655 N N . PHE A 1 731 ? -12.897 -3.050 6.354 1.00 72.38 731 PHE A N 1
ATOM 5656 C CA . PHE A 1 731 ? -13.114 -2.771 7.779 1.00 72.38 731 PHE A CA 1
ATOM 5657 C C . PHE A 1 731 ? -12.146 -3.559 8.658 1.00 72.38 731 PHE A C 1
ATOM 5659 O O . PHE A 1 731 ? -11.661 -3.021 9.647 1.00 72.38 731 PHE A O 1
ATOM 5666 N N . ALA A 1 732 ? -11.828 -4.804 8.287 1.00 68.62 732 ALA A N 1
ATOM 5667 C CA . ALA A 1 732 ? -10.931 -5.657 9.062 1.00 68.62 732 ALA A CA 1
ATOM 5668 C C . ALA A 1 732 ? -9.559 -4.987 9.276 1.00 68.62 732 ALA A C 1
ATOM 5670 O O . ALA A 1 732 ? -9.102 -4.910 10.411 1.00 68.62 732 ALA A O 1
ATOM 5671 N N . LEU A 1 733 ? -8.975 -4.368 8.239 1.00 70.25 733 LEU A N 1
ATOM 5672 C CA . LEU A 1 733 ? -7.763 -3.550 8.399 1.00 70.25 733 LEU A CA 1
ATOM 5673 C C . LEU A 1 733 ? -7.977 -2.325 9.310 1.00 70.25 733 LEU A C 1
ATOM 5675 O O . LEU A 1 733 ? -7.118 -1.998 10.123 1.00 70.25 733 LEU A O 1
ATOM 5679 N N . ALA A 1 734 ? -9.106 -1.625 9.180 1.00 67.75 734 ALA A N 1
ATOM 5680 C CA . ALA A 1 734 ? -9.376 -0.436 9.990 1.00 67.75 734 ALA A CA 1
ATOM 5681 C C . ALA A 1 734 ? -9.472 -0.750 11.497 1.00 67.75 734 ALA A C 1
ATOM 5683 O O . ALA A 1 734 ? -9.084 0.080 12.317 1.00 67.75 734 ALA A O 1
ATOM 5684 N N . PHE A 1 735 ? -9.937 -1.952 11.853 1.00 66.25 735 PHE A N 1
ATOM 5685 C CA . PHE A 1 735 ? -9.983 -2.447 13.232 1.00 66.25 735 PHE A CA 1
ATOM 5686 C C . PHE A 1 735 ? -8.736 -3.244 13.654 1.00 66.25 735 PHE A C 1
ATOM 5688 O O . PHE A 1 735 ? -8.516 -3.417 14.848 1.00 66.25 735 PHE A O 1
ATOM 5695 N N . SER A 1 736 ? -7.872 -3.661 12.720 1.00 60.22 736 SER A N 1
ATOM 5696 C CA . SER A 1 736 ? -6.551 -4.236 13.022 1.00 60.22 736 SER A CA 1
ATOM 5697 C C . SER A 1 736 ? -5.465 -3.175 13.265 1.00 60.22 736 SER A C 1
ATOM 5699 O O . SER A 1 736 ? -4.272 -3.482 13.209 1.00 60.22 736 SER A O 1
ATOM 5701 N N . ILE A 1 737 ? -5.853 -1.914 13.483 1.00 56.62 737 ILE A N 1
ATOM 5702 C CA . ILE A 1 737 ? -4.981 -0.895 14.068 1.00 56.62 737 ILE A CA 1
ATOM 5703 C C . ILE A 1 737 ? -5.305 -0.848 15.562 1.00 56.62 737 ILE A C 1
ATOM 5705 O O . ILE A 1 737 ? -6.388 -0.367 15.914 1.00 56.62 737 ILE A O 1
ATOM 5709 N N . PRO A 1 738 ? -4.411 -1.331 16.444 1.00 51.78 738 PRO A N 1
ATOM 5710 C CA . PRO A 1 738 ? -4.681 -1.314 17.871 1.00 51.78 738 PRO A CA 1
ATOM 5711 C C . PRO A 1 738 ? -4.901 0.124 18.353 1.00 51.78 738 PRO A C 1
ATOM 5713 O O . PRO A 1 738 ? -4.294 1.076 17.848 1.00 51.78 738 PRO A O 1
ATOM 5716 N N . ASN A 1 739 ? -5.750 0.277 19.371 1.00 50.00 739 ASN A N 1
ATOM 5717 C CA . ASN A 1 739 ? -5.714 1.475 20.209 1.00 50.00 739 ASN A CA 1
ATOM 5718 C C . ASN A 1 739 ? -4.281 1.669 20.727 1.00 50.00 739 ASN A C 1
ATOM 5720 O O . ASN A 1 739 ? -3.530 0.698 20.834 1.00 50.00 739 ASN A O 1
ATOM 5724 N N . SER A 1 740 ? -3.895 2.906 21.047 1.00 45.41 740 SER A N 1
ATOM 5725 C CA . SER A 1 740 ? -2.540 3.222 21.514 1.00 45.41 740 SER A CA 1
ATOM 5726 C C . SER A 1 740 ? -2.077 2.229 22.584 1.00 45.41 740 SER A C 1
ATOM 5728 O O . SER A 1 740 ? -2.617 2.235 23.694 1.00 45.41 740 SER A O 1
ATOM 5730 N N . LYS A 1 741 ? -1.087 1.385 22.242 1.00 44.44 741 LYS A N 1
ATOM 5731 C CA . LYS A 1 741 ? -0.403 0.529 23.217 1.00 44.44 741 LYS A CA 1
ATOM 5732 C C . LYS A 1 741 ? 0.018 1.423 24.372 1.00 44.44 741 LYS A C 1
ATOM 5734 O O . LYS A 1 741 ? 0.628 2.465 24.138 1.00 44.44 741 LYS A O 1
ATOM 5739 N N . GLN A 1 742 ? -0.337 1.045 25.595 1.00 53.06 742 GLN A N 1
ATOM 5740 C CA . GLN A 1 742 ? 0.079 1.832 26.742 1.00 53.06 742 GLN A CA 1
ATOM 5741 C C . GLN A 1 742 ? 1.599 1.745 26.882 1.00 53.06 742 GLN A C 1
ATOM 5743 O O . GLN A 1 742 ? 2.160 0.664 27.060 1.00 53.06 742 GLN A O 1
ATOM 5748 N N . ASP A 1 743 ? 2.259 2.896 26.792 1.00 49.31 743 ASP A N 1
ATOM 5749 C CA . ASP A 1 743 ? 3.681 3.014 27.081 1.00 49.31 743 ASP A CA 1
ATOM 5750 C C . ASP A 1 743 ? 3.969 2.670 28.551 1.00 49.31 743 ASP A C 1
ATOM 5752 O O . ASP A 1 743 ? 3.103 2.775 29.424 1.00 49.31 743 ASP A O 1
ATOM 5756 N N . LEU A 1 744 ? 5.224 2.313 28.845 1.00 56.53 744 LEU A N 1
ATOM 5757 C CA . LEU A 1 744 ? 5.712 2.029 30.199 1.00 56.53 744 LEU A CA 1
ATOM 5758 C C . LEU A 1 744 ? 5.668 3.288 31.090 1.00 56.53 744 LEU A C 1
ATOM 5760 O O . LEU A 1 744 ? 6.665 4.001 31.263 1.00 56.53 744 LEU A O 1
ATOM 5764 N N . ARG A 1 745 ? 4.490 3.551 31.657 1.00 73.69 745 ARG A N 1
ATOM 5765 C CA . ARG A 1 745 ? 4.129 4.765 32.391 1.00 73.69 745 ARG A CA 1
ATOM 5766 C C . ARG A 1 745 ? 4.446 4.645 33.882 1.00 73.69 745 ARG A C 1
ATOM 5768 O O . ARG A 1 745 ? 4.407 3.563 34.465 1.00 73.69 745 ARG A O 1
ATOM 5775 N N . THR A 1 746 ? 4.741 5.782 34.509 1.00 81.06 746 THR A N 1
ATOM 5776 C CA . THR A 1 746 ? 4.752 5.916 35.972 1.00 81.06 746 THR A CA 1
ATOM 5777 C C . THR A 1 746 ? 3.400 6.461 36.420 1.00 81.06 746 THR A C 1
ATOM 5779 O O . THR A 1 746 ? 3.132 7.654 36.285 1.00 81.06 746 THR A O 1
ATOM 5782 N N . TRP A 1 747 ? 2.567 5.568 36.935 1.00 83.19 747 TRP A N 1
ATOM 5783 C CA . TRP A 1 747 ? 1.321 5.851 37.642 1.00 83.19 747 TRP A CA 1
ATOM 5784 C C . TRP A 1 747 ? 1.647 6.340 39.056 1.00 83.19 747 TRP A C 1
ATOM 5786 O O . TRP A 1 747 ? 2.734 6.064 39.573 1.00 83.19 747 TRP A O 1
ATOM 5796 N N . ARG A 1 748 ? 0.735 7.061 39.703 1.00 87.19 748 ARG A N 1
ATOM 5797 C CA . ARG A 1 748 ? 0.897 7.544 41.079 1.00 87.19 748 ARG A CA 1
ATOM 5798 C C . ARG A 1 748 ? -0.087 6.850 42.001 1.00 87.19 748 ARG A C 1
ATOM 5800 O O . ARG A 1 748 ? -1.266 6.760 41.671 1.00 87.19 748 ARG A O 1
ATOM 5807 N N . ASP A 1 749 ? 0.380 6.415 43.167 1.00 86.25 749 ASP A N 1
ATOM 5808 C CA . ASP A 1 749 ? -0.518 6.036 44.260 1.00 86.25 749 ASP A CA 1
ATOM 5809 C C . ASP A 1 749 ? -1.173 7.276 44.908 1.00 86.25 749 ASP A C 1
ATOM 5811 O O . ASP A 1 749 ? -0.811 8.421 44.612 1.00 86.25 749 ASP A O 1
ATOM 5815 N N . GLN A 1 750 ? -2.117 7.066 45.830 1.00 84.44 750 GLN A N 1
ATOM 5816 C CA . GLN A 1 750 ? -2.751 8.148 46.606 1.00 84.44 750 GLN A CA 1
ATOM 5817 C C . GLN A 1 750 ? -1.767 9.033 47.408 1.00 84.44 750 GLN A C 1
ATOM 5819 O O . GLN A 1 750 ? -2.146 10.099 47.888 1.00 84.44 750 GLN A O 1
ATOM 5824 N N . LYS A 1 751 ? -0.506 8.612 47.579 1.00 81.00 751 LYS A N 1
ATOM 5825 C CA . LYS A 1 751 ? 0.564 9.337 48.287 1.00 81.00 751 LYS A CA 1
ATOM 5826 C C . LYS A 1 751 ? 1.581 9.958 47.315 1.00 81.00 751 LYS A C 1
ATOM 5828 O O . LYS A 1 751 ? 2.595 10.502 47.749 1.00 81.00 751 LYS A O 1
ATOM 5833 N N . GLY A 1 752 ? 1.329 9.882 46.005 1.00 75.56 752 GLY A N 1
ATOM 5834 C CA . GLY A 1 752 ? 2.186 10.400 44.940 1.00 75.56 752 GLY A CA 1
ATOM 5835 C C . GLY A 1 752 ? 3.382 9.512 44.562 1.00 75.56 752 GLY A C 1
ATOM 5836 O O . GLY A 1 752 ? 4.136 9.895 43.658 1.00 75.56 752 GLY A O 1
ATOM 5837 N N . LYS A 1 753 ? 3.561 8.346 45.207 1.00 82.75 753 LYS A N 1
ATOM 5838 C CA . LYS A 1 753 ? 4.645 7.380 44.946 1.00 82.75 753 LYS A CA 1
ATOM 5839 C C . LYS A 1 753 ? 4.453 6.759 43.561 1.00 82.75 753 LYS A C 1
ATOM 5841 O O . LYS A 1 753 ? 3.343 6.399 43.177 1.00 82.75 753 LYS A O 1
ATOM 5846 N N . GLY A 1 754 ? 5.544 6.639 42.807 1.00 82.12 754 GLY A N 1
ATOM 5847 C CA . GLY A 1 754 ? 5.513 6.114 41.443 1.00 82.12 754 GLY A CA 1
ATOM 5848 C C . GLY A 1 754 ? 5.403 4.588 41.385 1.00 82.12 754 GLY A C 1
ATOM 5849 O O . GLY A 1 754 ? 6.315 3.895 41.832 1.00 82.12 754 GLY A O 1
ATOM 5850 N N . ILE A 1 755 ? 4.339 4.078 40.766 1.00 81.81 755 ILE A N 1
ATOM 5851 C CA . ILE A 1 755 ? 4.196 2.687 40.318 1.00 81.81 755 ILE A CA 1
ATOM 5852 C C . ILE A 1 755 ? 4.500 2.677 38.816 1.00 81.81 755 ILE A C 1
ATOM 5854 O O . ILE A 1 755 ? 3.775 3.289 38.036 1.00 81.81 755 ILE A O 1
ATOM 5858 N N . ARG A 1 756 ? 5.588 2.026 38.387 1.00 78.94 756 ARG A N 1
ATOM 5859 C CA . ARG A 1 756 ? 5.977 1.976 36.967 1.00 78.94 756 ARG A CA 1
ATOM 5860 C C . ARG A 1 756 ? 5.552 0.651 36.334 1.00 78.94 756 ARG A C 1
ATOM 5862 O O . ARG A 1 756 ? 6.015 -0.395 36.781 1.00 78.94 756 ARG A O 1
ATOM 5869 N N . GLY A 1 757 ? 4.713 0.711 35.302 1.00 76.56 757 GLY A N 1
ATOM 5870 C CA . GLY A 1 757 ? 4.142 -0.461 34.631 1.00 76.56 757 GLY A CA 1
ATOM 5871 C C . GLY A 1 757 ? 3.222 -0.094 33.462 1.00 76.56 757 GLY A C 1
ATOM 5872 O O . GLY A 1 757 ? 2.889 1.076 33.258 1.00 76.56 757 GLY A O 1
ATOM 5873 N N . ILE A 1 758 ? 2.820 -1.104 32.696 1.00 73.62 758 ILE A N 1
ATOM 5874 C CA . ILE A 1 758 ? 1.889 -1.014 31.562 1.00 73.62 758 ILE A CA 1
ATOM 5875 C C . ILE A 1 758 ? 0.546 -1.584 32.027 1.00 73.62 758 ILE A C 1
ATOM 5877 O O . ILE A 1 758 ? 0.495 -2.750 32.405 1.00 73.62 758 ILE A O 1
ATOM 5881 N N . LEU A 1 759 ? -0.545 -0.813 32.021 1.00 74.12 759 LEU A N 1
ATOM 5882 C CA . LEU A 1 759 ? -1.860 -1.347 32.401 1.00 74.12 759 LEU A CA 1
ATOM 5883 C C . LEU A 1 759 ? -2.452 -2.174 31.241 1.00 74.12 759 LEU A C 1
ATOM 5885 O O . LEU A 1 759 ? -2.522 -1.722 30.100 1.00 74.12 759 LEU A O 1
ATOM 5889 N N . LYS A 1 760 ? -2.851 -3.407 31.568 1.00 70.69 760 LYS A N 1
ATOM 5890 C CA . LYS A 1 760 ? -3.335 -4.455 30.655 1.00 70.69 760 LYS A CA 1
ATOM 5891 C C . LYS A 1 760 ? -4.855 -4.604 30.651 1.00 70.69 760 LYS A C 1
ATOM 5893 O O . LYS A 1 760 ? -5.455 -4.764 29.596 1.00 70.69 760 LYS A O 1
ATOM 5898 N N . LYS A 1 761 ? -5.472 -4.617 31.838 1.00 71.69 761 LYS A N 1
ATOM 5899 C CA . LYS A 1 761 ? -6.869 -5.041 32.053 1.00 71.69 761 LYS A CA 1
ATOM 5900 C C . LYS A 1 761 ? -7.467 -4.298 33.250 1.00 71.69 761 LYS A C 1
ATOM 5902 O O . LYS A 1 761 ? -6.759 -4.033 34.221 1.00 71.69 761 LYS A O 1
ATOM 5907 N N . LEU A 1 762 ? -8.767 -4.006 33.206 1.00 71.94 762 LEU A N 1
ATOM 5908 C CA . LEU A 1 762 ? -9.560 -3.609 34.375 1.00 71.94 762 LEU A CA 1
ATOM 5909 C C . LEU A 1 762 ? -10.667 -4.655 34.574 1.00 71.94 762 LEU A C 1
ATOM 5911 O O . LEU A 1 762 ? -11.485 -4.869 33.683 1.00 71.94 762 LEU A O 1
ATOM 5915 N N . GLN A 1 763 ? -10.679 -5.307 35.733 1.00 71.06 763 GLN A N 1
ATOM 5916 C CA . GLN A 1 763 ? -11.649 -6.321 36.146 1.00 71.06 763 GLN A CA 1
ATOM 5917 C C . GLN A 1 763 ? -12.347 -5.830 37.423 1.00 71.06 763 GLN A C 1
ATOM 5919 O O . GLN A 1 763 ? -11.805 -5.924 38.524 1.00 71.06 763 GLN A O 1
ATOM 5924 N N . GLY A 1 764 ? -13.542 -5.249 37.280 1.00 76.25 764 GLY A N 1
ATOM 5925 C CA . GLY A 1 764 ? -14.239 -4.593 38.394 1.00 76.25 764 GLY A CA 1
ATOM 5926 C C . GLY A 1 764 ? -13.434 -3.407 38.943 1.00 76.25 764 GLY A C 1
ATOM 5927 O O . GLY A 1 764 ? -13.026 -2.539 38.177 1.00 76.25 764 GLY A O 1
ATOM 5928 N N . ASP A 1 765 ? -13.175 -3.388 40.256 1.00 81.38 765 ASP A N 1
ATOM 5929 C CA . ASP A 1 765 ? -12.287 -2.406 40.912 1.00 81.38 765 ASP A CA 1
ATOM 5930 C C . ASP A 1 765 ? -10.817 -2.877 40.982 1.00 81.38 765 ASP A C 1
ATOM 5932 O O . ASP A 1 765 ? -10.055 -2.417 41.827 1.00 81.38 765 ASP A O 1
ATOM 5936 N N . ARG A 1 766 ? -10.380 -3.820 40.133 1.00 82.50 766 ARG A N 1
ATOM 5937 C CA . ARG A 1 766 ? -8.978 -4.271 40.069 1.00 82.50 766 ARG A CA 1
ATOM 5938 C C . ARG A 1 766 ? -8.342 -4.030 38.705 1.00 82.50 766 ARG A C 1
ATOM 5940 O O . ARG A 1 766 ? -8.896 -4.387 37.672 1.00 82.50 766 ARG A O 1
ATOM 5947 N N . ILE A 1 767 ? -7.147 -3.454 38.724 1.00 84.19 767 ILE A N 1
ATOM 5948 C CA . ILE A 1 767 ? -6.263 -3.257 37.575 1.00 84.19 767 ILE A CA 1
ATOM 5949 C C . ILE A 1 767 ? -5.246 -4.395 37.479 1.00 84.19 767 ILE A C 1
ATOM 5951 O O . ILE A 1 767 ? -4.757 -4.887 38.495 1.00 84.19 767 ILE A O 1
ATOM 5955 N N . VAL A 1 768 ? -4.884 -4.761 36.254 1.00 80.88 768 VAL A N 1
ATOM 5956 C CA . VAL A 1 768 ? -3.741 -5.629 35.949 1.00 80.88 768 VAL A CA 1
ATOM 5957 C C . VAL A 1 768 ? -2.662 -4.773 35.296 1.00 80.88 768 VAL A C 1
ATOM 5959 O O . VAL A 1 768 ? -2.937 -4.113 34.293 1.00 80.88 768 VAL A O 1
ATOM 5962 N N . MET A 1 769 ? -1.451 -4.759 35.852 1.00 80.56 769 MET A N 1
ATOM 5963 C CA . MET A 1 769 ? -0.300 -4.042 35.293 1.00 80.56 769 MET A CA 1
ATOM 5964 C C . MET A 1 769 ? 0.869 -4.985 35.033 1.00 80.56 769 MET A C 1
ATOM 5966 O O . MET A 1 769 ? 1.367 -5.616 35.964 1.00 80.56 769 MET A O 1
ATOM 5970 N N . GLU A 1 770 ? 1.367 -5.000 33.801 1.00 76.94 770 GLU A N 1
ATOM 5971 C CA . GLU A 1 770 ? 2.636 -5.639 33.473 1.00 76.94 770 GLU A CA 1
ATOM 5972 C C . GLU A 1 770 ? 3.794 -4.782 33.990 1.00 76.94 770 GLU A C 1
ATOM 5974 O O . GLU A 1 770 ? 3.893 -3.580 33.709 1.00 76.94 770 GLU A O 1
ATOM 5979 N N . LYS A 1 771 ? 4.705 -5.415 34.721 1.00 74.06 771 LYS A N 1
ATOM 5980 C CA . LYS A 1 771 ? 5.989 -4.856 35.126 1.00 74.06 771 LYS A CA 1
ATOM 5981 C C . LYS A 1 771 ? 7.047 -5.943 34.985 1.00 74.06 771 LYS A C 1
ATOM 5983 O O . LYS A 1 771 ? 6.898 -7.025 35.540 1.00 74.06 771 LYS A O 1
ATOM 5988 N N . GLU A 1 772 ? 8.126 -5.643 34.261 1.00 71.94 772 GLU A N 1
ATOM 5989 C CA . GLU A 1 772 ? 9.271 -6.558 34.087 1.00 71.94 772 GLU A CA 1
ATOM 5990 C C . GLU A 1 772 ? 8.856 -7.957 33.567 1.00 71.94 772 GLU A C 1
ATOM 5992 O O . GLU A 1 772 ? 9.410 -8.976 33.976 1.00 71.94 772 GLU A O 1
ATOM 5997 N N . GLY A 1 773 ? 7.863 -8.005 32.666 1.00 63.78 773 GLY A N 1
ATOM 5998 C CA . GLY A 1 773 ? 7.348 -9.244 32.071 1.00 63.78 773 GLY A CA 1
ATOM 5999 C C . GLY A 1 773 ? 6.437 -10.080 32.979 1.00 63.78 773 GLY A C 1
ATOM 6000 O O . GLY A 1 773 ? 6.192 -11.244 32.669 1.00 63.78 773 GLY A O 1
ATOM 6001 N N . ARG A 1 774 ? 5.945 -9.526 34.096 1.00 66.81 774 ARG A N 1
ATOM 6002 C CA . ARG A 1 774 ? 4.959 -10.168 34.983 1.00 66.81 774 ARG A CA 1
ATOM 6003 C C . ARG A 1 774 ? 3.750 -9.268 35.193 1.00 66.81 774 ARG A C 1
ATOM 6005 O O . ARG A 1 774 ? 3.913 -8.063 35.382 1.00 66.81 774 ARG A O 1
ATOM 6012 N N . ASP A 1 775 ? 2.564 -9.860 35.229 1.00 79.44 775 ASP A N 1
ATOM 6013 C CA . ASP A 1 775 ? 1.317 -9.152 35.512 1.00 79.44 775 ASP A CA 1
ATOM 6014 C C . ASP A 1 775 ? 1.035 -9.104 37.020 1.00 79.44 775 ASP A C 1
ATOM 6016 O O . ASP A 1 775 ? 1.013 -10.125 37.704 1.00 79.44 775 ASP A O 1
ATOM 6020 N N . TYR A 1 776 ? 0.785 -7.902 37.536 1.00 80.19 776 TYR A N 1
ATOM 6021 C CA . TYR A 1 776 ? 0.452 -7.638 38.934 1.00 80.19 776 TYR A CA 1
ATOM 6022 C C . TYR A 1 776 ? -0.987 -7.123 39.048 1.00 80.19 776 TYR A C 1
ATOM 6024 O O . TYR A 1 776 ? -1.362 -6.153 38.384 1.00 80.19 776 TYR A O 1
ATOM 6032 N N . ARG A 1 777 ? -1.798 -7.759 39.904 1.00 86.38 777 ARG A N 1
ATOM 6033 C CA . ARG A 1 777 ? -3.211 -7.410 40.139 1.00 86.38 777 ARG A CA 1
ATOM 6034 C C . ARG A 1 777 ? -3.322 -6.465 41.359 1.00 86.38 777 ARG A C 1
ATOM 6036 O O . ARG A 1 777 ? -3.048 -6.885 42.480 1.00 86.38 777 ARG A O 1
ATOM 6043 N N . PHE A 1 778 ? -3.748 -5.208 41.178 1.00 84.25 778 PHE A N 1
ATOM 6044 C CA . PHE A 1 778 ? -3.928 -4.215 42.264 1.00 84.25 778 PHE A CA 1
ATOM 6045 C C . PHE A 1 778 ? -5.370 -3.672 42.321 1.00 84.25 778 PHE A C 1
ATOM 6047 O O . PHE A 1 778 ? -6.047 -3.668 41.295 1.00 84.25 778 PHE A O 1
ATOM 6054 N N . PRO A 1 779 ? -5.869 -3.156 43.462 1.00 87.00 779 PRO A N 1
ATOM 6055 C CA . PRO A 1 779 ? -7.097 -2.355 43.488 1.00 87.00 779 PRO A CA 1
ATOM 6056 C C . PRO A 1 779 ? -6.920 -1.052 42.695 1.00 87.00 779 PRO A C 1
ATOM 6058 O O . PRO A 1 779 ? -5.906 -0.377 42.857 1.00 87.00 779 PRO A O 1
ATOM 6061 N N . LEU A 1 780 ? -7.906 -0.652 41.889 1.00 86.12 780 LEU A N 1
ATOM 6062 C CA . LEU A 1 780 ? -7.926 0.632 41.171 1.00 86.12 780 LEU A CA 1
ATOM 6063 C C . LEU A 1 780 ? -7.783 1.810 42.147 1.00 86.12 780 LEU A C 1
ATOM 6065 O O . LEU A 1 780 ? -7.049 2.763 41.889 1.00 86.12 780 LEU A O 1
ATOM 6069 N N . SER A 1 781 ? -8.428 1.688 43.305 1.00 87.31 781 SER A N 1
ATOM 6070 C CA . SER A 1 781 ? -8.359 2.617 44.432 1.00 87.31 781 SER A CA 1
ATOM 6071 C C . SER A 1 781 ? -6.945 2.862 44.991 1.00 87.31 781 SER A C 1
ATOM 6073 O O . SER A 1 781 ? -6.767 3.841 45.711 1.00 87.31 781 SER A O 1
ATOM 6075 N N . ILE A 1 782 ? -5.921 2.062 44.647 1.00 88.50 782 ILE A N 1
ATOM 6076 C CA . ILE A 1 782 ? -4.525 2.353 45.030 1.00 88.50 782 ILE A CA 1
ATOM 6077 C C . ILE A 1 782 ? -3.983 3.617 44.342 1.00 88.50 782 ILE A C 1
ATOM 6079 O O . ILE A 1 782 ? -3.108 4.289 44.891 1.00 88.50 782 ILE A O 1
ATOM 6083 N N . LEU A 1 783 ? -4.500 3.938 43.151 1.00 87.88 783 LEU A N 1
ATOM 6084 C CA . LEU A 1 783 ? -4.041 5.044 42.318 1.00 87.88 783 LEU A CA 1
ATOM 6085 C C . LEU A 1 783 ? -4.582 6.401 42.794 1.00 87.88 783 LEU A C 1
ATOM 6087 O O . LEU A 1 783 ? -5.627 6.490 43.442 1.00 87.88 783 LEU A O 1
ATOM 6091 N N . SER A 1 784 ? -3.871 7.468 42.431 1.00 88.62 784 SER A N 1
ATOM 6092 C CA . SER A 1 784 ? -4.329 8.856 42.558 1.00 88.62 784 SER A CA 1
ATOM 6093 C C . SER A 1 784 ? -5.623 9.097 41.768 1.00 88.62 784 SER A C 1
ATOM 6095 O O . SER A 1 784 ? -5.896 8.383 40.806 1.00 88.62 784 SER A O 1
ATOM 6097 N N . GLU A 1 785 ? -6.425 10.100 42.139 1.00 84.81 785 GLU A N 1
ATOM 6098 C CA . GLU A 1 785 ? -7.718 10.356 41.477 1.00 84.81 785 GLU A CA 1
ATOM 6099 C C . GLU A 1 785 ? -7.567 10.657 39.973 1.00 84.81 785 GLU A C 1
ATOM 6101 O O . GLU A 1 785 ? -8.302 10.083 39.173 1.00 84.81 785 GLU A O 1
ATOM 6106 N N . GLU A 1 786 ? -6.552 11.442 39.575 1.00 79.56 786 GLU A N 1
ATOM 6107 C CA . GLU A 1 786 ? -6.206 11.695 38.161 1.00 79.56 786 GLU A CA 1
ATOM 6108 C C . GLU A 1 786 ? -5.947 10.383 37.401 1.00 79.56 786 GLU A C 1
ATOM 6110 O O . GLU A 1 786 ? -6.432 10.182 36.287 1.00 79.56 786 GLU A O 1
ATOM 6115 N N . ASP A 1 787 ? -5.202 9.459 38.012 1.00 83.38 787 ASP A N 1
ATOM 6116 C CA . ASP A 1 787 ? -4.916 8.163 37.404 1.00 83.38 787 ASP A CA 1
ATOM 6117 C C . ASP A 1 787 ? -6.134 7.229 37.425 1.00 83.38 787 ASP A C 1
ATOM 6119 O O . ASP A 1 787 ? -6.344 6.510 36.451 1.00 83.38 787 ASP A O 1
ATOM 6123 N N . GLN A 1 788 ? -6.978 7.258 38.462 1.00 83.12 788 GLN A N 1
ATOM 6124 C CA . GLN A 1 788 ? -8.230 6.494 38.491 1.00 83.12 788 GLN A CA 1
ATOM 6125 C C . GLN A 1 788 ? -9.192 6.931 37.382 1.00 83.12 788 GLN A C 1
ATOM 6127 O O . GLN A 1 788 ? -9.780 6.076 36.717 1.00 83.12 788 GLN A O 1
ATOM 6132 N N . GLU A 1 789 ? -9.352 8.239 37.158 1.00 77.94 789 GLU A N 1
ATOM 6133 C CA . GLU A 1 789 ? -10.132 8.758 36.030 1.00 77.94 789 GLU A CA 1
ATOM 6134 C C . GLU A 1 789 ? -9.542 8.295 34.696 1.00 77.94 789 GLU A C 1
ATOM 6136 O O . GLU A 1 789 ? -10.279 7.787 33.853 1.00 77.94 789 GLU A O 1
ATOM 6141 N N . ARG A 1 790 ? -8.214 8.354 34.536 1.00 73.00 790 ARG A N 1
ATOM 6142 C CA . ARG A 1 790 ? -7.514 7.903 33.322 1.00 73.00 790 ARG A CA 1
ATOM 6143 C C . ARG A 1 790 ? -7.678 6.403 33.054 1.00 73.00 790 ARG A C 1
ATOM 6145 O O . ARG A 1 790 ? -7.874 6.006 31.907 1.00 73.00 790 ARG A O 1
ATOM 6152 N N . VAL A 1 791 ? -7.658 5.561 34.092 1.00 72.88 791 VAL A N 1
ATOM 6153 C CA . VAL A 1 791 ? -7.950 4.121 33.962 1.00 72.88 791 VAL A CA 1
ATOM 6154 C C . VAL A 1 791 ? -9.415 3.879 33.593 1.00 72.88 791 VAL A C 1
ATOM 6156 O O . VAL A 1 791 ? -9.689 3.026 32.749 1.00 72.88 791 VAL A O 1
ATOM 6159 N N . ARG A 1 792 ? -10.363 4.625 34.176 1.00 74.31 792 ARG A N 1
ATOM 6160 C CA . ARG A 1 792 ? -11.791 4.535 33.817 1.00 74.31 792 ARG A CA 1
ATOM 6161 C C . ARG A 1 792 ? -12.041 5.010 32.382 1.00 74.31 792 ARG A C 1
ATOM 6163 O O . ARG A 1 792 ? -12.806 4.367 31.665 1.00 74.31 792 ARG A O 1
ATOM 6170 N N . GLU A 1 793 ? -11.367 6.071 31.937 1.00 64.94 793 GLU A N 1
ATOM 6171 C CA . GLU A 1 793 ? -11.413 6.539 30.549 1.00 64.94 793 GLU A CA 1
ATOM 6172 C C . GLU A 1 793 ? -10.881 5.454 29.604 1.00 64.94 793 GLU A C 1
ATOM 6174 O O . GLU A 1 793 ? -11.604 5.028 28.702 1.00 64.94 793 GLU A O 1
ATOM 6179 N N . TRP A 1 794 ? -9.678 4.930 29.858 1.00 68.44 794 TRP A N 1
ATOM 6180 C CA . TRP A 1 794 ? -9.088 3.838 29.079 1.00 68.44 794 TRP A CA 1
ATOM 6181 C C . TRP A 1 794 ? -9.990 2.594 29.034 1.00 68.44 794 TRP A C 1
ATOM 6183 O O . TRP A 1 794 ? -10.240 2.053 27.957 1.00 68.44 794 TRP A O 1
ATOM 6193 N N . ALA A 1 795 ? -10.559 2.174 30.168 1.00 65.25 795 ALA A N 1
ATOM 6194 C CA . ALA A 1 795 ? -11.478 1.038 30.219 1.00 65.25 795 ALA A CA 1
ATOM 6195 C C . ALA A 1 795 ? -12.772 1.304 29.427 1.00 65.25 795 ALA A C 1
ATOM 6197 O O . ALA A 1 795 ? -13.301 0.393 28.788 1.00 65.25 795 ALA A O 1
ATOM 6198 N N . SER A 1 796 ? -13.260 2.550 29.393 1.00 64.12 796 SER A N 1
ATOM 6199 C CA . SER A 1 796 ? -14.403 2.937 28.554 1.00 64.12 796 SER A CA 1
ATOM 6200 C C . SER A 1 796 ? -14.074 2.889 27.054 1.00 64.12 796 SER A C 1
ATOM 6202 O O . SER A 1 796 ? -14.893 2.411 26.267 1.00 64.12 796 SER A O 1
ATOM 6204 N N . GLN A 1 797 ? -12.856 3.286 26.660 1.00 59.81 797 GLN A N 1
ATOM 6205 C CA . GLN A 1 797 ? -12.358 3.177 25.283 1.00 59.81 797 GLN A CA 1
ATOM 6206 C C . GLN A 1 797 ? -12.175 1.704 24.873 1.00 59.81 797 GLN A C 1
ATOM 6208 O O . GLN A 1 797 ? -12.605 1.302 23.788 1.00 59.81 797 GLN A O 1
ATOM 6213 N N . GLY A 1 798 ? -11.623 0.871 25.763 1.00 59.19 798 GLY A N 1
ATOM 6214 C CA . GLY A 1 798 ? -11.511 -0.579 25.586 1.00 59.19 798 GLY A CA 1
ATOM 6215 C C . GLY A 1 798 ? -12.878 -1.252 25.429 1.00 59.19 798 GLY A C 1
ATOM 6216 O O . GLY A 1 798 ? -13.095 -1.984 24.467 1.00 59.19 798 GLY A O 1
ATOM 6217 N N . ALA A 1 799 ? -13.848 -0.925 26.288 1.00 59.09 799 ALA A N 1
ATOM 6218 C CA . ALA A 1 799 ? -15.216 -1.437 26.192 1.00 59.09 799 ALA A CA 1
ATOM 6219 C C . ALA A 1 799 ? -15.959 -0.950 24.930 1.00 59.09 799 ALA A C 1
ATOM 6221 O O . ALA A 1 799 ? -16.761 -1.692 24.358 1.00 59.09 799 ALA A O 1
ATOM 6222 N N . GLN A 1 800 ? -15.697 0.275 24.460 1.00 60.66 800 GLN A N 1
ATOM 6223 C CA . GLN A 1 800 ? -16.217 0.759 23.176 1.00 60.66 800 GLN A CA 1
ATOM 6224 C C . GLN A 1 800 ? -15.570 0.027 21.988 1.00 60.66 800 GLN A C 1
ATOM 6226 O O . GLN A 1 800 ? -16.250 -0.251 21.003 1.00 60.66 800 GLN A O 1
ATOM 6231 N N . SER A 1 801 ? -14.296 -0.349 22.105 1.00 61.94 801 SER A N 1
ATOM 6232 C CA . SER A 1 801 ? -13.573 -1.113 21.083 1.00 61.94 801 SER A CA 1
ATOM 6233 C C . SER A 1 801 ? -14.002 -2.579 21.046 1.00 61.94 801 SER A C 1
ATOM 6235 O O . SER A 1 801 ? -14.232 -3.101 19.963 1.00 61.94 801 SER A O 1
ATOM 6237 N N . ALA A 1 802 ? -14.249 -3.218 22.192 1.00 61.44 802 ALA A N 1
ATOM 6238 C CA . ALA A 1 802 ? -14.819 -4.567 22.257 1.00 61.44 802 ALA A CA 1
ATOM 6239 C C . ALA A 1 802 ? -16.192 -4.648 21.557 1.00 61.44 802 ALA A C 1
ATOM 6241 O O . ALA A 1 802 ? -16.443 -5.566 20.777 1.00 61.44 802 ALA A O 1
ATOM 6242 N N . LYS A 1 803 ? -17.052 -3.632 21.744 1.00 64.56 803 LYS A N 1
ATOM 6243 C CA . LYS A 1 803 ? -18.344 -3.500 21.036 1.00 64.56 803 LYS A CA 1
ATOM 6244 C C . LYS A 1 803 ? -18.209 -3.358 19.513 1.00 64.56 803 LYS A C 1
ATOM 6246 O O . LYS A 1 803 ? -19.157 -3.668 18.799 1.00 64.56 803 LYS A O 1
ATOM 6251 N N . LEU A 1 804 ? -17.061 -2.888 19.024 1.00 67.44 804 LEU A N 1
ATOM 6252 C CA . LEU A 1 804 ? -16.732 -2.794 17.598 1.00 67.44 804 LEU A CA 1
ATOM 6253 C C . LEU A 1 804 ? -16.020 -4.059 17.083 1.00 67.44 804 LEU A C 1
ATOM 6255 O O . LEU A 1 804 ? -16.205 -4.441 15.933 1.00 67.44 804 LEU A O 1
ATOM 6259 N N . ALA A 1 805 ? -15.237 -4.732 17.924 1.00 69.44 805 ALA A N 1
ATOM 6260 C CA . ALA A 1 805 ? -14.511 -5.939 17.556 1.00 69.44 805 ALA A CA 1
ATOM 6261 C C . ALA A 1 805 ? -15.444 -7.156 17.448 1.00 69.44 805 ALA A C 1
ATOM 6263 O O . ALA A 1 805 ? -15.453 -7.822 16.418 1.00 69.44 805 ALA A O 1
ATOM 6264 N N . ILE A 1 806 ? -16.278 -7.429 18.458 1.00 73.06 806 ILE A N 1
ATOM 6265 C CA . ILE A 1 806 ? -17.063 -8.677 18.558 1.00 73.06 806 ILE A CA 1
ATOM 6266 C C . ILE A 1 806 ? -17.881 -9.012 17.287 1.00 73.06 806 ILE A C 1
ATOM 6268 O O . ILE A 1 806 ? -17.732 -10.131 16.785 1.00 73.06 806 ILE A O 1
ATOM 6272 N N . PRO A 1 807 ? -18.673 -8.091 16.690 1.00 74.75 807 PRO A N 1
ATOM 6273 C CA . PRO A 1 807 ? -19.436 -8.396 15.474 1.00 74.75 807 PRO A CA 1
ATOM 6274 C C . PRO A 1 807 ? -18.545 -8.694 14.260 1.00 74.75 807 PRO A C 1
ATOM 6276 O O . PRO A 1 807 ? -18.890 -9.533 13.430 1.00 74.75 807 PRO A O 1
ATOM 6279 N N . LEU A 1 808 ? -17.386 -8.030 14.167 1.00 78.50 808 LEU A N 1
ATOM 6280 C CA . LEU A 1 808 ? -16.390 -8.264 13.123 1.00 78.50 808 LEU A CA 1
ATOM 6281 C C . LEU A 1 808 ? -15.716 -9.631 13.294 1.00 78.50 808 LEU A C 1
ATOM 6283 O O . LEU A 1 808 ? -15.563 -10.343 12.309 1.00 78.50 808 LEU A O 1
ATOM 6287 N N . ILE A 1 809 ? -15.340 -10.015 14.517 1.00 80.00 809 ILE A N 1
ATOM 6288 C CA . ILE A 1 809 ? -14.690 -11.306 14.798 1.00 80.00 809 ILE A CA 1
ATOM 6289 C C . ILE A 1 809 ? -15.628 -12.451 14.399 1.00 80.00 809 ILE A C 1
ATOM 6291 O O . ILE A 1 809 ? -15.221 -13.314 13.624 1.00 80.00 809 ILE A O 1
ATOM 6295 N N . ARG A 1 810 ? -16.898 -12.419 14.836 1.00 83.62 810 ARG A N 1
ATOM 6296 C CA . ARG A 1 810 ? -17.905 -13.425 14.447 1.00 83.62 810 ARG A CA 1
ATOM 6297 C C . ARG A 1 810 ? -18.108 -13.461 12.928 1.00 83.62 810 ARG A C 1
ATOM 6299 O O . ARG A 1 810 ? -18.049 -14.535 12.340 1.00 83.62 810 ARG A O 1
ATOM 6306 N N . PHE A 1 811 ? -18.250 -12.298 12.277 1.00 84.56 811 PHE A N 1
ATOM 6307 C CA . PHE A 1 811 ? -18.334 -12.200 10.812 1.00 84.56 811 PHE A CA 1
ATOM 6308 C C . PHE A 1 811 ? -17.123 -12.827 10.099 1.00 84.56 811 PHE A C 1
ATOM 6310 O O . PHE A 1 811 ? -17.280 -13.446 9.047 1.00 84.56 811 PHE A O 1
ATOM 6317 N N . LEU A 1 812 ? -15.913 -12.671 10.641 1.00 87.25 812 LEU A N 1
ATOM 6318 C CA . LEU A 1 812 ? -14.708 -13.258 10.062 1.00 87.25 812 LEU A CA 1
ATOM 6319 C C . LEU A 1 812 ? -14.650 -14.773 10.295 1.00 87.25 812 LEU A C 1
ATOM 6321 O O . LEU A 1 812 ? -14.401 -15.493 9.333 1.00 87.25 812 LEU A O 1
ATOM 6325 N N . VAL A 1 813 ? -14.934 -15.271 11.501 1.00 87.50 813 VAL A N 1
ATOM 6326 C CA . VAL A 1 813 ? -14.965 -16.720 11.788 1.00 87.50 813 VAL A CA 1
ATOM 6327 C C . VAL A 1 813 ? -16.025 -17.426 10.929 1.00 87.50 813 VAL A C 1
ATOM 6329 O O . VAL A 1 813 ? -15.692 -18.330 10.164 1.00 87.50 813 VAL A O 1
ATOM 6332 N N . ASP A 1 814 ? -17.276 -16.954 10.947 1.00 85.50 814 ASP A N 1
ATOM 6333 C CA . ASP A 1 814 ? -18.375 -17.553 10.169 1.00 85.50 814 ASP A CA 1
ATOM 6334 C C . ASP A 1 814 ? -18.227 -17.323 8.648 1.00 85.50 814 ASP A C 1
ATOM 6336 O O . ASP A 1 814 ? -18.792 -18.054 7.832 1.00 85.50 814 ASP A O 1
ATOM 6340 N N . GLY A 1 815 ? -17.458 -16.303 8.250 1.00 85.06 815 GLY A N 1
ATOM 6341 C CA . GLY A 1 815 ? -17.211 -15.913 6.860 1.00 85.06 815 GLY A CA 1
ATOM 6342 C C . GLY A 1 815 ? -15.994 -16.567 6.194 1.00 85.06 815 GLY A C 1
ATOM 6343 O O . GLY A 1 815 ? -15.639 -16.161 5.080 1.00 85.06 815 GLY A O 1
ATOM 6344 N N . GLN A 1 816 ? -15.322 -17.525 6.843 1.00 91.50 816 GLN A N 1
ATOM 6345 C CA . GLN A 1 816 ? -14.154 -18.208 6.276 1.00 91.50 816 GLN A CA 1
ATOM 6346 C C . GLN A 1 816 ? -14.551 -19.281 5.244 1.00 91.50 816 GLN A C 1
ATOM 6348 O O . GLN A 1 816 ? -15.481 -20.066 5.428 1.00 91.50 816 GLN A O 1
ATOM 6353 N N . GLY A 1 817 ? -13.834 -19.333 4.117 1.00 89.50 817 GLY A N 1
ATOM 6354 C CA . GLY A 1 817 ? -14.015 -20.373 3.106 1.00 89.50 817 GLY A CA 1
ATOM 6355 C C . GLY A 1 817 ? -13.444 -21.725 3.544 1.00 89.50 817 GLY A C 1
ATOM 6356 O O . GLY A 1 817 ? -12.446 -21.787 4.253 1.00 89.50 817 GLY A O 1
ATOM 6357 N N . LYS A 1 818 ? -14.014 -22.827 3.033 1.00 89.00 818 LYS A N 1
ATOM 6358 C CA . LYS A 1 818 ? -13.544 -24.208 3.301 1.00 89.00 818 LYS A CA 1
ATOM 6359 C C . LYS A 1 818 ? -12.097 -24.497 2.870 1.00 89.00 818 LYS A C 1
ATOM 6361 O O . LYS A 1 818 ? -11.573 -25.556 3.194 1.00 89.00 818 LYS A O 1
ATOM 6366 N N . ASP A 1 819 ? -11.482 -23.605 2.100 1.00 89.88 819 ASP A N 1
ATOM 6367 C CA . ASP A 1 819 ? -10.067 -23.641 1.731 1.00 89.88 819 ASP A CA 1
ATOM 6368 C C . ASP A 1 819 ? -9.217 -22.644 2.540 1.00 89.88 819 ASP A C 1
ATOM 6370 O O . ASP A 1 819 ? -8.182 -22.201 2.054 1.00 89.88 819 ASP A O 1
ATOM 6374 N N . GLY A 1 820 ? -9.675 -22.250 3.736 1.00 90.75 820 GLY A N 1
ATOM 6375 C CA . GLY A 1 820 ? -9.009 -21.328 4.668 1.00 90.75 820 GLY A CA 1
ATOM 6376 C C . GLY A 1 820 ? -9.043 -19.850 4.266 1.00 90.75 820 GLY A C 1
ATOM 6377 O O . GLY A 1 820 ? -8.669 -18.980 5.051 1.00 90.75 820 GLY A O 1
ATOM 6378 N N . ALA A 1 821 ? -9.510 -19.542 3.056 1.00 92.56 821 ALA A N 1
ATOM 6379 C CA . ALA A 1 821 ? -9.463 -18.205 2.483 1.00 92.56 821 ALA A CA 1
ATOM 6380 C C . ALA A 1 821 ? -10.737 -17.390 2.733 1.00 92.56 821 ALA A C 1
ATOM 6382 O O . ALA A 1 821 ? -11.856 -17.867 2.541 1.00 92.56 821 ALA A O 1
ATOM 6383 N N . TRP A 1 822 ? -10.564 -16.098 2.995 1.00 90.88 822 TRP A N 1
ATOM 6384 C CA . TRP A 1 822 ? -11.643 -15.110 2.942 1.00 90.88 822 TRP A CA 1
ATOM 6385 C C . TRP A 1 822 ? -11.734 -14.491 1.547 1.00 90.88 822 TRP A C 1
ATOM 6387 O O . TRP A 1 822 ? -10.714 -14.112 0.959 1.00 90.88 822 TRP A O 1
ATOM 6397 N N . ARG A 1 823 ? -12.952 -14.395 0.991 1.00 83.31 823 ARG A N 1
ATOM 6398 C CA . ARG A 1 823 ? -13.196 -13.911 -0.380 1.00 83.31 823 ARG A CA 1
ATOM 6399 C C . ARG A 1 823 ? -14.545 -13.209 -0.515 1.00 83.31 823 ARG A C 1
ATOM 6401 O O . ARG A 1 823 ? -15.591 -13.821 -0.355 1.00 83.31 823 ARG A O 1
ATOM 6408 N N . ASN A 1 824 ? -14.521 -11.951 -0.957 1.00 66.50 824 ASN A N 1
ATOM 6409 C CA . ASN A 1 824 ? -15.734 -11.214 -1.345 1.00 66.50 824 ASN A CA 1
ATOM 6410 C C . ASN A 1 824 ? -16.289 -11.630 -2.726 1.00 66.50 824 ASN A C 1
ATOM 6412 O O . ASN A 1 824 ? -17.449 -11.376 -3.038 1.00 66.50 824 ASN A O 1
ATOM 6416 N N . THR A 1 825 ? -15.450 -12.212 -3.588 1.00 67.62 825 THR A N 1
ATOM 6417 C CA . THR A 1 825 ? -15.756 -12.556 -4.983 1.00 67.62 825 THR A CA 1
ATOM 6418 C C . THR A 1 825 ? -14.806 -13.653 -5.475 1.00 67.62 825 THR A C 1
ATOM 6420 O O . THR A 1 825 ? -13.756 -13.899 -4.888 1.00 67.62 825 THR A O 1
ATOM 6423 N N . SER A 1 826 ? -15.135 -14.285 -6.603 1.00 66.00 826 SER A N 1
ATOM 6424 C CA . SER A 1 826 ? -14.256 -15.223 -7.322 1.00 66.00 826 SER A CA 1
ATOM 6425 C C . SER A 1 826 ? -13.412 -14.566 -8.428 1.00 66.00 826 SER A C 1
ATOM 6427 O O . SER A 1 826 ? -12.785 -15.265 -9.223 1.00 66.00 826 SER A O 1
ATOM 6429 N N . ARG A 1 827 ? -13.406 -13.227 -8.530 1.00 67.88 827 ARG A N 1
ATOM 6430 C CA . ARG A 1 827 ? -12.760 -12.477 -9.621 1.00 67.88 827 ARG A CA 1
ATOM 6431 C C . ARG A 1 827 ? -11.691 -11.536 -9.079 1.00 67.88 827 ARG A C 1
ATOM 6433 O O . ARG A 1 827 ? -11.928 -10.835 -8.102 1.00 67.88 827 ARG A O 1
ATOM 6440 N N . SER A 1 828 ? -10.540 -11.475 -9.746 1.00 68.06 828 SER A N 1
ATOM 6441 C CA . SER A 1 828 ? -9.507 -10.484 -9.432 1.00 68.06 828 SER A CA 1
ATOM 6442 C C . SER A 1 828 ? -10.050 -9.058 -9.554 1.00 68.06 828 SER A C 1
ATOM 6444 O O . SER A 1 828 ? -10.772 -8.745 -10.504 1.00 68.06 828 SER A O 1
ATOM 6446 N N . LYS A 1 829 ? -9.665 -8.193 -8.614 1.00 73.19 829 LYS A N 1
ATOM 6447 C CA . LYS A 1 829 ? -9.967 -6.752 -8.624 1.00 73.19 829 LYS A CA 1
ATOM 6448 C C . LYS A 1 829 ? -8.734 -5.948 -9.054 1.00 73.19 829 LYS A C 1
ATOM 6450 O O . LYS A 1 829 ? -7.655 -6.519 -9.186 1.00 73.19 829 LYS A O 1
ATOM 6455 N N . SER A 1 830 ? -8.878 -4.641 -9.273 1.00 71.56 830 SER A N 1
ATOM 6456 C CA . SER A 1 830 ? -7.766 -3.732 -9.594 1.00 71.56 830 SER A CA 1
ATOM 6457 C C . SER A 1 830 ? -7.365 -2.919 -8.367 1.00 71.56 830 SER A C 1
ATOM 6459 O O . SER A 1 830 ? -8.182 -2.144 -7.888 1.00 71.56 830 SER A O 1
ATOM 6461 N N . LEU A 1 831 ? -6.114 -3.037 -7.921 1.00 74.38 831 LEU A N 1
ATOM 6462 C CA . LEU A 1 831 ? -5.482 -2.298 -6.827 1.00 74.38 831 LEU A CA 1
ATOM 6463 C C . LEU A 1 831 ? -5.263 -0.817 -7.190 1.00 74.38 831 LEU A C 1
ATOM 6465 O O . LEU A 1 831 ? -4.151 -0.372 -7.466 1.00 74.38 831 LEU A O 1
ATOM 6469 N N . ILE A 1 832 ? -6.353 -0.058 -7.225 1.00 75.69 832 ILE A N 1
ATOM 6470 C CA . ILE A 1 832 ? -6.360 1.393 -7.414 1.00 75.69 832 ILE A CA 1
ATOM 6471 C C . ILE A 1 832 ? -7.127 2.033 -6.257 1.00 75.69 832 ILE A C 1
ATOM 6473 O O . ILE A 1 832 ? -8.240 1.604 -5.956 1.00 75.69 832 ILE A O 1
ATOM 6477 N N . SER A 1 833 ? -6.530 3.039 -5.616 1.00 82.81 833 SER A N 1
ATOM 6478 C CA . SER A 1 833 ? -7.102 3.748 -4.462 1.00 82.81 833 SER A CA 1
ATOM 6479 C C . SER A 1 833 ? -8.336 4.579 -4.835 1.00 82.81 833 SER A C 1
ATOM 6481 O O . SER A 1 833 ? -8.596 4.797 -6.022 1.00 82.81 833 SER A O 1
ATOM 6483 N N . SER A 1 834 ? -9.111 5.063 -3.859 1.00 85.06 834 SER A N 1
ATOM 6484 C CA . SER A 1 834 ? -10.353 5.803 -4.128 1.00 85.06 834 SER A CA 1
ATOM 6485 C C . SER A 1 834 ? -10.167 7.015 -5.049 1.00 85.06 834 SER A C 1
ATOM 6487 O O . SER A 1 834 ? -10.967 7.185 -5.971 1.00 85.06 834 SER A O 1
ATOM 6489 N N . SER A 1 835 ? -9.080 7.789 -4.914 1.00 84.56 835 SER A N 1
ATOM 6490 C CA . SER A 1 835 ? -8.814 8.907 -5.832 1.00 84.56 835 SER A CA 1
ATOM 6491 C C . SER A 1 835 ? -8.554 8.430 -7.265 1.00 84.56 835 SER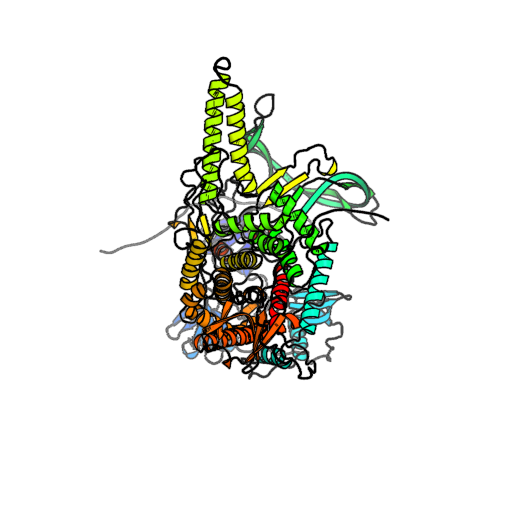 A C 1
ATOM 6493 O O . SER A 1 835 ? -9.050 9.041 -8.210 1.00 84.56 835 SER A O 1
ATOM 6495 N N . MET A 1 836 ? -7.864 7.298 -7.449 1.00 79.75 836 MET A N 1
ATOM 6496 C CA . MET A 1 836 ? -7.666 6.671 -8.762 1.00 79.75 836 MET A CA 1
ATOM 6497 C C . MET A 1 836 ? -8.959 6.074 -9.333 1.00 79.75 836 MET A C 1
ATOM 6499 O O . MET A 1 836 ? -9.181 6.181 -10.540 1.00 79.75 836 MET A O 1
ATOM 6503 N N . ARG A 1 837 ? -9.831 5.491 -8.494 1.00 80.94 837 ARG A N 1
ATOM 6504 C CA . ARG A 1 837 ? -11.149 4.979 -8.912 1.00 80.94 837 ARG A CA 1
ATOM 6505 C C . ARG A 1 837 ? -12.003 6.117 -9.476 1.00 80.94 837 ARG A C 1
ATOM 6507 O O . ARG A 1 837 ? -12.393 6.043 -10.639 1.00 80.94 837 ARG A O 1
ATOM 6514 N N . THR A 1 838 ? -12.170 7.207 -8.727 1.00 80.06 838 THR A N 1
ATOM 6515 C CA . THR A 1 838 ? -12.914 8.402 -9.167 1.00 80.06 838 THR A CA 1
ATOM 6516 C C . THR A 1 838 ? -12.264 9.104 -10.366 1.00 80.06 838 THR A C 1
ATOM 6518 O O . THR A 1 838 ? -12.949 9.511 -11.301 1.00 80.06 838 THR A O 1
ATOM 6521 N N . ARG A 1 839 ? -10.929 9.206 -10.405 1.00 77.81 839 ARG A N 1
ATOM 6522 C CA . ARG A 1 839 ? -10.194 9.736 -11.568 1.00 77.81 839 ARG A CA 1
ATOM 6523 C C . ARG A 1 839 ? -10.512 8.922 -12.829 1.00 77.81 839 ARG A C 1
ATOM 6525 O O . ARG A 1 839 ? -10.766 9.515 -13.871 1.00 77.81 839 ARG A O 1
ATOM 6532 N N . SER A 1 840 ? -10.580 7.588 -12.722 1.00 72.38 840 SER A N 1
ATOM 6533 C CA . SER A 1 840 ? -10.850 6.674 -13.847 1.00 72.38 840 SER A CA 1
ATOM 6534 C C . SER A 1 840 ? -12.270 6.723 -14.427 1.00 72.38 840 SER A C 1
ATOM 6536 O O . SER A 1 840 ? -12.456 6.279 -15.558 1.00 72.38 840 SER A O 1
ATOM 6538 N N . THR A 1 841 ? -13.254 7.272 -13.707 1.00 71.50 841 THR A N 1
ATOM 6539 C CA . THR A 1 841 ? -14.618 7.493 -14.227 1.00 71.50 841 THR A CA 1
ATOM 6540 C C . THR A 1 841 ? -14.819 8.899 -14.798 1.00 71.50 841 THR A C 1
ATOM 6542 O O . THR A 1 841 ? -15.630 9.072 -15.703 1.00 71.50 841 THR A O 1
ATOM 6545 N N . MET A 1 842 ? -14.074 9.893 -14.301 1.00 67.06 842 MET A N 1
ATOM 6546 C CA . MET A 1 842 ? -14.215 11.310 -14.674 1.00 67.06 842 MET A CA 1
ATOM 6547 C C . MET A 1 842 ? -13.567 11.696 -16.014 1.00 67.06 842 MET A C 1
ATOM 6549 O O . MET A 1 842 ? -13.904 12.739 -16.572 1.00 67.06 842 MET A O 1
ATOM 6553 N N . LEU A 1 843 ? -12.597 10.922 -16.513 1.00 61.44 843 LEU A N 1
ATOM 6554 C CA . LEU A 1 843 ? -11.685 11.358 -17.581 1.00 61.44 843 LEU A CA 1
ATOM 6555 C C . LEU A 1 843 ? -11.646 10.390 -18.776 1.00 61.44 843 LEU A C 1
ATOM 6557 O O . LEU A 1 843 ? -11.686 9.173 -18.588 1.00 61.44 843 LEU A O 1
ATOM 6561 N N . PRO A 1 844 ? -11.526 10.903 -20.016 1.00 54.03 844 PRO A N 1
ATOM 6562 C CA . PRO A 1 844 ? -11.611 10.083 -21.221 1.00 54.03 844 PRO A CA 1
ATOM 6563 C C . PRO A 1 844 ? -10.408 9.139 -21.396 1.00 54.03 844 PRO A C 1
ATOM 6565 O O . PRO A 1 844 ? -9.251 9.525 -21.219 1.00 54.03 844 PRO A O 1
ATOM 6568 N N . GLU A 1 845 ? -10.681 7.905 -21.838 1.00 53.41 845 GLU A N 1
ATOM 6569 C CA . GLU A 1 845 ? -9.669 6.902 -22.209 1.00 53.41 845 GLU A CA 1
ATOM 6570 C C . GLU A 1 845 ? -8.926 7.325 -23.496 1.00 53.41 845 GLU A C 1
ATOM 6572 O O . GLU A 1 845 ? -9.255 6.922 -24.616 1.00 53.41 845 GLU A O 1
ATOM 6577 N N . TYR A 1 846 ? -7.887 8.151 -23.342 1.00 52.84 846 TYR A N 1
ATOM 6578 C CA . TYR A 1 846 ? -7.026 8.561 -24.450 1.00 52.84 846 TYR A CA 1
ATOM 6579 C C . TYR A 1 846 ? -6.345 7.350 -25.106 1.00 52.84 846 TYR A C 1
ATOM 6581 O O . TYR A 1 846 ? -5.581 6.604 -24.488 1.00 52.84 846 TYR A O 1
ATOM 6589 N N . THR A 1 847 ? -6.595 7.162 -26.404 1.00 48.31 847 THR A N 1
ATOM 6590 C CA . THR A 1 847 ? -6.011 6.073 -27.197 1.00 48.31 847 THR A CA 1
ATOM 6591 C C . THR A 1 847 ? -5.508 6.576 -28.549 1.00 48.31 847 THR A C 1
ATOM 6593 O O . THR A 1 847 ? -6.271 6.991 -29.415 1.00 48.31 847 THR A O 1
ATOM 6596 N N . GLY A 1 848 ? -4.190 6.519 -28.767 1.00 44.12 848 GLY A N 1
ATOM 6597 C CA . GLY A 1 848 ? -3.580 6.986 -30.013 1.00 44.12 848 GLY A CA 1
ATOM 6598 C C . GLY A 1 848 ? -2.117 6.577 -30.179 1.00 44.12 848 GLY A C 1
ATOM 6599 O O . GLY A 1 848 ? -1.429 6.241 -29.217 1.00 44.12 848 GLY A O 1
ATOM 6600 N N . ARG A 1 849 ? -1.619 6.608 -31.423 1.00 36.47 849 ARG A N 1
ATOM 6601 C CA . ARG A 1 849 ? -0.177 6.536 -31.714 1.00 36.47 849 ARG A CA 1
ATOM 6602 C C . ARG A 1 849 ? 0.363 7.958 -31.816 1.00 36.47 849 ARG A C 1
ATOM 6604 O O . ARG A 1 849 ? -0.039 8.678 -32.720 1.00 36.47 849 ARG A O 1
ATOM 6611 N N . GLY A 1 850 ? 1.269 8.320 -30.908 1.00 41.44 850 GLY A N 1
ATOM 6612 C CA . GLY A 1 850 ? 1.692 9.709 -30.685 1.00 41.44 850 GLY A CA 1
ATOM 6613 C C . GLY A 1 850 ? 1.077 10.354 -29.436 1.00 41.44 850 GLY A C 1
ATOM 6614 O O . GLY A 1 850 ? 1.181 11.561 -29.284 1.00 41.44 850 GLY A O 1
ATOM 6615 N N . PHE A 1 851 ? 0.437 9.567 -28.564 1.00 46.28 851 PHE A N 1
ATOM 6616 C CA . PHE A 1 851 ? -0.031 10.021 -27.254 1.00 46.28 851 PHE A CA 1
ATOM 6617 C C . PHE A 1 851 ? 1.152 10.401 -26.349 1.00 46.28 851 PHE A C 1
ATOM 6619 O O . PHE A 1 851 ? 2.079 9.602 -26.187 1.00 46.28 851 PHE A O 1
ATOM 6626 N N . ASP A 1 852 ? 1.102 11.607 -25.783 1.00 55.22 852 ASP A N 1
ATOM 6627 C CA . ASP A 1 852 ? 2.039 12.087 -24.770 1.00 55.22 852 ASP A CA 1
ATOM 6628 C C . ASP A 1 852 ? 1.577 11.625 -23.382 1.00 55.22 852 ASP A C 1
ATOM 6630 O O . ASP A 1 852 ? 0.501 12.001 -22.915 1.00 55.22 852 ASP A O 1
ATOM 6634 N N . TRP A 1 853 ? 2.397 10.807 -22.720 1.00 53.97 853 TRP A N 1
ATOM 6635 C CA . TRP A 1 853 ? 2.090 10.288 -21.387 1.00 53.97 853 TRP A CA 1
ATOM 6636 C C . TRP A 1 853 ? 2.284 11.320 -20.271 1.00 53.97 853 TRP A C 1
ATOM 6638 O O . TRP A 1 853 ? 1.733 11.119 -19.191 1.00 53.97 853 TRP A O 1
ATOM 6648 N N . ALA A 1 854 ? 2.977 12.439 -20.517 1.00 53.44 854 ALA A N 1
ATOM 6649 C CA . ALA A 1 854 ? 2.967 13.560 -19.578 1.00 53.44 854 ALA A CA 1
ATOM 6650 C C . ALA A 1 854 ? 1.566 14.190 -19.481 1.00 53.44 854 ALA A C 1
ATOM 6652 O O . ALA A 1 854 ? 1.133 14.612 -18.412 1.00 53.44 854 ALA A O 1
ATOM 6653 N N . GLN A 1 855 ? 0.809 14.168 -20.579 1.00 54.28 855 GLN A N 1
ATOM 6654 C CA . GLN A 1 855 ? -0.574 14.647 -20.661 1.00 54.28 855 GLN A CA 1
ATOM 6655 C C . GLN A 1 855 ? -1.601 13.527 -20.373 1.00 54.28 855 GLN A C 1
ATOM 6657 O O . GLN A 1 855 ? -2.762 13.621 -20.772 1.00 54.28 855 GLN A O 1
ATOM 6662 N N . ALA A 1 856 ? -1.199 12.444 -19.690 1.00 55.34 856 ALA A N 1
ATOM 6663 C CA . ALA A 1 856 ? -2.084 11.328 -19.356 1.00 55.34 856 ALA A CA 1
ATOM 6664 C C . ALA A 1 856 ? -2.867 11.562 -18.053 1.00 55.34 856 ALA A C 1
ATOM 6666 O O . ALA A 1 856 ? -2.433 11.215 -16.952 1.00 55.34 856 ALA A O 1
ATOM 6667 N N . TRP A 1 857 ? -4.078 12.098 -18.199 1.00 55.41 857 TRP A N 1
ATOM 6668 C CA . TRP A 1 857 ? -5.003 12.352 -17.090 1.00 55.41 857 TRP A CA 1
ATOM 6669 C C . TRP A 1 857 ? -5.610 11.077 -16.486 1.00 55.41 857 TRP A C 1
ATOM 6671 O O . TRP A 1 857 ? -6.026 11.106 -15.333 1.00 55.41 857 TRP A O 1
ATOM 6681 N N . VAL A 1 858 ? -5.631 9.952 -17.214 1.00 56.09 858 VAL A N 1
ATOM 6682 C CA . VAL A 1 858 ? -6.197 8.668 -16.760 1.00 56.09 858 VAL A CA 1
ATOM 6683 C C . VAL A 1 858 ? -5.483 7.467 -17.383 1.00 56.09 858 VAL A C 1
ATOM 6685 O O . VAL A 1 858 ? -4.997 7.542 -18.513 1.00 56.09 858 VAL A O 1
ATOM 6688 N N . LEU A 1 859 ? -5.450 6.341 -16.658 1.00 55.97 859 LEU A N 1
ATOM 6689 C CA . LEU A 1 859 ? -5.076 5.049 -17.234 1.00 55.97 859 LEU A CA 1
ATOM 6690 C C . LEU A 1 859 ? -6.254 4.420 -18.002 1.00 55.97 859 LEU A C 1
ATOM 6692 O O . LEU A 1 859 ? -7.358 4.359 -17.465 1.00 55.97 859 LEU A O 1
ATOM 6696 N N . PRO A 1 860 ? -6.025 3.870 -19.209 1.00 56.12 860 PRO A N 1
ATOM 6697 C CA . PRO A 1 860 ? -7.030 3.114 -19.961 1.00 56.12 860 PRO A CA 1
ATOM 6698 C C . PRO A 1 860 ? -7.755 2.060 -19.102 1.00 56.12 860 PRO A C 1
ATOM 6700 O O . PRO A 1 860 ? -7.100 1.328 -18.365 1.00 56.12 860 PRO A O 1
ATOM 6703 N N . ALA A 1 861 ? -9.077 1.889 -19.220 1.00 57.78 861 ALA A N 1
ATOM 6704 C CA . ALA A 1 861 ? -9.841 0.981 -18.344 1.00 57.78 861 ALA A CA 1
ATOM 6705 C C . ALA A 1 861 ? -9.348 -0.483 -18.423 1.00 57.78 861 ALA A C 1
ATOM 6707 O O . ALA A 1 861 ? -9.319 -1.221 -17.436 1.00 57.78 861 ALA A O 1
ATOM 6708 N N . ARG A 1 862 ? -8.858 -0.883 -19.603 1.00 56.66 862 ARG A N 1
ATOM 6709 C CA . ARG A 1 862 ? -8.186 -2.172 -19.856 1.00 56.66 862 ARG A CA 1
ATOM 6710 C C . ARG A 1 862 ? -6.828 -2.334 -19.150 1.00 56.66 862 ARG A C 1
ATOM 6712 O O . ARG A 1 862 ? -6.346 -3.460 -19.045 1.00 56.66 862 ARG A O 1
ATOM 6719 N N . TRP A 1 863 ? -6.187 -1.251 -18.703 1.00 59.12 863 TRP A N 1
ATOM 6720 C CA . TRP A 1 863 ? -4.923 -1.290 -17.957 1.00 59.12 863 TRP A CA 1
ATOM 6721 C C . TRP A 1 863 ? -5.142 -1.652 -16.491 1.00 59.12 863 TRP A C 1
ATOM 6723 O O . TRP A 1 863 ? -4.411 -2.506 -16.002 1.00 59.12 863 TRP A O 1
ATOM 6733 N N . ASN A 1 864 ? -6.160 -1.092 -15.833 1.00 61.97 864 ASN A N 1
ATOM 6734 C CA . ASN A 1 864 ? -6.471 -1.305 -14.411 1.00 61.97 864 ASN A CA 1
ATOM 6735 C C . ASN A 1 864 ? -6.416 -2.803 -14.030 1.00 61.97 864 ASN A C 1
ATOM 6737 O O . ASN A 1 864 ? -5.502 -3.253 -13.337 1.00 61.97 864 ASN A O 1
ATOM 6741 N N . ASN A 1 865 ? -7.288 -3.617 -14.633 1.00 60.09 865 ASN A N 1
ATOM 6742 C CA . ASN A 1 865 ? -7.349 -5.068 -14.394 1.00 60.09 865 ASN A CA 1
ATOM 6743 C C . ASN A 1 865 ? -6.154 -5.870 -14.965 1.00 60.09 865 ASN A C 1
ATOM 6745 O O . ASN A 1 865 ? -6.003 -7.048 -14.646 1.00 60.09 865 ASN A O 1
ATOM 6749 N N . SER A 1 866 ? -5.312 -5.278 -15.821 1.00 60.94 866 SER A N 1
ATOM 6750 C CA . SER A 1 866 ? -4.165 -5.966 -16.444 1.00 60.94 866 SER A CA 1
ATOM 6751 C C . SER A 1 866 ? -2.863 -5.767 -15.663 1.00 60.94 866 SER A C 1
ATOM 6753 O O . SER A 1 866 ? -2.089 -6.717 -15.498 1.00 60.94 866 SER A O 1
ATOM 6755 N N . TYR A 1 867 ? -2.637 -4.544 -15.182 1.00 63.91 867 TYR A N 1
ATOM 6756 C CA . TYR A 1 867 ? -1.377 -4.055 -14.616 1.00 63.91 867 TYR A CA 1
ATOM 6757 C C . TYR A 1 867 ? -1.398 -3.876 -13.095 1.00 63.91 867 TYR A C 1
ATOM 6759 O O . TYR A 1 867 ? -0.344 -4.010 -12.480 1.00 63.91 867 TYR A O 1
ATOM 6767 N N . TYR A 1 868 ? -2.580 -3.682 -12.501 1.00 70.00 868 TYR A N 1
ATOM 6768 C CA . TYR A 1 868 ? -2.786 -3.576 -11.054 1.00 70.00 868 TYR A CA 1
ATOM 6769 C C . TYR A 1 868 ? -3.665 -4.712 -10.462 1.00 70.00 868 TYR A C 1
ATOM 6771 O O . TYR A 1 868 ? -4.380 -4.458 -9.500 1.00 70.00 868 TYR A O 1
ATOM 6779 N N . PRO A 1 869 ? -3.715 -5.962 -10.987 1.00 74.75 869 PRO A N 1
ATOM 6780 C CA . PRO A 1 869 ? -4.644 -6.965 -10.472 1.00 74.75 869 PRO A CA 1
ATOM 6781 C C . PRO A 1 869 ? -4.246 -7.517 -9.096 1.00 74.75 869 PRO A C 1
ATOM 6783 O O . PRO A 1 869 ? -3.107 -7.946 -8.889 1.00 74.75 869 PRO A O 1
ATOM 6786 N N . THR A 1 870 ? -5.238 -7.619 -8.213 1.00 76.75 870 THR A N 1
ATOM 6787 C CA . THR A 1 870 ? -5.191 -8.346 -6.939 1.00 76.75 870 THR A CA 1
ATOM 6788 C C . THR A 1 870 ? -5.966 -9.662 -7.050 1.00 76.75 870 THR A C 1
ATOM 6790 O O . THR A 1 870 ? -7.154 -9.631 -7.396 1.00 76.75 870 THR A O 1
ATOM 6793 N N . PRO A 1 871 ? -5.357 -10.825 -6.751 1.00 81.44 871 PRO A N 1
ATOM 6794 C CA . PRO A 1 871 ? -6.070 -12.094 -6.625 1.00 81.44 871 PRO A CA 1
ATOM 6795 C C . PRO A 1 871 ? -7.108 -12.055 -5.490 1.00 81.44 871 PRO A C 1
ATOM 6797 O O . PRO A 1 871 ? -6.840 -11.555 -4.399 1.00 81.44 871 PRO A O 1
ATOM 6800 N N . ALA A 1 872 ? -8.301 -12.599 -5.745 1.00 78.19 872 ALA A N 1
ATOM 6801 C CA . ALA A 1 872 ? -9.515 -12.329 -4.960 1.00 78.19 872 ALA A CA 1
ATOM 6802 C C . ALA A 1 872 ? -9.513 -12.814 -3.494 1.00 78.19 872 ALA A C 1
ATOM 6804 O O . ALA A 1 872 ? -10.418 -12.466 -2.740 1.00 78.19 872 ALA A O 1
ATOM 6805 N N . GLY A 1 873 ? -8.519 -13.612 -3.098 1.00 87.56 873 GLY A N 1
ATOM 6806 C CA . GLY A 1 873 ? -8.353 -14.135 -1.741 1.00 87.56 873 GLY A CA 1
ATOM 6807 C C . GLY A 1 873 ? -6.923 -14.023 -1.229 1.00 87.56 873 GLY A C 1
ATOM 6808 O O . GLY A 1 873 ? -6.469 -14.945 -0.577 1.00 87.56 873 GLY A O 1
ATOM 6809 N N . ILE A 1 874 ? -6.178 -12.973 -1.587 1.00 90.88 874 ILE A N 1
ATOM 6810 C CA . ILE A 1 874 ? -4.910 -12.648 -0.907 1.00 90.88 874 ILE A CA 1
ATOM 6811 C C . ILE A 1 874 ? -5.182 -11.548 0.114 1.00 90.88 874 ILE A C 1
ATOM 6813 O O . ILE A 1 874 ? -5.346 -11.847 1.291 1.00 90.88 874 ILE A O 1
ATOM 6817 N N . VAL A 1 875 ? -5.380 -10.308 -0.346 1.00 90.06 875 VAL A N 1
ATOM 6818 C CA . VAL A 1 875 ? -5.624 -9.154 0.539 1.00 90.06 875 VAL A CA 1
ATOM 6819 C C . VAL A 1 875 ? -6.781 -9.376 1.529 1.00 90.06 875 VAL A C 1
ATOM 6821 O O . VAL A 1 875 ? -6.567 -9.119 2.710 1.00 90.06 875 VAL A O 1
ATOM 6824 N N . PRO A 1 876 ? -7.958 -9.916 1.138 1.00 89.62 876 PRO A N 1
ATOM 6825 C CA . PRO A 1 876 ? -9.039 -10.149 2.099 1.00 89.62 876 PRO A CA 1
ATOM 6826 C C . PRO A 1 876 ? -8.687 -11.173 3.186 1.00 89.62 876 PRO A C 1
ATOM 6828 O O . PRO A 1 876 ? -9.109 -11.015 4.324 1.00 89.62 876 PRO A O 1
ATOM 6831 N N . THR A 1 877 ? -7.892 -12.196 2.848 1.00 93.50 877 THR A N 1
ATOM 6832 C CA . THR A 1 877 ? -7.436 -13.219 3.804 1.00 93.50 877 THR A CA 1
ATOM 6833 C C . THR A 1 877 ? -6.410 -12.631 4.767 1.00 93.50 877 THR A C 1
ATOM 6835 O O . THR A 1 877 ? -6.551 -12.791 5.972 1.00 93.50 877 THR A O 1
ATOM 6838 N N . SER A 1 878 ? -5.443 -11.854 4.271 1.00 94.06 878 SER A N 1
ATOM 6839 C CA . SER A 1 878 ? -4.481 -11.158 5.132 1.00 94.06 878 SER A CA 1
ATOM 6840 C C . SER A 1 878 ? -5.147 -10.130 6.054 1.00 94.06 878 SER A C 1
ATOM 6842 O O . SER A 1 878 ? -4.802 -10.062 7.226 1.00 94.06 878 SER A O 1
ATOM 6844 N N . TYR A 1 879 ? -6.124 -9.357 5.565 1.00 90.75 879 TYR A N 1
ATOM 6845 C CA . TYR A 1 879 ? -6.876 -8.404 6.392 1.00 90.75 879 TYR A CA 1
ATOM 6846 C C . TYR A 1 879 ? -7.741 -9.104 7.451 1.00 90.75 879 TYR A C 1
ATOM 6848 O O . TYR A 1 879 ? -7.799 -8.637 8.586 1.00 90.75 879 TYR A O 1
ATOM 6856 N N . ALA A 1 880 ? -8.367 -10.237 7.115 1.00 90.31 880 ALA A N 1
ATOM 6857 C CA . ALA A 1 880 ? -9.091 -11.060 8.082 1.00 90.31 880 ALA A CA 1
ATOM 6858 C C . ALA A 1 880 ? -8.160 -11.611 9.175 1.00 90.31 880 ALA A C 1
ATOM 6860 O O . ALA A 1 880 ? -8.453 -11.454 10.356 1.00 90.31 880 ALA A O 1
ATOM 6861 N N . MET A 1 881 ? -7.009 -12.178 8.796 1.00 92.94 881 MET A N 1
ATOM 6862 C CA . MET A 1 881 ? -6.006 -12.687 9.740 1.00 92.94 881 MET A CA 1
ATOM 6863 C C . MET A 1 881 ? -5.439 -11.583 10.642 1.00 92.94 881 MET A C 1
ATOM 6865 O O . MET A 1 881 ? -5.317 -11.787 11.845 1.00 92.94 881 MET A O 1
ATOM 6869 N N . LEU A 1 882 ? -5.163 -10.388 10.108 1.00 90.25 882 LEU A N 1
ATOM 6870 C CA . LEU A 1 882 ? -4.716 -9.245 10.915 1.00 90.25 882 LEU A CA 1
ATOM 6871 C C . LEU A 1 882 ? -5.780 -8.786 11.922 1.00 90.25 882 LEU A C 1
ATOM 6873 O O . LEU A 1 882 ? -5.437 -8.476 13.063 1.00 90.25 882 LEU A O 1
ATOM 6877 N N . ALA A 1 883 ? -7.058 -8.760 11.540 1.00 85.50 883 ALA A N 1
ATOM 6878 C CA . ALA A 1 883 ? -8.138 -8.434 12.469 1.00 85.50 883 ALA A CA 1
ATOM 6879 C C . ALA A 1 883 ? -8.320 -9.512 13.547 1.00 85.50 883 ALA A C 1
ATOM 6881 O O . ALA A 1 883 ? -8.409 -9.173 14.721 1.00 85.50 883 ALA A O 1
ATOM 6882 N N . LEU A 1 884 ? -8.316 -10.795 13.168 1.00 86.62 884 LEU A N 1
ATOM 6883 C CA . LEU A 1 884 ? -8.432 -11.928 14.095 1.00 86.62 884 LEU A CA 1
ATOM 6884 C C . LEU A 1 884 ? -7.239 -12.026 15.064 1.00 86.62 884 LEU A C 1
ATOM 6886 O O . LEU A 1 884 ? -7.436 -12.320 16.236 1.00 86.62 884 LEU A O 1
ATOM 6890 N N . SER A 1 885 ? -6.027 -11.702 14.607 1.00 85.62 885 SER A N 1
ATOM 6891 C CA . SER A 1 885 ? -4.821 -11.584 15.438 1.00 85.62 885 SER A CA 1
ATOM 6892 C C . SER A 1 885 ? -4.976 -10.510 16.525 1.00 85.62 885 SER A C 1
ATOM 6894 O O . SER A 1 885 ? -4.900 -10.814 17.714 1.00 85.62 885 SER A O 1
ATOM 6896 N N . ASN A 1 886 ? -5.284 -9.262 16.142 1.00 77.12 886 ASN A N 1
ATOM 6897 C CA . ASN A 1 886 ? -5.486 -8.168 17.106 1.00 77.12 886 ASN A CA 1
ATOM 6898 C C . ASN A 1 886 ? -6.733 -8.388 17.991 1.00 77.12 886 ASN A C 1
ATOM 6900 O O . ASN A 1 886 ? -6.832 -7.825 19.078 1.00 77.12 886 ASN A O 1
ATOM 6904 N N . ALA A 1 887 ? -7.685 -9.210 17.544 1.00 72.62 887 ALA A N 1
ATOM 6905 C CA . ALA A 1 887 ? -8.883 -9.565 18.293 1.00 72.62 887 ALA A CA 1
ATOM 6906 C C . ALA A 1 887 ? -8.648 -10.541 19.457 1.00 72.62 887 ALA A C 1
ATOM 6908 O O . ALA A 1 887 ? -9.500 -10.605 20.343 1.00 72.62 887 ALA A O 1
ATOM 6909 N N . MET A 1 888 ? -7.528 -11.272 19.494 1.00 70.81 888 MET A N 1
ATOM 6910 C CA . MET A 1 888 ? -7.241 -12.230 20.575 1.00 70.81 888 MET A CA 1
ATOM 6911 C C . MET A 1 888 ? -7.227 -11.563 21.963 1.00 70.81 888 MET A C 1
ATOM 6913 O O . MET A 1 888 ? -7.665 -12.177 22.930 1.00 70.81 888 MET A O 1
ATOM 6917 N N . GLU A 1 889 ? -6.822 -10.289 22.050 1.00 63.22 889 GLU A N 1
ATOM 6918 C CA . GLU A 1 889 ? -6.847 -9.478 23.284 1.00 63.22 889 GLU A CA 1
ATOM 6919 C C . GLU A 1 889 ? -8.273 -9.163 23.798 1.00 63.22 889 GLU A C 1
ATOM 6921 O O . GLU A 1 889 ? -8.440 -8.754 24.946 1.00 63.22 889 GLU A O 1
ATOM 6926 N N . TYR A 1 890 ? -9.303 -9.344 22.960 1.00 61.25 890 TYR A N 1
ATOM 6927 C CA . TYR A 1 890 ? -10.715 -9.049 23.254 1.00 61.25 890 TYR A CA 1
ATOM 6928 C C . TYR A 1 890 ? -11.596 -10.306 23.333 1.00 61.25 890 TYR A C 1
ATOM 6930 O O . TYR A 1 890 ? -12.779 -10.203 23.665 1.00 61.25 890 TYR A O 1
ATOM 6938 N N . ALA A 1 891 ? -11.047 -11.472 22.993 1.00 60.16 891 ALA A N 1
ATOM 6939 C CA . ALA A 1 891 ? -11.738 -12.750 23.075 1.00 60.16 891 ALA A CA 1
ATOM 6940 C C . ALA A 1 891 ? -11.846 -13.220 24.532 1.00 60.16 891 ALA A C 1
ATOM 6942 O O . ALA A 1 891 ? -10.987 -12.912 25.361 1.00 60.16 891 ALA A O 1
ATOM 6943 N N . LEU A 1 892 ? -12.892 -13.987 24.842 1.00 55.91 892 LEU A N 1
ATOM 6944 C CA . LEU A 1 892 ? -13.031 -14.587 26.165 1.00 55.91 892 LEU A CA 1
ATOM 6945 C C . LEU A 1 892 ? -11.939 -15.647 26.364 1.00 55.91 892 LEU A C 1
ATOM 6947 O O . LEU A 1 892 ? -11.792 -16.567 25.558 1.00 55.91 892 LEU A O 1
ATOM 6951 N N . GLU A 1 893 ? -11.181 -15.500 27.448 1.00 51.41 893 GLU A N 1
ATOM 6952 C CA . GLU A 1 893 ? -10.373 -16.583 28.006 1.00 51.41 893 GLU A CA 1
ATOM 6953 C C . GLU A 1 893 ? -11.334 -17.706 28.452 1.00 51.41 893 GLU A C 1
ATOM 6955 O O . GLU A 1 893 ? -12.397 -17.397 29.001 1.00 51.41 893 GLU A O 1
ATOM 6960 N N . PRO A 1 894 ? -11.010 -18.993 28.230 1.00 45.47 894 PRO A N 1
ATOM 6961 C CA . PRO A 1 894 ? -11.798 -20.081 28.801 1.00 45.47 894 PRO A CA 1
ATOM 6962 C C . PRO A 1 894 ? -11.765 -19.995 30.333 1.00 45.47 894 PRO A C 1
ATOM 6964 O O . PRO A 1 894 ? -10.734 -19.641 30.907 1.00 45.47 894 PRO A O 1
ATOM 6967 N N . GLU A 1 895 ? -12.870 -20.335 31.003 1.00 37.44 895 GLU A N 1
ATOM 6968 C CA . GLU A 1 895 ? -12.935 -20.330 32.470 1.00 37.44 895 GLU A CA 1
ATOM 6969 C C . GLU A 1 895 ? -11.990 -21.393 33.056 1.00 37.44 895 GLU A C 1
ATOM 6971 O O . GLU A 1 895 ? -12.311 -22.580 33.132 1.00 37.44 895 GLU A O 1
ATOM 6976 N N . VAL A 1 896 ? -10.797 -20.951 33.460 1.00 39.59 896 VAL A N 1
ATOM 6977 C CA . VAL A 1 896 ? -9.868 -21.715 34.293 1.00 39.59 896 VAL A CA 1
ATOM 6978 C C . VAL A 1 896 ? -10.186 -21.399 35.752 1.00 39.59 896 VAL A C 1
ATOM 6980 O O . VAL A 1 896 ? -10.208 -20.236 36.152 1.00 39.59 896 VAL A O 1
ATOM 6983 N N . ASP A 1 897 ? -10.430 -22.443 36.539 1.00 36.59 897 ASP A N 1
ATOM 6984 C CA . ASP A 1 897 ? -10.853 -22.363 37.941 1.00 36.59 897 ASP A CA 1
ATOM 6985 C C . ASP A 1 897 ? -9.659 -21.974 38.854 1.00 36.59 897 ASP A C 1
ATOM 6987 O O . ASP A 1 897 ? -9.042 -22.812 39.516 1.00 36.59 897 ASP A O 1
ATOM 6991 N N . GLU A 1 898 ? -9.242 -20.697 38.806 1.00 37.72 898 GLU A N 1
ATOM 6992 C CA . GLU A 1 898 ? -8.095 -20.166 39.568 1.00 37.72 898 GLU A CA 1
ATOM 6993 C C . GLU A 1 898 ? -8.401 -20.069 41.078 1.00 37.72 898 GLU A C 1
ATOM 6995 O O . GLU A 1 898 ? -9.089 -19.158 41.547 1.00 37.72 898 GLU A O 1
ATOM 7000 N N . SER A 1 899 ? -7.811 -20.977 41.865 1.00 34.81 899 SER A N 1
ATOM 7001 C CA . SER A 1 899 ? -7.833 -20.924 43.334 1.00 34.81 899 SER A CA 1
ATOM 7002 C C . SER A 1 899 ? -7.184 -19.630 43.872 1.00 34.81 899 SER A C 1
ATOM 7004 O O . SER A 1 899 ? -6.091 -19.270 43.429 1.00 34.81 899 SER A O 1
ATOM 7006 N N . PRO A 1 900 ? -7.787 -18.940 44.860 1.00 38.00 900 PRO A N 1
ATOM 7007 C CA . PRO A 1 900 ? -7.345 -17.613 45.279 1.00 38.00 900 PRO A CA 1
ATOM 7008 C C . PRO A 1 900 ? -6.259 -17.650 46.367 1.00 38.00 900 PRO A C 1
ATOM 7010 O O . PRO A 1 900 ? -6.579 -17.553 47.551 1.00 38.00 900 PRO A O 1
ATOM 7013 N N . ASP A 1 901 ? -4.980 -17.694 45.986 1.00 39.84 901 ASP A N 1
ATOM 7014 C CA . ASP A 1 901 ? -3.901 -17.290 46.900 1.00 39.84 901 ASP A CA 1
ATOM 7015 C C . ASP A 1 901 ? -2.684 -16.707 46.160 1.00 39.84 901 ASP A C 1
ATOM 7017 O O . ASP A 1 901 ? -1.969 -17.419 45.460 1.00 39.84 901 ASP A O 1
ATOM 7021 N N . ASP A 1 902 ? -2.470 -15.394 46.303 1.00 36.72 902 ASP A N 1
ATOM 7022 C CA . ASP A 1 902 ? -1.227 -14.711 45.915 1.00 36.72 902 ASP A CA 1
ATOM 7023 C C . ASP A 1 902 ? -1.143 -13.352 46.650 1.00 36.72 902 ASP A C 1
ATOM 7025 O O . ASP A 1 902 ? -1.715 -12.334 46.239 1.00 36.72 902 ASP A O 1
ATOM 7029 N N . THR A 1 903 ? -0.513 -13.341 47.829 1.00 36.72 903 THR A N 1
ATOM 7030 C CA . THR A 1 903 ? -0.374 -12.133 48.667 1.00 36.72 903 THR A CA 1
ATOM 7031 C C . THR A 1 903 ? 0.763 -11.210 48.205 1.00 36.72 903 THR A C 1
ATOM 7033 O O . THR A 1 903 ? 1.819 -11.690 47.795 1.00 36.72 903 THR A O 1
ATOM 7036 N N . PRO A 1 904 ? 0.617 -9.874 48.324 1.00 34.84 904 PRO A N 1
ATOM 7037 C CA . PRO A 1 904 ? 1.620 -8.932 47.832 1.00 34.84 904 PRO A CA 1
ATOM 7038 C C . PRO A 1 904 ? 2.916 -8.966 48.670 1.00 34.84 904 PRO A C 1
ATOM 7040 O O . PRO A 1 904 ? 2.844 -8.934 49.902 1.00 34.84 904 PRO A O 1
ATOM 7043 N N . PRO A 1 905 ? 4.109 -8.954 48.042 1.00 37.78 905 PRO A N 1
ATOM 7044 C CA . PRO A 1 905 ? 5.379 -8.921 48.764 1.00 37.78 905 PRO A CA 1
ATOM 7045 C C . PRO A 1 905 ? 5.606 -7.565 49.453 1.00 37.78 905 PRO A C 1
ATOM 7047 O O . PRO A 1 905 ? 5.464 -6.506 48.838 1.00 37.78 905 PRO A O 1
ATOM 7050 N N . GLY A 1 906 ? 5.981 -7.605 50.735 1.00 33.91 906 GLY A N 1
ATOM 7051 C CA . GLY A 1 906 ? 6.301 -6.421 51.543 1.00 33.91 906 GLY A CA 1
ATOM 7052 C C . GLY A 1 906 ? 7.663 -5.785 51.225 1.00 33.91 906 GLY A C 1
ATOM 7053 O O . GLY A 1 906 ? 8.488 -6.359 50.515 1.00 33.91 906 GLY A O 1
ATOM 7054 N N . ASP A 1 907 ? 7.908 -4.588 51.772 1.00 39.12 907 ASP A N 1
ATOM 7055 C CA . ASP A 1 907 ? 9.100 -3.778 51.481 1.00 39.12 907 ASP A CA 1
ATOM 7056 C C . ASP A 1 907 ? 10.430 -4.490 51.818 1.00 39.12 907 ASP A C 1
ATOM 7058 O O . ASP A 1 907 ? 10.802 -4.634 52.987 1.00 39.12 907 ASP A O 1
ATOM 7062 N N . ILE A 1 908 ? 11.226 -4.811 50.792 1.00 31.69 908 ILE A N 1
ATOM 7063 C CA . ILE A 1 908 ? 12.656 -5.097 50.966 1.00 31.69 908 ILE A CA 1
ATOM 7064 C C . ILE A 1 908 ? 13.382 -3.767 51.196 1.00 31.69 908 ILE A C 1
ATOM 7066 O O . ILE A 1 908 ? 13.583 -2.974 50.274 1.00 31.69 908 ILE A O 1
ATOM 7070 N N . LYS A 1 909 ? 13.795 -3.518 52.443 1.00 32.56 909 LYS A N 1
ATOM 7071 C CA . LYS A 1 909 ? 14.690 -2.404 52.779 1.00 32.56 909 LYS A CA 1
ATOM 7072 C C . LYS A 1 909 ? 16.093 -2.683 52.246 1.00 32.56 909 LYS A C 1
ATOM 7074 O O . LYS A 1 909 ? 16.669 -3.729 52.525 1.00 32.56 909 LYS A O 1
ATOM 7079 N N . THR A 1 910 ? 16.672 -1.709 51.553 1.00 34.12 910 THR A N 1
ATOM 7080 C CA . THR A 1 910 ? 18.078 -1.735 51.136 1.00 34.12 910 THR A CA 1
ATOM 7081 C C . THR A 1 910 ? 19.018 -1.700 52.343 1.00 34.12 910 THR A C 1
ATOM 7083 O O . THR A 1 910 ? 18.972 -0.748 53.125 1.00 34.12 910 THR A O 1
ATOM 7086 N N . GLN A 1 911 ? 19.929 -2.669 52.435 1.00 26.59 911 GLN A N 1
ATOM 7087 C CA . GLN A 1 911 ? 21.209 -2.514 53.130 1.00 26.59 911 GLN A CA 1
ATOM 7088 C C . GLN A 1 911 ? 22.340 -2.477 52.086 1.00 26.59 911 GLN A C 1
ATOM 7090 O O . GLN A 1 911 ? 22.238 -3.179 51.079 1.00 26.59 911 GLN A O 1
ATOM 7095 N N . PRO A 1 912 ? 23.387 -1.655 52.275 1.00 39.53 912 PRO A N 1
ATOM 7096 C CA . PRO A 1 912 ? 24.564 -1.659 51.417 1.00 39.53 912 PRO A CA 1
ATOM 7097 C C . PRO A 1 912 ? 25.629 -2.619 51.966 1.00 39.53 912 PRO A C 1
ATOM 7099 O O . PRO A 1 912 ? 26.082 -2.448 53.097 1.00 39.53 912 PRO A O 1
ATOM 7102 N N . GLU A 1 913 ? 26.081 -3.574 51.155 1.00 31.89 913 GLU A N 1
ATOM 7103 C CA . GLU A 1 913 ? 27.306 -4.337 51.429 1.00 31.89 913 GLU A CA 1
ATOM 7104 C C . GLU A 1 913 ? 28.435 -3.935 50.475 1.00 31.89 913 GLU A C 1
ATOM 7106 O O . GLU A 1 913 ? 28.210 -3.512 49.338 1.00 31.89 913 GLU A O 1
ATOM 7111 N N . ASN A 1 914 ? 29.663 -4.009 50.986 1.00 32.19 914 ASN A N 1
ATOM 7112 C CA . ASN A 1 914 ? 30.869 -3.556 50.302 1.00 32.19 914 ASN A CA 1
ATOM 7113 C C . ASN A 1 914 ? 31.465 -4.670 49.432 1.00 32.19 914 ASN A C 1
ATOM 7115 O O . ASN A 1 914 ? 31.379 -5.846 49.782 1.00 32.19 914 ASN A O 1
ATOM 7119 N N . LEU A 1 915 ? 32.181 -4.293 48.367 1.00 34.56 915 LEU A N 1
ATOM 7120 C CA . LEU A 1 915 ? 33.190 -5.186 47.792 1.00 34.56 915 LEU A CA 1
ATOM 7121 C C . LEU A 1 915 ? 34.321 -5.421 48.808 1.00 34.56 915 LEU A C 1
ATOM 7123 O O . LEU A 1 915 ? 34.662 -4.522 49.583 1.00 34.56 915 LEU A O 1
ATOM 7127 N N . PRO A 1 916 ? 34.949 -6.600 48.746 1.00 37.75 916 PRO A N 1
ATOM 7128 C CA . PRO A 1 916 ? 36.394 -6.611 48.526 1.00 37.75 916 PRO A CA 1
ATOM 7129 C C . PRO A 1 916 ? 36.821 -7.500 47.344 1.00 37.75 916 PRO A C 1
ATOM 7131 O O . PRO A 1 916 ? 36.028 -8.236 46.758 1.00 37.75 916 PRO A O 1
ATOM 7134 N N . ASP A 1 917 ? 38.095 -7.376 46.983 1.00 35.25 917 ASP A N 1
ATOM 7135 C CA . ASP A 1 917 ? 38.723 -7.922 45.780 1.00 35.25 917 ASP A CA 1
ATOM 7136 C C . ASP A 1 917 ? 38.719 -9.455 45.646 1.00 35.25 917 ASP A C 1
ATOM 7138 O O . ASP A 1 917 ? 38.820 -10.198 46.622 1.00 35.25 917 ASP A O 1
ATOM 7142 N N . GLN A 1 918 ? 38.804 -9.919 44.394 1.00 31.52 918 GLN A N 1
ATOM 7143 C CA . GLN A 1 918 ? 39.498 -11.166 44.063 1.00 31.52 918 GLN A CA 1
ATOM 7144 C C . GLN A 1 918 ? 40.512 -10.932 42.939 1.00 31.52 918 GLN A C 1
ATOM 7146 O O . GLN A 1 918 ? 40.152 -10.614 41.806 1.00 31.52 918 GLN A O 1
ATOM 7151 N N . GLN A 1 919 ? 41.793 -11.137 43.253 1.00 32.38 919 GLN A N 1
ATOM 7152 C CA . GLN A 1 919 ? 42.854 -11.292 42.263 1.00 32.38 919 GLN A CA 1
ATOM 7153 C C . GLN A 1 919 ? 43.229 -12.774 42.104 1.00 32.38 919 GLN A C 1
ATOM 7155 O O . GLN A 1 919 ? 43.443 -13.469 43.089 1.00 32.38 919 GLN A O 1
ATOM 7160 N N . ALA A 1 920 ? 43.433 -13.169 40.845 1.00 33.03 920 ALA A N 1
ATOM 7161 C CA . ALA A 1 920 ? 44.494 -14.075 40.386 1.00 33.03 920 ALA A CA 1
ATOM 7162 C C . ALA A 1 920 ? 44.489 -15.598 40.728 1.00 33.03 920 ALA A C 1
ATOM 7164 O O . ALA A 1 920 ? 44.820 -16.020 41.827 1.00 33.03 920 ALA A O 1
ATOM 7165 N N . VAL A 1 921 ? 44.404 -16.391 39.639 1.00 32.06 921 VAL A N 1
ATOM 7166 C CA . VAL A 1 921 ? 45.385 -17.447 39.246 1.00 32.06 921 VAL A CA 1
ATOM 7167 C C . VAL A 1 921 ? 45.176 -18.920 39.713 1.00 32.06 921 VAL A C 1
ATOM 7169 O O . VAL A 1 921 ? 45.764 -19.383 40.677 1.00 32.06 921 VAL A O 1
ATOM 7172 N N . VAL A 1 922 ? 44.427 -19.671 38.877 1.00 37.03 922 VAL A N 1
ATOM 7173 C CA . VAL A 1 922 ? 44.897 -20.794 38.000 1.00 37.03 922 VAL A CA 1
ATOM 7174 C C . VAL A 1 922 ? 45.301 -22.188 38.573 1.00 37.03 922 VAL A C 1
ATOM 7176 O O . VAL A 1 922 ? 46.327 -22.325 39.224 1.00 37.03 922 VAL A O 1
ATOM 7179 N N . GLN A 1 923 ? 44.592 -23.225 38.060 1.00 29.45 923 GLN A N 1
ATOM 7180 C CA . GLN A 1 923 ? 44.979 -24.651 37.815 1.00 29.45 923 GLN A CA 1
ATOM 7181 C C . GLN A 1 923 ? 45.206 -25.637 38.993 1.00 29.45 923 GLN A C 1
ATOM 7183 O O . GLN A 1 923 ? 45.452 -25.195 40.112 1.00 29.45 923 GLN A O 1
ATOM 7188 N N . PRO A 1 924 ? 45.240 -26.977 38.741 1.00 52.78 924 PRO A N 1
ATOM 7189 C CA . PRO A 1 924 ? 44.706 -27.750 37.590 1.00 52.78 924 PRO A CA 1
ATOM 7190 C C . PRO A 1 924 ? 43.896 -29.026 37.959 1.00 52.78 924 PRO A C 1
ATOM 7192 O O . PRO A 1 924 ? 44.239 -29.724 38.907 1.00 52.78 924 PRO A O 1
ATOM 7195 N N . GLU A 1 925 ? 42.916 -29.402 37.128 1.00 35.97 925 GLU A N 1
ATOM 7196 C CA . GLU A 1 925 ? 42.975 -30.559 36.195 1.00 35.97 925 GLU A CA 1
ATOM 7197 C C . GLU A 1 925 ? 41.866 -30.439 35.129 1.00 35.97 925 GLU A C 1
ATOM 7199 O O . GLU A 1 925 ? 40.827 -29.806 35.435 1.00 35.97 925 GLU A O 1
#

Radius of gyration: 37.9 Å; chains: 1; bounding box: 112×86×120 Å

Sequence (925 aa):
MIQLEMNRFPTLFVILALGLLAFALQGIAADTYHQWTDVKGRTITATFVKADDKIVTVRMQGKLANIPIADLSPESRDMLGKLFSGNKDTPSLDRNAFLDWTDKKGRTIRAKLVKIVADNLTIELEGSLYDLPIAQLSAETQALTKTLASPTQKPAAPKPVTKADEPQEWKDVNGKPIQARFIKLSGETLTIEMNGQNFDLPLARLSPDSQALARQIADKANPAPDKSQSEKPSDEQIAKAMENGPPDQAEITIALNQGVEYFRALAAKDEEGMFYPPIRKRKVIGHVDKKVMYRKIVVQIPVFEWTTINKEVVRNVKVGDSGAVTVKKKVKVPVRVRGKQTGTRPQNRLVRDKNGTIEKIHKIPQYGPGGTVEWKSGQLGQNALVVYALIKSGVDPFDELVTRPLESFSYLYNTFGLPDSTWDLAWSICAFASSGQEDYRKLATEMAAKLAGAQVKSGQAAGLWGPVGLDTELLGAILSASAETGAEYLRFKEKFDENKKEYDENKMKDALELVRRTNNLKGRYTMTAKENSVYFRVPLKDEGFSETQGQVFNFIAFPLYLYNQTTVDLETTAVVLHALSVASSEGVLPKETTTLRPKGSRQTLGRPRSLSQVLASAMSAIAKGQSKDGSFHQLNFHQPVNDFDKSLLIQGVPAAPDTFPKLESPTTIVSTAQGLASFNAIGAIAGEQAASRYARNLQAASKRMAEYLPTALFVDTKQTIASSLFGPYDFALAFSIPNSKQDLRTWRDQKGKGIRGILKKLQGDRIVMEKEGRDYRFPLSILSEEDQERVREWASQGAQSAKLAIPLIRFLVDGQGKDGAWRNTSRSKSLISSSMRTRSTMLPEYTGRGFDWAQAWVLPARWNNSYYPTPAGIVPTSYAMLALSNAMEYALEPEVDESPDDTPPGDIKTQPENLPDQQAVVQPE

Foldseek 3Di:
DDDDYYDDDDDDADDDDDDDDDDDDDDDDDQDWDWWAWPVGHIDIFGWDQADPFWTWTADPHDIDIDGLNGTDPVNNVVVVCVVVVDDDDDDPDQQAFDWWAFPVGDIDTWGFPDDDPQWTWTADPNDIDIDGLVGTDPVNVVVVVVVPDDDDDDDDDDDDDAQQAWDWWAFPVRHTDTWHWDADDPQWTWTHDPNDIDIDGVNGTDPVNNVVRVVNNCVVDPDDDPPDPDCPLVVLLVVLPVVPFDFLVLLLVLLVLLVVLLQVQLVVDPLSFSQFFDFDFDQPFWDFDKFAWAKDWDWAFDFDWDWDFDFDFDFCADDPVSPHTDGDGDRDGDGDTHDGPGTDTDIDIDTDRPHPDIDTDTDTDGAFADEGEDFPLRQLLRLLSLLLCLLSVNQLPDSSNPSSLVVVVCLCVQQADEFFLSNLLSLLSSLLSSLDPVSLQVSLQSLLQQLLQQDCDDLSWLFHARTSGNLLLVLLLLVQLVVLVVVLVVLVVVCVVCVPVDDVVVNVVSVVLNVLSVVVVRHHYRAPSAQDQKDKDQDDCPPDPRNVRHMYIYGDDQARQQAKTKGWLLSRLSSLLSLLSCQVSVSHDQWHDWDDRVPDPDIRDDIDGSVRSLVRNCVSLLVQADPQLWGWGSIDMATDQSNVPPPRDPCHHPDGVPDDDFGGDTALLSLLSSLLSLQSSCQRVHPVVSVVCVVSNVSSLVSNLVCQSVQLRPQQVPRVPQDFQGSLSNLLSLLRDRHQFDQDFFAFQVRDTDTFGWQDDDPQWTWTDDPNDTDIDGLNRTHPVVSVVVVVVVVVVVSSLSNLRSLLSSLSVQADPSSFHFPDQDWFFPGRSSLVRQAVPDDQDDDDVDDSSPDSGHHPVCRCVRRTDGGTSSSSSSSSSSSSSCNSSRDDPDDPDDDDDDDDDDDDDDDDDDDDDDDDDDDD

Secondary structure (DSSP, 8-state):
---------------------------S----EEEEEBTTS-EEEEEEEEE-SSEEEEEETTEEEEEEGGGB-HHHHHHHHHHHH-S--S----TTSEEEEEBTTS-EEEEEEEEEETTEEEEEETTEEEEEEGGGB-HHHHHHHHHHHPPPP---PPPP---TTSEEEEEBTT--EEEEEEEEEETTEEEEEETTEEEEEEGGGB-HHHHHHHHHHHHHHSPPPPTT-SSHHHHHHHHHHHHT-SPBHHHHHHHHHHHHHHHHHHHTTSTT--SS--EEEEEEEEEEEEEEEEEEEEEEEEEEEEEEEEEEEEEEEEESTT--EEEEEEEEEEEEEEEEEEEEEEEEEEEE-TT-SEEEEEEEEEEEEEEEEEEPTTHHHHHHHHHHHHHHTT--TTSHHHHHHHHHHHHHHHHH-S--BHHHHHHHHHHHHHT--HHHHHHHHHHHHHHHHTS--SSTTTT---SB---HHHHHHHHHHHHHHHHHHHHHHHHHHHSTTTS-HHHHHHHHHHHHHHHHHHHHH-SSTTSS-SEEEEEPP-SS-TTSTT-EEEEE--SS-TTTEEEE-HHHHHHHHHHHHHHHHTT---SBS--B--TT-SSPBS---BHHHHHHHHHHHHHHTB-TTS-BB---EEEE--TTTT-TT-SS-SPPGGGS------B-HHHHHHHHHHHHHHHHHH-HHHHGGGHHHHHHHHHHHHHHHHHHHHS-HHHH-TT-SSTTHHHHHHHSS-S-PPPSEEEEBTT--EEEEEEEEEETTEEEEEETTEEEEEEGGGB-HHHHHHHHHHHHHHHHHHHHHHHHHHHHHHT--TTS---S-SSPEE---HHHHHHHHHS-----TT--GGG--S--HHHHHHHSEE-TTSHHHHHHHHHHHHHGGGSBPP--------PPPP-------------------

pLDDT: mean 70.5, std 18.6, range [24.36, 98.06]